Protein AF-A0A7R6SWX3-F1 (afdb_monomer_lite)

pLDDT: mean 88.14, std 13.97, range [23.89, 98.81]

Radius of gyration: 43.22 Å; chains: 1; bounding box: 115×62×126 Å

Sequence (912 aa):
MMSDQKYKDLSFISDELGRRMYYKFSPADNPADSPLLVILHGHTFSAKPSRYRNSDWNVLVPIDNYGVEQAGSWWLGEGGDFFVKSLLERLVQKTQEKIGSNRGLYFWGSSMGGYGALLHGILLGADAVYANIPQIKLLDTSYSASGMGKFFGPIFDKDLEFNDLTNLIDGNKKLPLFYIAQARFDHKNYLEEHALYFLDKCRHHDVNVHFEIAPIKGHKIIHSIDDCVQLMEAYTPKTAPKSISADLKTNISSATFDVYSKDLRSFFNENSIFIGKNIIENGLWSVASFPEFQLLDKINWKDNPFNNRTWIWYFQQLHFLPSLIAYDLHFTSCNGVNKAISIVKSWVDADDSGHQSDDAWHDHGTALRAKNILLLIEYLEKTNILSEDLIFLKTIITIHANKLLDESFYSKGTNHGLDQSLVLFQISSYLGDHPLCDKWRNESLERLRYELNNSFSSDGGHVENSPGYLVYGIKQYINVISTINDVDSKLANSFVEGNVIDKSCLALAFFVKPDGTLPLFGDTAKFTVTDFFGTFKPAAYDYFLYSIRKGSVGAIPECNDLILKDSGWAVFRSSWNRHDFNKHLHFVFKCGFLSTYHRHDDDTSFTLYAYGQDWFIDGGLYKHEPKDPMRVHFRSADCHNITSPNGIRAHRDRSYSNKTGIKDSGISNDISYVLGESHMFKGFTCSRKVVYNRLNETINFTDFCKPNSPLTIKAIKDKMSKEWVTYVTRFLIPLDIEVSIDGNKILLKGNDKTLLINAIDFKGKIYKSSGKKDPKIKGWTSQTANSYERATCLEFMHFEESVKFNFDISWINTAKNDHVINDFIFSASANNDFINVSTSLINASSKKLKYAFYLMNGDVKLEQIWYSSDFSARFDFKDSYKTLELSVICFIRTEAGVQLRKRVKVHLLGAI

Organism: NCBI:txid1441457

Foldseek 3Di:
DVPCVLQVPFDWDADPVRDIKTKDKDAALQLQAAEEEEEEEAFALRDDFDPDDDNRYTYMTIQAQDFDNRRGLLQQHFQAHRVSVVRVLVVVVVSCVVSNYPWWYEYEYEASSLLVQLVNCLVNVGLEYEYELYAQAQPPDPVCVVPSVNRNVRSYNPDCPSRGSLNSDALVDRHHAYEYEHEPAEPPCSCVNGVVVSVVSCVVSVHHYRYHHHPDHYRDDDDDPVVVVVVCVLPRPGDDDDDDDDDDPDDPDPPVLPVADPVLCVLQDPVLLVQLCCCLPPCWHDDPPDDIDRNDLQDQQQDDPPVDPVVNLCVLLVVSLSSLLNNCVVVVDCSSLVSSLSVVVSLVVCVVVVRHDPCNLPLQSLLSSLVSLVSSLRSCVVVVHDDVSNVVSLVVNVVSLVQLLDPVSQPALDPSNLSSLLSLCVNLLVPVVDPCSVVSNVSSLVRNLRNLVSQFDLQQHGQLWFLQSLLVSLLSLLVSLVSVCVRPVVSSVVSPPRCNSVSSLQVNLLQQALVQWGAQFFADATDRDDDPNPPPAHPCNLSSVCSSVLNPGGDPDPAQWDDDFAAFKIWHWLDSDSVPSLAIKIKMFGKDHNDDDRGAQAHRFMWIHHHNGTFFGFAHNAEDDCPDQSNNCSRFPQRTQFKFFPPFGFADDCVQFVVMTWDDWDDDNFKTKTKTWTRRGPQKIKIKIWMAGSVQRKIKIWIKMAGRDPVLLVVLVVCLVVLHFGMKGKTWGAPQWDWDDDPQWIWTDHDFWIKIKGWPPQPFDKDKDKQDPPPHGHAWHHNDYNDIHIIIMIMTTDSDNMDTTMIMIGIDGDDDDLFDQPDKDKDWEDEPWKIKIAIDTDDHDLPDKFKKKFKDQVPDTPDIDGTDSHRMDMDTDDPVCPPTFIKMKMWIAGPVGDIDIDIDTYDYPPDD

Secondary structure (DSSP, 8-state):
--GGGTTTTSEEEE-TT--EEEEEEE--SSTTTS-EEEEE--S-TT-------BTTBEEEEE----SGGGS--TTT-BTTB-HHHHHHHHHHHHHHHHHT--S-EEEEEETHHHHHHHHHHHHTT-SEEEEES--SB-SSSHHIIIIIHHHHGGG-SS--GGGBGGGG--TTS-PPEEEEEEEEESSTTHIIIIIIHHHHHHHHTT--EEEEEEEEESS---S-HHHHHHHHHHHS--PPP--------S---GGGSTTS-HHHHHT-SHHHHHHHHHHHHH-EE--TTS--EE--SS--TT--TT--HHHHHHHHTTTTHHHHHHHHHHHT-SHHHHHHHHHHHHHHHHHHTT-S-TTTT-HHHHHHHHHHHHHHHHHHHHHT--HHHHHHHHHHHHHHHHHHH-TTT--TTSHHHHHHHHHHHHHHHHTTTSTTHHHHHHHHHHHHHHHHHHHB-TTS-BTT--HHHHHHHHHHHHHHHHHHHTT-HHHHHHHHTTSHHHHHHHHHHHHS-TTS-----SS----------TT---TTHHHHHHHHTTTSSS---S-S-EEETTTTEEEEES---STTGGGS-EEEEE---S-SSS--S-TT-EEEEETTEEEE-------S-TT-HHHHHHTSGGGSS-EEETTPPP---TTT-TT-EEEEEEE-SSEEEEEEEE--STTEEEEEEEEEETTTTEEEEEEEEEE-SHHHHHHHHHHHTTT---EEEEEEE-TTSEEEEETTEEEEE-SSEEEEEEEET--SEEEEEESB-SSS-BSEE-SSTT--EE-EEEEEEE-SSSEEEEEEEEEEE----TT----EEEEEEE-SSEEEEEEEESS---SS-EEEEEEEETTEEEEEEEEESSSEEEEE--GGGTTS-EEEEEEEE-TT--EEEEEEE--BTT--

Structure (mmCIF, N/CA/C/O backbone):
data_AF-A0A7R6SWX3-F1
#
_entry.id   AF-A0A7R6SWX3-F1
#
loop_
_atom_site.group_PDB
_atom_site.id
_atom_site.type_symbol
_atom_site.label_atom_id
_atom_site.label_alt_id
_atom_site.label_comp_id
_atom_site.label_asym_id
_atom_site.label_entity_id
_atom_site.label_seq_id
_atom_site.pdbx_PDB_ins_code
_atom_site.Cartn_x
_atom_site.Cartn_y
_atom_site.Cartn_z
_atom_site.occupancy
_atom_site.B_iso_or_equiv
_atom_site.auth_seq_id
_atom_site.auth_comp_id
_atom_site.auth_asym_id
_atom_site.auth_atom_id
_atom_site.pdbx_PDB_model_num
ATOM 1 N N . MET A 1 1 ? 42.420 6.603 -74.013 1.00 40.94 1 MET A N 1
ATOM 2 C CA . MET A 1 1 ? 42.124 5.316 -74.691 1.00 40.94 1 MET A CA 1
ATOM 3 C C . MET A 1 1 ? 42.762 4.074 -74.040 1.00 40.94 1 MET A C 1
ATOM 5 O O . MET A 1 1 ? 42.343 2.983 -74.391 1.00 40.94 1 MET A O 1
ATOM 9 N N . MET A 1 2 ? 43.675 4.182 -73.055 1.00 38.94 2 MET A N 1
ATOM 10 C CA . MET A 1 2 ? 44.136 3.022 -72.251 1.00 38.94 2 MET A CA 1
ATOM 11 C C . MET A 1 2 ? 43.260 2.696 -71.015 1.00 38.94 2 MET A C 1
ATOM 13 O O . MET A 1 2 ? 43.409 1.624 -70.438 1.00 38.94 2 MET A O 1
ATOM 17 N N . SER A 1 3 ? 42.327 3.570 -70.611 1.00 48.22 3 SER A N 1
ATOM 18 C CA . SER A 1 3 ? 41.476 3.384 -69.415 1.00 48.22 3 SER A CA 1
ATOM 19 C C . SER A 1 3 ? 40.357 2.348 -69.595 1.00 48.22 3 SER A C 1
ATOM 21 O O . SER A 1 3 ? 40.014 1.644 -68.648 1.00 48.22 3 SER A O 1
ATOM 23 N N . ASP A 1 4 ? 39.818 2.200 -70.809 1.00 53.09 4 ASP A N 1
ATOM 24 C CA . ASP A 1 4 ? 38.632 1.365 -71.059 1.00 53.09 4 ASP A CA 1
ATOM 25 C C . ASP A 1 4 ? 38.920 -0.143 -71.014 1.00 53.09 4 ASP A C 1
ATOM 27 O O . ASP A 1 4 ? 37.990 -0.938 -70.937 1.00 53.09 4 ASP A O 1
ATOM 31 N N . GLN A 1 5 ? 40.188 -0.576 -71.012 1.00 59.53 5 GLN A N 1
ATOM 32 C CA . GLN A 1 5 ? 40.530 -2.001 -70.901 1.00 59.53 5 GLN A CA 1
ATOM 33 C C . GLN A 1 5 ? 40.310 -2.572 -69.493 1.00 59.53 5 GLN A C 1
ATOM 35 O O . GLN A 1 5 ? 40.062 -3.768 -69.362 1.00 59.53 5 GLN A O 1
ATOM 40 N N . LYS A 1 6 ? 40.369 -1.726 -68.456 1.00 69.44 6 LYS A N 1
ATOM 41 C CA . LYS A 1 6 ? 40.301 -2.129 -67.040 1.00 69.44 6 LYS A CA 1
ATOM 42 C C . LYS A 1 6 ? 38.876 -2.442 -66.561 1.00 69.44 6 LYS A C 1
ATOM 44 O O . LYS A 1 6 ? 38.720 -3.187 -65.598 1.00 69.44 6 LYS A O 1
ATOM 49 N N . TYR A 1 7 ? 37.855 -1.911 -67.239 1.00 79.31 7 TYR A N 1
ATOM 50 C CA . TYR A 1 7 ? 36.443 -2.004 -66.834 1.00 79.31 7 TYR A CA 1
ATOM 51 C C . TYR A 1 7 ? 35.526 -2.572 -67.930 1.00 79.31 7 TYR A C 1
ATOM 53 O O . TYR A 1 7 ? 34.319 -2.358 -67.880 1.00 79.31 7 TYR A O 1
ATOM 61 N N . LYS A 1 8 ? 36.079 -3.304 -68.911 1.00 73.50 8 LYS A N 1
ATOM 62 C CA . LYS A 1 8 ? 35.333 -3.824 -70.078 1.00 73.50 8 LYS A CA 1
ATOM 63 C C . LYS A 1 8 ? 34.089 -4.643 -69.729 1.00 73.50 8 LYS A C 1
ATOM 65 O O . LYS A 1 8 ? 33.131 -4.620 -70.491 1.00 73.50 8 LYS A O 1
ATOM 70 N N . ASP A 1 9 ? 34.106 -5.320 -68.584 1.00 80.94 9 ASP A N 1
ATOM 71 C CA . ASP A 1 9 ? 33.021 -6.201 -68.140 1.00 80.94 9 ASP A CA 1
ATOM 72 C C . ASP A 1 9 ? 32.029 -5.507 -67.185 1.00 80.94 9 ASP A C 1
ATOM 74 O O . ASP A 1 9 ? 31.184 -6.164 -66.575 1.00 80.94 9 ASP A O 1
ATOM 78 N N . LEU A 1 10 ? 32.137 -4.183 -67.009 1.00 88.81 10 LEU A N 1
ATOM 79 C CA . LEU A 1 10 ? 31.260 -3.397 -66.143 1.00 88.81 10 LEU A CA 1
ATOM 80 C C . LEU A 1 10 ? 30.259 -2.577 -66.950 1.00 88.81 10 LEU A C 1
ATOM 82 O O . LEU A 1 10 ? 30.554 -2.060 -68.027 1.00 88.81 10 LEU A O 1
ATOM 86 N N . SER A 1 11 ? 29.063 -2.424 -66.384 1.00 94.12 11 SER A N 1
ATOM 87 C CA . SER A 1 11 ? 28.074 -1.489 -66.917 1.00 94.12 11 SER A CA 1
ATOM 88 C C . SER A 1 11 ? 28.532 -0.058 -66.655 1.00 94.12 11 SER A C 1
ATOM 90 O O . SER A 1 11 ? 29.276 0.192 -65.708 1.00 94.12 11 SER A O 1
ATOM 92 N N . PHE A 1 12 ? 28.081 0.893 -67.468 1.00 95.00 12 PHE A N 1
ATOM 93 C CA . PHE A 1 12 ? 28.333 2.306 -67.213 1.00 95.00 12 PHE A CA 1
ATOM 94 C C . PHE A 1 12 ? 27.111 3.162 -67.519 1.00 95.00 12 PHE A C 1
ATOM 96 O O . PHE A 1 12 ? 26.240 2.786 -68.304 1.00 95.00 12 PHE A O 1
ATOM 103 N N . ILE A 1 13 ? 27.068 4.332 -66.895 1.00 95.06 13 ILE A N 1
ATOM 104 C CA . ILE A 1 13 ? 26.238 5.455 -67.333 1.00 95.06 13 ILE A CA 1
ATOM 105 C C . ILE A 1 13 ? 27.152 6.585 -67.795 1.00 95.06 13 ILE A C 1
ATOM 107 O O . ILE A 1 13 ? 28.299 6.659 -67.354 1.00 95.06 13 ILE A O 1
ATOM 111 N N . SER A 1 14 ? 26.658 7.456 -68.671 1.00 93.62 14 SER A N 1
ATOM 112 C CA . SER A 1 14 ? 27.401 8.635 -69.106 1.00 93.62 14 SER A CA 1
ATOM 113 C C . SER A 1 14 ? 26.587 9.911 -69.007 1.00 93.62 14 SER A C 1
ATOM 115 O O . SER A 1 14 ? 25.356 9.884 -69.128 1.00 93.62 14 SER A O 1
ATOM 117 N N . ASP A 1 15 ? 27.278 11.024 -68.808 1.00 91.94 15 ASP A N 1
ATOM 118 C CA . ASP A 1 15 ? 26.701 12.356 -68.934 1.00 91.94 15 ASP A CA 1
ATOM 119 C C . ASP A 1 15 ? 26.723 12.835 -70.396 1.00 91.94 15 ASP A C 1
ATOM 121 O O . ASP A 1 15 ? 27.082 12.089 -71.312 1.00 91.94 15 ASP A O 1
ATOM 125 N N . GLU A 1 16 ? 26.298 14.078 -70.613 1.00 87.62 16 GLU A N 1
ATOM 126 C CA . GLU A 1 16 ? 26.204 14.700 -71.939 1.00 87.62 16 GLU A CA 1
ATOM 127 C C . GLU A 1 16 ? 27.576 14.960 -72.581 1.00 87.62 16 GLU A C 1
ATOM 129 O O . GLU A 1 16 ? 27.680 15.023 -73.804 1.00 87.62 16 GLU A O 1
ATOM 134 N N . LEU A 1 17 ? 28.641 15.037 -71.773 1.00 90.06 17 LEU A N 1
ATOM 135 C CA . LEU A 1 17 ? 30.026 15.202 -72.226 1.00 90.06 17 LEU A CA 1
ATOM 136 C C . LEU A 1 17 ? 30.737 13.857 -72.455 1.00 90.06 17 LEU A C 1
ATOM 138 O O . LEU A 1 17 ? 31.922 13.820 -72.787 1.00 90.06 17 LEU A O 1
ATOM 142 N N . GLY A 1 18 ? 30.025 12.738 -72.291 1.00 89.56 18 GLY A N 1
ATOM 143 C CA . GLY A 1 18 ? 30.550 11.392 -72.504 1.00 89.56 18 GLY A CA 1
ATOM 144 C C . GLY A 1 18 ? 31.434 10.871 -71.369 1.00 89.56 18 GLY A C 1
ATOM 145 O O . GLY A 1 18 ? 32.057 9.817 -71.530 1.00 89.56 18 GLY A O 1
ATOM 146 N N . ARG A 1 19 ? 31.482 11.555 -70.218 1.00 94.31 19 ARG A N 1
ATOM 147 C CA . ARG A 1 19 ? 32.155 11.067 -69.005 1.00 94.31 19 ARG A CA 1
ATOM 148 C C . ARG A 1 19 ? 31.357 9.897 -68.447 1.00 94.31 19 ARG A C 1
ATOM 150 O O . ARG A 1 19 ? 30.130 9.936 -68.451 1.00 94.31 19 ARG A O 1
ATOM 157 N N . ARG A 1 20 ? 32.037 8.831 -68.018 1.00 94.19 20 ARG A N 1
ATOM 158 C CA . ARG A 1 20 ? 31.420 7.543 -67.678 1.00 94.19 20 ARG A CA 1
ATOM 159 C C . ARG A 1 20 ? 31.641 7.184 -66.217 1.00 94.19 20 ARG A C 1
ATOM 161 O O . ARG A 1 20 ? 32.776 7.159 -65.761 1.00 94.19 20 ARG A O 1
ATOM 168 N N . MET A 1 21 ? 30.573 6.777 -65.537 1.00 95.31 21 MET A N 1
ATOM 169 C CA . MET A 1 21 ? 30.660 6.089 -64.251 1.00 95.31 21 MET A CA 1
ATOM 170 C C . MET A 1 21 ? 30.414 4.599 -64.462 1.00 95.31 21 MET A C 1
ATOM 172 O O . MET A 1 21 ? 29.310 4.194 -64.839 1.00 95.31 21 MET A O 1
ATOM 176 N N . TYR A 1 22 ? 31.447 3.794 -64.224 1.00 95.81 22 TYR A N 1
ATOM 177 C CA . TYR A 1 22 ? 31.368 2.337 -64.274 1.00 95.81 22 TYR A CA 1
ATOM 178 C C . TYR A 1 22 ? 30.768 1.793 -62.976 1.00 95.81 22 TYR A C 1
ATOM 180 O O . TYR A 1 22 ? 31.015 2.332 -61.901 1.00 95.81 22 TYR A O 1
ATOM 188 N N . TYR A 1 23 ? 29.991 0.717 -63.054 1.00 96.19 23 TYR A N 1
ATOM 189 C CA . TYR A 1 23 ? 29.380 0.097 -61.884 1.00 96.19 23 TYR A CA 1
ATOM 190 C C . TYR A 1 23 ? 29.132 -1.397 -62.075 1.00 96.19 23 TYR A C 1
ATOM 192 O O . TYR A 1 23 ? 29.014 -1.918 -63.189 1.00 96.19 23 TYR A O 1
ATOM 200 N N . LYS A 1 24 ? 29.006 -2.087 -60.943 1.00 95.75 24 LYS A N 1
ATOM 201 C CA . LYS A 1 24 ? 28.489 -3.449 -60.862 1.00 95.75 24 LYS A CA 1
ATOM 202 C C . LYS A 1 24 ? 27.188 -3.436 -60.073 1.00 95.75 24 LYS A C 1
ATOM 204 O O . LYS A 1 24 ? 27.149 -2.906 -58.969 1.00 95.75 24 LYS A O 1
ATOM 209 N N . PHE A 1 25 ? 26.150 -4.057 -60.618 1.00 95.94 25 PHE A N 1
ATOM 210 C CA . PHE A 1 25 ? 24.892 -4.280 -59.915 1.00 95.94 25 PHE A CA 1
ATOM 211 C C . PHE A 1 25 ? 24.686 -5.780 -59.694 1.00 95.94 25 PHE A C 1
ATOM 213 O O . PHE A 1 25 ? 24.845 -6.572 -60.624 1.00 95.94 25 PHE A O 1
ATOM 220 N N . SER A 1 26 ? 24.373 -6.166 -58.461 1.00 95.75 26 SER A N 1
ATOM 221 C CA . SER A 1 26 ? 24.049 -7.539 -58.075 1.00 95.75 26 SER A CA 1
ATOM 222 C C . SER A 1 26 ? 22.649 -7.534 -57.454 1.00 95.75 26 SER A C 1
ATOM 224 O O . SER A 1 26 ? 22.513 -7.012 -56.350 1.00 95.75 26 SER A O 1
ATOM 226 N N . PRO A 1 27 ? 21.617 -8.037 -58.154 1.00 94.88 27 PRO A N 1
ATOM 227 C CA . PRO A 1 27 ? 20.265 -8.093 -57.605 1.00 94.88 27 PRO A CA 1
ATOM 228 C C . PRO A 1 27 ? 20.179 -9.070 -56.425 1.00 94.88 27 PRO A C 1
ATOM 230 O O . PRO A 1 27 ? 20.942 -10.040 -56.388 1.00 94.88 27 PRO A O 1
ATOM 233 N N . ALA A 1 28 ? 19.234 -8.811 -55.520 1.00 95.00 28 ALA A N 1
ATOM 234 C CA . ALA A 1 28 ? 18.775 -9.779 -54.523 1.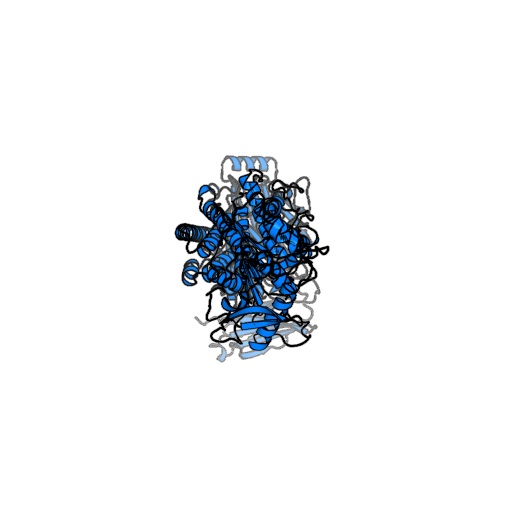00 95.00 28 ALA A CA 1
ATOM 235 C C . ALA A 1 28 ? 18.060 -10.969 -55.191 1.00 95.00 28 ALA A C 1
ATOM 237 O O . ALA A 1 28 ? 17.730 -10.914 -56.380 1.00 95.00 28 ALA A O 1
ATOM 238 N N . ASP A 1 29 ? 17.740 -12.003 -54.414 1.00 92.50 29 ASP A N 1
ATOM 239 C CA . ASP A 1 29 ? 16.900 -13.118 -54.865 1.00 92.50 29 ASP A CA 1
ATOM 240 C C . ASP A 1 29 ? 15.473 -12.639 -55.198 1.00 92.50 29 ASP A C 1
ATOM 242 O O . ASP A 1 29 ? 14.872 -13.115 -56.164 1.00 92.50 29 ASP A O 1
ATOM 246 N N . ASN A 1 30 ? 14.960 -11.635 -54.469 1.00 89.31 30 ASN A N 1
ATOM 247 C CA . ASN A 1 30 ? 13.719 -10.923 -54.795 1.00 89.31 30 ASN A CA 1
ATOM 248 C C . ASN A 1 30 ? 13.935 -9.394 -54.893 1.00 89.31 30 ASN A C 1
ATOM 250 O O . ASN A 1 30 ? 13.680 -8.658 -53.939 1.00 89.31 30 ASN A O 1
ATOM 254 N N . PRO A 1 31 ? 14.371 -8.878 -56.059 1.00 88.50 31 PRO A N 1
ATOM 255 C CA . PRO A 1 31 ? 14.797 -7.484 -56.203 1.00 88.50 31 PRO A CA 1
ATOM 256 C C . PRO A 1 31 ? 13.753 -6.423 -55.844 1.00 88.50 31 PRO A C 1
ATOM 258 O O . PRO A 1 31 ? 14.134 -5.364 -55.349 1.00 88.50 31 PRO A O 1
ATOM 261 N N . ALA A 1 32 ? 12.464 -6.677 -56.080 1.00 87.12 32 ALA A N 1
ATOM 262 C CA . ALA A 1 32 ? 11.401 -5.703 -55.819 1.00 87.12 32 ALA A CA 1
ATOM 263 C C . ALA A 1 32 ? 11.044 -5.593 -54.325 1.00 87.12 32 ALA A C 1
ATOM 265 O O . ALA A 1 32 ? 10.594 -4.542 -53.872 1.00 87.12 32 ALA A O 1
ATOM 266 N N . ASP A 1 33 ? 11.282 -6.650 -53.545 1.00 84.31 33 ASP A N 1
ATOM 267 C CA . ASP A 1 33 ? 10.994 -6.692 -52.105 1.00 84.31 33 ASP A CA 1
ATOM 268 C C . ASP A 1 33 ? 12.238 -6.514 -51.226 1.00 84.31 33 ASP A C 1
ATOM 270 O O . ASP A 1 33 ? 12.148 -6.605 -49.999 1.00 84.31 33 ASP A O 1
ATOM 274 N N . SER A 1 34 ? 13.379 -6.203 -51.837 1.00 89.94 34 SER A N 1
ATOM 275 C CA . SER A 1 34 ? 14.664 -6.046 -51.158 1.00 89.94 34 SER A CA 1
ATOM 276 C C . SER A 1 34 ? 15.149 -4.593 -51.174 1.00 89.94 34 SER A C 1
ATOM 278 O O . SER A 1 34 ? 15.013 -3.914 -52.199 1.00 89.94 34 SER A O 1
ATOM 280 N N . PRO A 1 35 ? 15.744 -4.083 -50.082 1.00 94.12 35 PRO A N 1
ATOM 281 C CA . PRO A 1 35 ? 16.358 -2.754 -50.056 1.00 94.12 35 PRO A CA 1
ATOM 282 C C . PRO A 1 35 ? 17.550 -2.642 -51.024 1.00 94.12 35 PRO A C 1
ATOM 284 O O . PRO A 1 35 ? 18.071 -3.643 -51.529 1.00 94.12 35 PRO A O 1
ATOM 287 N N . LEU A 1 36 ? 17.973 -1.406 -51.305 1.00 96.56 36 LEU A N 1
ATOM 288 C CA . LEU A 1 36 ? 19.150 -1.106 -52.127 1.00 96.56 36 LEU A CA 1
ATOM 289 C C . LEU A 1 36 ? 20.313 -0.628 -51.252 1.00 96.56 36 LEU A C 1
ATOM 291 O O . LEU A 1 36 ? 20.224 0.432 -50.637 1.00 96.56 36 LEU A O 1
ATOM 295 N N . LEU A 1 37 ? 21.422 -1.369 -51.266 1.00 97.62 37 LEU A N 1
ATOM 296 C CA . LEU A 1 37 ? 22.700 -0.978 -50.676 1.00 97.62 37 LEU A CA 1
ATOM 297 C C . LEU A 1 37 ? 23.657 -0.464 -51.751 1.00 97.62 37 LEU A C 1
ATOM 299 O O . LEU A 1 37 ? 24.001 -1.182 -52.695 1.00 97.62 37 LEU A O 1
ATOM 303 N N . VAL A 1 38 ? 24.147 0.758 -51.568 1.00 98.25 38 VAL A N 1
ATOM 304 C CA . VAL A 1 38 ? 25.181 1.369 -52.404 1.00 98.25 38 VAL A CA 1
ATOM 305 C C . VAL A 1 38 ? 26.524 1.317 -51.675 1.00 98.25 38 VAL A C 1
ATOM 307 O O . VAL A 1 38 ? 26.686 1.908 -50.610 1.00 98.25 38 VAL A O 1
ATOM 310 N N . ILE A 1 39 ? 27.501 0.610 -52.248 1.00 98.00 39 ILE A N 1
ATOM 311 C CA . ILE A 1 39 ? 28.834 0.414 -51.657 1.00 98.00 39 ILE A CA 1
ATOM 312 C C . ILE A 1 39 ? 29.850 1.291 -52.384 1.00 98.00 39 ILE A C 1
ATOM 314 O O . ILE A 1 39 ? 30.171 1.048 -53.549 1.00 98.00 39 ILE A O 1
ATOM 318 N N . LEU A 1 40 ? 30.404 2.268 -51.671 1.00 97.62 40 LEU A N 1
ATOM 319 C CA . LEU A 1 40 ? 31.373 3.224 -52.193 1.00 97.62 40 LEU A CA 1
ATOM 320 C C . LEU A 1 40 ? 32.796 2.848 -51.765 1.00 97.62 40 LEU A C 1
ATOM 322 O O . LEU A 1 40 ? 33.100 2.686 -50.580 1.00 97.62 40 LEU A O 1
ATOM 326 N N . HIS A 1 41 ? 33.691 2.692 -52.741 1.00 94.81 41 HIS A N 1
ATOM 327 C CA . HIS A 1 41 ? 35.088 2.352 -52.476 1.00 94.81 41 HIS A CA 1
ATOM 328 C C . HIS A 1 41 ? 35.895 3.528 -51.900 1.00 94.81 41 HIS A C 1
ATOM 330 O O . HIS A 1 41 ? 35.579 4.698 -52.109 1.00 94.81 41 HIS A O 1
ATOM 336 N N . GLY A 1 42 ? 36.972 3.191 -51.184 1.00 92.88 42 GLY A N 1
ATOM 337 C CA . GLY A 1 42 ? 37.964 4.146 -50.688 1.00 92.88 42 GLY A CA 1
ATOM 338 C C . GLY A 1 42 ? 38.951 4.612 -51.768 1.00 92.88 42 GLY A C 1
ATOM 339 O O . GLY A 1 42 ? 38.915 4.134 -52.902 1.00 92.88 42 GLY A O 1
ATOM 340 N N . HIS A 1 43 ? 39.861 5.513 -51.402 1.00 91.56 43 HIS A N 1
ATOM 341 C CA . HIS A 1 43 ? 40.902 6.041 -52.288 1.00 91.56 43 HIS A CA 1
ATOM 342 C C . HIS A 1 43 ? 41.868 4.933 -52.743 1.00 91.56 43 HIS A C 1
ATOM 344 O O . HIS A 1 43 ? 42.429 4.212 -51.914 1.00 91.56 43 HIS A O 1
ATOM 350 N N . THR A 1 44 ? 42.050 4.764 -54.058 1.00 86.56 44 THR A N 1
ATOM 351 C CA . THR A 1 44 ? 42.949 3.742 -54.624 1.00 86.56 44 THR A CA 1
ATOM 352 C C . THR A 1 44 ? 43.242 3.972 -56.105 1.00 86.56 44 THR A C 1
ATOM 354 O O . THR A 1 44 ? 42.339 4.181 -56.906 1.00 86.56 44 THR A O 1
ATOM 357 N N . PHE A 1 45 ? 44.496 3.778 -56.518 1.00 83.94 45 PHE A N 1
ATOM 358 C CA . PHE A 1 45 ? 44.921 3.808 -57.929 1.00 83.94 45 PHE A CA 1
ATOM 359 C C . PHE A 1 45 ? 44.394 2.612 -58.752 1.00 83.94 45 PHE A C 1
ATOM 361 O O . PHE A 1 45 ? 44.527 2.537 -59.978 1.00 83.94 45 PHE A O 1
ATOM 368 N N . SER A 1 46 ? 43.798 1.616 -58.086 1.00 80.12 46 SER A N 1
ATOM 369 C CA . SER A 1 46 ? 43.343 0.370 -58.705 1.00 80.12 46 SER A CA 1
ATOM 370 C C . SER A 1 46 ? 41.931 -0.037 -58.282 1.00 80.12 46 SER A C 1
ATOM 372 O O . SER A 1 46 ? 41.691 -1.204 -57.979 1.00 80.12 46 SER A O 1
ATOM 374 N N . ALA A 1 47 ? 40.989 0.914 -58.301 1.00 80.38 47 ALA A N 1
ATOM 375 C CA . ALA A 1 47 ? 39.596 0.662 -57.931 1.00 80.38 47 ALA A CA 1
ATOM 376 C C . ALA A 1 47 ? 39.025 -0.577 -58.643 1.00 80.38 47 ALA A C 1
ATOM 378 O O . ALA A 1 47 ? 39.127 -0.732 -59.863 1.00 80.38 47 ALA A O 1
ATOM 379 N N . LYS A 1 48 ? 38.461 -1.489 -57.850 1.00 83.00 48 LYS A N 1
ATOM 380 C CA . LYS A 1 48 ? 37.752 -2.690 -58.297 1.00 83.00 48 LYS A CA 1
ATOM 381 C C . LYS A 1 48 ? 36.413 -2.725 -57.566 1.00 83.00 48 LYS A C 1
ATOM 383 O O . LYS A 1 48 ? 36.405 -2.442 -56.366 1.00 83.00 48 LYS A O 1
ATOM 388 N N . PRO A 1 49 ? 35.307 -3.109 -58.227 1.00 84.06 49 PRO A N 1
ATOM 389 C CA . PRO A 1 49 ? 34.046 -3.288 -57.528 1.00 84.06 49 PRO A CA 1
ATOM 390 C C . PRO A 1 49 ? 34.201 -4.312 -56.407 1.00 84.06 49 PRO A C 1
ATOM 392 O O . PRO A 1 49 ? 34.791 -5.381 -56.607 1.00 84.06 49 PRO A O 1
ATOM 395 N N . SER A 1 50 ? 33.617 -4.004 -55.252 1.00 86.44 50 SER A N 1
ATOM 396 C CA . SER A 1 50 ? 33.367 -4.982 -54.201 1.00 86.44 50 SER A CA 1
ATOM 397 C C . SER A 1 50 ? 32.742 -6.258 -54.777 1.00 86.44 50 SER A C 1
ATOM 399 O O . SER A 1 50 ? 31.902 -6.240 -55.687 1.00 86.44 50 SER A O 1
ATOM 401 N N . ARG A 1 51 ? 33.185 -7.400 -54.249 1.00 88.88 51 ARG A N 1
ATOM 402 C CA . ARG A 1 51 ? 32.608 -8.711 -54.568 1.00 88.88 51 ARG A CA 1
ATOM 403 C C . ARG A 1 51 ? 31.425 -9.063 -53.669 1.00 88.88 51 ARG A C 1
ATOM 405 O O . ARG A 1 51 ? 30.843 -10.118 -53.896 1.00 88.88 51 ARG A O 1
ATOM 412 N N . TYR A 1 52 ? 31.095 -8.200 -52.706 1.00 93.56 52 TYR A N 1
ATOM 413 C CA . TYR A 1 52 ? 29.990 -8.404 -51.780 1.00 93.56 52 TYR A CA 1
ATOM 414 C C . TYR A 1 52 ? 28.678 -8.644 -52.532 1.00 93.56 52 TYR A C 1
ATOM 416 O O . TYR A 1 52 ? 28.390 -8.001 -53.547 1.00 93.56 52 TYR A O 1
ATOM 424 N N . ARG A 1 53 ? 27.928 -9.622 -52.039 1.00 92.88 53 ARG A N 1
ATOM 425 C CA . ARG A 1 53 ? 26.595 -10.012 -52.484 1.00 92.88 53 ARG A CA 1
ATOM 426 C C . ARG A 1 53 ? 25.841 -10.463 -51.244 1.00 92.88 53 ARG A C 1
ATOM 428 O O . ARG A 1 53 ? 26.455 -11.038 -50.351 1.00 92.88 53 ARG A O 1
ATOM 435 N N . ASN A 1 54 ? 24.541 -10.245 -51.244 1.00 91.62 54 ASN A N 1
ATOM 436 C CA . ASN A 1 54 ? 23.647 -10.677 -50.189 1.00 91.62 54 ASN A CA 1
ATOM 437 C C . ASN A 1 54 ? 22.322 -11.071 -50.863 1.00 91.62 54 ASN A C 1
ATOM 439 O O . ASN A 1 54 ? 21.899 -10.397 -51.803 1.00 91.62 54 ASN A O 1
ATOM 443 N N . SER A 1 55 ? 21.742 -12.204 -50.463 1.00 91.81 55 SER A N 1
ATOM 444 C CA . SER A 1 55 ? 20.511 -12.753 -51.057 1.00 91.81 55 SER A CA 1
ATOM 445 C C . SER A 1 55 ? 19.302 -11.848 -50.840 1.00 91.81 55 SER A C 1
ATOM 447 O O . SER A 1 55 ? 18.400 -11.827 -51.671 1.00 91.81 55 SER A O 1
ATOM 449 N N . ASP A 1 56 ? 19.313 -11.054 -49.773 1.00 91.88 56 ASP A N 1
ATOM 450 C CA . ASP A 1 56 ? 18.188 -10.234 -49.334 1.00 91.88 56 ASP A CA 1
ATOM 451 C C . ASP A 1 56 ? 18.339 -8.757 -49.725 1.00 91.88 56 ASP A C 1
ATOM 453 O O . ASP A 1 56 ? 17.421 -7.966 -49.507 1.00 91.88 56 ASP A O 1
ATOM 457 N N . TRP A 1 57 ? 19.459 -8.375 -50.354 1.00 94.44 57 TRP A N 1
ATOM 458 C CA . TRP A 1 57 ? 19.791 -6.987 -50.685 1.00 94.44 57 TRP A CA 1
ATOM 459 C C . TRP A 1 57 ? 20.192 -6.797 -52.141 1.00 94.44 57 TRP A C 1
ATOM 461 O O . TRP A 1 57 ? 21.063 -7.483 -52.677 1.00 94.44 57 TRP A O 1
ATOM 471 N N . ASN A 1 58 ? 19.624 -5.771 -52.772 1.00 97.00 58 ASN A N 1
ATOM 472 C CA . ASN A 1 58 ? 20.148 -5.287 -54.039 1.00 97.00 58 ASN A CA 1
ATOM 473 C C . ASN A 1 58 ? 21.451 -4.535 -53.761 1.00 97.00 58 ASN A C 1
ATOM 475 O O . ASN A 1 58 ? 21.461 -3.591 -52.978 1.00 97.00 58 ASN A O 1
ATOM 479 N N . VAL A 1 59 ? 22.548 -4.920 -54.412 1.00 97.44 59 VAL A N 1
ATOM 480 C CA . VAL A 1 59 ? 23.869 -4.323 -54.171 1.00 97.44 59 VAL A CA 1
ATOM 481 C C . VAL A 1 59 ? 24.356 -3.585 -55.414 1.00 97.44 59 VAL A C 1
ATOM 483 O O . VAL A 1 59 ? 24.645 -4.195 -56.449 1.00 97.44 59 VAL A O 1
ATOM 486 N N . LEU A 1 60 ? 24.492 -2.264 -55.299 1.00 97.81 60 LEU A N 1
ATOM 487 C CA . LEU A 1 60 ? 25.055 -1.383 -56.318 1.00 97.81 60 LEU A CA 1
ATOM 488 C C . LEU A 1 60 ? 26.462 -0.934 -55.910 1.00 97.81 60 LEU A C 1
ATOM 490 O O . LEU A 1 60 ? 26.672 -0.385 -54.833 1.00 97.81 60 LEU A O 1
ATOM 494 N N . VAL A 1 61 ? 27.435 -1.145 -56.793 1.00 97.50 61 VAL A N 1
ATOM 495 C CA . VAL A 1 61 ? 28.846 -0.837 -56.538 1.00 97.50 61 VAL A CA 1
ATOM 496 C C . VAL A 1 61 ? 29.400 0.035 -57.668 1.00 97.50 61 VAL A C 1
ATOM 498 O O . VAL A 1 61 ? 29.909 -0.504 -58.661 1.00 97.50 61 VAL A O 1
ATOM 501 N N . PRO A 1 62 ? 29.256 1.368 -57.575 1.00 96.94 62 PRO A N 1
ATOM 502 C CA . PRO A 1 62 ? 29.824 2.307 -58.537 1.00 96.94 62 PRO A CA 1
ATOM 503 C C . PRO A 1 62 ? 31.342 2.456 -58.361 1.00 96.94 62 PRO A C 1
ATOM 505 O O . PRO A 1 62 ? 31.916 2.053 -57.347 1.00 96.94 62 PRO A O 1
ATOM 508 N N . ILE A 1 63 ? 31.997 3.033 -59.367 1.00 95.12 63 ILE A N 1
ATOM 509 C CA . ILE A 1 63 ? 33.427 3.342 -59.364 1.00 95.12 63 ILE A CA 1
ATOM 510 C C . ILE A 1 63 ? 33.628 4.829 -59.639 1.00 95.12 63 ILE A C 1
ATOM 512 O O . ILE A 1 63 ? 33.208 5.337 -60.678 1.00 95.12 63 ILE A O 1
ATOM 516 N N . ASP A 1 64 ? 34.353 5.477 -58.736 1.00 95.69 64 ASP A N 1
ATOM 517 C CA . ASP A 1 64 ? 34.951 6.789 -58.928 1.00 95.69 64 ASP A CA 1
ATOM 518 C C . ASP A 1 64 ? 36.420 6.611 -59.343 1.00 95.69 64 ASP A C 1
ATOM 520 O O . ASP A 1 64 ? 37.304 6.354 -58.525 1.00 95.69 64 ASP A O 1
ATOM 524 N N . ASN A 1 65 ? 36.670 6.689 -60.650 1.00 92.00 65 ASN A N 1
ATOM 525 C CA . ASN A 1 65 ? 38.000 6.584 -61.256 1.00 92.00 65 ASN A CA 1
ATOM 526 C C . ASN A 1 65 ? 38.517 7.938 -61.770 1.00 92.00 65 ASN A C 1
ATOM 528 O O . ASN A 1 65 ? 39.273 7.973 -62.744 1.00 92.00 65 ASN A O 1
ATOM 532 N N . TYR A 1 66 ? 38.075 9.029 -61.147 1.00 93.94 66 TYR A N 1
ATOM 533 C CA . TYR A 1 66 ? 38.469 10.399 -61.471 1.00 93.94 66 TYR A CA 1
ATOM 534 C C . TYR A 1 66 ? 39.444 10.953 -60.426 1.00 93.94 66 TYR A C 1
ATOM 536 O O . TYR A 1 66 ? 39.914 10.213 -59.557 1.00 93.94 66 TYR A O 1
ATOM 544 N N . GLY A 1 67 ? 39.801 12.234 -60.532 1.00 92.25 67 GLY A N 1
ATOM 545 C CA . GLY A 1 67 ? 40.757 12.871 -59.636 1.00 92.25 67 GLY A CA 1
ATOM 546 C C . GLY A 1 67 ? 42.209 12.516 -59.960 1.00 92.25 67 GLY A C 1
ATOM 547 O O . GLY A 1 67 ? 42.526 11.843 -60.948 1.00 92.25 67 GLY A O 1
ATOM 548 N N . VAL A 1 68 ? 43.122 12.990 -59.112 1.00 93.00 68 VAL A N 1
ATOM 549 C CA . VAL A 1 68 ? 44.570 12.863 -59.334 1.00 93.00 68 VAL A CA 1
ATOM 550 C C . VAL A 1 68 ? 44.958 11.393 -59.496 1.00 93.00 68 VAL A C 1
ATOM 552 O O . VAL A 1 68 ? 44.652 10.555 -58.649 1.00 93.00 68 VAL A O 1
ATOM 555 N N . GLU A 1 69 ? 45.622 11.086 -60.613 1.00 89.69 69 GLU A N 1
ATOM 556 C CA . GLU A 1 69 ? 46.049 9.729 -60.987 1.00 89.69 69 GLU A CA 1
ATOM 557 C C . GLU A 1 69 ? 44.905 8.691 -61.055 1.00 89.69 69 GLU A C 1
ATOM 559 O O . GLU A 1 69 ? 45.152 7.489 -60.950 1.00 89.69 69 GLU A O 1
ATOM 564 N N . GLN A 1 70 ? 43.656 9.133 -61.271 1.00 90.06 70 GLN A N 1
ATOM 565 C CA . GLN A 1 70 ? 42.455 8.277 -61.300 1.00 90.06 70 GLN A CA 1
ATOM 566 C C . GLN A 1 70 ? 42.233 7.505 -59.990 1.00 90.06 70 GLN A C 1
ATOM 568 O O . GLN A 1 70 ? 41.702 6.389 -59.994 1.00 90.06 70 GLN A O 1
ATOM 573 N N . ALA A 1 71 ? 42.679 8.077 -58.870 1.00 90.06 71 ALA A N 1
ATOM 574 C CA . ALA A 1 71 ? 42.634 7.438 -57.562 1.00 90.06 71 ALA A CA 1
ATOM 575 C C . ALA A 1 71 ? 41.328 7.691 -56.779 1.00 90.06 71 ALA A C 1
ATOM 577 O O . ALA A 1 71 ? 41.189 7.224 -55.643 1.00 90.06 71 ALA A O 1
ATOM 578 N N . GLY A 1 72 ? 40.385 8.413 -57.387 1.00 93.94 72 GLY A N 1
ATOM 579 C CA . GLY A 1 72 ? 39.112 8.830 -56.816 1.00 93.94 72 GLY A CA 1
ATOM 580 C C . GLY A 1 72 ? 39.058 10.337 -56.561 1.00 93.94 72 GLY A C 1
ATOM 581 O O . GLY A 1 72 ? 40.064 10.976 -56.246 1.00 93.94 72 GLY A O 1
ATOM 582 N N . SER A 1 73 ? 37.857 10.890 -56.689 1.00 96.19 73 SER A N 1
ATOM 583 C CA . SER A 1 73 ? 37.529 12.314 -56.603 1.00 96.19 73 SER A CA 1
ATOM 584 C C . SER A 1 73 ? 36.560 12.615 -55.450 1.00 96.19 73 SER A C 1
ATOM 586 O O . SER A 1 73 ? 35.754 13.541 -55.520 1.00 96.19 73 SER A O 1
ATOM 588 N N . TRP A 1 74 ? 36.611 11.796 -54.389 1.00 96.88 74 TRP A N 1
ATOM 589 C CA . TRP A 1 74 ? 35.708 11.859 -53.230 1.00 96.88 74 TRP A CA 1
ATOM 590 C C . TRP A 1 74 ? 34.222 11.870 -53.603 1.00 96.88 74 TRP A C 1
ATOM 592 O O . TRP A 1 74 ? 33.395 12.407 -52.874 1.00 96.88 74 TRP A O 1
ATOM 602 N N . TRP A 1 75 ? 33.862 11.211 -54.709 1.00 97.62 75 TRP A N 1
ATOM 603 C CA . TRP A 1 75 ? 32.484 11.131 -55.199 1.00 97.62 75 TRP A CA 1
ATOM 604 C C . TRP A 1 75 ? 31.878 12.491 -55.575 1.00 97.62 75 TRP A C 1
ATOM 606 O O . TRP A 1 75 ? 30.652 12.637 -55.580 1.00 97.62 75 TRP A O 1
ATOM 616 N N . LEU A 1 76 ? 32.732 13.467 -55.901 1.00 97.06 76 LEU A N 1
ATOM 617 C CA . LEU A 1 76 ? 32.357 14.826 -56.285 1.00 97.06 76 LEU A CA 1
ATOM 618 C C . LEU A 1 76 ? 32.618 15.078 -57.769 1.00 97.06 76 LEU A C 1
ATOM 620 O O . LEU A 1 76 ? 31.670 15.271 -58.529 1.00 97.06 76 LEU A O 1
ATOM 624 N N . GLY A 1 77 ? 33.878 15.013 -58.190 1.00 95.56 77 GLY A N 1
ATOM 625 C CA . GLY A 1 77 ? 34.349 15.417 -59.514 1.00 95.56 77 GLY A CA 1
ATOM 626 C C . GLY A 1 77 ? 35.670 16.180 -59.405 1.00 95.56 77 GLY A C 1
ATOM 627 O O . GLY A 1 77 ? 36.374 16.051 -58.407 1.00 95.56 77 GLY A O 1
ATOM 628 N N . GLU A 1 78 ? 36.046 16.953 -60.418 1.00 94.38 78 GLU A N 1
ATOM 629 C CA . GLU A 1 78 ? 37.340 17.650 -60.433 1.00 94.38 78 GLU A CA 1
ATOM 630 C C . GLU A 1 78 ? 37.226 19.067 -60.997 1.00 94.38 78 GLU A C 1
ATOM 632 O O . GLU A 1 78 ? 36.352 19.352 -61.815 1.00 94.38 78 GLU A O 1
ATOM 637 N N . GLY A 1 79 ? 38.101 19.968 -60.543 1.00 91.44 79 GLY A N 1
ATOM 638 C CA . GLY A 1 79 ? 38.149 21.355 -61.008 1.00 91.44 79 GLY A CA 1
ATOM 639 C C . GLY A 1 79 ? 36.892 22.174 -60.700 1.00 91.44 79 GLY A C 1
ATOM 640 O O . GLY A 1 79 ? 36.536 23.044 -61.489 1.00 91.44 79 GLY A O 1
ATOM 641 N N . GLY A 1 80 ? 36.195 21.877 -59.597 1.00 89.25 80 GLY A N 1
ATOM 642 C CA . GLY A 1 80 ? 34.935 22.530 -59.224 1.00 89.25 80 GLY A CA 1
ATOM 643 C C . GLY A 1 80 ? 33.705 22.056 -60.009 1.00 89.25 80 GLY A C 1
ATOM 644 O O . GLY A 1 80 ? 32.606 22.534 -59.745 1.00 89.25 80 GLY A O 1
ATOM 645 N N . ASP A 1 81 ? 33.852 21.113 -60.947 1.00 92.69 81 ASP A N 1
ATOM 646 C CA . ASP A 1 81 ? 32.721 20.464 -61.615 1.00 92.69 81 ASP A CA 1
ATOM 647 C C . ASP A 1 81 ? 32.344 19.169 -60.881 1.00 92.69 81 ASP A C 1
ATOM 649 O O . ASP A 1 81 ? 33.058 18.164 -60.944 1.00 92.69 81 ASP A O 1
ATOM 653 N N . PHE A 1 82 ? 31.188 19.172 -60.210 1.00 95.31 82 PHE A N 1
ATOM 654 C CA . PHE A 1 82 ? 30.678 18.039 -59.432 1.00 95.31 82 PHE A CA 1
ATOM 655 C C . PHE A 1 82 ? 29.932 16.988 -60.287 1.00 95.31 82 PHE A C 1
ATOM 657 O O . PHE A 1 82 ? 28.838 16.508 -59.952 1.00 95.31 82 PHE A O 1
ATOM 664 N N . PHE A 1 83 ? 30.503 16.620 -61.435 1.00 95.44 83 PHE A N 1
ATOM 665 C CA . PHE A 1 83 ? 29.878 15.678 -62.369 1.00 95.44 83 PHE A CA 1
ATOM 666 C C . PHE A 1 83 ? 29.845 14.231 -61.855 1.00 95.44 83 PHE A C 1
ATOM 668 O O . PHE A 1 83 ? 28.919 13.495 -62.198 1.00 95.44 83 PHE A O 1
ATOM 675 N N . VAL A 1 84 ? 30.805 13.801 -61.022 1.00 97.19 84 VAL A N 1
ATOM 676 C CA . VAL A 1 84 ? 30.791 12.451 -60.420 1.00 97.19 84 VAL A CA 1
ATOM 677 C C . VAL A 1 84 ? 29.642 12.341 -59.424 1.00 97.19 84 VAL A C 1
ATOM 679 O O . VAL A 1 84 ? 28.931 11.335 -59.440 1.00 97.19 84 VAL A O 1
ATOM 682 N N . LYS A 1 85 ? 29.383 13.398 -58.644 1.00 97.19 85 LYS A N 1
ATOM 683 C CA . LYS A 1 85 ? 28.197 13.490 -57.785 1.00 97.19 85 LYS A CA 1
ATOM 684 C C . LYS A 1 85 ? 26.919 13.314 -58.610 1.00 97.19 85 LYS A C 1
ATOM 686 O O . LYS A 1 85 ? 26.117 12.429 -58.328 1.00 97.19 85 LYS A O 1
ATOM 691 N N . SER A 1 86 ? 26.777 14.102 -59.676 1.00 95.94 86 SER A N 1
ATOM 692 C CA . SER A 1 86 ? 25.592 14.086 -60.550 1.00 95.94 86 SER A CA 1
ATOM 693 C C . SER A 1 86 ? 25.385 12.736 -61.255 1.00 95.94 86 SER A C 1
ATOM 695 O O . SER A 1 86 ? 24.259 12.254 -61.398 1.00 95.94 86 SER A O 1
ATOM 697 N N . LEU A 1 87 ? 26.473 12.088 -61.690 1.00 96.88 87 LEU A N 1
ATOM 698 C CA . LEU A 1 87 ? 26.427 10.743 -62.259 1.00 96.88 87 LEU A CA 1
ATOM 699 C C . LEU A 1 87 ? 25.950 9.720 -61.221 1.00 96.88 87 LEU A C 1
ATOM 701 O O . LEU A 1 87 ? 25.065 8.925 -61.534 1.00 96.88 87 LEU A O 1
ATOM 705 N N . LEU A 1 88 ? 26.477 9.747 -59.994 1.00 97.75 88 LEU A N 1
ATOM 706 C CA . LEU A 1 88 ? 26.090 8.792 -58.956 1.00 97.75 88 LEU A CA 1
ATOM 707 C C . LEU A 1 88 ? 24.606 8.922 -58.591 1.00 97.75 88 LEU A C 1
ATOM 709 O O . LEU A 1 88 ? 23.901 7.914 -58.565 1.00 97.75 88 LEU A O 1
ATOM 713 N N . GLU A 1 89 ? 24.110 10.145 -58.401 1.00 95.62 89 GLU A N 1
ATOM 714 C CA . GLU A 1 89 ? 22.691 10.409 -58.125 1.00 95.62 89 GLU A CA 1
ATOM 715 C C . GLU A 1 89 ? 21.791 9.818 -59.220 1.00 95.62 89 GLU A C 1
ATOM 717 O O . GLU A 1 89 ? 20.854 9.064 -58.939 1.00 95.62 89 GLU A O 1
ATOM 722 N N . ARG A 1 90 ? 22.137 10.064 -60.489 1.00 94.88 90 ARG A N 1
ATOM 723 C CA . ARG A 1 90 ? 21.410 9.515 -61.640 1.00 94.88 90 ARG A CA 1
ATOM 724 C C . ARG A 1 90 ? 21.497 7.991 -61.719 1.00 94.88 90 ARG A C 1
ATOM 726 O O . ARG A 1 90 ? 20.539 7.346 -62.147 1.00 94.88 90 ARG A O 1
ATOM 733 N N . LEU A 1 91 ? 22.634 7.399 -61.354 1.00 97.06 91 LEU A N 1
ATOM 734 C CA . LEU A 1 91 ? 22.806 5.948 -61.337 1.00 97.06 91 LEU A CA 1
ATOM 735 C C . LEU A 1 91 ? 21.917 5.293 -60.277 1.00 97.06 91 LEU A C 1
ATOM 737 O O . LEU A 1 91 ? 21.265 4.290 -60.576 1.00 97.06 91 LEU A O 1
ATOM 741 N N . VAL A 1 92 ? 21.882 5.849 -59.064 1.00 96.19 92 VAL A N 1
ATOM 742 C CA . VAL A 1 92 ? 21.054 5.337 -57.963 1.00 96.19 92 VAL A CA 1
ATOM 743 C C . VAL A 1 92 ? 19.577 5.423 -58.336 1.00 96.19 92 VAL A C 1
ATOM 745 O O . VAL A 1 92 ? 18.892 4.404 -58.270 1.00 96.19 92 VAL A O 1
ATOM 748 N N . GLN A 1 93 ? 19.118 6.569 -58.849 1.00 91.94 93 GLN A N 1
ATOM 749 C CA . GLN A 1 93 ? 17.733 6.751 -59.306 1.00 91.94 93 GLN A CA 1
ATOM 750 C C . GLN A 1 93 ? 17.343 5.735 -60.387 1.00 91.94 93 GLN A C 1
ATOM 752 O O . GLN A 1 93 ? 16.376 4.995 -60.220 1.00 91.94 93 GLN A O 1
ATOM 757 N N . LYS A 1 94 ? 18.151 5.601 -61.451 1.00 91.69 94 LYS A N 1
ATOM 758 C CA . LYS A 1 94 ? 17.910 4.600 -62.507 1.00 91.69 94 LYS A CA 1
ATOM 759 C C . LYS A 1 94 ? 17.902 3.169 -61.979 1.00 91.69 94 LYS A C 1
ATOM 761 O O . LYS A 1 94 ? 17.201 2.312 -62.514 1.00 91.69 94 LYS A O 1
ATOM 766 N N . THR A 1 95 ? 18.715 2.886 -60.965 1.00 94.19 95 THR A N 1
ATOM 767 C CA . THR A 1 95 ? 18.758 1.562 -60.343 1.00 94.19 95 THR A CA 1
ATOM 768 C C . THR A 1 95 ? 17.485 1.309 -59.543 1.00 94.19 95 THR A C 1
ATOM 770 O O . THR A 1 95 ? 16.890 0.253 -59.727 1.00 94.19 95 THR A O 1
ATOM 773 N N . GLN A 1 96 ? 17.023 2.275 -58.740 1.00 91.44 96 GLN A N 1
ATOM 774 C CA . GLN A 1 96 ? 15.763 2.197 -57.990 1.00 91.44 96 GLN A CA 1
ATOM 775 C C . GLN A 1 96 ? 14.545 2.026 -58.914 1.00 91.44 96 GLN A C 1
ATOM 777 O O . GLN A 1 96 ? 13.713 1.153 -58.672 1.00 91.44 96 GLN A O 1
ATOM 782 N N . GLU A 1 97 ? 14.485 2.774 -60.019 1.00 89.12 97 GLU A N 1
ATOM 783 C CA . GLU A 1 97 ? 13.450 2.620 -61.053 1.00 89.12 97 GLU A CA 1
ATOM 784 C C . GLU A 1 97 ? 13.465 1.221 -61.679 1.00 89.12 97 GLU A C 1
ATOM 786 O O . GLU A 1 97 ? 12.416 0.621 -61.903 1.00 89.12 97 GLU A O 1
ATOM 791 N N . LYS A 1 98 ? 14.660 0.677 -61.943 1.00 89.88 98 LYS A N 1
ATOM 792 C CA . LYS A 1 98 ? 14.824 -0.648 -62.550 1.00 89.88 98 LYS A CA 1
ATOM 793 C C . LYS A 1 98 ? 14.428 -1.789 -61.608 1.00 89.88 98 LYS A C 1
ATOM 795 O O . LYS A 1 98 ? 13.905 -2.791 -62.089 1.00 89.88 98 LYS A O 1
ATOM 800 N N . ILE A 1 99 ? 14.721 -1.681 -60.310 1.00 91.19 99 ILE A N 1
ATOM 801 C CA . ILE A 1 99 ? 14.386 -2.723 -59.321 1.00 91.19 99 ILE A CA 1
ATOM 802 C C . ILE A 1 99 ? 12.926 -2.649 -58.859 1.00 91.19 99 ILE A C 1
ATOM 804 O O . ILE A 1 99 ? 12.375 -3.673 -58.472 1.00 91.19 99 ILE A O 1
ATOM 808 N N . GLY A 1 100 ? 12.302 -1.464 -58.893 1.00 78.81 100 GLY A N 1
ATOM 809 C CA . GLY A 1 100 ? 10.918 -1.263 -58.449 1.00 78.81 100 GLY A CA 1
ATOM 810 C C . GLY A 1 100 ? 10.700 -1.435 -56.938 1.00 78.81 100 GLY A C 1
ATOM 811 O O . GLY A 1 100 ? 9.576 -1.682 -56.512 1.00 78.81 100 GLY A O 1
ATOM 812 N N . SER A 1 101 ? 11.764 -1.336 -56.136 1.00 71.94 101 SER A N 1
ATOM 813 C CA . SER A 1 101 ? 11.733 -1.577 -54.689 1.00 71.94 101 SER A CA 1
ATOM 814 C C . SER A 1 101 ? 11.344 -0.339 -53.887 1.00 71.94 101 SER A C 1
ATOM 816 O O . SER A 1 101 ? 11.874 0.750 -54.105 1.00 71.94 101 SER A O 1
ATOM 818 N N . ASN A 1 102 ? 10.472 -0.544 -52.894 1.00 66.81 102 ASN A N 1
ATOM 819 C CA . ASN A 1 102 ? 10.030 0.469 -51.927 1.00 66.81 102 ASN A CA 1
ATOM 820 C C . ASN A 1 102 ? 10.601 0.240 -50.512 1.00 66.81 102 ASN A C 1
ATOM 822 O O . ASN A 1 102 ? 10.085 0.802 -49.550 1.00 66.81 102 ASN A O 1
ATOM 826 N N . ARG A 1 103 ? 11.610 -0.631 -50.365 1.00 71.69 103 ARG A N 1
ATOM 827 C CA . ARG A 1 103 ? 12.050 -1.181 -49.064 1.00 71.69 103 ARG A CA 1
ATOM 828 C C . ARG A 1 103 ? 13.210 -0.440 -48.398 1.00 71.69 103 ARG A C 1
ATOM 830 O O . ARG A 1 103 ? 13.594 -0.809 -47.294 1.00 71.69 103 ARG A O 1
ATOM 837 N N . GLY A 1 104 ? 13.729 0.598 -49.049 1.00 87.81 104 GLY A N 1
ATOM 838 C CA . GLY A 1 104 ? 14.690 1.540 -48.476 1.00 87.81 104 GLY A CA 1
ATOM 839 C C . GLY A 1 104 ? 16.006 1.655 -49.247 1.00 87.81 104 GLY A C 1
ATOM 840 O O . GLY A 1 104 ? 16.347 0.799 -50.071 1.00 87.81 104 GLY A O 1
ATOM 841 N N . LEU A 1 105 ? 16.727 2.747 -48.994 1.00 94.44 105 LEU A N 1
ATOM 842 C CA . LEU A 1 105 ? 18.002 3.105 -49.623 1.00 94.44 105 LEU A CA 1
ATOM 843 C C . LEU A 1 105 ? 19.093 3.261 -48.562 1.00 94.44 105 LEU A C 1
ATOM 845 O O . LEU A 1 105 ? 18.934 4.022 -47.613 1.00 94.44 105 LEU A O 1
ATOM 849 N N . TYR A 1 106 ? 20.219 2.582 -48.762 1.00 97.19 106 TYR A N 1
ATOM 850 C CA . TYR A 1 106 ? 21.302 2.507 -47.790 1.00 97.19 106 TYR A CA 1
ATOM 851 C C . TYR A 1 106 ? 22.650 2.751 -48.455 1.00 97.19 106 TYR A C 1
ATOM 853 O O . TYR A 1 106 ? 22.880 2.323 -49.589 1.00 97.19 106 TYR A O 1
ATOM 861 N N . PHE A 1 107 ? 23.565 3.393 -47.734 1.00 98.19 107 PHE A N 1
ATOM 862 C CA . PHE A 1 107 ? 24.935 3.614 -48.198 1.00 98.19 107 PHE A CA 1
ATOM 863 C C . PHE A 1 107 ? 25.950 3.009 -47.241 1.00 98.19 107 PHE A C 1
ATOM 865 O O . PHE A 1 107 ? 25.806 3.094 -46.026 1.00 98.19 107 PHE A O 1
ATOM 872 N N . TRP A 1 108 ? 27.019 2.456 -47.804 1.00 98.31 108 TRP A N 1
ATOM 873 C CA . TRP A 1 108 ? 28.185 2.011 -47.056 1.00 98.31 108 TRP A CA 1
ATOM 874 C C . TRP A 1 108 ? 29.463 2.519 -47.716 1.00 98.31 108 TRP A C 1
ATOM 876 O O . TRP A 1 108 ? 29.607 2.460 -48.940 1.00 98.31 108 TRP A O 1
ATOM 886 N N . GLY A 1 109 ? 30.433 2.955 -46.916 1.00 97.19 109 GLY A N 1
ATOM 887 C CA . GLY A 1 109 ? 31.759 3.271 -47.428 1.00 97.19 109 GLY A CA 1
ATOM 888 C C . GLY A 1 109 ? 32.822 3.438 -46.350 1.00 97.19 109 GLY A C 1
ATOM 889 O O . GLY A 1 109 ? 32.522 3.644 -45.177 1.00 97.19 109 GLY A O 1
ATOM 890 N N . SER A 1 110 ? 34.090 3.366 -46.765 1.00 94.94 110 SER A N 1
ATOM 891 C CA . SER A 1 110 ? 35.246 3.581 -45.886 1.00 94.94 110 SER A CA 1
ATOM 892 C C . SER A 1 110 ? 36.175 4.665 -46.424 1.00 94.94 110 SER A C 1
ATOM 894 O O . SER A 1 110 ? 36.454 4.684 -47.625 1.00 94.94 110 SER A O 1
ATOM 896 N N . SER A 1 111 ? 36.728 5.510 -45.548 1.00 95.06 111 SER A N 1
ATOM 897 C CA . SER A 1 111 ? 37.657 6.589 -45.924 1.00 95.06 111 SER A CA 1
ATOM 898 C C . SER A 1 111 ? 37.001 7.518 -46.963 1.00 95.06 111 SER A C 1
ATOM 900 O O . SER A 1 111 ? 35.929 8.057 -46.686 1.00 95.06 111 SER A O 1
ATOM 902 N N . MET A 1 112 ? 37.544 7.621 -48.183 1.00 96.94 112 MET A N 1
ATOM 903 C CA . MET A 1 112 ? 36.903 8.323 -49.311 1.00 96.94 112 MET A CA 1
ATOM 904 C C . MET A 1 112 ? 35.469 7.844 -49.583 1.00 96.94 112 MET A C 1
ATOM 906 O O . MET A 1 112 ? 34.580 8.643 -49.863 1.00 96.94 112 MET A O 1
ATOM 910 N N . GLY A 1 113 ? 35.223 6.538 -49.474 1.00 97.00 113 GLY A N 1
ATOM 911 C CA . GLY A 1 113 ? 33.884 5.974 -49.605 1.00 97.00 113 GLY A CA 1
ATOM 912 C C . GLY A 1 113 ? 32.975 6.370 -48.446 1.00 97.00 113 GLY A C 1
ATOM 913 O O . GLY A 1 113 ? 31.784 6.542 -48.654 1.00 97.00 113 GLY A O 1
ATOM 914 N N . GLY A 1 114 ? 33.528 6.549 -47.243 1.00 97.38 114 GLY A N 1
ATOM 915 C CA . GLY A 1 114 ? 32.783 7.005 -46.069 1.00 97.38 114 GLY A CA 1
ATOM 916 C C . GLY A 1 114 ? 32.323 8.454 -46.224 1.00 97.38 114 GLY A C 1
ATOM 917 O O . GLY A 1 114 ? 31.164 8.748 -45.955 1.00 97.38 114 GLY A O 1
ATOM 918 N N . TYR A 1 115 ? 33.188 9.329 -46.754 1.00 98.25 115 TYR A N 1
ATOM 919 C CA . TYR A 1 115 ? 32.801 10.685 -47.169 1.00 98.25 115 TYR A CA 1
ATOM 920 C C . TYR A 1 115 ? 31.651 10.638 -48.187 1.00 98.25 115 TYR A C 1
ATOM 922 O O . TYR A 1 115 ? 30.610 11.263 -47.992 1.00 98.25 115 TYR A O 1
ATOM 930 N N . GLY A 1 116 ? 31.804 9.831 -49.245 1.00 97.88 116 GLY A N 1
ATOM 931 C CA . GLY A 1 116 ? 30.777 9.693 -50.276 1.00 97.88 116 GLY A CA 1
ATOM 932 C C . GLY A 1 116 ? 29.457 9.146 -49.732 1.00 97.88 116 GLY A C 1
ATOM 933 O O . GLY A 1 116 ? 28.394 9.605 -50.137 1.00 97.88 116 GLY A O 1
ATOM 934 N N . ALA A 1 117 ? 29.514 8.195 -48.796 1.00 98.25 117 ALA A N 1
ATOM 935 C CA . ALA A 1 117 ? 28.334 7.563 -48.222 1.00 98.25 117 ALA A CA 1
ATOM 936 C C . ALA A 1 117 ? 27.512 8.579 -47.421 1.00 98.25 117 ALA A C 1
ATOM 938 O O . ALA A 1 117 ? 26.290 8.605 -47.543 1.00 98.25 117 ALA A O 1
ATOM 939 N N . LEU A 1 118 ? 28.182 9.457 -46.667 1.00 97.69 118 LEU A N 1
ATOM 940 C CA . LEU A 1 118 ? 27.537 10.547 -45.934 1.00 97.69 118 LEU A CA 1
ATOM 941 C C . LEU A 1 118 ? 26.945 11.592 -46.876 1.00 97.69 118 LEU A C 1
ATOM 943 O O . LEU A 1 118 ? 25.764 11.906 -46.759 1.00 97.69 118 LEU A O 1
ATOM 947 N N . LEU A 1 119 ? 27.732 12.081 -47.838 1.00 97.44 119 LEU A N 1
ATOM 948 C CA . LEU A 1 119 ? 27.283 13.083 -48.805 1.00 97.44 119 LEU A CA 1
ATOM 949 C C . LEU A 1 119 ? 26.043 12.606 -49.572 1.00 97.44 119 LEU A C 1
ATOM 951 O O . LEU A 1 119 ? 24.995 13.249 -49.550 1.00 97.44 119 LEU A O 1
ATOM 955 N N . HIS A 1 120 ? 26.155 11.459 -50.238 1.00 97.38 120 HIS A N 1
ATOM 956 C CA . HIS A 1 120 ? 25.106 10.953 -51.121 1.00 97.38 120 HIS A CA 1
ATOM 957 C C . HIS A 1 120 ? 23.925 10.374 -50.353 1.00 97.38 120 HIS A C 1
ATOM 959 O O . HIS A 1 120 ? 22.790 10.513 -50.801 1.00 97.38 120 HIS A O 1
ATOM 965 N N . GLY A 1 121 ? 24.160 9.802 -49.171 1.00 95.69 121 GLY A N 1
ATOM 966 C CA . GLY A 1 121 ? 23.087 9.362 -48.287 1.00 95.69 121 GLY A CA 1
ATOM 967 C C . GLY A 1 121 ? 22.207 10.518 -47.811 1.00 95.69 121 GLY A C 1
ATOM 968 O O . GLY A 1 121 ? 20.986 10.384 -47.803 1.00 95.69 121 GLY A O 1
ATOM 969 N N . ILE A 1 122 ? 22.800 11.676 -47.493 1.00 94.19 122 ILE A N 1
ATOM 970 C CA . ILE A 1 122 ? 22.043 12.891 -47.155 1.00 94.19 122 ILE A CA 1
ATOM 971 C C . ILE A 1 122 ? 21.282 13.411 -48.378 1.00 94.19 122 ILE A C 1
ATOM 973 O O . ILE A 1 122 ? 20.076 13.637 -48.303 1.00 94.19 122 ILE A O 1
ATOM 977 N N . LEU A 1 123 ? 21.968 13.589 -49.512 1.00 93.50 123 LEU A N 1
ATOM 978 C CA . LEU A 1 123 ? 21.381 14.209 -50.706 1.00 93.50 123 LEU A CA 1
ATOM 979 C C . LEU A 1 123 ? 20.241 13.388 -51.320 1.00 93.50 123 LEU A C 1
ATOM 981 O O . LEU A 1 123 ? 19.282 13.960 -51.836 1.00 93.50 123 LEU A O 1
ATOM 985 N N . LEU A 1 124 ? 20.330 12.060 -51.250 1.00 92.75 124 LEU A N 1
ATOM 986 C CA . LEU A 1 124 ? 19.337 11.149 -51.821 1.00 92.75 124 LEU A CA 1
ATOM 987 C C . LEU A 1 124 ? 18.287 10.683 -50.805 1.00 92.75 124 LEU A C 1
ATOM 989 O O . LEU A 1 124 ? 17.412 9.896 -51.163 1.00 92.75 124 LEU A O 1
ATOM 993 N N . GLY A 1 125 ? 18.345 11.170 -49.560 1.00 90.19 125 GLY A N 1
ATOM 994 C CA . GLY A 1 125 ? 17.378 10.828 -48.518 1.00 90.19 125 GLY A CA 1
ATOM 995 C C . GLY A 1 125 ? 17.390 9.343 -48.162 1.00 90.19 125 GLY A C 1
ATOM 996 O O . GLY A 1 125 ? 16.327 8.725 -48.089 1.00 90.19 125 GLY A O 1
ATOM 997 N N . ALA A 1 126 ? 18.584 8.775 -47.984 1.00 93.19 126 ALA A N 1
ATOM 998 C CA . ALA A 1 126 ? 18.762 7.399 -47.539 1.00 93.19 126 ALA A CA 1
ATOM 999 C C . ALA A 1 126 ? 18.079 7.153 -46.182 1.00 93.19 126 ALA A C 1
ATOM 1001 O O . ALA A 1 126 ? 17.880 8.069 -45.383 1.00 93.19 126 ALA A O 1
ATOM 1002 N N . ASP A 1 127 ? 17.740 5.898 -45.910 1.00 92.00 127 ASP A N 1
ATOM 1003 C CA . ASP A 1 127 ? 17.207 5.482 -44.617 1.00 92.00 127 ASP A CA 1
ATOM 1004 C C . ASP A 1 127 ? 18.343 5.326 -43.593 1.00 92.00 127 ASP A C 1
ATOM 1006 O O . ASP A 1 127 ? 18.205 5.753 -42.445 1.00 92.00 127 ASP A O 1
ATOM 1010 N N . ALA A 1 128 ? 19.499 4.806 -44.025 1.00 94.88 128 ALA A N 1
ATOM 1011 C CA . ALA A 1 128 ? 20.710 4.767 -43.211 1.00 94.88 128 ALA A CA 1
ATOM 1012 C C . ALA A 1 128 ? 22.011 4.841 -44.018 1.00 94.88 128 ALA A C 1
ATOM 1014 O O . ALA A 1 128 ? 22.084 4.488 -45.200 1.00 94.88 128 ALA A O 1
ATOM 1015 N N . VAL A 1 129 ? 23.062 5.298 -43.338 1.00 97.19 129 VAL A N 1
ATOM 1016 C CA . VAL A 1 129 ? 24.417 5.419 -43.872 1.00 97.19 129 VAL A CA 1
ATOM 1017 C C . VAL A 1 129 ? 25.408 4.816 -42.893 1.00 97.19 129 VAL A C 1
ATOM 1019 O O . VAL A 1 129 ? 25.477 5.247 -41.748 1.00 97.19 129 VAL A O 1
ATOM 1022 N N . TYR A 1 130 ? 26.244 3.900 -43.368 1.00 98.06 130 TYR A N 1
ATOM 1023 C CA . TYR A 1 130 ? 27.397 3.404 -42.632 1.00 98.06 130 TYR A CA 1
ATOM 1024 C C . TYR A 1 130 ? 28.699 3.977 -43.200 1.00 98.06 130 TYR A C 1
ATOM 1026 O O . TYR A 1 130 ? 29.086 3.690 -44.336 1.00 98.06 130 TYR A O 1
ATOM 1034 N N . ALA A 1 131 ? 29.411 4.761 -42.395 1.00 97.81 131 ALA A N 1
ATOM 1035 C CA . ALA A 1 131 ? 30.667 5.392 -42.764 1.00 97.81 131 ALA A CA 1
ATOM 1036 C C . ALA A 1 131 ? 31.803 4.946 -41.830 1.00 97.81 131 ALA A C 1
ATOM 1038 O O . ALA A 1 131 ? 31.882 5.324 -40.661 1.00 97.81 131 ALA A O 1
ATOM 1039 N N . ASN A 1 132 ? 32.725 4.151 -42.373 1.00 97.25 132 ASN A N 1
ATOM 1040 C CA . ASN A 1 132 ? 33.936 3.718 -41.684 1.00 97.25 132 ASN A CA 1
ATOM 1041 C C . ASN A 1 132 ? 35.069 4.731 -41.911 1.00 97.25 132 ASN A C 1
ATOM 1043 O O . ASN A 1 132 ? 35.386 5.071 -43.052 1.00 97.25 132 ASN A O 1
ATOM 1047 N N . ILE A 1 133 ? 35.704 5.188 -40.834 1.00 95.69 133 ILE A N 1
ATOM 1048 C CA . ILE A 1 133 ? 36.808 6.161 -40.797 1.00 95.69 133 ILE A CA 1
ATOM 1049 C C . ILE A 1 133 ? 36.646 7.335 -41.791 1.00 95.69 133 ILE A C 1
ATOM 1051 O O . ILE A 1 133 ? 37.587 7.646 -42.529 1.00 95.69 133 ILE A O 1
ATOM 1055 N N . PRO A 1 134 ? 35.461 7.967 -41.903 1.00 96.88 134 PRO A N 1
ATOM 1056 C CA . PRO A 1 134 ? 35.200 8.928 -42.969 1.00 96.88 134 PRO A CA 1
ATOM 1057 C C . PRO A 1 134 ? 36.084 10.169 -42.838 1.00 96.88 134 PRO A C 1
ATOM 1059 O O . PRO A 1 134 ? 36.368 10.627 -41.733 1.00 96.88 134 PRO A O 1
ATOM 1062 N N . GLN A 1 135 ? 36.480 10.752 -43.970 1.00 95.75 135 GLN A N 1
ATOM 1063 C CA . GLN A 1 135 ? 36.830 12.170 -43.971 1.00 95.75 135 GLN A CA 1
ATOM 1064 C C . GLN A 1 135 ? 35.521 12.955 -43.951 1.00 95.75 135 GLN A C 1
ATOM 1066 O O . GLN A 1 135 ? 34.663 12.714 -44.787 1.00 95.75 135 GLN A O 1
ATOM 1071 N N . ILE A 1 136 ? 35.349 13.861 -42.996 1.00 95.88 136 ILE A N 1
ATOM 1072 C CA . ILE A 1 136 ? 34.161 14.735 -42.927 1.00 95.88 136 ILE A CA 1
ATOM 1073 C C . ILE A 1 136 ? 34.451 16.094 -43.559 1.00 95.88 136 ILE A C 1
ATOM 1075 O O . ILE A 1 136 ? 33.590 16.688 -44.205 1.00 95.88 136 ILE A O 1
ATOM 1079 N N . LYS A 1 137 ? 35.695 16.545 -43.392 1.00 95.75 137 LYS A N 1
ATOM 1080 C CA . LYS A 1 137 ? 36.218 17.798 -43.910 1.00 95.75 137 LYS A CA 1
ATOM 1081 C C . LYS A 1 137 ? 37.473 17.511 -44.726 1.00 95.75 137 LYS A C 1
ATOM 1083 O O . LYS A 1 137 ? 38.392 16.881 -44.206 1.00 95.75 137 LYS A O 1
ATOM 1088 N N . LEU A 1 138 ? 37.514 17.900 -45.997 1.00 96.44 138 LEU A N 1
ATOM 1089 C CA . LEU A 1 138 ? 38.616 17.514 -46.886 1.00 96.44 138 LEU A CA 1
ATOM 1090 C C . LEU A 1 138 ? 39.836 18.424 -46.704 1.00 96.44 138 LEU A C 1
ATOM 1092 O O . LEU A 1 138 ? 40.916 17.939 -46.381 1.00 96.44 138 LEU A O 1
ATOM 1096 N N . LEU A 1 139 ? 39.676 19.736 -46.854 1.00 95.50 139 LEU A N 1
ATOM 1097 C CA . LEU A 1 139 ? 40.724 20.745 -46.666 1.00 95.50 139 LEU A CA 1
ATOM 1098 C C . LEU A 1 139 ? 40.716 21.321 -45.241 1.00 95.50 139 LEU A C 1
ATOM 1100 O O . LEU A 1 139 ? 39.758 21.155 -44.491 1.00 95.50 139 LEU A O 1
ATOM 1104 N N . ASP A 1 140 ? 41.788 22.023 -44.868 1.00 93.69 140 ASP A N 1
ATOM 1105 C CA . ASP A 1 140 ? 41.972 22.646 -43.544 1.00 93.69 140 ASP A CA 1
ATOM 1106 C C . ASP A 1 140 ? 41.942 21.656 -42.369 1.00 93.69 140 ASP A C 1
ATOM 1108 O O . ASP A 1 140 ? 41.443 21.957 -41.284 1.00 93.69 140 ASP A O 1
ATOM 1112 N N . THR A 1 141 ? 42.491 20.464 -42.594 1.00 96.19 141 THR A N 1
ATOM 1113 C CA . THR A 1 141 ? 42.668 19.420 -41.575 1.00 96.19 141 THR A CA 1
ATOM 1114 C C . THR A 1 141 ? 44.129 19.004 -41.462 1.00 96.19 141 THR A C 1
ATOM 1116 O O . THR A 1 141 ? 44.894 19.073 -42.432 1.00 96.19 141 THR A O 1
ATOM 1119 N N . SER A 1 142 ? 44.524 18.503 -40.296 1.00 95.38 142 SER A N 1
ATOM 1120 C CA . SER A 1 142 ? 45.831 17.888 -40.059 1.00 95.38 142 SER A CA 1
ATOM 1121 C C . SER A 1 142 ? 46.099 16.757 -41.057 1.00 95.38 142 SER A C 1
ATOM 1123 O O . SER A 1 142 ? 47.223 16.610 -41.543 1.00 95.38 142 SER A O 1
ATOM 1125 N N . TYR A 1 143 ? 45.061 15.998 -41.429 1.00 94.50 143 TYR A N 1
ATOM 1126 C CA . TYR A 1 143 ? 45.160 14.937 -42.430 1.00 94.50 143 TYR A CA 1
ATOM 1127 C C . TYR A 1 143 ? 45.493 15.486 -43.824 1.00 94.50 143 TYR A C 1
ATOM 1129 O O . TYR A 1 143 ? 46.427 15.003 -44.473 1.00 94.50 143 TYR A O 1
ATOM 1137 N N . SER A 1 144 ? 44.823 16.561 -44.252 1.00 94.88 144 SER A N 1
ATOM 1138 C CA . SER A 1 144 ? 45.137 17.249 -45.511 1.00 94.88 144 SER A CA 1
ATOM 1139 C C . SER A 1 144 ? 46.567 17.807 -45.530 1.00 94.88 144 SER A C 1
ATOM 1141 O O . SER A 1 144 ? 47.315 17.555 -46.479 1.00 94.88 144 SER A O 1
ATOM 1143 N N . ALA A 1 145 ? 46.998 18.459 -44.444 1.00 94.25 145 ALA A N 1
ATOM 1144 C CA . ALA A 1 145 ? 48.340 19.020 -44.303 1.00 94.25 145 ALA A CA 1
ATOM 1145 C C . ALA A 1 145 ? 49.435 17.939 -44.282 1.00 94.25 145 ALA A C 1
ATOM 1147 O O . ALA A 1 145 ? 50.564 18.188 -44.702 1.00 94.25 145 ALA A O 1
ATOM 1148 N N . SER A 1 146 ? 49.098 16.715 -43.860 1.00 90.00 146 SER A N 1
ATOM 1149 C CA . SER A 1 146 ? 50.010 15.562 -43.840 1.00 90.00 146 SER A CA 1
ATOM 1150 C C . SER A 1 146 ? 50.221 14.882 -45.203 1.00 90.00 146 SER A C 1
ATOM 1152 O O . SER A 1 146 ? 50.797 13.798 -45.275 1.00 90.00 146 SER A O 1
ATOM 1154 N N . GLY A 1 147 ? 49.793 15.525 -46.295 1.00 89.69 147 GLY A N 1
ATOM 1155 C CA . GLY A 1 147 ? 50.078 15.105 -47.670 1.00 89.69 147 GLY A CA 1
ATOM 1156 C C . GLY A 1 147 ? 48.853 14.709 -48.493 1.00 89.69 147 GLY A C 1
ATOM 1157 O O . GLY A 1 147 ? 48.995 14.519 -49.701 1.00 89.69 147 GLY A O 1
ATOM 1158 N N . MET A 1 148 ? 47.660 14.633 -47.890 1.00 94.50 148 MET A N 1
ATOM 1159 C CA . MET A 1 148 ? 46.413 14.346 -48.616 1.00 94.50 148 MET A CA 1
ATOM 1160 C C . MET A 1 148 ? 45.832 15.563 -49.345 1.00 94.50 148 MET A C 1
ATOM 1162 O O . MET A 1 148 ? 45.076 15.401 -50.300 1.00 94.50 148 MET A O 1
ATOM 1166 N N . GLY A 1 149 ? 46.254 16.781 -48.988 1.00 93.00 149 GLY A N 1
ATOM 1167 C CA . GLY A 1 149 ? 45.805 18.022 -49.628 1.00 93.00 149 GLY A CA 1
ATOM 1168 C C . GLY A 1 149 ? 46.054 18.068 -51.139 1.00 93.00 149 GLY A C 1
ATOM 1169 O O . GLY A 1 149 ? 45.284 18.692 -51.861 1.00 93.00 149 GLY A O 1
ATOM 1170 N N . LYS A 1 150 ? 47.055 17.335 -51.649 1.00 94.56 150 LYS A N 1
ATOM 1171 C CA . LYS A 1 150 ? 47.305 17.210 -53.097 1.00 94.56 150 LYS A CA 1
ATOM 1172 C C . LYS A 1 150 ? 46.210 16.446 -53.854 1.00 94.56 150 LYS A C 1
ATOM 1174 O O . LYS A 1 150 ? 46.109 16.611 -55.062 1.00 94.56 150 LYS A O 1
ATOM 1179 N N . PHE A 1 151 ? 45.431 15.607 -53.167 1.00 95.19 151 PHE A N 1
ATOM 1180 C CA . PHE A 1 151 ? 44.296 14.878 -53.741 1.00 95.19 151 PHE A CA 1
ATOM 1181 C C . PHE A 1 151 ? 42.983 15.641 -53.554 1.00 95.19 151 PHE A C 1
ATOM 1183 O O . PHE A 1 151 ? 42.146 15.623 -54.448 1.00 95.19 151 PHE A O 1
ATOM 1190 N N . PHE A 1 152 ? 42.822 16.335 -52.423 1.00 95.75 152 PHE A N 1
ATOM 1191 C CA . PHE A 1 152 ? 41.619 17.116 -52.123 1.00 95.75 152 PHE A CA 1
ATOM 1192 C C . PHE A 1 152 ? 41.555 18.433 -52.892 1.00 95.75 152 PHE A C 1
ATOM 1194 O O . PHE A 1 152 ? 40.511 18.775 -53.428 1.00 95.75 152 PHE A O 1
ATOM 1201 N N . GLY A 1 153 ? 42.669 19.167 -52.960 1.00 92.88 153 GLY A N 1
ATOM 1202 C CA . GLY A 1 153 ? 42.725 20.492 -53.579 1.00 92.88 153 GLY A CA 1
ATOM 1203 C C . GLY A 1 153 ? 42.181 20.506 -55.009 1.00 92.88 153 GLY A C 1
ATOM 1204 O O . GLY A 1 153 ? 41.284 21.291 -55.270 1.00 92.88 153 GLY A O 1
ATOM 1205 N N . PRO A 1 154 ? 42.627 19.607 -55.909 1.00 94.62 154 PRO A N 1
ATOM 1206 C CA . PRO A 1 154 ? 42.161 19.575 -57.300 1.00 94.62 154 PRO A CA 1
ATOM 1207 C C . PRO A 1 154 ? 40.678 19.234 -57.510 1.00 94.62 154 PRO A C 1
ATOM 1209 O O . PRO A 1 154 ? 40.185 19.374 -58.628 1.00 94.62 154 PRO A O 1
ATOM 1212 N N . ILE A 1 155 ? 39.964 18.767 -56.479 1.00 95.88 155 ILE A N 1
ATOM 1213 C CA . ILE A 1 155 ? 38.507 18.563 -56.543 1.00 95.88 155 ILE A CA 1
ATOM 1214 C C . ILE A 1 155 ? 37.804 19.916 -56.634 1.00 95.88 155 ILE A C 1
ATOM 1216 O O . ILE A 1 155 ? 36.836 20.075 -57.378 1.00 95.88 155 ILE A O 1
ATOM 1220 N N . PHE A 1 156 ? 38.327 20.894 -55.901 1.00 93.06 156 PHE A N 1
ATOM 1221 C CA . PHE A 1 156 ? 37.752 22.217 -55.754 1.00 93.06 156 PHE A CA 1
ATOM 1222 C C . PHE A 1 156 ? 38.484 23.224 -56.651 1.00 93.06 156 PHE A C 1
ATOM 1224 O O . PHE A 1 156 ? 39.703 23.174 -56.802 1.00 93.06 156 PHE A O 1
ATOM 1231 N N . ASP A 1 157 ? 37.735 24.145 -57.257 1.00 82.94 157 ASP A N 1
ATOM 1232 C CA . ASP A 1 157 ? 38.305 25.364 -57.846 1.00 82.94 157 ASP A CA 1
ATOM 1233 C C . ASP A 1 157 ? 38.102 26.523 -56.858 1.00 82.94 157 ASP A C 1
ATOM 1235 O O . ASP A 1 157 ? 38.796 26.605 -55.845 1.00 82.94 157 ASP A O 1
ATOM 1239 N N . LYS A 1 158 ? 37.099 27.382 -57.082 1.00 77.56 158 LYS A N 1
ATOM 1240 C CA . LYS A 1 158 ? 36.679 28.412 -56.110 1.00 77.56 158 LYS A CA 1
ATOM 1241 C C . LYS A 1 158 ? 35.547 27.964 -55.189 1.00 77.56 158 LYS A C 1
ATOM 1243 O O . LYS A 1 158 ? 35.349 28.576 -54.142 1.00 77.56 158 LYS A O 1
ATOM 1248 N N . ASP A 1 159 ? 34.792 26.951 -55.600 1.00 80.44 159 ASP A N 1
ATOM 1249 C CA . ASP A 1 159 ? 33.656 26.430 -54.848 1.00 80.44 159 ASP A CA 1
ATOM 1250 C C . ASP A 1 159 ? 34.124 25.403 -53.810 1.00 80.44 159 ASP A C 1
ATOM 1252 O O . ASP A 1 159 ? 34.805 24.437 -54.149 1.00 80.44 159 ASP A O 1
ATOM 1256 N N . LEU A 1 160 ? 33.761 25.635 -52.549 1.00 87.12 160 LEU A N 1
ATOM 1257 C CA . LEU A 1 160 ? 34.093 24.798 -51.396 1.00 87.12 160 LEU A CA 1
ATOM 1258 C C . LEU A 1 160 ? 32.837 24.247 -50.705 1.00 87.12 160 LEU A C 1
ATOM 1260 O O . LEU A 1 160 ? 32.937 23.787 -49.568 1.00 87.12 160 LEU A O 1
ATOM 1264 N N . GLU A 1 161 ? 31.667 24.285 -51.358 1.00 85.25 161 GLU A N 1
ATOM 1265 C CA . GLU A 1 161 ? 30.376 23.872 -50.783 1.00 85.25 161 GLU A CA 1
ATOM 1266 C C . GLU A 1 161 ? 30.458 22.504 -50.089 1.00 85.25 161 GLU A C 1
ATOM 1268 O O . GLU A 1 161 ? 30.050 22.354 -48.937 1.00 85.25 161 GLU A O 1
ATOM 1273 N N . PHE A 1 162 ? 31.071 21.523 -50.755 1.00 93.94 162 PHE A N 1
ATOM 1274 C CA . PHE A 1 162 ? 31.196 20.156 -50.244 1.00 93.94 162 PHE A CA 1
ATOM 1275 C C . PHE A 1 162 ? 32.509 19.889 -49.500 1.00 93.94 162 PHE A C 1
ATOM 1277 O O . PHE A 1 162 ? 32.805 18.746 -49.158 1.00 93.94 162 PHE A O 1
ATOM 1284 N N . ASN A 1 163 ? 33.312 20.911 -49.205 1.00 96.12 163 ASN A N 1
ATOM 1285 C CA . ASN A 1 163 ? 34.536 20.710 -48.432 1.00 96.12 163 ASN A CA 1
ATOM 1286 C C . ASN A 1 163 ? 34.250 20.162 -47.024 1.00 96.12 163 ASN A C 1
ATOM 1288 O O . ASN A 1 163 ? 35.058 19.400 -46.499 1.00 96.12 163 ASN A O 1
ATOM 1292 N N . ASP A 1 164 ? 33.115 20.541 -46.432 1.00 96.81 164 ASP A N 1
ATOM 1293 C CA . ASP A 1 164 ? 32.718 20.178 -45.073 1.00 96.81 164 ASP A CA 1
ATOM 1294 C C . ASP A 1 164 ? 31.273 19.665 -45.040 1.00 96.81 164 ASP A C 1
ATOM 1296 O O . ASP A 1 164 ? 30.318 20.423 -45.227 1.00 96.81 164 ASP A O 1
ATOM 1300 N N . LEU A 1 165 ? 31.107 18.363 -44.790 1.00 95.81 165 LEU A N 1
ATOM 1301 C CA . LEU A 1 165 ? 29.789 17.723 -44.800 1.00 95.81 165 LEU A CA 1
ATOM 1302 C C . LEU A 1 165 ? 28.902 18.138 -43.622 1.00 95.81 165 LEU A C 1
ATOM 1304 O O . LEU A 1 165 ? 27.689 17.933 -43.677 1.00 95.81 165 LEU A O 1
ATOM 1308 N N . THR A 1 166 ? 29.459 18.757 -42.577 1.00 94.12 166 THR A N 1
ATOM 1309 C CA . THR A 1 166 ? 28.654 19.261 -41.455 1.00 94.12 166 THR A CA 1
ATOM 1310 C C . THR A 1 166 ? 27.710 20.390 -41.871 1.00 94.12 166 THR A C 1
ATOM 1312 O O . THR A 1 166 ? 26.680 20.596 -41.228 1.00 94.12 166 THR A O 1
ATOM 1315 N N . ASN A 1 167 ? 27.996 21.068 -42.988 1.00 92.06 167 ASN A N 1
ATOM 1316 C CA . ASN A 1 167 ? 27.127 22.092 -43.571 1.00 92.06 167 ASN A CA 1
ATOM 1317 C C . ASN A 1 167 ? 25.810 21.523 -44.120 1.00 92.06 167 ASN A C 1
ATOM 1319 O O . ASN A 1 167 ? 24.855 22.271 -44.318 1.00 92.06 167 ASN A O 1
ATOM 1323 N N . LEU A 1 168 ? 25.747 20.210 -44.360 1.00 88.88 168 LEU A N 1
ATOM 1324 C CA . LEU A 1 168 ? 24.550 19.531 -44.854 1.00 88.88 168 LEU A CA 1
ATOM 1325 C C . LEU A 1 168 ? 23.630 19.043 -43.723 1.00 88.88 168 LEU A C 1
ATOM 1327 O O . LEU A 1 168 ? 22.521 18.583 -43.999 1.00 88.88 168 LEU A O 1
ATOM 1331 N N . ILE A 1 169 ? 24.068 19.154 -42.464 1.00 89.62 169 ILE A N 1
ATOM 1332 C CA . ILE A 1 169 ? 23.273 18.802 -41.286 1.00 89.62 169 ILE A CA 1
ATOM 1333 C C . ILE A 1 169 ? 22.363 19.986 -40.935 1.00 89.62 169 ILE A C 1
ATOM 1335 O O . ILE A 1 169 ? 22.811 20.990 -40.383 1.00 89.62 169 ILE A O 1
ATOM 1339 N N . ASP A 1 170 ? 21.075 19.841 -41.244 1.00 76.50 170 ASP A N 1
ATOM 1340 C CA . ASP A 1 170 ? 20.007 20.799 -40.944 1.00 76.50 170 ASP A CA 1
ATOM 1341 C C . ASP A 1 170 ? 18.835 20.059 -40.284 1.00 76.50 170 ASP A C 1
ATOM 1343 O O . ASP A 1 170 ? 18.269 19.140 -40.878 1.00 76.50 170 ASP A O 1
ATOM 1347 N N . GLY A 1 171 ? 18.459 20.473 -39.069 1.00 61.03 171 GLY A N 1
ATOM 1348 C CA . GLY A 1 171 ? 17.405 19.838 -38.264 1.00 61.03 171 GLY A CA 1
ATOM 1349 C C . GLY A 1 171 ? 15.999 19.907 -38.876 1.00 61.03 171 GLY A C 1
ATOM 1350 O O . GLY A 1 171 ? 15.100 19.207 -38.424 1.00 61.03 171 GLY A O 1
ATOM 1351 N N . ASN A 1 172 ? 15.793 20.710 -39.926 1.00 66.25 172 ASN A N 1
ATOM 1352 C CA . ASN A 1 172 ? 14.518 20.764 -40.650 1.00 66.25 172 ASN A CA 1
ATOM 1353 C C . ASN A 1 172 ? 14.401 19.724 -41.777 1.00 66.25 172 ASN A C 1
ATOM 1355 O O . ASN A 1 172 ? 13.330 19.582 -42.374 1.00 66.25 172 ASN A O 1
ATOM 1359 N N . LYS A 1 173 ? 15.487 19.018 -42.116 1.00 69.75 173 LYS A N 1
ATOM 1360 C CA . LYS A 1 173 ? 15.503 18.005 -43.177 1.00 69.75 173 LYS A CA 1
ATOM 1361 C C . LYS A 1 173 ? 15.450 16.606 -42.573 1.00 69.75 173 LYS A C 1
ATOM 1363 O O . LYS A 1 173 ? 16.069 16.329 -41.552 1.00 69.75 173 LYS A O 1
ATOM 1368 N N . LYS A 1 174 ? 14.738 15.690 -43.236 1.00 78.94 174 LYS A N 1
ATOM 1369 C CA . LYS A 1 174 ? 14.800 14.264 -42.893 1.00 78.94 174 LYS A CA 1
ATOM 1370 C C . LYS A 1 174 ? 16.191 13.740 -43.264 1.00 78.94 174 LYS A C 1
ATOM 1372 O O . LYS A 1 174 ? 16.506 13.658 -44.449 1.00 78.94 174 LYS A O 1
ATOM 1377 N N . LEU A 1 175 ? 16.994 13.407 -42.259 1.00 90.38 175 LEU A N 1
ATOM 1378 C CA . LEU A 1 175 ? 18.350 12.878 -42.412 1.00 90.38 175 LEU A CA 1
ATOM 1379 C C . LEU A 1 175 ? 18.370 11.350 -42.202 1.00 90.38 175 LEU A C 1
ATOM 1381 O O . LEU A 1 175 ? 17.498 10.833 -41.495 1.00 90.38 175 LEU A O 1
ATOM 1385 N N . PRO A 1 176 ? 19.322 10.622 -42.818 1.00 91.19 176 PRO A N 1
ATOM 1386 C CA . PRO A 1 176 ? 19.495 9.189 -42.582 1.00 91.19 176 PRO A CA 1
ATOM 1387 C C . PRO A 1 176 ? 19.953 8.913 -41.146 1.00 91.19 176 PRO A C 1
ATOM 1389 O O . PRO A 1 176 ? 20.573 9.764 -40.506 1.00 91.19 176 PRO A O 1
ATOM 1392 N N . LEU A 1 177 ? 19.733 7.686 -40.669 1.00 91.38 177 LEU A N 1
ATOM 1393 C CA . LEU A 1 177 ? 20.433 7.203 -39.481 1.00 91.38 177 LEU A CA 1
ATOM 1394 C C . LEU A 1 177 ? 21.912 6.976 -39.826 1.00 91.38 177 LEU A C 1
ATOM 1396 O O . LEU A 1 177 ? 22.239 6.176 -40.706 1.00 91.38 177 LEU A O 1
ATOM 1400 N N . PHE A 1 178 ? 22.809 7.687 -39.148 1.00 95.31 178 PHE A N 1
ATOM 1401 C CA . PHE A 1 178 ? 24.245 7.579 -39.396 1.00 95.31 178 PHE A CA 1
ATOM 1402 C C . PHE A 1 178 ? 24.894 6.555 -38.467 1.00 95.31 178 PHE A C 1
ATOM 1404 O O . PHE A 1 178 ? 24.716 6.618 -37.256 1.00 95.31 178 PHE A O 1
ATOM 1411 N N . TYR A 1 179 ? 25.717 5.676 -39.026 1.00 96.06 179 TYR A N 1
ATOM 1412 C CA . TYR A 1 179 ? 26.620 4.786 -38.305 1.00 96.06 179 TYR A CA 1
ATOM 1413 C C . TYR A 1 179 ? 28.046 5.191 -38.647 1.00 96.06 179 TYR A C 1
ATOM 1415 O O . TYR A 1 179 ? 28.513 4.975 -39.765 1.00 96.06 179 TYR A O 1
ATOM 1423 N N . ILE A 1 180 ? 28.730 5.819 -37.700 1.00 96.75 180 ILE A N 1
ATOM 1424 C CA . ILE A 1 180 ? 30.090 6.315 -37.871 1.00 96.75 180 ILE A CA 1
ATOM 1425 C C . ILE A 1 180 ? 31.018 5.455 -37.020 1.00 96.75 180 ILE A C 1
ATOM 1427 O O . ILE A 1 180 ? 30.911 5.449 -35.798 1.00 96.75 180 ILE A O 1
ATOM 1431 N N . ALA A 1 181 ? 31.955 4.757 -37.654 1.00 95.25 181 ALA A N 1
ATOM 1432 C CA . ALA A 1 181 ? 32.958 3.962 -36.949 1.00 95.25 181 ALA A CA 1
ATOM 1433 C C . ALA A 1 181 ? 34.342 4.577 -37.160 1.00 95.25 181 ALA A C 1
ATOM 1435 O O . ALA A 1 181 ? 34.767 4.764 -38.298 1.00 95.25 181 ALA A O 1
ATOM 1436 N N . GLN A 1 182 ? 35.060 4.891 -36.084 1.00 94.88 182 GLN A N 1
ATOM 1437 C CA . GLN A 1 182 ? 36.361 5.554 -36.140 1.00 94.88 182 GLN A CA 1
ATOM 1438 C C . GLN A 1 182 ? 37.425 4.793 -35.344 1.00 94.88 182 GLN A C 1
ATOM 1440 O O . GLN A 1 182 ? 37.212 4.393 -34.205 1.00 94.88 182 GLN A O 1
ATOM 1445 N N . ALA A 1 183 ? 38.621 4.631 -35.913 1.00 91.00 183 ALA A N 1
ATOM 1446 C CA . ALA A 1 183 ? 39.756 4.063 -35.191 1.00 91.00 183 ALA A CA 1
ATOM 1447 C C . ALA A 1 183 ? 40.318 5.080 -34.183 1.00 91.00 183 ALA A C 1
ATOM 1449 O O . ALA A 1 183 ? 40.577 6.235 -34.533 1.00 91.00 183 ALA A O 1
ATOM 1450 N N . ARG A 1 184 ? 40.553 4.645 -32.938 1.00 89.94 184 ARG A N 1
ATOM 1451 C CA . ARG A 1 184 ? 41.067 5.490 -31.848 1.00 89.94 184 ARG A CA 1
ATOM 1452 C C . ARG A 1 184 ? 42.473 6.011 -32.116 1.00 89.94 184 ARG A C 1
ATOM 1454 O O . ARG A 1 184 ? 42.778 7.145 -31.750 1.00 89.94 184 ARG A O 1
ATOM 1461 N N . PHE A 1 185 ? 43.327 5.160 -32.681 1.00 87.56 185 PHE A N 1
ATOM 1462 C CA . PHE A 1 185 ? 44.751 5.419 -32.889 1.00 87.56 185 PHE A CA 1
ATOM 1463 C C . PHE A 1 185 ? 45.067 5.535 -34.388 1.00 87.56 185 PHE A C 1
ATOM 1465 O O . PHE A 1 185 ? 45.958 4.852 -34.907 1.00 87.56 185 PHE A O 1
ATOM 1472 N N . ASP A 1 186 ? 44.277 6.348 -35.088 1.00 89.56 186 ASP A N 1
ATOM 1473 C CA . ASP A 1 186 ? 44.489 6.710 -36.491 1.00 89.56 186 ASP A CA 1
ATOM 1474 C C . ASP A 1 186 ? 45.486 7.888 -36.617 1.00 89.56 186 ASP A C 1
ATOM 1476 O O . ASP A 1 186 ? 46.237 8.191 -35.683 1.00 89.56 186 ASP A O 1
ATOM 1480 N N . HIS A 1 187 ? 45.525 8.548 -37.776 1.00 90.44 187 HIS A N 1
ATOM 1481 C CA . HIS A 1 187 ? 46.295 9.768 -38.007 1.00 90.44 187 HIS A CA 1
ATOM 1482 C C . HIS A 1 187 ? 46.038 10.836 -36.927 1.00 90.44 187 HIS A C 1
ATOM 1484 O O . HIS A 1 187 ? 44.971 10.913 -36.317 1.00 90.44 187 HIS A O 1
ATOM 1490 N N . LYS A 1 188 ? 47.043 11.688 -36.691 1.00 89.88 188 LYS A N 1
ATOM 1491 C CA . LYS A 1 188 ? 46.973 12.748 -35.678 1.00 89.88 188 LYS A CA 1
ATOM 1492 C C . LYS A 1 188 ? 45.745 13.637 -35.912 1.00 89.88 188 LYS A C 1
ATOM 1494 O O . LYS A 1 188 ? 45.571 14.138 -37.019 1.00 89.88 188 LYS A O 1
ATOM 1499 N N . ASN A 1 189 ? 44.960 13.845 -34.854 1.00 91.56 189 ASN A N 1
ATOM 1500 C CA . ASN A 1 189 ? 43.726 14.640 -34.821 1.00 91.56 189 ASN A CA 1
ATOM 1501 C C . ASN A 1 189 ? 42.591 14.137 -35.733 1.00 91.56 189 ASN A C 1
ATOM 1503 O O . ASN A 1 189 ? 41.591 14.827 -35.889 1.00 91.56 189 ASN A O 1
ATOM 1507 N N . TYR A 1 190 ? 42.719 12.960 -36.355 1.00 93.81 190 TYR A N 1
ATOM 1508 C CA . TYR A 1 190 ? 41.749 12.482 -37.344 1.00 93.81 190 TYR A CA 1
ATOM 1509 C C . TYR A 1 190 ? 40.379 12.188 -36.720 1.00 93.81 190 TYR A C 1
ATOM 1511 O O . TYR A 1 190 ? 39.345 12.524 -37.289 1.00 93.81 190 TYR A O 1
ATOM 1519 N N . LEU A 1 191 ? 40.365 11.584 -35.528 1.00 91.88 191 LEU A N 1
ATOM 1520 C CA . LEU A 1 191 ? 39.136 11.348 -34.770 1.00 91.88 191 LEU A CA 1
ATOM 1521 C C . LEU A 1 191 ? 38.448 12.678 -34.433 1.00 91.88 191 LEU A C 1
ATOM 1523 O O . LEU A 1 191 ? 37.239 12.811 -34.612 1.00 91.88 191 LEU A O 1
ATOM 1527 N N . GLU A 1 192 ? 39.227 13.649 -33.962 1.00 94.62 192 GLU A N 1
ATOM 1528 C CA . GLU A 1 192 ? 38.758 14.950 -33.501 1.00 94.62 192 GLU A CA 1
ATOM 1529 C C . GLU A 1 192 ? 38.241 15.828 -34.654 1.00 94.62 192 GLU A C 1
ATOM 1531 O O . GLU A 1 192 ? 37.146 16.372 -34.557 1.00 94.62 192 GLU A O 1
ATOM 1536 N N . GLU A 1 193 ? 38.983 15.927 -35.759 1.00 95.62 193 GLU A N 1
ATOM 1537 C CA . GLU A 1 193 ? 38.677 16.801 -36.907 1.00 95.62 193 GLU A CA 1
ATOM 1538 C C . GLU A 1 193 ? 37.641 16.210 -37.879 1.00 95.62 193 GLU A C 1
ATOM 1540 O O . GLU A 1 193 ? 37.171 16.904 -38.784 1.00 95.62 193 GLU A O 1
ATOM 1545 N N . HIS A 1 194 ? 37.281 14.933 -37.721 1.00 95.88 194 HIS A N 1
ATOM 1546 C CA . HIS A 1 194 ? 36.295 14.275 -38.574 1.00 95.88 194 HIS A CA 1
ATOM 1547 C C . HIS A 1 194 ? 35.122 13.721 -37.775 1.00 95.88 194 HIS A C 1
ATOM 1549 O O . HIS A 1 194 ? 34.067 14.342 -37.707 1.00 95.88 194 HIS A O 1
ATOM 1555 N N . ALA A 1 195 ? 35.291 12.550 -37.172 1.00 93.69 195 ALA A N 1
ATOM 1556 C CA . ALA A 1 195 ? 34.199 11.808 -36.562 1.00 93.69 195 ALA A CA 1
ATOM 1557 C C . ALA A 1 195 ? 33.556 12.533 -35.365 1.00 93.69 195 ALA A C 1
ATOM 1559 O O . ALA A 1 195 ? 32.335 12.669 -35.323 1.00 93.69 195 ALA A O 1
ATOM 1560 N N . LEU A 1 196 ? 34.359 13.046 -34.424 1.00 93.38 196 LEU A N 1
ATOM 1561 C CA . LEU A 1 196 ? 33.837 13.818 -33.289 1.00 93.38 196 LEU A CA 1
ATOM 1562 C C . LEU A 1 196 ? 33.275 15.167 -33.733 1.00 93.38 196 LEU A C 1
ATOM 1564 O O . LEU A 1 196 ? 32.246 15.585 -33.214 1.00 93.38 196 LEU A O 1
ATOM 1568 N N . TYR A 1 197 ? 33.908 15.814 -34.713 1.00 95.12 197 TYR A N 1
ATOM 1569 C CA . TYR A 1 197 ? 33.416 17.059 -35.297 1.00 95.12 197 TYR A CA 1
ATOM 1570 C C . TYR A 1 197 ? 32.024 16.895 -35.935 1.00 95.12 197 TYR A C 1
ATOM 1572 O O . TYR A 1 197 ? 31.117 17.689 -35.687 1.00 95.12 197 TYR A O 1
ATOM 1580 N N . PHE A 1 198 ? 31.813 15.816 -36.692 1.00 95.06 198 PHE A N 1
ATOM 1581 C CA . PHE A 1 198 ? 30.512 15.489 -37.275 1.00 95.06 198 PHE A CA 1
ATOM 1582 C C . PHE A 1 198 ? 29.475 15.108 -36.222 1.00 95.06 198 PHE A C 1
ATOM 1584 O O . PHE A 1 198 ? 28.332 15.560 -36.295 1.00 95.06 198 PHE A O 1
ATOM 1591 N N . LEU A 1 199 ? 29.872 14.302 -35.231 1.00 93.75 199 LEU A N 1
ATOM 1592 C CA . LEU A 1 199 ? 29.001 13.918 -34.125 1.00 93.75 199 LEU A CA 1
ATOM 1593 C C . LEU A 1 199 ? 28.536 15.145 -33.340 1.00 93.75 199 LEU A C 1
ATOM 1595 O O . LEU A 1 199 ? 27.357 15.248 -33.018 1.00 93.75 199 LEU A O 1
ATOM 1599 N N . ASP A 1 200 ? 29.440 16.081 -33.058 1.00 91.75 200 ASP A N 1
ATOM 1600 C CA . ASP A 1 200 ? 29.107 17.325 -32.374 1.00 91.75 200 ASP A CA 1
ATOM 1601 C C . ASP A 1 200 ? 28.066 18.119 -33.169 1.00 91.75 200 ASP A C 1
ATOM 1603 O O . ASP A 1 200 ? 27.038 18.511 -32.617 1.00 91.75 200 ASP A O 1
ATOM 1607 N N . LYS A 1 201 ? 28.246 18.256 -34.489 1.00 91.56 201 LYS A N 1
ATOM 1608 C CA . LYS A 1 201 ? 27.243 18.900 -35.346 1.00 91.56 201 LYS A CA 1
ATOM 1609 C C . LYS A 1 201 ? 25.898 18.167 -35.326 1.00 91.56 201 LYS A C 1
ATOM 1611 O O . LYS A 1 201 ? 24.863 18.817 -35.201 1.00 91.56 201 LYS A O 1
ATOM 1616 N N . CYS A 1 202 ? 25.894 16.838 -35.415 1.00 88.25 202 CYS A N 1
ATOM 1617 C CA . CYS A 1 202 ? 24.665 16.043 -35.353 1.00 88.25 202 CYS A CA 1
ATOM 1618 C C . CYS A 1 202 ? 23.932 16.243 -34.023 1.00 88.25 202 CYS A C 1
ATOM 1620 O O . CYS A 1 202 ? 22.730 16.489 -34.020 1.00 88.25 202 CYS A O 1
ATOM 1622 N N . ARG A 1 203 ? 24.662 16.241 -32.901 1.00 84.69 203 ARG A N 1
ATOM 1623 C CA . ARG A 1 203 ? 24.103 16.499 -31.566 1.00 84.69 203 ARG A CA 1
ATOM 1624 C C . ARG A 1 203 ? 23.486 17.890 -31.450 1.00 84.69 203 ARG A C 1
ATOM 1626 O O . ARG A 1 203 ? 22.416 18.021 -30.870 1.00 84.69 203 ARG A O 1
ATOM 1633 N N . HIS A 1 204 ? 24.122 18.913 -32.021 1.00 84.44 204 HIS A N 1
ATOM 1634 C CA . HIS A 1 204 ? 23.573 20.275 -32.034 1.00 84.44 204 HIS A CA 1
ATOM 1635 C C . HIS A 1 204 ? 22.251 20.392 -32.808 1.00 84.44 204 HIS A C 1
ATOM 1637 O O . HIS A 1 204 ? 21.472 21.302 -32.536 1.00 84.44 204 HIS A O 1
ATOM 1643 N N . HIS A 1 205 ? 22.002 19.495 -33.763 1.00 79.75 205 HIS A N 1
ATOM 1644 C CA . HIS A 1 205 ? 20.804 19.491 -34.602 1.00 79.75 205 HIS A CA 1
ATOM 1645 C C . HIS A 1 205 ? 19.841 18.334 -34.290 1.00 79.75 205 HIS A C 1
ATOM 1647 O O . HIS A 1 205 ? 18.954 18.070 -35.096 1.00 79.75 205 HIS A O 1
ATOM 1653 N N . ASP A 1 206 ? 20.004 17.672 -33.137 1.00 78.19 206 ASP A N 1
ATOM 1654 C CA . ASP A 1 206 ? 19.172 16.544 -32.686 1.00 78.19 206 ASP A CA 1
ATOM 1655 C C . ASP A 1 206 ? 19.096 15.384 -33.702 1.00 78.19 206 ASP A C 1
ATOM 1657 O O . ASP A 1 206 ? 18.068 14.746 -33.922 1.00 78.19 206 ASP A O 1
ATOM 1661 N N . VAL A 1 207 ? 20.219 15.121 -34.375 1.00 80.25 207 VAL A N 1
ATOM 1662 C CA . VAL A 1 207 ? 20.348 14.050 -35.364 1.00 80.25 207 VAL A CA 1
ATOM 1663 C C . VAL A 1 207 ? 20.945 12.821 -34.697 1.00 80.25 207 VAL A C 1
ATOM 1665 O O . VAL A 1 207 ? 22.072 12.850 -34.199 1.00 80.25 207 VAL A O 1
ATOM 1668 N N . ASN A 1 208 ? 20.196 11.721 -34.723 1.00 74.81 208 ASN A N 1
ATOM 1669 C CA . ASN A 1 208 ? 20.633 10.448 -34.163 1.00 74.81 208 ASN A CA 1
ATOM 1670 C C . ASN A 1 208 ? 21.795 9.855 -34.975 1.00 74.81 208 ASN A C 1
ATOM 1672 O O . ASN A 1 208 ? 21.686 9.634 -36.182 1.00 74.81 208 ASN A O 1
ATOM 1676 N N . VAL A 1 209 ? 22.902 9.564 -34.287 1.00 87.75 209 VAL A N 1
ATOM 1677 C CA . VAL A 1 209 ? 24.106 8.941 -34.850 1.00 87.75 209 VAL A CA 1
ATOM 1678 C C . VAL A 1 209 ? 24.535 7.801 -33.938 1.00 87.75 209 VAL A C 1
ATOM 1680 O O . VAL A 1 209 ? 24.777 8.009 -32.751 1.00 87.75 209 VAL A O 1
ATOM 1683 N N . HIS A 1 210 ? 24.680 6.604 -34.492 1.00 90.62 210 HIS A N 1
ATOM 1684 C CA . HIS A 1 210 ? 25.451 5.542 -33.868 1.00 90.62 210 HIS A CA 1
ATOM 1685 C C . HIS A 1 210 ? 26.936 5.831 -34.094 1.00 90.62 210 HIS A C 1
ATOM 1687 O O . HIS A 1 210 ? 27.387 5.916 -35.237 1.00 90.62 210 HIS A O 1
ATOM 1693 N N . PHE A 1 211 ? 27.695 6.012 -33.017 1.00 93.38 211 PHE A N 1
ATOM 1694 C CA . PHE A 1 211 ? 29.108 6.354 -33.098 1.00 93.38 211 PHE A CA 1
ATOM 1695 C C . PHE A 1 211 ? 29.968 5.362 -32.323 1.00 93.38 211 PHE A C 1
ATOM 1697 O O . PHE A 1 211 ? 29.807 5.209 -31.116 1.00 93.38 211 PHE A O 1
ATOM 1704 N N . GLU A 1 212 ? 30.920 4.740 -33.011 1.00 93.38 212 GLU A N 1
ATOM 1705 C CA . GLU A 1 212 ? 31.861 3.792 -32.429 1.00 93.38 212 GLU A CA 1
ATOM 1706 C C . GLU A 1 212 ? 33.292 4.318 -32.533 1.00 93.38 212 GLU A C 1
ATOM 1708 O O . GLU A 1 212 ? 33.757 4.712 -33.607 1.00 93.38 212 GLU A O 1
ATOM 1713 N N . ILE A 1 213 ? 34.028 4.247 -31.422 1.00 92.94 213 ILE A N 1
ATOM 1714 C CA . ILE A 1 213 ? 35.480 4.414 -31.419 1.00 92.94 213 ILE A CA 1
ATOM 1715 C C . ILE A 1 213 ? 36.136 3.055 -31.168 1.00 92.94 213 ILE A C 1
ATOM 1717 O O . ILE A 1 213 ? 36.228 2.593 -30.031 1.00 92.94 213 ILE A O 1
ATOM 1721 N N . ALA A 1 214 ? 36.663 2.439 -32.222 1.00 88.12 214 ALA A N 1
ATOM 1722 C CA . ALA A 1 214 ? 37.348 1.159 -32.124 1.00 88.12 214 ALA A CA 1
ATOM 1723 C C . ALA A 1 214 ? 38.791 1.353 -31.612 1.00 88.12 214 ALA A C 1
ATOM 1725 O O . ALA A 1 214 ? 39.539 2.154 -32.185 1.00 88.12 214 ALA A O 1
ATOM 1726 N N . PRO A 1 215 ? 39.256 0.611 -30.588 1.00 89.38 215 PRO A N 1
ATOM 1727 C CA . PRO A 1 215 ? 40.594 0.757 -30.002 1.00 89.38 215 PRO A CA 1
ATOM 1728 C C . PRO A 1 215 ? 41.705 0.126 -30.868 1.00 89.38 215 PRO A C 1
ATOM 1730 O O . PRO A 1 215 ? 42.593 -0.567 -30.373 1.00 89.38 215 PRO A O 1
ATOM 1733 N N . ILE A 1 216 ? 41.674 0.367 -32.179 1.00 86.50 216 ILE A N 1
ATOM 1734 C CA . ILE A 1 216 ? 42.602 -0.190 -33.165 1.00 86.50 216 ILE A CA 1
ATOM 1735 C C . ILE A 1 216 ? 43.564 0.876 -33.706 1.00 86.50 216 ILE A C 1
ATOM 1737 O O . ILE A 1 216 ? 43.275 2.075 -33.688 1.00 86.50 216 ILE A O 1
ATOM 1741 N N . LYS A 1 217 ? 44.734 0.426 -34.179 1.00 85.69 217 LYS A N 1
ATOM 1742 C CA . LYS A 1 217 ? 45.755 1.278 -34.805 1.00 85.69 217 LYS A CA 1
ATOM 1743 C C . LYS A 1 217 ? 45.616 1.309 -36.324 1.00 85.69 217 LYS A C 1
ATOM 1745 O O . LYS A 1 217 ? 45.579 0.258 -36.969 1.00 85.69 217 LYS A O 1
ATOM 1750 N N . GLY A 1 218 ? 45.704 2.518 -36.872 1.00 82.00 218 GLY A N 1
ATOM 1751 C CA . GLY A 1 218 ? 45.793 2.782 -38.304 1.00 82.00 218 GLY A CA 1
ATOM 1752 C C . GLY A 1 218 ? 44.455 2.876 -39.037 1.00 82.00 218 GLY A C 1
ATOM 1753 O O . GLY A 1 218 ? 43.397 2.537 -38.513 1.00 82.00 218 GLY A O 1
ATOM 1754 N N . HIS A 1 219 ? 44.553 3.315 -40.289 1.00 86.62 219 HIS A N 1
ATOM 1755 C CA . HIS A 1 219 ? 43.434 3.654 -41.162 1.00 86.62 219 HIS A CA 1
ATOM 1756 C C . HIS A 1 219 ? 42.855 2.406 -41.861 1.00 86.62 219 HIS A C 1
ATOM 1758 O O . HIS A 1 219 ? 43.224 2.087 -42.995 1.00 86.62 219 HIS A O 1
ATOM 1764 N N . LYS A 1 220 ? 42.019 1.627 -41.157 1.00 87.75 220 LYS A N 1
ATOM 1765 C CA . LYS A 1 220 ? 41.511 0.316 -41.618 1.00 87.75 220 LYS A CA 1
ATOM 1766 C C . LYS A 1 220 ? 40.003 0.141 -41.413 1.00 87.75 220 LYS A C 1
ATOM 1768 O O . LYS A 1 220 ? 39.388 0.813 -40.593 1.00 87.75 220 LYS A O 1
ATOM 1773 N N . ILE A 1 221 ? 39.424 -0.796 -42.163 1.00 90.06 221 ILE A N 1
ATOM 1774 C CA . ILE A 1 221 ? 38.031 -1.234 -41.997 1.00 90.06 221 ILE A CA 1
ATOM 1775 C C . ILE A 1 221 ? 37.867 -1.886 -40.620 1.00 90.06 221 ILE A C 1
ATOM 1777 O O . ILE A 1 221 ? 38.646 -2.778 -40.284 1.00 90.06 221 ILE A O 1
ATOM 1781 N N . ILE A 1 222 ? 36.889 -1.410 -39.844 1.00 91.75 222 ILE A N 1
ATOM 1782 C CA . ILE A 1 222 ? 36.616 -1.875 -38.476 1.00 91.75 222 ILE A CA 1
ATOM 1783 C C . ILE A 1 222 ? 35.713 -3.113 -38.501 1.00 91.75 222 ILE A C 1
ATOM 1785 O O . ILE A 1 222 ? 36.059 -4.124 -37.898 1.00 91.75 222 ILE A O 1
ATOM 1789 N N . HIS A 1 223 ? 34.618 -3.054 -39.264 1.00 92.38 223 HIS A N 1
ATOM 1790 C CA . HIS A 1 223 ? 33.612 -4.117 -39.372 1.00 92.38 223 HIS A CA 1
ATOM 1791 C C . HIS A 1 223 ? 33.466 -4.609 -40.807 1.00 92.38 223 HIS A C 1
ATOM 1793 O O . HIS A 1 223 ? 33.703 -3.856 -41.759 1.00 92.38 223 HIS A O 1
ATOM 1799 N N . SER A 1 224 ? 33.089 -5.877 -40.986 1.00 92.75 224 SER A N 1
ATOM 1800 C CA . SER A 1 224 ? 32.808 -6.387 -42.326 1.00 92.75 224 SER A CA 1
ATOM 1801 C C . SER A 1 224 ? 31.532 -5.747 -42.887 1.00 92.75 224 SER A C 1
ATOM 1803 O O . SER A 1 224 ? 30.676 -5.282 -42.140 1.00 92.75 224 SER A O 1
ATOM 1805 N N . ILE A 1 225 ? 31.382 -5.725 -44.216 1.00 92.56 225 ILE A N 1
ATOM 1806 C CA . ILE A 1 225 ? 30.172 -5.170 -44.852 1.00 92.56 225 ILE A CA 1
ATOM 1807 C C . ILE A 1 225 ? 28.918 -5.918 -44.377 1.00 92.56 225 ILE A C 1
ATOM 1809 O O . ILE A 1 225 ? 27.875 -5.294 -44.227 1.00 92.56 225 ILE A O 1
ATOM 1813 N N . ASP A 1 226 ? 29.027 -7.221 -44.107 1.00 90.25 226 ASP A N 1
ATOM 1814 C CA . ASP A 1 226 ? 27.900 -8.027 -43.638 1.00 90.25 226 ASP A CA 1
ATOM 1815 C C . ASP A 1 226 ? 27.461 -7.627 -42.226 1.00 90.25 226 ASP A C 1
ATOM 1817 O O . ASP A 1 226 ? 26.280 -7.376 -42.007 1.00 90.25 226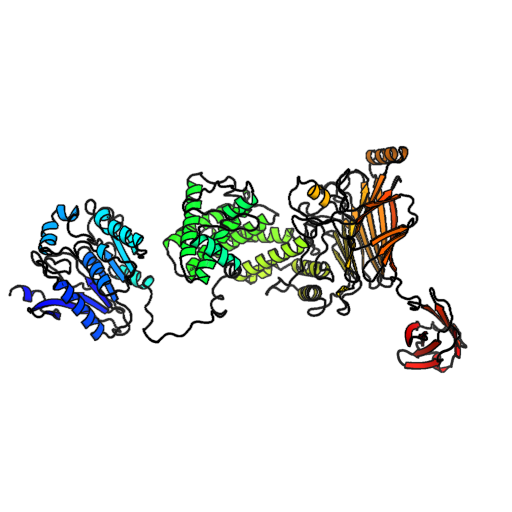 ASP A O 1
ATOM 1821 N N . ASP A 1 227 ? 28.420 -7.441 -41.312 1.00 90.19 227 ASP A N 1
ATOM 1822 C CA . ASP A 1 227 ? 28.142 -6.948 -39.957 1.00 90.19 227 ASP A CA 1
ATOM 1823 C C . ASP A 1 227 ? 27.472 -5.568 -40.013 1.00 90.19 227 ASP A C 1
ATOM 1825 O O . ASP A 1 227 ? 26.503 -5.302 -39.304 1.00 90.19 227 ASP A O 1
ATOM 1829 N N . CYS A 1 228 ? 27.946 -4.690 -40.906 1.00 94.06 228 CYS A N 1
ATOM 1830 C CA . CYS A 1 228 ? 27.351 -3.372 -41.104 1.00 94.06 228 CYS A CA 1
ATOM 1831 C C . CYS A 1 228 ? 25.921 -3.448 -41.662 1.00 94.06 228 CYS A C 1
ATOM 1833 O O . CYS A 1 228 ? 25.079 -2.645 -41.267 1.00 94.06 228 CYS A O 1
ATOM 1835 N N . VAL A 1 229 ? 25.638 -4.376 -42.584 1.00 90.19 229 VAL A N 1
ATOM 1836 C CA . VAL A 1 229 ? 24.286 -4.590 -43.126 1.00 90.19 229 VAL A CA 1
ATOM 1837 C C . VAL A 1 229 ? 23.350 -5.079 -42.032 1.00 90.19 229 VAL A C 1
ATOM 1839 O O . VAL A 1 229 ? 22.299 -4.475 -41.843 1.00 90.19 229 VAL A O 1
ATOM 1842 N N . GLN A 1 230 ? 23.759 -6.082 -41.254 1.00 86.31 230 GLN A N 1
ATOM 1843 C CA . GLN A 1 230 ? 22.975 -6.580 -40.121 1.00 86.31 230 GLN A CA 1
ATOM 1844 C C . GLN A 1 230 ? 22.709 -5.469 -39.092 1.00 86.31 230 GLN A C 1
ATOM 1846 O O . GLN A 1 230 ? 21.595 -5.336 -38.584 1.00 86.31 230 GLN A O 1
ATOM 1851 N N . LEU A 1 231 ? 23.704 -4.614 -38.830 1.00 85.19 231 LEU A N 1
ATOM 1852 C CA . LEU A 1 231 ? 23.557 -3.463 -37.941 1.00 85.19 231 LEU A CA 1
ATOM 1853 C C . LEU A 1 231 ? 22.557 -2.430 -38.489 1.00 85.19 231 LEU A C 1
ATOM 1855 O O . LEU A 1 231 ? 21.704 -1.936 -37.751 1.00 85.19 231 LEU A O 1
ATOM 1859 N N . MET A 1 232 ? 22.625 -2.109 -39.782 1.00 88.56 232 MET A N 1
ATOM 1860 C CA . MET A 1 232 ? 21.662 -1.204 -40.413 1.00 88.56 232 MET A CA 1
ATOM 1861 C C . MET A 1 232 ? 20.250 -1.807 -40.431 1.00 88.56 232 MET A C 1
ATOM 1863 O O . MET A 1 232 ? 19.292 -1.095 -40.142 1.00 88.56 232 MET A O 1
ATOM 1867 N N . GLU A 1 233 ? 20.090 -3.105 -40.691 1.00 81.62 233 GLU A N 1
ATOM 1868 C CA . GLU A 1 233 ? 18.790 -3.795 -40.646 1.00 81.62 233 GLU A CA 1
ATOM 1869 C C . GLU A 1 233 ? 18.146 -3.787 -39.266 1.00 81.62 233 GLU A C 1
ATOM 1871 O O . GLU A 1 233 ? 16.928 -3.625 -39.152 1.00 81.62 233 GLU A O 1
ATOM 1876 N N . ALA A 1 234 ? 18.955 -3.986 -38.227 1.00 75.44 234 ALA A N 1
ATOM 1877 C CA . ALA A 1 234 ? 18.470 -4.095 -36.862 1.00 75.44 234 ALA A CA 1
ATOM 1878 C C . ALA A 1 234 ? 17.906 -2.768 -36.332 1.00 75.44 234 ALA A C 1
ATOM 1880 O O . ALA A 1 234 ? 16.943 -2.786 -35.566 1.00 75.44 234 ALA A O 1
ATOM 1881 N N . TYR A 1 235 ? 18.479 -1.629 -36.742 1.00 72.81 235 TYR A N 1
ATOM 1882 C CA . TYR A 1 235 ? 18.186 -0.334 -36.113 1.00 72.81 235 TYR A CA 1
ATOM 1883 C C . TYR A 1 235 ? 17.669 0.755 -37.068 1.00 72.81 235 TYR A C 1
ATOM 1885 O O . TYR A 1 235 ? 17.228 1.802 -36.594 1.00 72.81 235 TYR A O 1
ATOM 1893 N N . THR A 1 236 ? 17.649 0.533 -38.388 1.00 66.75 236 THR A N 1
ATOM 1894 C CA . THR A 1 236 ? 17.008 1.477 -39.319 1.00 66.75 236 THR A CA 1
ATOM 1895 C C . THR A 1 236 ? 15.492 1.255 -39.318 1.00 66.75 236 THR A C 1
ATOM 1897 O O . THR A 1 236 ? 15.045 0.140 -39.606 1.00 66.75 236 THR A O 1
ATOM 1900 N N . PRO A 1 237 ? 14.665 2.279 -39.031 1.00 54.72 237 PRO A N 1
ATOM 1901 C CA . PRO A 1 237 ? 13.212 2.135 -39.020 1.00 54.72 237 PRO A CA 1
ATOM 1902 C C . PRO A 1 237 ? 12.705 1.619 -40.371 1.00 54.72 237 PRO A C 1
ATOM 1904 O O . PRO A 1 237 ? 12.898 2.268 -41.399 1.00 54.72 237 PRO A O 1
ATOM 1907 N N . LYS A 1 238 ? 12.044 0.454 -40.387 1.00 52.81 238 LYS A N 1
ATOM 1908 C CA . LYS A 1 238 ? 11.485 -0.115 -41.622 1.00 52.81 238 LYS A CA 1
ATOM 1909 C C . LYS A 1 238 ? 10.430 0.843 -42.173 1.00 52.81 238 LYS A C 1
ATOM 1911 O O . LYS A 1 238 ? 9.395 1.062 -41.542 1.00 52.81 238 LYS A O 1
ATOM 1916 N N . THR A 1 239 ? 10.684 1.418 -43.344 1.00 42.47 239 THR A N 1
ATOM 1917 C CA . THR A 1 239 ? 9.715 2.272 -44.028 1.00 42.47 239 THR A CA 1
ATOM 1918 C C . THR A 1 239 ? 8.473 1.449 -44.374 1.00 42.47 239 THR A C 1
ATOM 1920 O O . THR A 1 239 ? 8.535 0.439 -45.075 1.00 42.47 239 THR A O 1
ATOM 1923 N N . ALA A 1 240 ? 7.319 1.858 -43.842 1.00 34.88 240 ALA A N 1
ATOM 1924 C CA . ALA A 1 240 ? 6.038 1.316 -44.274 1.00 34.88 240 ALA A CA 1
ATOM 1925 C C . ALA A 1 240 ? 5.811 1.662 -45.763 1.00 34.88 240 ALA A C 1
ATOM 1927 O O . ALA A 1 240 ? 6.227 2.742 -46.203 1.00 34.88 240 ALA A O 1
ATOM 1928 N N . PRO A 1 241 ? 5.137 0.798 -46.546 1.00 28.94 241 PRO A N 1
ATOM 1929 C CA . PRO A 1 241 ? 4.799 1.121 -47.925 1.00 28.94 241 PRO A CA 1
ATOM 1930 C C . PRO A 1 241 ? 3.983 2.419 -47.972 1.00 28.94 241 PRO A C 1
ATOM 1932 O O . PRO A 1 241 ? 2.983 2.567 -47.268 1.00 28.94 241 PRO A O 1
ATOM 1935 N N . LYS A 1 242 ? 4.401 3.374 -48.810 1.00 32.00 242 LYS A N 1
ATOM 1936 C CA . LYS A 1 242 ? 3.633 4.598 -49.063 1.00 32.00 242 LYS A CA 1
ATOM 1937 C C . LYS A 1 242 ? 2.297 4.235 -49.711 1.00 32.00 242 LYS A C 1
ATOM 1939 O O . LYS A 1 242 ? 2.303 3.872 -50.881 1.00 32.00 242 LYS A O 1
ATOM 1944 N N . SER A 1 243 ? 1.184 4.445 -49.002 1.00 26.52 243 SER A N 1
ATOM 1945 C CA . SER A 1 243 ? 0.042 5.224 -49.513 1.00 26.52 243 SER A CA 1
ATOM 1946 C C . SER A 1 243 ? -1.139 5.298 -48.527 1.00 26.52 243 SER A C 1
ATOM 1948 O O . SER A 1 243 ? -1.647 4.271 -48.090 1.00 26.52 243 SER A O 1
ATOM 1950 N N . ILE A 1 244 ? -1.633 6.524 -48.332 1.00 23.89 244 ILE A N 1
ATOM 1951 C CA . ILE A 1 244 ? -3.023 7.021 -48.457 1.00 23.89 244 ILE A CA 1
ATOM 1952 C C . ILE A 1 244 ? -3.337 8.021 -47.332 1.00 23.89 244 ILE A C 1
ATOM 1954 O O . ILE A 1 244 ? -3.012 7.838 -46.166 1.00 23.89 244 ILE A O 1
ATOM 1958 N N . SER A 1 245 ? -3.898 9.133 -47.792 1.00 25.92 245 SER A N 1
ATOM 1959 C CA . SER A 1 245 ? -4.228 10.405 -47.163 1.00 25.92 245 SER A CA 1
ATOM 1960 C C . SER A 1 245 ? -4.803 10.390 -45.748 1.00 25.92 245 SER A C 1
ATOM 1962 O O . SER A 1 245 ? -5.617 9.545 -45.393 1.00 25.92 245 SER A O 1
ATOM 1964 N N . ALA A 1 246 ? -4.434 11.462 -45.038 1.00 31.16 246 ALA A N 1
ATOM 1965 C CA . ALA A 1 246 ? -5.206 12.220 -44.058 1.00 31.16 246 ALA A CA 1
ATOM 1966 C C . ALA A 1 246 ? -6.646 11.742 -43.831 1.00 31.16 246 ALA A C 1
ATOM 1968 O O . ALA A 1 246 ? -7.536 12.086 -44.596 1.00 31.16 246 ALA A O 1
ATOM 1969 N N . ASP A 1 247 ? -6.838 10.981 -42.761 1.00 30.12 247 ASP A N 1
ATOM 1970 C CA . ASP A 1 247 ? -7.937 11.127 -41.808 1.00 30.12 247 ASP A CA 1
ATOM 1971 C C . ASP A 1 247 ? -7.772 10.029 -40.763 1.00 30.12 247 ASP A C 1
ATOM 1973 O O . ASP A 1 247 ? -7.961 8.863 -41.073 1.00 30.12 247 ASP A O 1
ATOM 1977 N N . LEU A 1 248 ? -7.357 10.402 -39.549 1.00 25.84 248 LEU A N 1
ATOM 1978 C CA . LEU A 1 248 ? -7.588 9.667 -38.294 1.00 25.84 248 LEU A CA 1
ATOM 1979 C C . LEU A 1 248 ? -7.073 10.518 -37.119 1.00 25.84 248 LEU A C 1
ATOM 1981 O O . LEU A 1 248 ? -6.222 10.128 -36.325 1.00 25.84 248 LEU A O 1
ATOM 1985 N N . LYS A 1 249 ? -7.628 11.728 -36.986 1.00 31.45 249 LYS A N 1
ATOM 1986 C CA . LYS A 1 249 ? -7.834 12.302 -35.653 1.00 31.45 249 LYS A CA 1
ATOM 1987 C C . LYS A 1 249 ? -9.058 11.602 -35.079 1.00 31.45 249 LYS A C 1
ATOM 1989 O O . LYS A 1 249 ? -10.164 11.956 -35.467 1.00 31.45 249 LYS A O 1
ATOM 1994 N N . THR A 1 250 ? -8.852 10.608 -34.216 1.00 29.45 250 THR A N 1
ATOM 1995 C CA . THR A 1 250 ? -9.632 10.286 -32.999 1.00 29.45 250 THR A CA 1
ATOM 1996 C C . THR A 1 250 ? -9.475 8.814 -32.605 1.00 29.45 250 THR A C 1
ATOM 1998 O O . THR A 1 250 ? -9.482 7.922 -33.445 1.00 29.45 250 THR A O 1
ATOM 2001 N N . ASN A 1 251 ? -9.419 8.606 -31.285 1.00 25.80 251 ASN A N 1
ATOM 2002 C CA . ASN A 1 251 ? -9.611 7.355 -30.545 1.00 25.80 251 ASN A CA 1
ATOM 2003 C C . ASN A 1 251 ? -8.417 6.393 -30.462 1.00 25.80 251 ASN A C 1
ATOM 2005 O O . ASN A 1 251 ? -8.394 5.329 -31.077 1.00 25.80 251 ASN A O 1
ATOM 2009 N N . ILE A 1 252 ? -7.492 6.710 -29.548 1.00 28.09 252 ILE A N 1
ATOM 2010 C CA . ILE A 1 252 ? -6.698 5.685 -28.858 1.00 28.09 252 ILE A CA 1
ATOM 2011 C C . ILE A 1 252 ? -7.688 4.840 -28.043 1.00 28.09 252 ILE A C 1
ATOM 2013 O O . ILE A 1 252 ? -8.143 5.244 -26.974 1.00 28.09 252 ILE A O 1
ATOM 2017 N N . SER A 1 253 ? -8.092 3.700 -28.600 1.00 30.36 253 SER A N 1
ATOM 2018 C CA . SER A 1 253 ? -8.838 2.674 -27.871 1.00 30.36 253 SER A CA 1
ATOM 2019 C C . SER A 1 253 ? -7.887 1.815 -27.031 1.00 30.36 253 SER A C 1
ATOM 2021 O O . SER A 1 253 ? -6.699 1.699 -27.328 1.00 30.36 253 SER A O 1
ATOM 2023 N N . SER A 1 254 ? -8.440 1.197 -25.991 1.00 35.66 254 SER A N 1
ATOM 2024 C CA . SER A 1 254 ? -7.818 0.387 -24.935 1.00 35.66 254 SER A CA 1
ATOM 2025 C C . SER A 1 254 ? -6.963 -0.819 -25.371 1.00 35.66 254 SER A C 1
ATOM 2027 O O . SER A 1 254 ? -6.488 -1.547 -24.508 1.00 35.66 254 SER A O 1
ATOM 2029 N N . ALA A 1 255 ? -6.756 -1.055 -26.668 1.00 31.34 255 ALA A N 1
ATOM 2030 C CA . ALA A 1 255 ? -6.119 -2.267 -27.192 1.00 31.34 255 ALA A CA 1
ATOM 2031 C C . ALA A 1 255 ? -4.571 -2.246 -27.197 1.00 31.34 255 ALA A C 1
ATOM 2033 O O . ALA A 1 255 ? -3.957 -3.294 -27.368 1.00 31.34 255 ALA A O 1
ATOM 2034 N N . THR A 1 256 ? -3.912 -1.098 -26.987 1.00 37.62 256 THR A N 1
ATOM 2035 C CA . THR A 1 256 ? -2.432 -0.991 -26.948 1.00 37.62 256 THR A CA 1
ATOM 2036 C C . THR A 1 256 ? -1.821 -1.127 -25.547 1.00 37.62 256 THR A C 1
ATOM 2038 O O . THR A 1 256 ? -0.604 -1.250 -25.423 1.00 37.62 256 THR A O 1
ATOM 2041 N N . PHE A 1 257 ? -2.632 -1.151 -24.482 1.00 39.47 257 PHE A N 1
ATOM 2042 C CA . PHE A 1 257 ? -2.135 -1.247 -23.100 1.00 39.47 257 PHE A CA 1
ATOM 2043 C C . PHE A 1 257 ? -1.843 -2.682 -22.633 1.00 39.47 257 PHE A C 1
ATOM 2045 O O . PHE A 1 257 ? -1.122 -2.860 -21.650 1.00 39.47 257 PHE A O 1
ATOM 2052 N N . ASP A 1 258 ? -2.359 -3.708 -23.315 1.00 42.34 258 ASP A N 1
ATOM 2053 C CA . ASP A 1 258 ? -2.264 -5.104 -22.855 1.00 42.34 258 ASP A CA 1
ATOM 2054 C C . ASP A 1 258 ? -0.860 -5.716 -22.944 1.00 42.34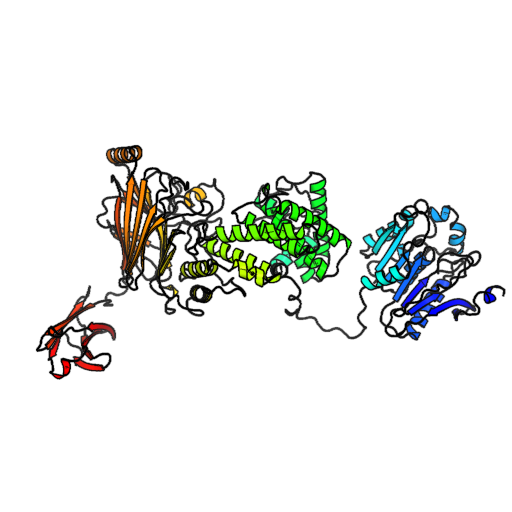 258 ASP A C 1
ATOM 2056 O O . ASP A 1 258 ? -0.600 -6.742 -22.318 1.00 42.34 258 ASP A O 1
ATOM 2060 N N . VAL A 1 259 ? 0.070 -5.061 -23.646 1.00 42.47 259 VAL A N 1
ATOM 2061 C CA . VAL A 1 259 ? 1.463 -5.516 -23.785 1.00 42.47 259 VAL A CA 1
ATOM 2062 C C . VAL A 1 259 ? 2.320 -5.138 -22.566 1.00 42.47 259 VAL A C 1
ATOM 2064 O O . VAL A 1 259 ? 3.380 -5.721 -22.367 1.00 42.47 259 VAL A O 1
ATOM 2067 N N . TYR A 1 260 ? 1.887 -4.208 -21.706 1.00 54.34 260 TYR A N 1
ATOM 2068 C CA . TYR A 1 260 ? 2.656 -3.720 -20.548 1.00 54.34 260 TYR A CA 1
ATOM 2069 C C . TYR A 1 260 ? 2.331 -4.473 -19.244 1.00 54.34 260 TYR A C 1
ATOM 2071 O O . TYR A 1 260 ? 1.198 -4.935 -19.053 1.00 54.34 260 TYR A O 1
ATOM 2079 N N . SER A 1 261 ? 3.300 -4.608 -18.321 1.00 65.94 261 SER A N 1
ATOM 2080 C CA . SER A 1 261 ? 3.032 -5.222 -17.013 1.00 65.94 261 SER A CA 1
ATOM 2081 C C . SER A 1 261 ? 1.940 -4.456 -16.274 1.00 65.94 261 SER A C 1
ATOM 2083 O O . SER A 1 261 ? 1.661 -3.280 -16.535 1.00 65.94 261 SER A O 1
ATOM 2085 N N . LYS A 1 262 ? 1.278 -5.145 -15.345 1.00 69.31 262 LYS A N 1
ATOM 2086 C CA . LYS A 1 262 ? 0.256 -4.541 -14.489 1.00 69.31 262 LYS A CA 1
ATOM 2087 C C . LYS A 1 262 ? 0.816 -3.355 -13.698 1.00 69.31 262 LYS A C 1
ATOM 2089 O O . LYS A 1 262 ? 0.132 -2.340 -13.572 1.00 69.31 262 LYS A O 1
ATOM 2094 N N . ASP A 1 263 ? 2.052 -3.478 -13.210 1.00 68.44 263 ASP A N 1
ATOM 2095 C CA . ASP A 1 263 ? 2.744 -2.399 -12.508 1.00 68.44 263 ASP A CA 1
ATOM 2096 C C . ASP A 1 263 ? 2.925 -1.191 -13.436 1.00 68.44 263 ASP A C 1
ATOM 2098 O O . ASP A 1 263 ? 2.470 -0.104 -13.086 1.00 68.44 263 ASP A O 1
ATOM 2102 N N . LEU A 1 264 ? 3.477 -1.373 -14.644 1.00 70.81 264 LEU A N 1
ATOM 2103 C CA . LEU A 1 264 ? 3.677 -0.280 -15.601 1.00 70.81 264 LEU A CA 1
ATOM 2104 C C . LEU A 1 264 ? 2.345 0.408 -15.951 1.00 70.81 264 LEU A C 1
ATOM 2106 O O . LEU A 1 264 ? 2.229 1.628 -15.861 1.00 70.81 264 LEU A O 1
ATOM 2110 N N . ARG A 1 265 ? 1.297 -0.384 -16.229 1.00 72.56 265 ARG A N 1
ATOM 2111 C CA . ARG A 1 265 ? -0.064 0.113 -16.498 1.00 72.56 265 ARG A CA 1
ATOM 2112 C C . ARG A 1 265 ? -0.640 0.964 -15.372 1.00 72.56 265 ARG A C 1
ATOM 2114 O O . ARG A 1 265 ? -1.371 1.907 -15.653 1.00 72.56 265 ARG A O 1
ATOM 2121 N N . SER A 1 266 ? -0.341 0.650 -14.113 1.00 72.88 266 SER A N 1
ATOM 2122 C CA . SER A 1 266 ? -0.895 1.380 -12.965 1.00 72.88 266 SER A CA 1
ATOM 2123 C C . SER A 1 266 ? -0.394 2.830 -12.858 1.00 72.88 266 SER A C 1
ATOM 2125 O O . SER A 1 266 ? -1.106 3.693 -12.341 1.00 72.88 266 SER A O 1
ATOM 2127 N N . PHE A 1 267 ? 0.783 3.128 -13.419 1.00 71.25 267 PHE A N 1
ATOM 2128 C CA . PHE A 1 267 ? 1.332 4.488 -13.516 1.00 71.25 267 PHE A CA 1
ATOM 2129 C C . PHE A 1 267 ? 0.770 5.280 -14.724 1.00 71.25 267 PHE A C 1
ATOM 2131 O O . PHE A 1 267 ? 0.954 6.489 -14.829 1.00 71.25 267 PHE A O 1
ATOM 2138 N N . PHE A 1 268 ? -0.018 4.590 -15.554 1.00 76.69 268 PHE A N 1
ATOM 2139 C CA . PHE A 1 268 ? -1.015 4.985 -16.565 1.00 76.69 268 PHE A CA 1
ATOM 2140 C C . PHE A 1 268 ? -2.080 6.023 -16.210 1.00 76.69 268 PHE A C 1
ATOM 2142 O O . PHE A 1 268 ? -3.242 5.741 -16.489 1.00 76.69 268 PHE A O 1
ATOM 2149 N N . ASN A 1 269 ? -1.783 7.174 -15.599 1.00 84.38 269 ASN A N 1
ATOM 2150 C CA . ASN A 1 269 ? -2.841 8.120 -15.199 1.00 84.38 269 ASN A CA 1
ATOM 2151 C C . ASN A 1 269 ? -2.534 9.598 -15.505 1.00 84.38 269 ASN A C 1
ATOM 2153 O O . ASN A 1 269 ? -1.379 9.991 -15.659 1.00 84.38 269 ASN A O 1
ATOM 2157 N N . GLU A 1 270 ? -3.588 10.422 -15.562 1.00 85.69 270 GLU A N 1
ATOM 2158 C CA . GLU A 1 270 ? -3.509 11.857 -15.892 1.00 85.69 270 GLU A CA 1
ATOM 2159 C C . GLU A 1 270 ? -2.527 12.625 -14.999 1.00 85.69 270 GLU A C 1
ATOM 2161 O O . GLU A 1 270 ? -1.798 13.488 -15.482 1.00 85.69 270 GLU A O 1
ATOM 2166 N N . ASN A 1 271 ? -2.462 12.286 -13.708 1.00 88.50 271 ASN A N 1
ATOM 2167 C CA . ASN A 1 271 ? -1.559 12.943 -12.770 1.00 88.50 271 ASN A CA 1
ATOM 2168 C C . ASN A 1 271 ? -0.088 12.601 -13.064 1.00 88.50 271 ASN A C 1
ATOM 2170 O O . ASN A 1 271 ? 0.756 13.492 -13.090 1.00 88.50 271 ASN A O 1
ATOM 2174 N N . SER A 1 272 ? 0.230 11.334 -13.341 1.00 91.44 272 SER A N 1
ATOM 2175 C CA . SER A 1 272 ? 1.578 10.916 -13.750 1.00 91.44 272 SER A CA 1
ATOM 2176 C C . SER A 1 272 ? 1.997 11.546 -15.082 1.00 91.44 272 SER A C 1
ATOM 2178 O O . SER A 1 272 ? 3.129 12.011 -15.198 1.00 91.44 272 SER A O 1
ATOM 2180 N N . ILE A 1 273 ? 1.079 11.643 -16.051 1.00 92.25 273 ILE A N 1
ATOM 2181 C CA . ILE A 1 273 ? 1.318 12.329 -17.332 1.00 92.25 273 ILE A CA 1
ATOM 2182 C C . ILE A 1 273 ? 1.602 13.818 -17.100 1.00 92.25 273 ILE A C 1
ATOM 2184 O O . ILE A 1 273 ? 2.561 14.352 -17.655 1.00 92.25 273 ILE A O 1
ATOM 2188 N N . PHE A 1 274 ? 0.811 14.484 -16.253 1.00 93.38 274 PHE A N 1
ATOM 2189 C CA . PHE A 1 274 ? 1.013 15.890 -15.897 1.00 93.38 274 PHE A CA 1
ATOM 2190 C C . PHE A 1 274 ? 2.376 16.123 -15.236 1.00 93.38 274 PHE A C 1
ATOM 2192 O O . PHE A 1 274 ? 3.106 17.020 -15.651 1.00 93.38 274 PHE A O 1
ATOM 2199 N N . ILE A 1 275 ? 2.748 15.295 -14.254 1.00 94.38 275 ILE A N 1
ATOM 2200 C CA . ILE A 1 275 ? 4.049 15.398 -13.578 1.00 94.38 275 ILE A CA 1
ATOM 2201 C C . ILE A 1 275 ? 5.188 15.190 -14.582 1.00 94.38 275 ILE A C 1
ATOM 2203 O O . ILE A 1 275 ? 6.130 15.976 -14.599 1.00 94.38 275 ILE A O 1
ATOM 2207 N N . GLY A 1 276 ? 5.100 14.167 -15.438 1.00 94.94 276 GLY A N 1
ATOM 2208 C CA . GLY A 1 276 ? 6.108 13.906 -16.466 1.00 94.94 276 GLY A CA 1
ATOM 2209 C C . GLY A 1 276 ? 6.257 15.073 -17.440 1.00 94.94 276 GLY A C 1
ATOM 2210 O O . GLY A 1 276 ? 7.371 15.522 -17.698 1.00 94.94 276 GLY A O 1
ATOM 2211 N N . LYS A 1 277 ? 5.132 15.632 -17.899 1.00 94.50 277 LYS A N 1
ATOM 2212 C CA . LYS A 1 277 ? 5.100 16.827 -18.748 1.00 94.50 277 LYS A CA 1
ATOM 2213 C C . LYS A 1 277 ? 5.757 18.026 -18.071 1.00 94.50 277 LYS A C 1
ATOM 2215 O O . LYS A 1 277 ? 6.577 18.689 -18.693 1.00 94.50 277 LYS A O 1
ATOM 2220 N N . ASN A 1 278 ? 5.443 18.284 -16.802 1.00 94.69 278 ASN A N 1
ATOM 2221 C CA . ASN A 1 278 ? 6.007 19.410 -16.058 1.00 94.69 278 ASN A CA 1
ATOM 2222 C C . ASN A 1 278 ? 7.530 19.278 -15.875 1.00 94.69 278 ASN A C 1
ATOM 2224 O O . ASN A 1 278 ? 8.260 20.263 -15.994 1.00 94.69 278 ASN A O 1
ATOM 2228 N N . ILE A 1 279 ? 8.027 18.054 -15.663 1.00 95.38 279 ILE A N 1
ATOM 2229 C CA . ILE A 1 279 ? 9.469 17.792 -15.592 1.00 95.38 279 ILE A CA 1
ATOM 2230 C C . ILE A 1 279 ? 10.131 18.046 -16.950 1.00 95.38 279 ILE A C 1
ATOM 2232 O O . ILE A 1 279 ? 11.178 18.683 -16.994 1.00 95.38 279 ILE A O 1
ATOM 2236 N N . ILE A 1 280 ? 9.543 17.564 -18.048 1.00 94.38 280 ILE A N 1
ATOM 2237 C CA . ILE A 1 280 ? 10.142 17.693 -19.384 1.00 94.38 280 ILE A CA 1
ATOM 2238 C C . ILE A 1 280 ? 10.085 19.127 -19.916 1.00 94.38 280 ILE A C 1
ATOM 2240 O O . ILE A 1 280 ? 11.075 19.608 -20.458 1.00 94.38 280 ILE A O 1
ATOM 2244 N N . GLU A 1 281 ? 8.960 19.821 -19.757 1.00 92.88 281 GLU A N 1
ATOM 2245 C CA . GLU A 1 281 ? 8.763 21.155 -20.338 1.00 92.88 281 GLU A CA 1
ATOM 2246 C C . GLU A 1 281 ? 9.308 22.280 -19.451 1.00 92.88 281 GLU A C 1
ATOM 2248 O O . GLU A 1 281 ? 9.822 23.269 -19.970 1.00 92.88 281 GLU A O 1
ATOM 2253 N N . ASN A 1 282 ? 9.226 22.133 -18.123 1.00 92.31 282 ASN A N 1
ATOM 2254 C CA . ASN A 1 282 ? 9.563 23.202 -17.175 1.00 92.31 282 ASN A CA 1
ATOM 2255 C C . ASN A 1 282 ? 10.725 22.843 -16.232 1.00 92.31 282 ASN A C 1
ATOM 2257 O O . ASN A 1 282 ? 11.195 23.694 -15.473 1.00 92.31 282 ASN A O 1
ATOM 2261 N N . GLY A 1 283 ? 11.193 21.590 -16.231 1.00 92.88 283 GLY A N 1
ATOM 2262 C CA . GLY A 1 283 ? 12.182 21.117 -15.259 1.00 92.88 283 GLY A CA 1
ATOM 2263 C C . GLY A 1 283 ? 11.643 21.070 -13.827 1.00 92.88 283 GLY A C 1
ATOM 2264 O O . GLY A 1 283 ? 12.431 21.112 -12.885 1.00 92.88 283 GLY A O 1
ATOM 2265 N N . LEU A 1 284 ? 10.319 21.023 -13.641 1.00 94.12 284 LEU A N 1
ATOM 2266 C CA . LEU A 1 284 ? 9.670 21.086 -12.331 1.00 94.12 284 LEU A CA 1
ATOM 2267 C C . LEU A 1 284 ? 9.094 19.726 -11.941 1.00 94.12 284 LEU A C 1
ATOM 2269 O O . LEU A 1 284 ? 8.241 19.167 -12.628 1.00 94.12 284 LEU A O 1
ATOM 2273 N N . TRP A 1 285 ? 9.544 19.201 -10.804 1.00 94.62 285 TRP A N 1
ATOM 2274 C CA . TRP A 1 285 ? 9.000 17.990 -10.208 1.00 94.62 285 TRP A CA 1
ATOM 2275 C C . TRP A 1 285 ? 7.975 18.331 -9.126 1.00 94.62 285 TRP A C 1
ATOM 2277 O O . TRP A 1 285 ? 8.288 18.981 -8.126 1.00 94.62 285 TRP A O 1
ATOM 2287 N N . SER A 1 286 ? 6.753 17.837 -9.316 1.00 91.25 286 SER A N 1
ATOM 2288 C CA . SER A 1 286 ? 5.656 17.960 -8.357 1.00 91.25 286 SER A CA 1
ATOM 2289 C C . SER A 1 286 ? 5.461 16.628 -7.619 1.00 91.25 286 SER A C 1
ATOM 2291 O O . SER A 1 286 ? 5.319 15.571 -8.237 1.00 91.25 286 SER A O 1
ATOM 2293 N N . VAL A 1 287 ? 5.430 16.672 -6.285 1.00 88.44 287 VAL A N 1
ATOM 2294 C CA . VAL A 1 287 ? 5.160 15.513 -5.420 1.00 88.44 287 VAL A CA 1
ATOM 2295 C C . VAL A 1 287 ? 4.198 15.912 -4.306 1.00 88.44 287 VAL A C 1
ATOM 2297 O O . VAL A 1 287 ? 4.255 17.023 -3.780 1.00 88.44 287 VAL A O 1
ATOM 2300 N N . ALA A 1 288 ? 3.266 15.017 -3.973 1.00 77.69 288 ALA A N 1
ATOM 2301 C CA . ALA A 1 288 ? 2.157 15.327 -3.079 1.00 77.69 288 ALA A CA 1
ATOM 2302 C C . ALA A 1 288 ? 2.634 15.887 -1.728 1.00 77.69 288 ALA A C 1
ATOM 2304 O O . ALA A 1 288 ? 3.531 15.335 -1.094 1.00 77.69 288 ALA A O 1
ATOM 2305 N N . SER A 1 289 ? 1.948 16.927 -1.248 1.00 79.56 289 SER A N 1
ATOM 2306 C CA . SER A 1 289 ? 2.231 17.628 0.017 1.00 79.56 289 SER A CA 1
ATOM 2307 C C . SER A 1 289 ? 3.494 18.502 0.034 1.00 79.56 289 SER A C 1
ATOM 2309 O O . SER A 1 289 ? 3.850 18.996 1.104 1.00 79.56 289 SER A O 1
ATOM 2311 N N . PHE A 1 290 ? 4.136 18.742 -1.116 1.00 86.75 290 PHE A N 1
ATOM 2312 C CA . PHE A 1 290 ? 5.302 19.624 -1.228 1.00 86.75 290 PHE A CA 1
ATOM 2313 C C . PHE A 1 290 ? 5.155 20.636 -2.376 1.00 86.75 290 PHE A C 1
ATOM 2315 O O . PHE A 1 290 ? 4.483 20.340 -3.366 1.00 86.75 290 PHE A O 1
ATOM 2322 N N . PRO A 1 291 ? 5.773 21.829 -2.261 1.00 90.31 291 PRO A N 1
ATOM 2323 C CA . PRO A 1 291 ? 5.945 22.735 -3.393 1.00 90.31 291 PRO A CA 1
ATOM 2324 C C . PRO A 1 291 ? 6.744 22.082 -4.526 1.00 90.31 291 PRO A C 1
ATOM 2326 O O . PRO A 1 291 ? 7.516 21.149 -4.295 1.00 90.31 291 PRO A O 1
ATOM 2329 N N . GLU A 1 292 ? 6.578 22.599 -5.741 1.00 92.50 292 GLU A N 1
ATOM 2330 C CA . GLU A 1 292 ? 7.346 22.144 -6.900 1.00 92.50 292 GLU A CA 1
ATOM 2331 C C . GLU A 1 292 ? 8.847 22.356 -6.685 1.00 92.50 292 GLU A C 1
ATOM 2333 O O . GLU A 1 292 ? 9.281 23.356 -6.106 1.00 92.50 292 GLU A O 1
ATOM 2338 N N . PHE A 1 293 ? 9.638 21.392 -7.148 1.00 92.75 293 PHE A N 1
ATOM 2339 C CA . PHE A 1 293 ? 11.088 21.399 -7.028 1.00 92.75 293 PHE A CA 1
ATOM 2340 C C . PHE A 1 293 ? 11.745 21.495 -8.404 1.00 92.75 293 PHE A C 1
ATOM 2342 O O . PHE A 1 293 ? 11.387 20.751 -9.316 1.00 92.75 293 PHE A O 1
ATOM 2349 N N . GLN A 1 294 ? 12.737 22.378 -8.544 1.00 91.81 294 GLN A N 1
ATOM 2350 C CA . GLN A 1 294 ? 13.496 22.527 -9.783 1.00 91.81 294 GLN A CA 1
ATOM 2351 C C . GLN A 1 294 ? 14.486 21.367 -9.948 1.00 91.81 294 GLN A C 1
ATOM 2353 O O . GLN A 1 294 ? 15.547 21.336 -9.326 1.00 91.81 294 GLN A O 1
ATOM 2358 N N . LEU A 1 295 ? 14.157 20.431 -10.832 1.00 87.38 295 LEU A N 1
ATOM 2359 C CA . LEU A 1 295 ? 14.999 19.300 -11.194 1.00 87.38 295 LEU A CA 1
ATOM 2360 C C . LEU A 1 295 ? 15.998 19.718 -12.285 1.00 87.38 295 LEU A C 1
ATOM 2362 O O . LEU A 1 295 ? 15.780 19.507 -13.479 1.00 87.38 295 LEU A O 1
ATOM 2366 N N . LEU A 1 296 ? 17.085 20.364 -11.858 1.00 79.19 296 LEU A N 1
ATOM 2367 C CA . LEU A 1 296 ? 18.168 20.829 -12.732 1.00 79.19 296 LEU A CA 1
ATOM 2368 C C . LEU A 1 296 ? 18.853 19.669 -13.475 1.00 79.19 296 LEU A C 1
ATOM 2370 O O . LEU A 1 296 ? 18.839 18.528 -13.018 1.00 79.19 296 LEU A O 1
ATOM 2374 N N . ASP A 1 297 ? 19.529 19.965 -14.588 1.00 72.62 297 ASP A N 1
ATOM 2375 C CA . ASP A 1 297 ? 20.329 18.963 -15.314 1.00 72.62 297 ASP A CA 1
ATOM 2376 C C . ASP A 1 297 ? 21.503 18.427 -14.486 1.00 72.62 297 ASP A C 1
ATOM 2378 O O . ASP A 1 297 ? 21.876 17.264 -14.615 1.00 72.62 297 ASP A O 1
ATOM 2382 N N . LYS A 1 298 ? 22.046 19.253 -13.583 1.00 82.31 298 LYS A N 1
ATOM 2383 C CA . LYS A 1 298 ? 22.979 18.814 -12.544 1.00 82.31 298 LYS A CA 1
ATOM 2384 C C . LYS A 1 298 ? 22.244 18.715 -11.212 1.00 82.31 298 LYS A C 1
ATOM 2386 O O . LYS A 1 298 ? 22.038 19.723 -10.539 1.00 82.31 298 LYS A O 1
ATOM 2391 N N . ILE A 1 299 ? 21.877 17.496 -10.835 1.00 89.25 299 ILE A N 1
ATOM 2392 C CA . ILE A 1 299 ? 21.140 17.226 -9.601 1.00 89.25 299 ILE A CA 1
ATOM 2393 C C . ILE A 1 299 ? 22.103 17.203 -8.410 1.00 89.25 299 ILE A C 1
ATOM 2395 O O . ILE A 1 299 ? 23.108 16.491 -8.423 1.00 89.25 299 ILE A O 1
ATOM 2399 N N . ASN A 1 300 ? 21.791 17.965 -7.359 1.00 90.56 300 ASN A N 1
ATOM 2400 C CA . ASN A 1 300 ? 22.458 17.829 -6.069 1.00 90.56 300 ASN A CA 1
ATOM 2401 C C . ASN A 1 300 ? 21.695 16.823 -5.199 1.00 90.56 300 ASN A C 1
ATOM 2403 O O . ASN A 1 300 ? 20.675 17.135 -4.589 1.00 90.56 300 ASN A O 1
ATOM 2407 N N . TRP A 1 301 ? 22.218 15.604 -5.094 1.00 92.88 301 TRP A N 1
ATOM 2408 C CA . TRP A 1 301 ? 21.558 14.522 -4.357 1.00 92.88 301 TRP A CA 1
ATOM 2409 C C . TRP A 1 301 ? 21.529 14.703 -2.829 1.00 92.88 301 TRP A C 1
ATOM 2411 O O . TRP A 1 301 ? 20.900 13.911 -2.126 1.00 92.88 301 TRP A O 1
ATOM 2421 N N . LYS A 1 302 ? 22.149 15.769 -2.305 1.00 91.25 302 LYS A N 1
ATOM 2422 C CA . LYS A 1 302 ? 22.054 16.194 -0.897 1.00 91.25 302 LYS A CA 1
ATOM 2423 C C . LYS A 1 302 ? 20.966 17.236 -0.641 1.00 91.25 302 LYS A C 1
ATOM 2425 O O . LYS A 1 302 ? 20.845 17.708 0.490 1.00 91.25 302 LYS A O 1
ATOM 2430 N N . ASP A 1 303 ? 20.212 17.631 -1.664 1.00 89.81 303 ASP A N 1
ATOM 2431 C CA . ASP A 1 303 ? 19.165 18.630 -1.501 1.00 89.81 303 ASP A CA 1
ATOM 2432 C C . ASP A 1 303 ? 18.129 18.189 -0.456 1.00 89.81 303 ASP A C 1
ATOM 2434 O O . ASP A 1 303 ? 17.750 17.025 -0.347 1.00 89.81 303 ASP A O 1
ATOM 2438 N N . ASN A 1 304 ? 17.696 19.156 0.351 1.00 90.81 304 ASN A N 1
ATOM 2439 C CA . ASN A 1 304 ? 16.615 19.020 1.323 1.00 90.81 304 ASN A CA 1
ATOM 2440 C C . ASN A 1 304 ? 15.929 20.389 1.499 1.00 90.81 304 ASN A C 1
ATOM 2442 O O . ASN A 1 304 ? 15.962 20.980 2.584 1.00 90.81 304 ASN A O 1
ATOM 2446 N N . PRO A 1 305 ? 15.341 20.942 0.422 1.00 91.81 305 PRO A N 1
ATOM 2447 C CA . PRO A 1 305 ? 14.854 22.323 0.388 1.00 91.81 305 PRO A CA 1
ATOM 2448 C C . PRO A 1 305 ? 13.714 22.576 1.381 1.00 91.81 305 PRO A C 1
ATOM 2450 O O . PRO A 1 305 ? 13.481 23.711 1.787 1.00 91.81 305 PRO A O 1
ATOM 2453 N N . PHE A 1 306 ? 13.018 21.517 1.801 1.00 89.50 306 PHE A N 1
ATOM 2454 C CA . PHE A 1 306 ? 11.865 21.593 2.698 1.00 89.50 306 PHE A CA 1
ATOM 2455 C C . PHE A 1 306 ? 12.162 21.107 4.120 1.00 89.50 306 PHE A C 1
ATOM 2457 O O . PHE A 1 306 ? 11.239 20.996 4.926 1.00 89.50 306 PHE A O 1
ATOM 2464 N N . ASN A 1 307 ? 13.427 20.797 4.429 1.00 86.00 307 ASN A N 1
ATOM 2465 C CA . ASN A 1 307 ? 13.852 20.216 5.702 1.00 86.00 307 ASN A CA 1
ATOM 2466 C C . ASN A 1 307 ? 12.959 19.035 6.149 1.00 86.00 307 ASN A C 1
ATOM 2468 O O . ASN A 1 307 ? 12.493 18.977 7.289 1.00 86.00 307 ASN A O 1
ATOM 2472 N N . ASN A 1 308 ? 12.653 18.123 5.220 1.00 83.94 308 ASN A N 1
ATOM 2473 C CA . ASN A 1 308 ? 11.651 17.080 5.412 1.00 83.94 308 ASN A CA 1
ATOM 2474 C C . ASN A 1 308 ? 12.135 15.719 4.896 1.00 83.94 308 ASN A C 1
ATOM 2476 O O . ASN A 1 308 ? 12.335 15.521 3.700 1.00 83.94 308 ASN A O 1
ATOM 2480 N N . ARG A 1 309 ? 12.230 14.742 5.805 1.00 84.69 309 ARG A N 1
ATOM 2481 C CA . ARG A 1 309 ? 12.685 13.377 5.495 1.00 84.69 309 ARG A CA 1
ATOM 2482 C C . ARG A 1 309 ? 11.807 12.652 4.471 1.00 84.69 309 ARG A C 1
ATOM 2484 O O . ARG A 1 309 ? 12.325 11.880 3.679 1.00 84.69 309 ARG A O 1
ATOM 2491 N N . THR A 1 310 ? 10.495 12.898 4.460 1.00 84.31 310 THR A N 1
ATOM 2492 C CA . THR A 1 310 ? 9.587 12.275 3.478 1.00 84.31 310 THR A CA 1
ATOM 2493 C C . THR A 1 310 ? 9.888 12.773 2.067 1.00 84.31 310 THR A C 1
ATOM 2495 O O . THR A 1 310 ? 9.855 11.992 1.122 1.00 84.31 310 THR A O 1
ATOM 2498 N N . TRP A 1 311 ? 10.243 14.053 1.922 1.00 90.56 311 TRP A N 1
ATOM 2499 C CA . TRP A 1 311 ? 10.671 14.589 0.634 1.00 90.56 311 TRP A CA 1
ATOM 2500 C C . TRP A 1 311 ? 11.993 13.964 0.172 1.00 90.56 311 TRP A C 1
ATOM 2502 O O . TRP A 1 311 ? 12.061 13.483 -0.957 1.00 90.56 311 TRP A O 1
ATOM 2512 N N . ILE A 1 312 ? 13.004 13.890 1.055 1.00 90.88 312 ILE A N 1
ATOM 2513 C CA . ILE A 1 312 ? 14.289 13.228 0.747 1.00 90.88 312 ILE A CA 1
ATOM 2514 C C . ILE A 1 312 ? 14.045 11.784 0.312 1.00 90.88 312 ILE A C 1
ATOM 2516 O O . ILE A 1 312 ? 14.618 11.326 -0.669 1.00 90.88 312 ILE A O 1
ATOM 2520 N N . TRP A 1 313 ? 13.164 11.075 1.016 1.00 89.38 313 TRP A N 1
ATOM 2521 C CA . TRP A 1 313 ? 12.814 9.698 0.700 1.00 89.38 313 TRP A CA 1
ATOM 2522 C C . TRP A 1 313 ? 12.191 9.559 -0.699 1.00 89.38 313 TRP A C 1
ATOM 2524 O O . TRP A 1 313 ? 12.662 8.739 -1.487 1.00 89.38 313 TRP A O 1
ATOM 2534 N N . TYR A 1 314 ? 11.219 10.410 -1.065 1.00 91.75 314 TYR A N 1
ATOM 2535 C CA . TYR A 1 314 ? 10.668 10.441 -2.430 1.00 91.75 314 TYR A CA 1
ATOM 2536 C C . TYR A 1 314 ? 11.730 10.753 -3.491 1.00 91.75 314 TYR A C 1
ATOM 2538 O O . TYR A 1 314 ? 11.707 10.193 -4.589 1.00 91.75 314 TYR A O 1
ATOM 2546 N N . PHE A 1 315 ? 12.659 11.646 -3.169 1.00 94.00 315 PHE A N 1
ATOM 2547 C CA . PHE A 1 315 ? 13.719 12.053 -4.076 1.00 94.00 315 PHE A CA 1
ATOM 2548 C C . PHE A 1 315 ? 14.732 10.920 -4.306 1.00 94.00 315 PHE A C 1
ATOM 2550 O O . PHE A 1 315 ? 15.016 10.561 -5.448 1.00 94.00 315 PHE A O 1
ATOM 2557 N N . GLN A 1 316 ? 15.192 10.281 -3.228 1.00 94.06 316 GLN A N 1
ATOM 2558 C CA . GLN A 1 316 ? 16.192 9.209 -3.250 1.00 94.06 316 GLN A CA 1
ATOM 2559 C C . GLN A 1 316 ? 15.667 7.880 -3.810 1.00 94.06 316 GLN A C 1
ATOM 2561 O O . GLN A 1 316 ? 16.454 7.064 -4.289 1.00 94.06 316 GLN A O 1
ATOM 2566 N N . GLN A 1 317 ? 14.349 7.653 -3.818 1.00 94.50 317 GLN A N 1
ATOM 2567 C CA . GLN A 1 317 ? 13.755 6.497 -4.504 1.00 94.50 317 GLN A CA 1
ATOM 2568 C C . GLN A 1 317 ? 13.516 6.717 -6.010 1.00 94.50 317 GLN A C 1
ATOM 2570 O O . GLN A 1 317 ? 12.942 5.851 -6.672 1.00 94.50 317 GLN A O 1
ATOM 2575 N N . LEU A 1 318 ? 13.898 7.880 -6.553 1.00 95.38 318 LEU A N 1
ATOM 2576 C CA . LEU A 1 318 ? 13.636 8.282 -7.939 1.00 95.38 318 LEU A CA 1
ATOM 2577 C C . LEU A 1 318 ? 12.136 8.218 -8.293 1.00 95.38 318 LEU A C 1
ATOM 2579 O O . LEU A 1 318 ? 11.735 7.689 -9.329 1.00 95.38 318 LEU A O 1
ATOM 2583 N N . HIS A 1 319 ? 11.282 8.744 -7.407 1.00 93.12 319 HIS A N 1
ATOM 2584 C CA . HIS A 1 319 ? 9.820 8.610 -7.503 1.00 93.12 319 HIS A CA 1
ATOM 2585 C C . HIS A 1 319 ? 9.206 9.186 -8.793 1.00 93.12 319 HIS A C 1
ATOM 2587 O O . HIS A 1 319 ? 8.081 8.850 -9.150 1.00 93.12 319 HIS A O 1
ATOM 2593 N N . PHE A 1 320 ? 9.931 10.051 -9.498 1.00 93.06 320 PHE A N 1
ATOM 2594 C CA . PHE A 1 320 ? 9.500 10.674 -10.747 1.00 93.06 320 PHE A CA 1
ATOM 2595 C C . PHE A 1 320 ? 9.736 9.814 -12.004 1.00 93.06 320 PHE A C 1
ATOM 2597 O O . PHE A 1 320 ? 9.168 10.150 -13.042 1.00 93.06 320 PHE A O 1
ATOM 2604 N N . LEU A 1 321 ? 10.515 8.716 -11.955 1.00 95.06 321 LEU A N 1
ATOM 2605 C CA . LEU A 1 321 ? 10.777 7.896 -13.157 1.00 95.06 321 LEU A CA 1
ATOM 2606 C C . LEU A 1 321 ? 9.490 7.356 -13.809 1.00 95.06 321 LEU A C 1
ATOM 2608 O O . LEU A 1 321 ? 9.359 7.502 -15.024 1.00 95.06 321 LEU A O 1
ATOM 2612 N N . PRO A 1 322 ? 8.500 6.814 -13.067 1.00 93.62 322 PRO A N 1
ATOM 2613 C CA . PRO A 1 322 ? 7.260 6.346 -13.686 1.00 93.62 322 PRO A CA 1
ATOM 2614 C C . PRO A 1 322 ? 6.478 7.455 -14.404 1.00 93.62 322 PRO A C 1
ATOM 2616 O O . PRO A 1 322 ? 5.868 7.205 -15.439 1.00 93.62 322 PRO A O 1
ATOM 2619 N N . SER A 1 323 ? 6.525 8.694 -13.902 1.00 94.75 323 SER A N 1
ATOM 2620 C CA . SER A 1 323 ? 5.886 9.846 -14.553 1.00 94.75 323 SER A CA 1
ATOM 2621 C C . SER A 1 323 ? 6.573 10.225 -15.868 1.00 94.75 323 SER A C 1
ATOM 2623 O O . SER A 1 323 ? 5.902 10.609 -16.821 1.00 94.75 323 SER A O 1
ATOM 2625 N N . LEU A 1 324 ? 7.897 10.071 -15.955 1.00 94.88 324 LEU A N 1
ATOM 2626 C CA . LEU A 1 324 ? 8.644 10.260 -17.203 1.00 94.88 324 LEU A CA 1
ATOM 2627 C C . LEU A 1 324 ? 8.298 9.184 -18.246 1.00 94.88 324 LEU A C 1
ATOM 2629 O O . LEU A 1 324 ? 8.126 9.505 -19.418 1.00 94.88 324 LEU A O 1
ATOM 2633 N N . ILE A 1 325 ? 8.105 7.933 -17.819 1.00 92.44 325 ILE A N 1
ATOM 2634 C CA . ILE A 1 325 ? 7.608 6.856 -18.694 1.00 92.44 325 ILE A CA 1
ATOM 2635 C C . ILE A 1 325 ? 6.175 7.166 -19.165 1.00 92.44 325 ILE A C 1
ATOM 2637 O O . ILE A 1 325 ? 5.847 7.002 -20.339 1.00 92.44 325 ILE A O 1
ATOM 2641 N N . ALA A 1 326 ? 5.316 7.659 -18.264 1.00 90.69 326 ALA A N 1
ATOM 2642 C CA . ALA A 1 326 ? 3.942 8.035 -18.593 1.00 90.69 326 ALA A CA 1
ATOM 2643 C C . ALA A 1 326 ? 3.859 9.177 -19.615 1.00 90.69 326 ALA A C 1
ATOM 2645 O O . ALA A 1 326 ? 2.987 9.154 -20.484 1.00 90.69 326 ALA A O 1
ATOM 2646 N N . TYR A 1 327 ? 4.770 10.151 -19.530 1.00 92.38 327 TYR A N 1
ATOM 2647 C CA . TYR A 1 327 ? 4.906 11.210 -20.527 1.00 92.38 327 TYR A CA 1
ATOM 2648 C C . TYR A 1 327 ? 5.168 10.629 -21.919 1.00 92.38 327 TYR A C 1
ATOM 2650 O O . TYR A 1 327 ? 4.410 10.906 -22.848 1.00 92.38 327 TYR A O 1
ATOM 2658 N N . ASP A 1 328 ? 6.181 9.772 -22.049 1.00 88.88 328 ASP A N 1
ATOM 2659 C CA . ASP A 1 328 ? 6.552 9.207 -23.345 1.00 88.88 328 ASP A CA 1
ATOM 2660 C C . ASP A 1 328 ? 5.438 8.363 -23.963 1.00 88.88 328 ASP A C 1
ATOM 2662 O O . ASP A 1 328 ? 5.187 8.460 -25.163 1.00 88.88 328 ASP A O 1
ATOM 2666 N N . LEU A 1 329 ? 4.707 7.598 -23.152 1.00 83.56 329 LEU A N 1
ATOM 2667 C CA . LEU A 1 329 ? 3.570 6.818 -23.637 1.00 83.56 329 LEU A CA 1
ATOM 2668 C C . LEU A 1 329 ? 2.389 7.674 -24.082 1.00 83.56 329 LEU A C 1
ATOM 2670 O O . LEU A 1 329 ? 1.697 7.309 -25.030 1.00 83.56 329 LEU A O 1
ATOM 2674 N N . HIS A 1 330 ? 2.144 8.800 -23.413 1.00 85.12 330 HIS A N 1
ATOM 2675 C CA . HIS A 1 330 ? 1.052 9.692 -23.783 1.00 85.12 330 HIS A CA 1
ATOM 2676 C C . HIS A 1 330 ? 1.375 10.516 -25.035 1.00 85.12 330 HIS A C 1
ATOM 2678 O O . HIS A 1 330 ? 0.525 10.660 -25.913 1.00 85.12 330 HIS A O 1
ATOM 2684 N N . PHE A 1 331 ? 2.597 11.045 -25.130 1.00 82.19 331 PHE A N 1
ATOM 2685 C CA . PHE A 1 331 ? 3.018 11.926 -26.223 1.00 82.19 331 PHE A CA 1
ATOM 2686 C C . PHE A 1 331 ? 3.725 11.197 -27.371 1.00 82.19 331 PHE A C 1
ATOM 2688 O O . PHE A 1 331 ? 4.020 11.822 -28.385 1.00 82.19 331 PHE A O 1
ATOM 2695 N N . THR A 1 332 ? 3.943 9.883 -27.251 1.00 77.25 332 THR A N 1
ATOM 2696 C CA . THR A 1 332 ? 4.704 9.070 -28.215 1.00 77.25 332 THR A CA 1
ATOM 2697 C C . THR A 1 332 ? 6.102 9.661 -28.456 1.00 77.25 332 THR A C 1
ATOM 2699 O O . THR A 1 332 ? 6.472 9.987 -29.583 1.00 77.25 332 THR A O 1
ATOM 2702 N N . SER A 1 333 ? 6.870 9.842 -27.376 1.00 80.88 333 SER A N 1
ATOM 2703 C CA . SER A 1 333 ? 8.220 10.434 -27.383 1.00 80.88 333 SER A CA 1
ATOM 2704 C C . SER A 1 333 ? 9.264 9.539 -26.705 1.00 80.88 333 SER A C 1
ATOM 2706 O O . SER A 1 333 ? 8.930 8.487 -26.170 1.00 80.88 333 SER A O 1
ATOM 2708 N N . CYS A 1 334 ? 10.533 9.963 -26.719 1.00 84.75 334 CYS A N 1
ATOM 2709 C CA . CYS A 1 334 ? 11.620 9.371 -25.924 1.00 84.75 334 CYS A CA 1
ATOM 2710 C C . CYS A 1 334 ? 12.289 10.379 -24.964 1.00 84.75 334 CYS A C 1
ATOM 2712 O O . CYS A 1 334 ? 13.343 10.107 -24.388 1.00 84.75 334 CYS A O 1
ATOM 2714 N N . ASN A 1 335 ? 11.714 11.573 -24.795 1.00 87.25 335 ASN A N 1
ATOM 2715 C CA . ASN A 1 335 ? 12.291 12.623 -23.948 1.00 87.25 335 ASN A CA 1
ATOM 2716 C C . ASN A 1 335 ? 12.217 12.244 -22.464 1.00 87.25 335 ASN A C 1
ATOM 2718 O O . ASN A 1 335 ? 13.164 12.483 -21.713 1.00 87.25 335 ASN A O 1
ATOM 2722 N N . GLY A 1 336 ? 11.110 11.619 -22.057 1.00 89.75 336 GLY A N 1
ATOM 2723 C CA . GLY A 1 336 ? 10.899 11.100 -20.712 1.00 89.75 336 GLY A CA 1
ATOM 2724 C C . GLY A 1 336 ? 11.964 10.082 -20.326 1.00 89.75 336 GLY A C 1
ATOM 2725 O O . GLY A 1 336 ? 12.655 10.246 -19.321 1.00 89.75 336 GLY A O 1
ATOM 2726 N N . VAL A 1 337 ? 12.138 9.055 -21.151 1.00 90.50 337 VAL A N 1
ATOM 2727 C CA . VAL A 1 337 ? 13.054 7.942 -20.918 1.00 90.50 337 VAL A CA 1
ATOM 2728 C C . VAL A 1 337 ? 14.516 8.383 -20.980 1.00 90.50 337 VAL A C 1
ATOM 2730 O O . VAL A 1 337 ? 15.298 8.003 -20.111 1.00 90.50 337 VAL A O 1
ATOM 2733 N N . ASN A 1 338 ? 14.877 9.278 -21.906 1.00 89.94 338 ASN A N 1
ATOM 2734 C CA . ASN A 1 338 ? 16.221 9.859 -21.966 1.00 89.94 338 ASN A CA 1
ATOM 2735 C C . ASN A 1 338 ? 16.540 10.661 -20.696 1.00 89.94 338 ASN A C 1
ATOM 2737 O O . ASN A 1 338 ? 17.617 10.509 -20.109 1.00 89.94 338 ASN A O 1
ATOM 2741 N N . LYS A 1 339 ? 15.586 11.472 -20.215 1.00 92.31 339 LYS A N 1
ATOM 2742 C CA . LYS A 1 339 ? 15.730 12.194 -18.945 1.00 92.31 339 LYS A CA 1
ATOM 2743 C C . LYS A 1 339 ? 15.817 11.222 -17.767 1.00 92.31 339 LYS A C 1
ATOM 2745 O O . LYS A 1 339 ? 16.670 11.401 -16.904 1.00 92.31 339 LYS A O 1
ATOM 2750 N N . ALA A 1 340 ? 15.005 10.166 -17.749 1.00 93.81 340 ALA A N 1
ATOM 2751 C CA . ALA A 1 340 ? 15.028 9.127 -16.721 1.00 93.81 340 ALA A CA 1
ATOM 2752 C C . ALA A 1 340 ? 16.402 8.438 -16.631 1.00 93.81 340 ALA A C 1
ATOM 2754 O O . ALA A 1 340 ? 16.973 8.359 -15.544 1.00 93.81 340 ALA A O 1
ATOM 2755 N N . ILE A 1 341 ? 16.970 8.011 -17.764 1.00 92.56 341 ILE A N 1
ATOM 2756 C CA . ILE A 1 341 ? 18.304 7.392 -17.840 1.00 92.56 341 ILE A CA 1
ATOM 2757 C C . ILE A 1 341 ? 19.385 8.369 -17.365 1.00 92.56 341 ILE A C 1
ATOM 2759 O O . ILE A 1 341 ? 20.233 7.997 -16.553 1.00 92.56 341 ILE A O 1
ATOM 2763 N N . SER A 1 342 ? 19.344 9.624 -17.826 1.00 92.06 342 SER A N 1
ATOM 2764 C CA . SER A 1 342 ? 20.269 10.675 -17.382 1.00 92.06 342 SER A CA 1
ATOM 2765 C C . SER A 1 342 ? 20.227 10.870 -15.864 1.00 92.06 342 SER A C 1
ATOM 2767 O O . SER A 1 342 ? 21.277 10.990 -15.231 1.00 92.06 342 SER A O 1
ATOM 2769 N N . ILE A 1 343 ? 19.035 10.835 -15.264 1.00 94.31 343 ILE A N 1
ATOM 2770 C CA . ILE A 1 343 ? 18.875 10.963 -13.816 1.00 94.31 343 ILE A CA 1
ATOM 2771 C C . ILE A 1 343 ? 19.452 9.747 -13.080 1.00 94.31 343 ILE A C 1
ATOM 2773 O O . ILE A 1 343 ? 20.155 9.928 -12.087 1.00 94.31 343 ILE A O 1
ATOM 2777 N N . VAL A 1 344 ? 19.215 8.523 -13.565 1.00 95.19 344 VAL A N 1
ATOM 2778 C CA . VAL A 1 344 ? 19.804 7.314 -12.959 1.00 95.19 344 VAL A CA 1
ATOM 2779 C C . VAL A 1 344 ? 21.333 7.362 -13.032 1.00 95.19 344 VAL A C 1
ATOM 2781 O O . VAL A 1 344 ? 21.985 7.111 -12.022 1.00 95.19 344 VAL A O 1
ATOM 2784 N N . LYS A 1 345 ? 21.915 7.748 -14.178 1.00 93.12 345 LYS A N 1
ATOM 2785 C CA . LYS A 1 345 ? 23.371 7.942 -14.324 1.00 93.12 345 LYS A CA 1
ATOM 2786 C C . LYS A 1 345 ? 23.901 8.981 -13.336 1.00 93.12 345 LYS A C 1
ATOM 2788 O O . LYS A 1 345 ? 24.828 8.691 -12.593 1.00 93.12 345 LYS A O 1
ATOM 2793 N N . SER A 1 346 ? 23.242 10.137 -13.237 1.00 93.81 346 SER A N 1
ATOM 2794 C CA . SER A 1 346 ? 23.617 11.181 -12.276 1.00 93.81 346 SER A CA 1
ATOM 2795 C C . SER A 1 346 ? 23.557 10.705 -10.820 1.00 93.81 346 SER A C 1
ATOM 2797 O O . SER A 1 346 ? 24.382 11.127 -10.009 1.00 93.81 346 SER A O 1
ATOM 2799 N N . TRP A 1 347 ? 22.587 9.856 -10.470 1.00 94.62 347 TRP A N 1
ATOM 2800 C CA . TRP A 1 347 ? 22.491 9.273 -9.132 1.00 94.62 347 TRP A CA 1
ATOM 2801 C C . TRP A 1 347 ? 23.667 8.328 -8.848 1.00 94.62 347 TRP A C 1
ATOM 2803 O O . TRP A 1 347 ? 24.282 8.424 -7.787 1.00 94.62 347 TRP A O 1
ATOM 2813 N N . VAL A 1 348 ? 24.019 7.468 -9.807 1.00 93.25 348 VAL A N 1
ATOM 2814 C CA . VAL A 1 348 ? 25.160 6.542 -9.694 1.00 93.25 348 VAL A CA 1
ATOM 2815 C C . VAL A 1 348 ? 26.480 7.305 -9.582 1.00 93.25 348 VAL A C 1
ATOM 2817 O O . VAL A 1 348 ? 27.240 7.054 -8.654 1.00 93.25 348 VAL A O 1
ATOM 2820 N N . ASP A 1 349 ? 26.705 8.313 -10.430 1.00 91.19 349 ASP A N 1
ATOM 2821 C CA . ASP A 1 349 ? 27.917 9.142 -10.385 1.00 91.19 349 ASP A CA 1
ATOM 2822 C C . ASP A 1 349 ? 28.108 9.805 -9.012 1.00 91.19 349 ASP A C 1
ATOM 2824 O O . ASP A 1 349 ? 29.225 9.923 -8.499 1.00 91.19 349 ASP A O 1
ATOM 2828 N N . ALA A 1 350 ? 27.011 10.252 -8.394 1.00 89.44 350 ALA A N 1
ATOM 2829 C CA . ALA A 1 350 ? 27.051 10.845 -7.066 1.00 89.44 350 ALA A CA 1
ATOM 2830 C C . ALA A 1 350 ? 27.318 9.815 -5.960 1.00 89.44 350 ALA A C 1
ATOM 2832 O O . ALA A 1 350 ? 27.958 10.175 -4.970 1.00 89.44 350 ALA A O 1
ATOM 2833 N N . ASP A 1 351 ? 26.858 8.570 -6.111 1.00 88.12 351 ASP A N 1
ATOM 2834 C CA . ASP A 1 351 ? 27.150 7.470 -5.179 1.00 88.12 351 ASP A CA 1
ATOM 2835 C C . ASP A 1 351 ? 28.634 7.091 -5.243 1.00 88.12 351 ASP A C 1
ATOM 2837 O O . ASP A 1 351 ? 29.330 7.168 -4.228 1.00 88.12 351 ASP A O 1
ATOM 2841 N N . ASP A 1 352 ? 29.155 6.858 -6.451 1.00 84.81 352 ASP A N 1
ATOM 2842 C CA . ASP A 1 352 ? 30.568 6.538 -6.699 1.00 84.81 352 ASP A CA 1
ATOM 2843 C C . ASP A 1 352 ? 31.512 7.646 -6.208 1.00 84.81 352 ASP A C 1
ATOM 2845 O O . ASP A 1 352 ? 32.612 7.389 -5.713 1.00 84.81 352 ASP A O 1
ATOM 2849 N N . SER A 1 353 ? 31.070 8.902 -6.300 1.00 85.06 353 SER A N 1
ATOM 2850 C CA . SER A 1 353 ? 31.842 10.064 -5.857 1.00 85.06 353 SER A CA 1
ATOM 2851 C C . SER A 1 353 ? 31.692 10.374 -4.359 1.00 85.06 353 SER A C 1
ATOM 2853 O O . SER A 1 353 ? 32.277 11.355 -3.898 1.00 85.06 353 SER A O 1
ATOM 2855 N N . GLY A 1 354 ? 30.877 9.634 -3.595 1.00 81.12 354 GLY A N 1
ATOM 2856 C CA . GLY A 1 354 ? 30.601 9.916 -2.176 1.00 81.12 354 GLY A CA 1
ATOM 2857 C C . GLY A 1 354 ? 29.819 11.218 -1.921 1.00 81.12 354 GLY A C 1
ATOM 2858 O O . GLY A 1 354 ? 29.873 11.800 -0.834 1.00 81.12 354 GLY A O 1
ATOM 2859 N N . HIS A 1 355 ? 29.099 11.711 -2.930 1.00 81.31 355 HIS A N 1
ATOM 2860 C CA . HIS A 1 355 ? 28.310 12.946 -2.892 1.00 81.31 355 HIS A CA 1
ATOM 2861 C C . HIS A 1 355 ? 26.810 12.697 -2.658 1.00 81.31 355 HIS A C 1
ATOM 2863 O O . HIS A 1 355 ? 25.998 13.595 -2.874 1.00 81.31 355 HIS A O 1
ATOM 2869 N N . GLN A 1 356 ? 26.442 11.519 -2.158 1.00 82.19 356 GLN A N 1
ATOM 2870 C CA . GLN A 1 356 ? 25.065 11.161 -1.820 1.00 82.19 356 GLN A CA 1
ATOM 2871 C C . GLN A 1 356 ? 24.604 11.679 -0.451 1.00 82.19 356 GLN A C 1
ATOM 2873 O O . GLN A 1 356 ? 25.409 12.048 0.407 1.00 82.19 356 GLN A O 1
ATOM 2878 N N . SER A 1 357 ? 23.282 11.714 -0.266 1.00 82.50 357 SER A N 1
ATOM 2879 C CA . SER A 1 357 ? 22.646 11.867 1.048 1.00 82.50 357 SER A CA 1
ATOM 2880 C C . SER A 1 357 ? 22.863 10.614 1.906 1.00 82.50 357 SER A C 1
ATOM 2882 O O . SER A 1 357 ? 22.906 9.505 1.374 1.00 82.50 357 SER A O 1
ATOM 2884 N N . ASP A 1 358 ? 22.891 10.768 3.232 1.00 82.75 358 ASP A N 1
ATOM 2885 C CA . ASP A 1 358 ? 22.907 9.641 4.180 1.00 82.75 358 ASP A CA 1
ATOM 2886 C C . ASP A 1 358 ? 21.681 8.714 4.003 1.00 82.75 358 ASP A C 1
ATOM 2888 O O . ASP A 1 358 ? 21.737 7.526 4.317 1.00 82.75 358 ASP A O 1
ATOM 2892 N N . ASP A 1 359 ? 20.578 9.236 3.450 1.00 84.00 359 ASP A N 1
ATOM 2893 C CA . ASP A 1 359 ? 19.352 8.484 3.154 1.00 84.00 359 ASP A CA 1
ATOM 2894 C C . ASP A 1 359 ? 19.371 7.772 1.778 1.00 84.00 359 ASP A C 1
ATOM 2896 O O . ASP A 1 359 ? 18.399 7.100 1.425 1.00 84.00 359 ASP A O 1
ATOM 2900 N N . ALA A 1 360 ? 20.440 7.886 0.975 1.00 88.56 360 ALA A N 1
ATOM 2901 C CA . ALA A 1 360 ? 20.483 7.320 -0.384 1.00 88.56 360 ALA A CA 1
ATOM 2902 C C . ALA A 1 360 ? 20.310 5.791 -0.409 1.00 88.56 360 ALA A C 1
ATOM 2904 O O . ALA A 1 360 ? 19.619 5.243 -1.272 1.00 88.56 360 ALA A O 1
ATOM 2905 N N . TRP A 1 361 ? 20.862 5.101 0.589 1.00 93.31 361 TRP A N 1
ATOM 2906 C CA . TRP A 1 361 ? 20.720 3.656 0.784 1.00 93.31 361 TRP A CA 1
ATOM 2907 C C . TRP A 1 361 ? 19.771 3.311 1.937 1.00 93.31 361 TRP A C 1
ATOM 2909 O O . TRP A 1 361 ? 19.964 2.321 2.633 1.00 93.31 361 TRP A O 1
ATOM 2919 N N . HIS A 1 362 ? 18.724 4.110 2.153 1.00 93.06 362 HIS A N 1
ATOM 2920 C CA . HIS A 1 362 ? 17.654 3.765 3.091 1.00 93.06 362 HIS A CA 1
ATOM 2921 C C . HIS A 1 362 ? 16.986 2.429 2.705 1.00 93.06 362 HIS A C 1
ATOM 2923 O O . HIS A 1 362 ? 16.780 2.162 1.517 1.00 93.06 362 HIS A O 1
ATOM 2929 N N . ASP A 1 363 ? 16.609 1.611 3.695 1.00 90.00 363 ASP A N 1
ATOM 2930 C CA . ASP A 1 363 ? 16.096 0.236 3.528 1.00 90.00 363 ASP A CA 1
ATOM 2931 C C . ASP A 1 363 ? 14.964 0.133 2.484 1.00 90.00 363 ASP A C 1
ATOM 2933 O O . ASP A 1 363 ? 15.089 -0.567 1.476 1.00 90.00 363 ASP A O 1
ATOM 2937 N N . HIS A 1 364 ? 13.896 0.906 2.674 1.00 91.81 364 HIS A N 1
ATOM 2938 C CA . HIS A 1 364 ? 12.722 0.951 1.805 1.00 91.81 364 HIS A CA 1
ATOM 2939 C C . HIS A 1 364 ? 12.962 1.723 0.508 1.00 91.81 364 HIS A C 1
ATOM 2941 O O . HIS A 1 364 ? 12.568 1.267 -0.563 1.00 91.81 364 HIS A O 1
ATOM 2947 N N . GLY A 1 365 ? 13.652 2.868 0.590 1.00 94.06 365 GLY A N 1
ATOM 2948 C CA . GLY A 1 365 ? 13.956 3.704 -0.575 1.00 94.06 365 GLY A CA 1
ATOM 2949 C C . GLY A 1 365 ? 14.792 2.962 -1.620 1.00 94.06 365 GLY A C 1
ATOM 2950 O O . GLY A 1 365 ? 14.546 3.101 -2.813 1.00 94.06 365 GLY A O 1
ATOM 2951 N N . THR A 1 366 ? 15.708 2.096 -1.177 1.00 96.50 366 THR A N 1
ATOM 2952 C CA . THR A 1 366 ? 16.516 1.230 -2.050 1.00 96.50 366 THR A CA 1
ATOM 2953 C C . THR A 1 366 ? 15.652 0.236 -2.827 1.00 96.50 366 THR A C 1
ATOM 2955 O O . THR A 1 366 ? 15.836 0.081 -4.034 1.00 96.50 366 THR A O 1
ATOM 2958 N N . ALA A 1 367 ? 14.680 -0.407 -2.169 1.00 96.50 367 ALA A N 1
ATOM 2959 C CA . ALA A 1 367 ? 13.751 -1.320 -2.834 1.00 96.50 367 ALA A CA 1
ATOM 2960 C C . ALA A 1 367 ? 12.876 -0.583 -3.857 1.00 96.50 367 ALA A C 1
ATOM 2962 O O . ALA A 1 367 ? 12.770 -1.003 -5.007 1.00 96.50 367 ALA A O 1
ATOM 2963 N N . LEU A 1 368 ? 12.297 0.557 -3.475 1.00 95.62 368 LEU A N 1
ATOM 2964 C CA . LEU A 1 368 ? 11.423 1.325 -4.363 1.00 95.62 368 LEU A CA 1
ATOM 2965 C C . LEU A 1 368 ? 12.183 1.954 -5.538 1.00 95.62 368 LEU A C 1
ATOM 2967 O O . LEU A 1 368 ? 11.662 1.968 -6.653 1.00 95.62 368 LEU A O 1
ATOM 2971 N N . ARG A 1 369 ? 13.435 2.385 -5.340 1.00 97.44 369 ARG A N 1
ATOM 2972 C CA . ARG A 1 369 ? 14.320 2.804 -6.436 1.00 97.44 369 ARG A CA 1
ATOM 2973 C C . ARG A 1 369 ? 14.564 1.667 -7.416 1.00 97.44 369 ARG A C 1
ATOM 2975 O O . ARG A 1 369 ? 14.408 1.862 -8.618 1.00 97.44 369 ARG A O 1
ATOM 2982 N N . ALA A 1 370 ? 14.900 0.480 -6.912 1.00 97.56 370 ALA A N 1
ATOM 2983 C CA . ALA A 1 370 ? 15.123 -0.689 -7.754 1.00 97.56 370 ALA A CA 1
ATOM 2984 C C . ALA A 1 370 ? 13.856 -1.078 -8.535 1.00 97.56 370 ALA A C 1
ATOM 2986 O O . ALA A 1 370 ? 13.951 -1.369 -9.724 1.00 97.56 370 ALA A O 1
ATOM 2987 N N . LYS A 1 371 ? 12.667 -0.976 -7.918 1.00 95.56 371 LYS A N 1
ATOM 2988 C CA . LYS A 1 371 ? 11.379 -1.137 -8.613 1.00 95.56 371 LYS A CA 1
ATOM 2989 C C . LYS A 1 371 ? 11.198 -0.108 -9.734 1.00 95.56 371 LYS A C 1
ATOM 2991 O O . LYS A 1 371 ? 10.857 -0.482 -10.850 1.00 95.56 371 LYS A O 1
ATOM 2996 N N . ASN A 1 372 ? 11.448 1.175 -9.467 1.00 96.31 372 ASN A N 1
ATOM 2997 C CA . ASN A 1 372 ? 11.305 2.235 -10.471 1.00 96.31 372 ASN A CA 1
ATOM 2998 C C . ASN A 1 372 ? 12.285 2.061 -11.645 1.00 96.31 372 ASN A C 1
ATOM 3000 O O . ASN A 1 372 ? 11.911 2.292 -12.793 1.00 96.31 372 ASN A O 1
ATOM 3004 N N . ILE A 1 373 ? 13.514 1.607 -11.379 1.00 97.00 373 ILE A N 1
ATOM 3005 C CA . ILE A 1 373 ? 14.492 1.271 -12.424 1.00 97.00 373 ILE A CA 1
ATOM 3006 C C . ILE A 1 373 ? 14.050 0.027 -13.208 1.00 97.00 373 ILE A C 1
ATOM 3008 O O . ILE A 1 373 ? 14.177 0.005 -14.428 1.00 97.00 373 ILE A O 1
ATOM 3012 N N . LEU A 1 374 ? 13.483 -0.988 -12.549 1.00 94.06 374 LEU A N 1
ATOM 3013 C CA . LEU A 1 374 ? 12.948 -2.171 -13.226 1.00 94.06 374 LEU A CA 1
ATOM 3014 C C . LEU A 1 374 ? 11.797 -1.815 -14.186 1.00 94.06 374 LEU A C 1
ATOM 3016 O O . LEU A 1 374 ? 11.742 -2.346 -15.290 1.00 94.06 374 LEU A O 1
ATOM 3020 N N . LEU A 1 375 ? 10.931 -0.864 -13.816 1.00 92.19 375 LEU A N 1
ATOM 3021 C CA . LEU A 1 375 ? 9.887 -0.339 -14.709 1.00 92.19 375 LEU A CA 1
ATOM 3022 C C . LEU A 1 375 ? 10.469 0.392 -15.925 1.00 92.19 375 LEU A C 1
ATOM 3024 O O . LEU A 1 375 ? 9.973 0.228 -17.038 1.00 92.19 375 LEU A O 1
ATOM 3028 N N . LEU A 1 376 ? 11.531 1.176 -15.724 1.00 93.19 376 LEU A N 1
ATOM 3029 C CA . LEU A 1 376 ? 12.257 1.838 -16.810 1.00 93.19 376 LEU A CA 1
ATOM 3030 C C . LEU A 1 376 ? 12.855 0.817 -17.788 1.00 93.19 376 LEU A C 1
ATOM 3032 O O . LEU A 1 376 ? 12.723 0.973 -18.999 1.00 93.19 376 LEU A O 1
ATOM 3036 N N . ILE A 1 377 ? 13.462 -0.244 -17.259 1.00 91.88 377 ILE A N 1
ATOM 3037 C CA . ILE A 1 377 ? 14.007 -1.356 -18.039 1.00 91.88 377 ILE A CA 1
ATOM 3038 C C . ILE A 1 377 ? 12.910 -2.048 -18.863 1.00 91.88 377 ILE A C 1
ATOM 3040 O O . ILE A 1 377 ? 13.071 -2.221 -20.070 1.00 91.88 377 ILE A O 1
ATOM 3044 N N . GLU A 1 378 ? 11.781 -2.397 -18.238 1.00 87.88 378 GLU A N 1
ATOM 3045 C CA . GLU A 1 378 ? 10.659 -3.050 -18.924 1.00 87.88 378 GLU A CA 1
ATOM 3046 C C . GLU A 1 378 ? 10.107 -2.180 -20.067 1.00 87.88 378 GLU A C 1
ATOM 3048 O O . GLU A 1 378 ? 9.769 -2.682 -21.142 1.00 87.88 378 GLU A O 1
ATOM 3053 N N . TYR A 1 379 ? 10.026 -0.866 -19.845 1.00 86.56 379 TYR A N 1
ATOM 3054 C CA . TYR A 1 379 ? 9.598 0.085 -20.865 1.00 86.56 379 TYR A CA 1
ATOM 3055 C C . TYR A 1 379 ? 10.567 0.140 -22.056 1.00 86.56 379 TYR A C 1
ATOM 3057 O O . TYR A 1 379 ? 10.128 0.089 -23.208 1.00 86.56 379 TYR A O 1
ATOM 3065 N N . LEU A 1 380 ? 11.876 0.200 -21.794 1.00 86.38 380 LEU A N 1
ATOM 3066 C CA . LEU A 1 380 ? 12.916 0.228 -22.828 1.00 86.38 380 LEU A CA 1
ATOM 3067 C C . LEU A 1 380 ? 12.905 -1.031 -23.701 1.00 86.38 380 LEU A C 1
ATOM 3069 O O . LEU A 1 380 ? 12.942 -0.933 -24.928 1.00 86.38 380 LEU A O 1
ATOM 3073 N N . GLU A 1 381 ? 12.775 -2.211 -23.089 1.00 81.69 381 GLU A N 1
ATOM 3074 C CA . GLU A 1 381 ? 12.710 -3.478 -23.826 1.00 81.69 381 GLU A CA 1
ATOM 3075 C C . GLU A 1 381 ? 11.471 -3.564 -24.727 1.00 81.69 381 GLU A C 1
ATOM 3077 O O . GLU A 1 381 ? 11.550 -4.081 -25.838 1.00 81.69 381 GLU A O 1
ATOM 3082 N N . LYS A 1 382 ? 10.331 -3.010 -24.298 1.00 75.94 382 LYS A N 1
ATOM 3083 C CA . LYS A 1 382 ? 9.091 -3.009 -25.097 1.00 75.94 382 LYS A CA 1
ATOM 3084 C C . LYS A 1 382 ? 9.076 -1.975 -26.214 1.00 75.94 382 LYS A C 1
ATOM 3086 O O . LYS A 1 382 ? 8.327 -2.134 -27.175 1.00 75.94 382 LYS A O 1
ATOM 3091 N N . THR A 1 383 ? 9.886 -0.930 -26.096 1.00 68.94 383 THR A N 1
ATOM 3092 C CA . THR A 1 383 ? 9.996 0.139 -27.097 1.00 68.94 383 THR A CA 1
ATOM 3093 C C . THR A 1 383 ? 11.182 -0.048 -28.047 1.00 68.94 383 THR A C 1
ATOM 3095 O O . THR A 1 383 ? 11.341 0.748 -28.968 1.00 68.94 383 THR A O 1
ATOM 3098 N N . ASN A 1 384 ? 11.963 -1.129 -27.890 1.00 61.06 384 ASN A N 1
ATOM 3099 C CA . ASN A 1 384 ? 13.165 -1.439 -28.680 1.00 61.06 384 ASN A CA 1
ATOM 3100 C C . ASN A 1 384 ? 14.201 -0.294 -28.696 1.00 61.06 384 ASN A C 1
ATOM 3102 O O . ASN A 1 384 ? 14.892 -0.077 -29.693 1.00 61.06 384 ASN A O 1
ATOM 3106 N N . ILE A 1 385 ? 14.322 0.442 -27.587 1.00 51.78 385 ILE A N 1
ATOM 3107 C CA . ILE A 1 385 ? 15.254 1.566 -27.429 1.00 51.78 385 ILE A CA 1
ATOM 3108 C C . ILE A 1 385 ? 16.549 1.072 -26.745 1.00 51.78 385 ILE A C 1
ATOM 3110 O O . ILE A 1 385 ? 16.499 0.613 -25.610 1.00 51.78 385 ILE A O 1
ATOM 3114 N N . LEU A 1 386 ? 17.691 1.227 -27.439 1.00 54.66 386 LEU A N 1
ATOM 3115 C CA . LEU A 1 386 ? 19.102 1.221 -26.974 1.00 54.66 386 LEU A CA 1
ATOM 3116 C C . LEU A 1 386 ? 19.643 -0.025 -26.222 1.00 54.66 386 LEU A C 1
ATOM 3118 O O . LEU A 1 386 ? 19.173 -0.411 -25.157 1.00 54.66 386 LEU A O 1
ATOM 3122 N N . SER A 1 387 ? 20.748 -0.602 -26.716 1.00 59.44 387 SER A N 1
ATOM 3123 C CA . SER A 1 387 ? 21.409 -1.775 -26.109 1.00 59.44 387 SER A CA 1
ATOM 3124 C C . SER A 1 387 ? 22.332 -1.450 -24.920 1.00 59.44 387 SER A C 1
ATOM 3126 O O . SER A 1 387 ? 22.364 -2.216 -23.958 1.00 59.44 387 SER A O 1
ATOM 3128 N N . GLU A 1 388 ? 23.065 -0.331 -24.936 1.00 73.62 388 GLU A N 1
ATOM 3129 C CA . GLU A 1 388 ? 24.048 0.000 -23.883 1.00 73.62 388 GLU A CA 1
ATOM 3130 C C . GLU A 1 388 ? 23.406 0.489 -22.578 1.00 73.62 388 GLU A C 1
ATOM 3132 O O . GLU A 1 388 ? 23.794 0.051 -21.493 1.00 73.62 388 GLU A O 1
ATOM 3137 N N . ASP A 1 389 ? 22.389 1.351 -22.661 1.00 81.12 389 ASP A N 1
ATOM 3138 C CA . ASP A 1 389 ? 21.675 1.841 -21.477 1.00 81.12 389 ASP A CA 1
ATOM 3139 C C . ASP A 1 389 ? 20.953 0.706 -20.748 1.00 81.12 389 ASP A C 1
ATOM 3141 O O . ASP A 1 389 ? 20.940 0.664 -19.519 1.00 81.12 389 ASP A O 1
ATOM 3145 N N . LEU A 1 390 ? 20.430 -0.272 -21.488 1.00 83.81 390 LEU A N 1
ATOM 3146 C CA . LEU A 1 390 ? 19.834 -1.467 -20.906 1.00 83.81 390 LEU A CA 1
ATOM 3147 C C . LEU A 1 390 ? 20.866 -2.297 -20.121 1.00 83.81 390 LEU A C 1
ATOM 3149 O O . LEU A 1 390 ? 20.566 -2.762 -19.021 1.00 83.81 390 LEU A O 1
ATOM 3153 N N . ILE A 1 391 ? 22.091 -2.451 -20.641 1.00 85.19 391 ILE A N 1
ATOM 3154 C CA . ILE A 1 391 ? 23.198 -3.125 -19.935 1.00 85.19 391 ILE A CA 1
ATOM 3155 C C . ILE A 1 391 ? 23.579 -2.350 -18.665 1.00 85.19 391 ILE A C 1
ATOM 3157 O O . ILE A 1 391 ? 23.752 -2.950 -17.597 1.00 85.19 391 ILE A O 1
ATOM 3161 N N . PHE A 1 392 ? 23.668 -1.021 -18.752 1.00 91.44 392 PHE A N 1
ATOM 3162 C CA . PHE A 1 392 ? 23.918 -0.161 -17.597 1.00 91.44 392 PHE A CA 1
ATOM 3163 C C . PHE A 1 392 ? 22.840 -0.349 -16.522 1.00 91.44 392 PHE A C 1
ATOM 3165 O O . PHE A 1 392 ? 23.158 -0.691 -15.384 1.00 91.44 392 PHE A O 1
ATOM 3172 N N . LEU A 1 393 ? 21.558 -0.223 -16.875 1.00 94.00 393 LEU A N 1
ATOM 3173 C CA . LEU A 1 393 ? 20.458 -0.364 -15.920 1.00 94.00 393 LEU A CA 1
ATOM 3174 C C . LEU A 1 393 ? 20.402 -1.776 -15.309 1.00 94.00 393 LEU A C 1
ATOM 3176 O O . LEU A 1 393 ? 20.210 -1.891 -14.098 1.00 94.00 393 LEU A O 1
ATOM 3180 N N . LYS A 1 394 ? 20.660 -2.835 -16.098 1.00 91.81 394 LYS A N 1
ATOM 3181 C CA . LYS A 1 394 ? 20.821 -4.226 -15.616 1.00 91.81 394 LYS A CA 1
ATOM 3182 C C . LYS A 1 394 ? 21.934 -4.351 -14.570 1.00 91.81 394 LYS A C 1
ATOM 3184 O O . LYS A 1 394 ? 21.768 -5.042 -13.560 1.00 91.81 394 LYS A O 1
ATOM 3189 N N . THR A 1 395 ? 23.044 -3.642 -14.766 1.00 93.31 395 THR A N 1
ATOM 3190 C CA . THR A 1 395 ? 24.143 -3.580 -13.791 1.00 93.31 395 THR A CA 1
ATOM 3191 C C . THR A 1 395 ? 23.683 -2.911 -12.495 1.00 93.31 395 THR A C 1
ATOM 3193 O O . THR A 1 395 ? 23.908 -3.443 -11.407 1.00 93.31 395 THR A O 1
ATOM 3196 N N . ILE A 1 396 ? 22.949 -1.798 -12.590 1.00 96.12 396 ILE A N 1
ATOM 3197 C CA . ILE A 1 396 ? 22.450 -1.074 -11.414 1.00 96.12 396 ILE A CA 1
ATOM 3198 C C . ILE A 1 396 ? 21.442 -1.903 -10.611 1.00 96.12 396 ILE A C 1
ATOM 3200 O O . ILE A 1 396 ? 21.574 -1.992 -9.388 1.00 96.12 396 ILE A O 1
ATOM 3204 N N . ILE A 1 397 ? 20.469 -2.565 -11.248 1.00 97.12 397 ILE A N 1
ATOM 3205 C CA . ILE A 1 397 ? 19.524 -3.425 -10.510 1.00 97.12 397 ILE A CA 1
ATOM 3206 C C . ILE A 1 397 ? 20.210 -4.653 -9.897 1.00 97.12 397 ILE A C 1
ATOM 3208 O O . ILE A 1 397 ? 19.768 -5.121 -8.852 1.00 97.12 397 ILE A O 1
ATOM 3212 N N . THR A 1 398 ? 21.323 -5.129 -10.467 1.00 96.81 398 THR A N 1
ATOM 3213 C CA . THR A 1 398 ? 22.137 -6.205 -9.875 1.00 96.81 398 THR A CA 1
ATOM 3214 C C . THR A 1 398 ? 22.799 -5.753 -8.570 1.00 96.81 398 THR A C 1
ATOM 3216 O O . THR A 1 398 ? 22.777 -6.484 -7.577 1.00 96.81 398 THR A O 1
ATOM 3219 N N . ILE A 1 399 ? 23.335 -4.526 -8.526 1.00 96.56 399 ILE A N 1
ATOM 3220 C CA . ILE A 1 399 ? 23.871 -3.922 -7.292 1.00 96.56 399 ILE A CA 1
ATOM 3221 C C . ILE A 1 399 ? 22.766 -3.827 -6.231 1.00 96.56 399 ILE A C 1
ATOM 3223 O O . ILE A 1 399 ? 22.963 -4.237 -5.085 1.00 96.56 399 ILE A O 1
ATOM 3227 N N . HIS A 1 400 ? 21.578 -3.359 -6.625 1.00 97.75 400 HIS A N 1
ATOM 3228 C CA . HIS A 1 400 ? 20.433 -3.264 -5.720 1.00 97.75 400 HIS A CA 1
ATOM 3229 C C . HIS A 1 400 ? 19.974 -4.639 -5.226 1.00 97.75 400 HIS A C 1
ATOM 3231 O O . HIS A 1 400 ? 19.745 -4.795 -4.031 1.00 97.75 400 HIS A O 1
ATOM 3237 N N . ALA A 1 401 ? 19.900 -5.654 -6.091 1.00 97.69 401 ALA A N 1
ATOM 3238 C CA . ALA A 1 401 ? 19.538 -7.015 -5.699 1.00 97.69 401 ALA A CA 1
ATOM 3239 C C . ALA A 1 401 ? 20.506 -7.586 -4.655 1.00 97.69 401 ALA A C 1
ATOM 3241 O O . ALA A 1 401 ? 20.073 -8.158 -3.658 1.00 97.69 401 ALA A O 1
ATOM 3242 N N . ASN A 1 402 ? 21.813 -7.369 -4.827 1.00 97.31 402 ASN A N 1
ATOM 3243 C CA . ASN A 1 402 ? 22.812 -7.786 -3.843 1.00 97.31 402 ASN A CA 1
ATOM 3244 C C . ASN A 1 402 ? 22.679 -7.035 -2.514 1.00 97.31 402 ASN A C 1
ATOM 3246 O O . ASN A 1 402 ? 22.840 -7.644 -1.457 1.00 97.31 402 ASN A O 1
ATOM 3250 N N . LYS A 1 403 ? 22.336 -5.742 -2.549 1.00 97.50 403 LYS A N 1
ATOM 3251 C CA . LYS A 1 403 ? 22.068 -4.975 -1.329 1.00 97.50 403 LYS A CA 1
ATOM 3252 C C . LYS A 1 403 ? 20.796 -5.442 -0.618 1.00 97.50 403 LYS A C 1
ATOM 3254 O O . LYS A 1 403 ? 20.791 -5.537 0.601 1.00 97.50 403 LYS A O 1
ATOM 3259 N N . LEU A 1 404 ? 19.740 -5.763 -1.364 1.00 98.00 404 LEU A N 1
ATOM 3260 C CA . LEU A 1 404 ? 18.481 -6.292 -0.825 1.00 98.00 404 LEU A CA 1
ATOM 3261 C C . LEU A 1 404 ? 18.625 -7.725 -0.291 1.00 98.00 404 LEU A C 1
ATOM 3263 O O . LEU A 1 404 ? 17.906 -8.119 0.624 1.00 98.00 404 LEU A O 1
ATOM 3267 N N . LEU A 1 405 ? 19.557 -8.506 -0.839 1.00 97.69 405 LEU A N 1
ATOM 3268 C CA . LEU A 1 405 ? 19.877 -9.848 -0.357 1.00 97.69 405 LEU A CA 1
ATOM 3269 C C . LEU A 1 405 ? 20.559 -9.828 1.026 1.00 97.69 405 LEU A C 1
ATOM 3271 O O . LEU A 1 405 ? 20.389 -10.772 1.793 1.00 97.69 405 LEU A O 1
ATOM 3275 N N . ASP A 1 406 ? 21.309 -8.774 1.356 1.00 96.94 406 ASP A N 1
ATOM 3276 C CA . ASP A 1 406 ? 22.023 -8.625 2.632 1.00 96.94 406 ASP A CA 1
ATOM 3277 C C . ASP A 1 406 ? 21.063 -8.689 3.835 1.00 96.94 406 ASP A C 1
ATOM 3279 O O . ASP A 1 406 ? 20.198 -7.833 4.014 1.00 96.94 406 ASP A O 1
ATOM 3283 N N . GLU A 1 407 ? 21.234 -9.703 4.688 1.00 95.50 407 GLU A N 1
ATOM 3284 C CA . GLU A 1 407 ? 20.397 -9.921 5.876 1.00 95.50 407 GLU A CA 1
ATOM 3285 C C . GLU A 1 407 ? 20.473 -8.751 6.866 1.00 95.50 407 GLU A C 1
ATOM 3287 O O . GLU A 1 407 ? 19.494 -8.449 7.540 1.00 95.50 407 GLU A O 1
ATOM 3292 N N . SER A 1 408 ? 21.605 -8.043 6.933 1.00 95.56 408 SER A N 1
ATOM 3293 C CA . SER A 1 408 ? 21.736 -6.866 7.801 1.00 95.56 408 SER A CA 1
ATOM 3294 C C . SER A 1 408 ? 20.950 -5.653 7.293 1.00 95.56 408 SER A C 1
ATOM 3296 O O . SER A 1 408 ? 20.692 -4.720 8.053 1.00 95.56 408 SER A O 1
ATOM 3298 N N . PHE A 1 409 ? 20.561 -5.669 6.015 1.00 96.00 409 PHE A N 1
ATOM 3299 C CA . PHE A 1 409 ? 19.776 -4.627 5.360 1.00 96.00 409 PHE A CA 1
ATOM 3300 C C . PHE A 1 409 ? 18.274 -4.938 5.312 1.00 96.00 409 PHE A C 1
ATOM 3302 O O . PHE A 1 409 ? 17.454 -4.048 5.065 1.00 96.00 409 PHE A O 1
ATOM 3309 N N . TYR A 1 410 ? 17.911 -6.200 5.538 1.00 96.75 410 TYR A N 1
ATOM 3310 C CA . TYR A 1 410 ? 16.534 -6.661 5.538 1.00 96.75 410 TYR A CA 1
ATOM 3311 C C . TYR A 1 410 ? 15.773 -6.133 6.762 1.00 96.75 410 TYR A C 1
ATOM 3313 O O . TYR A 1 410 ? 16.077 -6.444 7.915 1.00 96.75 410 TYR A O 1
ATOM 3321 N N . SER A 1 411 ? 14.733 -5.344 6.500 1.00 93.31 411 SER A N 1
ATOM 3322 C CA . SER A 1 411 ? 13.877 -4.727 7.513 1.00 93.31 411 SER A CA 1
ATOM 3323 C C . SER A 1 411 ? 12.798 -5.707 7.989 1.00 93.31 411 SER A C 1
ATOM 3325 O O . SER A 1 411 ? 11.602 -5.537 7.746 1.00 93.31 411 SER A O 1
ATOM 3327 N N . LYS A 1 412 ? 13.245 -6.791 8.626 1.00 93.00 412 LYS A N 1
ATOM 3328 C CA . LYS A 1 412 ? 12.429 -7.957 8.982 1.00 93.00 412 LYS A CA 1
ATOM 3329 C C . LYS A 1 412 ? 11.197 -7.622 9.826 1.00 93.00 412 LYS A C 1
ATOM 3331 O O . LYS A 1 412 ? 11.309 -6.985 10.873 1.00 93.00 412 LYS A O 1
ATOM 3336 N N . GLY A 1 413 ? 10.041 -8.154 9.429 1.00 85.88 413 GLY A N 1
ATOM 3337 C CA . GLY A 1 413 ? 8.780 -8.012 10.162 1.00 85.88 413 GLY A CA 1
ATOM 3338 C C . GLY A 1 413 ? 8.146 -6.631 10.000 1.00 85.88 413 GLY A C 1
ATOM 3339 O O . GLY A 1 413 ? 7.446 -6.166 10.902 1.00 85.88 413 GLY A O 1
ATOM 3340 N N . THR A 1 414 ? 8.438 -5.950 8.892 1.00 84.56 414 THR A N 1
ATOM 3341 C CA . THR A 1 414 ? 7.919 -4.617 8.575 1.00 84.56 414 THR A CA 1
ATOM 3342 C C . THR A 1 414 ? 7.386 -4.578 7.145 1.00 84.56 414 THR A C 1
ATOM 3344 O O . THR A 1 414 ? 7.736 -5.402 6.298 1.00 84.56 414 THR A O 1
ATOM 3347 N N . ASN A 1 415 ? 6.578 -3.565 6.832 1.00 83.56 415 ASN A N 1
ATOM 3348 C CA . ASN A 1 415 ? 6.164 -3.295 5.455 1.00 83.56 415 ASN A CA 1
ATOM 3349 C C . ASN A 1 415 ? 7.362 -3.039 4.518 1.00 83.56 415 ASN A C 1
ATOM 3351 O O . ASN A 1 415 ? 7.294 -3.409 3.349 1.00 83.56 415 ASN A O 1
ATOM 3355 N N . HIS A 1 416 ? 8.459 -2.463 5.023 1.00 89.81 416 HIS A N 1
ATOM 3356 C CA . HIS A 1 416 ? 9.685 -2.281 4.247 1.00 89.81 416 HIS A CA 1
ATOM 3357 C C . HIS A 1 416 ? 10.294 -3.637 3.876 1.00 89.81 416 HIS A C 1
ATOM 3359 O O . HIS A 1 416 ? 10.653 -3.840 2.722 1.00 89.81 416 HIS A O 1
ATOM 3365 N N . GLY A 1 417 ? 10.366 -4.576 4.826 1.00 93.50 417 GLY A N 1
ATOM 3366 C CA . GLY A 1 417 ? 10.879 -5.930 4.600 1.00 93.50 417 GLY A CA 1
ATOM 3367 C C . GLY A 1 417 ? 10.075 -6.707 3.557 1.00 93.50 417 GLY A C 1
ATOM 3368 O O . GLY A 1 417 ? 10.653 -7.395 2.709 1.00 93.50 417 GLY A O 1
ATOM 3369 N N . LEU A 1 418 ? 8.748 -6.541 3.563 1.00 93.19 418 LEU A N 1
ATOM 3370 C CA . LEU A 1 418 ? 7.868 -7.107 2.542 1.00 93.19 418 LEU A CA 1
ATOM 3371 C C . LEU A 1 418 ? 8.170 -6.534 1.150 1.00 93.19 418 LEU A C 1
ATOM 3373 O O . LEU A 1 418 ? 8.374 -7.303 0.212 1.00 93.19 418 LEU A O 1
ATOM 3377 N N . ASP A 1 419 ? 8.246 -5.206 1.019 1.00 93.69 419 ASP A N 1
ATOM 3378 C CA . ASP A 1 419 ? 8.528 -4.551 -0.264 1.00 93.69 419 ASP A CA 1
ATOM 3379 C C . ASP A 1 419 ? 9.951 -4.865 -0.764 1.00 93.69 419 ASP A C 1
ATOM 3381 O O . ASP A 1 419 ? 10.138 -5.141 -1.948 1.00 93.69 419 ASP A O 1
ATOM 3385 N N . GLN A 1 420 ? 10.951 -4.906 0.127 1.00 97.19 420 GLN A N 1
ATOM 3386 C CA . GLN A 1 420 ? 12.318 -5.345 -0.189 1.00 97.19 420 GLN A CA 1
ATOM 3387 C C . GLN A 1 420 ? 12.328 -6.752 -0.793 1.00 97.19 420 GLN A C 1
ATOM 3389 O O . GLN A 1 420 ? 12.966 -6.988 -1.821 1.00 97.19 420 GLN A O 1
ATOM 3394 N N . SER A 1 421 ? 11.597 -7.677 -0.171 1.00 97.56 421 SER A N 1
ATOM 3395 C CA . SER A 1 421 ? 11.530 -9.073 -0.606 1.00 97.56 421 SER A CA 1
ATOM 3396 C C . SER A 1 421 ? 10.763 -9.215 -1.920 1.00 97.56 421 SER A C 1
ATOM 3398 O O . SER A 1 421 ? 11.202 -9.940 -2.809 1.00 97.56 421 SER A O 1
ATOM 3400 N N . LEU A 1 422 ? 9.662 -8.477 -2.091 1.00 95.62 422 LEU A N 1
ATOM 3401 C CA . LEU A 1 422 ? 8.883 -8.488 -3.329 1.00 95.62 422 LEU A CA 1
ATOM 3402 C C . LEU A 1 422 ? 9.697 -7.963 -4.516 1.00 95.62 422 LEU A C 1
ATOM 3404 O O . LEU A 1 422 ? 9.713 -8.591 -5.572 1.00 95.62 422 LEU A O 1
ATOM 3408 N N . VAL A 1 423 ? 10.418 -6.854 -4.339 1.00 96.56 423 VAL A N 1
ATOM 3409 C CA . VAL A 1 423 ? 11.267 -6.292 -5.398 1.00 96.56 423 VAL A CA 1
ATOM 3410 C C . VAL A 1 423 ? 12.446 -7.214 -5.711 1.00 96.56 423 VAL A C 1
ATOM 3412 O O . VAL A 1 423 ? 12.763 -7.414 -6.882 1.00 96.56 423 VAL A O 1
ATOM 3415 N N . LEU A 1 424 ? 13.066 -7.839 -4.704 1.00 97.81 424 LEU A N 1
ATOM 3416 C CA . LEU A 1 424 ? 14.119 -8.832 -4.935 1.00 97.81 424 LEU A CA 1
ATOM 3417 C C . LEU A 1 424 ? 13.600 -10.031 -5.750 1.00 97.81 424 LEU A C 1
ATOM 3419 O O . LEU A 1 424 ? 14.282 -10.488 -6.668 1.00 97.81 424 LEU A O 1
ATOM 3423 N N . PHE A 1 425 ? 12.376 -10.493 -5.476 1.00 96.44 425 PHE A N 1
ATOM 3424 C CA . PHE A 1 425 ? 11.719 -11.531 -6.272 1.00 96.44 425 PHE A CA 1
ATOM 3425 C C . PHE A 1 425 ? 11.493 -11.083 -7.726 1.00 96.44 425 PHE A C 1
ATOM 3427 O O . PHE A 1 425 ? 11.809 -11.836 -8.654 1.00 96.44 425 PHE A O 1
ATOM 3434 N N . GLN A 1 426 ? 11.007 -9.855 -7.939 1.00 94.38 426 GLN A N 1
ATOM 3435 C CA . GLN A 1 426 ? 10.814 -9.282 -9.278 1.00 94.38 426 GLN A CA 1
ATOM 3436 C C . GLN A 1 426 ? 12.137 -9.205 -10.055 1.00 94.38 426 GLN A C 1
ATOM 3438 O O . GLN A 1 426 ? 12.200 -9.666 -11.194 1.00 94.38 426 GLN A O 1
ATOM 3443 N N . ILE A 1 427 ? 13.214 -8.718 -9.426 1.00 95.19 427 ILE A N 1
ATOM 3444 C CA . ILE A 1 427 ? 14.545 -8.663 -10.051 1.00 95.19 427 ILE A CA 1
ATOM 3445 C C . ILE A 1 427 ? 15.060 -10.070 -10.365 1.00 95.19 427 ILE A C 1
ATOM 3447 O O . ILE A 1 427 ? 15.587 -10.283 -11.452 1.00 95.19 427 ILE A O 1
ATOM 3451 N N . SER A 1 428 ? 14.886 -11.041 -9.459 1.00 94.75 428 SER A N 1
ATOM 3452 C CA . SER A 1 428 ? 15.314 -12.426 -9.708 1.00 94.75 428 SER A CA 1
ATOM 3453 C C . SER A 1 428 ? 14.600 -13.043 -10.912 1.00 94.75 428 SER A C 1
ATOM 3455 O O . SER A 1 428 ? 15.232 -13.697 -11.733 1.00 94.75 428 SER A O 1
ATOM 3457 N N . SER A 1 429 ? 13.300 -12.774 -11.055 1.00 90.75 429 SER A N 1
ATOM 3458 C CA . SER A 1 429 ? 12.497 -13.277 -12.171 1.00 90.75 429 SER A CA 1
ATOM 3459 C C . SER A 1 429 ? 12.888 -12.610 -13.490 1.00 90.75 429 SER A C 1
ATOM 3461 O O . SER A 1 429 ? 12.861 -13.253 -14.533 1.00 90.75 429 SER A O 1
ATOM 3463 N N . TYR A 1 430 ? 13.283 -11.336 -13.436 1.00 90.56 430 TYR A N 1
ATOM 3464 C CA . TYR A 1 430 ? 13.764 -10.590 -14.591 1.00 90.56 430 TYR A CA 1
ATOM 3465 C C . TYR A 1 430 ? 15.180 -11.014 -15.031 1.00 90.56 430 TYR A C 1
ATOM 3467 O O . TYR A 1 430 ? 15.427 -11.239 -16.212 1.00 90.56 430 TYR A O 1
ATOM 3475 N N . LEU A 1 431 ? 16.113 -11.173 -14.088 1.00 89.75 431 LEU A N 1
ATOM 3476 C CA . LEU A 1 431 ? 17.499 -11.593 -14.332 1.00 89.75 431 LEU A CA 1
ATOM 3477 C C . LEU A 1 431 ? 17.662 -13.119 -14.218 1.00 89.75 431 LEU A C 1
ATOM 3479 O O . LEU A 1 431 ? 18.559 -13.596 -13.521 1.00 89.75 431 LEU A O 1
ATOM 3483 N N . GLY A 1 432 ? 16.795 -13.878 -14.896 1.00 85.75 432 GLY A N 1
ATOM 3484 C CA . GLY A 1 432 ? 16.731 -15.344 -14.804 1.00 85.75 432 GLY A CA 1
ATOM 3485 C C . GLY A 1 432 ? 18.050 -16.068 -15.105 1.00 85.75 432 GLY A C 1
ATOM 3486 O O . GLY A 1 432 ? 18.362 -17.068 -14.467 1.00 85.75 432 GLY A O 1
ATOM 3487 N N . ASP A 1 433 ? 18.862 -15.522 -16.013 1.00 83.00 433 ASP A N 1
ATOM 3488 C CA . ASP A 1 433 ? 20.137 -16.123 -16.435 1.00 83.00 433 ASP A CA 1
ATOM 3489 C C . ASP A 1 433 ? 21.339 -15.708 -15.562 1.00 83.00 433 ASP A C 1
ATOM 3491 O O . ASP A 1 433 ? 22.473 -16.133 -15.799 1.00 83.00 433 ASP A O 1
ATOM 3495 N N . HIS A 1 434 ? 21.140 -14.846 -14.558 1.00 90.06 434 HIS A N 1
ATOM 3496 C CA . HIS A 1 434 ? 22.237 -14.377 -13.714 1.00 90.06 434 HIS A CA 1
ATOM 3497 C C . HIS A 1 434 ? 22.699 -15.476 -12.731 1.00 90.06 434 HIS A C 1
ATOM 3499 O O . HIS A 1 434 ? 21.855 -16.103 -12.090 1.00 90.06 434 HIS A O 1
ATOM 3505 N N . PRO A 1 435 ? 24.015 -15.664 -12.477 1.00 91.12 435 PRO A N 1
ATOM 3506 C CA . PRO A 1 435 ? 24.516 -16.728 -11.591 1.00 91.12 435 PRO A CA 1
ATOM 3507 C C . PRO A 1 435 ? 23.995 -16.698 -10.143 1.00 91.12 435 PRO A C 1
ATOM 3509 O O . PRO A 1 435 ? 24.064 -17.701 -9.439 1.00 91.12 435 PRO A O 1
ATOM 3512 N N . LEU A 1 436 ? 23.509 -15.542 -9.674 1.00 91.38 436 LEU A N 1
ATOM 3513 C CA . LEU A 1 436 ? 22.910 -15.369 -8.340 1.00 91.38 436 LEU A CA 1
ATOM 3514 C C . LEU A 1 436 ? 21.372 -15.427 -8.332 1.00 91.38 436 LEU A C 1
ATOM 3516 O O . LEU A 1 436 ? 20.788 -15.273 -7.259 1.00 91.38 436 LEU A O 1
ATOM 3520 N N . CYS A 1 437 ? 20.722 -15.643 -9.483 1.00 90.50 437 CYS A N 1
ATOM 3521 C CA . CYS A 1 437 ? 19.263 -15.619 -9.619 1.00 90.50 437 CYS A CA 1
ATOM 3522 C C . CYS A 1 437 ? 18.574 -16.527 -8.591 1.00 90.50 437 CYS A C 1
ATOM 3524 O O . CYS A 1 437 ? 17.748 -16.048 -7.812 1.00 90.50 437 CYS A O 1
ATOM 3526 N N . ASP A 1 438 ? 18.988 -17.794 -8.502 1.00 92.94 438 ASP A N 1
ATOM 3527 C CA . ASP A 1 438 ? 18.407 -18.761 -7.564 1.00 92.94 438 ASP A CA 1
ATOM 3528 C C . ASP A 1 438 ? 18.533 -18.311 -6.106 1.00 92.94 438 ASP A C 1
ATOM 3530 O O . ASP A 1 438 ? 17.620 -18.507 -5.305 1.00 92.94 438 ASP A O 1
ATOM 3534 N N . LYS A 1 439 ? 19.647 -17.660 -5.747 1.00 96.31 439 LYS A N 1
ATOM 3535 C CA . LYS A 1 439 ? 19.855 -17.148 -4.390 1.00 96.31 439 LYS A CA 1
ATOM 3536 C C . LYS A 1 439 ? 18.898 -15.996 -4.084 1.00 96.31 439 LYS A C 1
ATOM 3538 O O . LYS A 1 439 ? 18.275 -16.000 -3.026 1.00 96.31 439 LYS A O 1
ATOM 3543 N N . TRP A 1 440 ? 18.753 -15.038 -5.002 1.00 97.12 440 TRP A N 1
ATOM 3544 C CA . TRP A 1 440 ? 17.792 -13.939 -4.860 1.00 97.12 440 TRP A CA 1
ATOM 3545 C C . TRP A 1 440 ? 16.353 -14.454 -4.797 1.00 97.12 440 TRP A C 1
ATOM 3547 O O . TRP A 1 440 ? 15.578 -14.025 -3.942 1.00 97.12 440 TRP A O 1
ATOM 3557 N N . ARG A 1 441 ? 16.001 -15.404 -5.669 1.00 95.00 441 ARG A N 1
ATOM 3558 C CA . ARG A 1 441 ? 14.665 -15.997 -5.739 1.00 95.00 441 ARG A CA 1
ATOM 3559 C C . ARG A 1 441 ? 14.318 -16.765 -4.465 1.00 95.00 441 ARG A C 1
ATOM 3561 O O . ARG A 1 441 ? 13.264 -16.527 -3.889 1.00 95.00 441 ARG A O 1
ATOM 3568 N N . ASN A 1 442 ? 15.194 -17.650 -3.996 1.00 95.50 442 ASN A N 1
ATOM 3569 C CA . ASN A 1 442 ? 14.921 -18.458 -2.806 1.00 95.50 442 ASN A CA 1
ATOM 3570 C C . ASN A 1 442 ? 14.805 -17.590 -1.547 1.00 95.50 442 ASN A C 1
ATOM 3572 O O . ASN A 1 442 ? 13.839 -17.732 -0.800 1.00 95.50 442 ASN A O 1
ATOM 3576 N N . GLU A 1 443 ? 15.733 -16.649 -1.352 1.00 98.00 443 GLU A N 1
ATOM 3577 C CA . GLU A 1 443 ? 15.713 -15.758 -0.188 1.00 98.00 443 GLU A CA 1
ATOM 3578 C C . GLU A 1 443 ? 14.478 -14.845 -0.195 1.00 98.00 443 GLU A C 1
ATOM 3580 O O . GLU A 1 443 ? 13.793 -14.702 0.817 1.00 98.00 443 GLU A O 1
ATOM 3585 N N . SER A 1 444 ? 14.143 -14.255 -1.348 1.00 96.75 444 SER A N 1
ATOM 3586 C CA . SER A 1 444 ? 12.944 -13.419 -1.463 1.00 96.75 444 SER A CA 1
ATOM 3587 C C . SER A 1 444 ? 11.661 -14.197 -1.174 1.00 96.75 444 SER A C 1
ATOM 3589 O O . SER A 1 444 ? 10.799 -13.683 -0.466 1.00 96.75 444 SER A O 1
ATOM 3591 N N . LEU A 1 445 ? 11.528 -15.439 -1.649 1.00 95.06 445 LEU A N 1
ATOM 3592 C CA . LEU A 1 445 ? 10.354 -16.273 -1.379 1.00 95.06 445 LEU A CA 1
ATOM 3593 C C . LEU A 1 445 ? 10.242 -16.674 0.097 1.00 95.06 445 LEU A C 1
ATOM 3595 O O . LEU A 1 445 ? 9.147 -16.595 0.654 1.00 95.06 445 LEU A O 1
ATOM 3599 N N . GLU A 1 446 ? 11.346 -17.062 0.741 1.00 95.44 446 GLU A N 1
ATOM 3600 C CA . GLU A 1 446 ? 11.397 -17.345 2.185 1.00 95.44 446 GLU A CA 1
ATOM 3601 C C . GLU A 1 446 ? 10.943 -16.125 3.002 1.00 95.44 446 GLU A C 1
ATOM 3603 O O . GLU A 1 446 ? 10.051 -16.226 3.853 1.00 95.44 446 GLU A O 1
ATOM 3608 N N . ARG A 1 447 ? 11.486 -14.941 2.690 1.00 96.69 447 ARG A N 1
ATOM 3609 C CA . ARG A 1 447 ? 11.120 -13.691 3.367 1.00 96.69 447 ARG A CA 1
ATOM 3610 C C . ARG A 1 447 ? 9.678 -13.282 3.087 1.00 96.69 447 ARG A C 1
ATOM 3612 O O . ARG A 1 447 ? 8.967 -12.936 4.022 1.00 96.69 447 ARG A O 1
ATOM 3619 N N . LEU A 1 448 ? 9.192 -13.391 1.849 1.00 94.75 448 LEU A N 1
ATOM 3620 C CA . LEU A 1 448 ? 7.785 -13.128 1.523 1.00 94.75 448 LEU A CA 1
ATOM 3621 C C . LEU A 1 448 ? 6.846 -14.039 2.324 1.00 94.75 448 LEU A C 1
ATOM 3623 O O . LEU A 1 448 ? 5.859 -13.557 2.877 1.00 94.75 448 LEU A O 1
ATOM 3627 N N . ARG A 1 449 ? 7.160 -15.337 2.454 1.00 91.69 449 ARG A N 1
ATOM 3628 C CA . ARG A 1 449 ? 6.376 -16.251 3.305 1.00 91.69 449 ARG A CA 1
ATOM 3629 C C . ARG A 1 449 ? 6.397 -15.796 4.757 1.00 91.69 449 ARG A C 1
ATOM 3631 O O . ARG A 1 449 ? 5.345 -15.755 5.390 1.00 91.69 449 ARG A O 1
ATOM 3638 N N . TYR A 1 450 ? 7.568 -15.437 5.277 1.00 92.56 450 TYR A N 1
ATOM 3639 C CA . TYR A 1 450 ? 7.704 -14.920 6.635 1.00 92.56 450 TYR A CA 1
ATOM 3640 C C . TYR A 1 450 ? 6.860 -13.654 6.850 1.00 92.56 450 TYR A C 1
ATOM 3642 O O . TYR A 1 450 ? 6.079 -13.601 7.797 1.00 92.56 450 TYR A O 1
ATOM 3650 N N . GLU A 1 451 ? 6.970 -12.653 5.979 1.00 92.00 451 GLU A N 1
ATOM 3651 C CA . GLU A 1 451 ? 6.265 -11.376 6.133 1.00 92.00 451 GLU A CA 1
ATOM 3652 C C . GLU A 1 451 ? 4.743 -11.547 6.042 1.00 92.00 451 GLU A C 1
ATOM 3654 O O . GLU A 1 451 ? 4.007 -11.023 6.882 1.00 92.00 451 GLU A O 1
ATOM 3659 N N . LEU A 1 452 ? 4.247 -12.343 5.087 1.00 89.00 452 LEU A N 1
ATOM 3660 C CA . LEU A 1 452 ? 2.812 -12.619 4.977 1.00 89.00 452 LEU A CA 1
ATOM 3661 C C . LEU A 1 452 ? 2.286 -13.396 6.193 1.00 89.00 452 LEU A C 1
ATOM 3663 O O . LEU A 1 452 ? 1.249 -13.028 6.746 1.00 89.00 452 LEU A O 1
ATOM 3667 N N . ASN A 1 453 ? 3.019 -14.414 6.656 1.00 86.00 453 ASN A N 1
ATOM 3668 C CA . ASN A 1 453 ? 2.630 -15.213 7.823 1.00 86.00 453 ASN A CA 1
ATOM 3669 C C . ASN A 1 453 ? 2.659 -14.418 9.136 1.00 86.00 453 ASN A C 1
ATOM 3671 O O . ASN A 1 453 ? 1.956 -14.780 10.075 1.00 86.00 453 ASN A O 1
ATOM 3675 N N . ASN A 1 454 ? 3.449 -13.344 9.215 1.00 88.25 454 ASN A N 1
ATOM 3676 C CA . ASN A 1 454 ? 3.522 -12.490 10.402 1.00 88.25 454 ASN A CA 1
ATOM 3677 C C . ASN A 1 454 ? 2.620 -11.250 10.333 1.00 88.25 454 ASN A C 1
ATOM 3679 O O . ASN A 1 454 ? 2.445 -10.585 11.351 1.00 88.25 454 ASN A O 1
ATOM 3683 N N . SER A 1 455 ? 2.025 -10.939 9.177 1.00 89.38 455 SER A N 1
ATOM 3684 C CA . SER A 1 455 ? 1.111 -9.794 9.018 1.00 89.38 455 SER A CA 1
ATOM 3685 C C . SER A 1 455 ? -0.285 -10.067 9.592 1.00 89.38 455 SER A C 1
ATOM 3687 O O . SER A 1 455 ? -0.991 -9.153 10.034 1.00 89.38 455 SER A O 1
ATOM 3689 N N . PHE A 1 456 ? -0.685 -11.338 9.636 1.00 92.50 456 PHE A N 1
ATOM 3690 C CA . PHE A 1 456 ? -2.007 -11.760 10.084 1.00 92.50 456 PHE A CA 1
ATOM 3691 C C . PHE A 1 456 ? -1.921 -12.779 11.212 1.00 92.50 456 PHE A C 1
ATOM 3693 O O . PHE A 1 456 ? -1.071 -13.661 11.245 1.00 92.50 456 PHE A O 1
ATOM 3700 N N . SER A 1 457 ? -2.857 -12.660 12.140 1.00 93.50 457 SER A N 1
ATOM 3701 C CA . SER A 1 457 ? -3.131 -13.664 13.152 1.00 93.50 457 SER A CA 1
ATOM 3702 C C . SER A 1 457 ? -3.837 -14.875 12.536 1.00 93.50 457 SER A C 1
ATOM 3704 O O . SER A 1 457 ? -4.495 -14.776 11.498 1.00 93.50 457 SER A O 1
ATOM 3706 N N . SER A 1 458 ? -3.764 -16.020 13.217 1.00 92.94 458 SER A N 1
ATOM 3707 C CA . SER A 1 458 ? -4.366 -17.284 12.769 1.00 92.94 458 SER A CA 1
ATOM 3708 C C . SER A 1 458 ? -5.896 -17.221 12.608 1.00 92.94 458 SER A C 1
ATOM 3710 O O . SER A 1 458 ? -6.489 -18.012 11.866 1.00 92.94 458 SER A O 1
ATOM 3712 N N . ASP A 1 459 ? -6.535 -16.262 13.284 1.00 94.81 459 ASP A N 1
ATOM 3713 C CA . ASP A 1 459 ? -7.967 -15.966 13.223 1.00 94.81 459 ASP A CA 1
ATOM 3714 C C . ASP A 1 459 ? -8.351 -14.982 12.100 1.00 94.81 459 ASP A C 1
ATOM 3716 O O . ASP A 1 459 ? -9.534 -14.765 11.867 1.00 94.81 459 ASP A O 1
ATOM 3720 N N . GLY A 1 460 ? -7.379 -14.432 11.364 1.00 94.56 460 GLY A N 1
ATOM 3721 C CA . GLY A 1 460 ? -7.589 -13.515 10.239 1.00 94.56 460 GLY A CA 1
ATOM 3722 C C . GLY A 1 460 ? -7.474 -12.029 10.587 1.00 94.56 460 GLY A C 1
ATOM 3723 O O . GLY A 1 460 ? -7.456 -11.195 9.681 1.00 94.56 460 GLY A O 1
ATOM 3724 N N . GLY A 1 461 ? -7.360 -11.656 11.865 1.00 95.69 461 GLY A N 1
ATOM 3725 C CA . GLY A 1 461 ? -7.116 -10.259 12.230 1.00 95.69 461 GLY A CA 1
ATOM 3726 C C . GLY A 1 461 ? -5.687 -9.816 11.901 1.00 95.69 461 GLY A C 1
ATOM 3727 O O . GLY A 1 461 ? -4.742 -10.588 12.031 1.00 95.69 461 GLY A O 1
ATOM 3728 N N . HIS A 1 462 ? -5.503 -8.556 11.507 1.00 95.31 462 HIS A N 1
ATOM 3729 C CA . HIS A 1 462 ? -4.166 -8.003 11.261 1.00 95.31 462 HIS A CA 1
ATOM 3730 C C . HIS A 1 462 ? -3.422 -7.763 12.585 1.00 95.31 462 HIS A C 1
ATOM 3732 O O . HIS A 1 462 ? -4.001 -7.210 13.529 1.00 95.31 462 HIS A O 1
ATOM 3738 N N . VAL A 1 463 ? -2.136 -8.129 12.660 1.00 93.06 463 VAL A N 1
ATOM 3739 C CA . VAL A 1 463 ? -1.353 -8.100 13.920 1.00 93.06 463 VAL A CA 1
ATOM 3740 C C . VAL A 1 463 ? -1.161 -6.696 14.498 1.00 93.06 463 VAL A C 1
ATOM 3742 O O . VAL A 1 463 ? -0.889 -6.534 15.688 1.00 93.06 463 VAL A O 1
ATOM 3745 N N . GLU A 1 464 ? -1.316 -5.677 13.656 1.00 92.50 464 GLU A N 1
ATOM 3746 C CA . GLU A 1 464 ? -1.140 -4.265 14.006 1.00 92.50 464 GLU A CA 1
ATOM 3747 C C . GLU A 1 464 ? -2.355 -3.605 14.664 1.00 92.50 464 GLU A C 1
ATOM 3749 O O . GLU A 1 464 ? -2.306 -2.430 15.027 1.00 92.50 464 GLU A O 1
ATOM 3754 N N . ASN A 1 465 ? -3.441 -4.359 14.842 1.00 93.62 465 ASN A N 1
ATOM 3755 C CA . ASN A 1 465 ? -4.659 -3.909 15.508 1.00 93.62 465 ASN A CA 1
ATOM 3756 C C . ASN A 1 465 ? -5.227 -2.577 14.974 1.00 93.62 465 ASN A C 1
ATOM 3758 O O . ASN A 1 465 ? -5.698 -1.743 15.750 1.00 93.62 465 ASN A O 1
ATOM 3762 N N . SER A 1 466 ? -5.230 -2.413 13.652 1.00 96.44 466 SER A N 1
ATOM 3763 C CA . SER A 1 466 ? -5.882 -1.307 12.950 1.00 96.44 466 SER A CA 1
ATOM 3764 C C . SER A 1 466 ? -6.700 -1.862 11.772 1.00 96.44 466 SER A C 1
ATOM 3766 O O . SER A 1 466 ? -6.133 -2.555 10.922 1.00 96.44 466 SER A O 1
ATOM 3768 N N . PRO A 1 467 ? -8.016 -1.583 11.686 1.00 97.88 467 PRO A N 1
ATOM 3769 C CA . PRO A 1 467 ? -8.835 -1.937 10.524 1.00 97.88 467 PRO A CA 1
ATOM 3770 C C . PRO A 1 467 ? -8.319 -1.345 9.205 1.00 97.88 467 PRO A C 1
ATOM 3772 O O . PRO A 1 467 ? -8.388 -2.002 8.167 1.00 97.88 467 PRO A O 1
ATOM 3775 N N . GLY A 1 468 ? -7.749 -0.135 9.231 1.00 96.75 468 GLY A N 1
ATOM 3776 C CA . GLY A 1 468 ? -7.076 0.445 8.067 1.00 96.75 468 GLY A CA 1
ATOM 3777 C C . GLY A 1 468 ? -5.886 -0.403 7.609 1.00 96.75 468 GLY A C 1
ATOM 3778 O O . GLY A 1 468 ? -5.727 -0.654 6.414 1.00 96.75 468 GLY A O 1
ATOM 3779 N N . TYR A 1 469 ? -5.107 -0.927 8.560 1.00 94.81 469 TYR A N 1
ATOM 3780 C CA . TYR A 1 469 ? -3.995 -1.832 8.262 1.00 94.81 469 TYR A CA 1
ATOM 3781 C C . TYR A 1 469 ? -4.439 -3.244 7.880 1.00 94.81 469 TYR A C 1
ATOM 3783 O O . TYR A 1 469 ? -3.736 -3.892 7.119 1.00 94.81 469 TYR A O 1
ATOM 3791 N N . LEU A 1 470 ? -5.623 -3.706 8.295 1.00 96.94 470 LEU A N 1
ATOM 3792 C CA . LEU A 1 470 ? -6.215 -4.924 7.732 1.00 96.94 470 LEU A CA 1
ATOM 3793 C C . LEU A 1 470 ? -6.447 -4.769 6.222 1.00 96.94 470 LEU A C 1
ATOM 3795 O O . LEU A 1 470 ? -6.048 -5.636 5.451 1.00 96.94 470 LEU A O 1
ATOM 3799 N N . VAL A 1 471 ? -7.027 -3.645 5.785 1.00 97.56 471 VAL A N 1
ATOM 3800 C CA . VAL A 1 471 ? -7.182 -3.346 4.350 1.00 97.56 471 VAL A CA 1
ATOM 3801 C C . VAL A 1 471 ? -5.824 -3.269 3.653 1.00 97.56 471 VAL A C 1
ATOM 3803 O O . VAL A 1 471 ? -5.650 -3.867 2.592 1.00 97.56 471 VAL A O 1
ATOM 3806 N N . TYR A 1 472 ? -4.866 -2.545 4.237 1.00 93.88 472 TYR A N 1
ATOM 3807 C CA . TYR A 1 472 ? -3.520 -2.412 3.676 1.00 93.88 472 TYR A CA 1
ATOM 3808 C C . TYR A 1 472 ? -2.812 -3.768 3.543 1.00 93.88 472 TYR A C 1
ATOM 3810 O O . TYR A 1 472 ? -2.348 -4.109 2.459 1.00 93.88 472 TYR A O 1
ATOM 3818 N N . GLY A 1 473 ? -2.796 -4.575 4.604 1.00 93.06 473 GLY A N 1
ATOM 3819 C CA . GLY A 1 473 ? -2.170 -5.893 4.618 1.00 93.06 473 GLY A CA 1
ATOM 3820 C C . GLY A 1 473 ? -2.786 -6.838 3.590 1.00 93.06 473 GLY A C 1
ATOM 3821 O O . GLY A 1 473 ? -2.055 -7.528 2.886 1.00 93.06 473 GLY A O 1
ATOM 3822 N N . ILE A 1 474 ? -4.118 -6.847 3.431 1.00 95.00 474 ILE A N 1
ATOM 3823 C CA . ILE A 1 474 ? -4.778 -7.684 2.411 1.00 95.00 474 ILE A CA 1
ATOM 3824 C C . ILE A 1 474 ? -4.370 -7.222 1.005 1.00 95.00 474 ILE A C 1
ATOM 3826 O O . ILE A 1 474 ? -4.076 -8.059 0.154 1.00 95.00 474 ILE A O 1
ATOM 3830 N N . LYS A 1 475 ? -4.297 -5.907 0.748 1.00 94.25 475 LYS A N 1
ATOM 3831 C CA . LYS A 1 475 ? -3.800 -5.379 -0.536 1.00 94.25 475 LYS A CA 1
ATOM 3832 C C . LYS A 1 475 ? -2.367 -5.821 -0.815 1.00 94.25 475 LYS A C 1
ATOM 3834 O O . LYS A 1 475 ? -2.086 -6.252 -1.929 1.00 94.25 475 LYS A O 1
ATOM 3839 N N . GLN A 1 476 ? -1.495 -5.758 0.188 1.00 91.00 476 GLN A N 1
ATOM 3840 C CA . GLN A 1 476 ? -0.113 -6.214 0.061 1.00 91.00 476 GLN A CA 1
ATOM 3841 C C . GLN A 1 476 ? -0.038 -7.720 -0.203 1.00 91.00 476 GLN A C 1
ATOM 3843 O O . GLN A 1 476 ? 0.684 -8.144 -1.100 1.00 91.00 476 GLN A O 1
ATOM 3848 N N . TYR A 1 477 ? -0.845 -8.522 0.493 1.00 92.12 477 TYR A N 1
ATOM 3849 C CA . TYR A 1 477 ? -0.955 -9.957 0.243 1.00 92.12 477 TYR A CA 1
ATOM 3850 C C . TYR A 1 477 ? -1.370 -10.238 -1.210 1.00 92.12 477 TYR A C 1
ATOM 3852 O O . TYR A 1 477 ? -0.683 -10.968 -1.918 1.00 92.12 477 TYR A O 1
ATOM 3860 N N . ILE A 1 478 ? -2.444 -9.602 -1.697 1.00 91.75 478 ILE A N 1
ATOM 3861 C CA . ILE A 1 478 ? -2.899 -9.735 -3.093 1.00 91.75 478 ILE A CA 1
ATOM 3862 C C . ILE A 1 478 ? -1.803 -9.302 -4.069 1.00 91.75 478 ILE A C 1
ATOM 3864 O O . ILE A 1 478 ? -1.628 -9.938 -5.106 1.00 91.75 478 ILE A O 1
ATOM 3868 N N . ASN A 1 479 ? -1.066 -8.234 -3.756 1.00 90.50 479 ASN A N 1
ATOM 3869 C CA . ASN A 1 479 ? 0.025 -7.755 -4.595 1.00 90.50 479 ASN A CA 1
ATOM 3870 C C . ASN A 1 479 ? 1.141 -8.802 -4.722 1.00 90.50 479 ASN A C 1
ATOM 3872 O O . ASN A 1 479 ? 1.577 -9.095 -5.835 1.00 90.50 479 ASN A O 1
ATOM 3876 N N . VAL A 1 480 ? 1.540 -9.427 -3.610 1.00 91.56 480 VAL A N 1
ATOM 3877 C CA . VAL A 1 480 ? 2.523 -10.520 -3.612 1.00 91.56 480 VAL A CA 1
ATOM 3878 C C . VAL A 1 480 ? 2.021 -11.702 -4.437 1.00 91.56 480 VAL A C 1
ATOM 3880 O O . VAL A 1 480 ? 2.717 -12.137 -5.351 1.00 91.56 480 VAL A O 1
ATOM 3883 N N . ILE A 1 481 ? 0.800 -12.184 -4.180 1.00 90.44 481 ILE A N 1
ATOM 3884 C CA . ILE A 1 481 ? 0.229 -13.319 -4.921 1.00 90.44 481 ILE A CA 1
ATOM 3885 C C . ILE A 1 481 ? 0.131 -13.011 -6.415 1.00 90.44 481 ILE A C 1
ATOM 3887 O O . ILE A 1 481 ? 0.535 -13.835 -7.228 1.00 90.44 481 ILE A O 1
ATOM 3891 N N . SER A 1 482 ? -0.360 -11.825 -6.786 1.00 88.50 482 SER A N 1
ATOM 3892 C CA . SER A 1 482 ? -0.453 -11.391 -8.184 1.00 88.50 482 SER A CA 1
ATOM 3893 C C . SER A 1 482 ? 0.924 -11.369 -8.845 1.00 88.50 482 SER A C 1
ATOM 3895 O O . SER A 1 482 ? 1.066 -11.891 -9.941 1.00 88.50 482 SER A O 1
ATOM 3897 N N . THR A 1 483 ? 1.932 -10.816 -8.166 1.00 88.38 483 THR A N 1
ATOM 3898 C CA . THR A 1 483 ? 3.298 -10.708 -8.701 1.00 88.38 483 THR A CA 1
ATOM 3899 C C . THR A 1 483 ? 3.935 -12.081 -8.898 1.00 88.38 483 THR A C 1
ATOM 3901 O O . THR A 1 483 ? 4.570 -12.329 -9.918 1.00 88.38 483 THR A O 1
ATOM 3904 N N . ILE A 1 484 ? 3.756 -13.001 -7.945 1.00 89.62 484 ILE A N 1
ATOM 3905 C CA . ILE A 1 484 ? 4.253 -14.375 -8.078 1.00 89.62 484 ILE A CA 1
ATOM 3906 C C . ILE A 1 484 ? 3.497 -15.105 -9.190 1.00 89.62 484 ILE A C 1
ATOM 3908 O O . ILE A 1 484 ? 4.120 -15.807 -9.980 1.00 89.62 484 ILE A O 1
ATOM 3912 N N . ASN A 1 485 ? 2.179 -14.919 -9.284 1.00 88.69 485 ASN A N 1
ATOM 3913 C CA . ASN A 1 485 ? 1.338 -15.581 -10.278 1.00 88.69 485 ASN A CA 1
ATOM 3914 C C . ASN A 1 485 ? 1.679 -15.173 -11.717 1.00 88.69 485 ASN A C 1
ATOM 3916 O O . ASN A 1 485 ? 1.568 -16.007 -12.613 1.00 88.69 485 ASN A O 1
ATOM 3920 N N . ASP A 1 486 ? 2.118 -13.930 -11.929 1.00 84.81 486 ASP A N 1
ATOM 3921 C CA . ASP A 1 486 ? 2.584 -13.446 -13.235 1.00 84.81 486 ASP A CA 1
ATOM 3922 C C . ASP A 1 486 ? 3.842 -14.197 -13.724 1.00 84.81 486 ASP A C 1
ATOM 3924 O O . ASP A 1 486 ? 4.116 -14.224 -14.922 1.00 84.81 486 ASP A O 1
ATOM 3928 N N . VAL A 1 487 ? 4.583 -14.844 -12.814 1.00 83.88 487 VAL A N 1
ATOM 3929 C CA . VAL A 1 487 ? 5.787 -15.637 -13.113 1.00 83.88 487 VAL A CA 1
ATOM 3930 C C . VAL A 1 487 ? 5.505 -17.142 -13.062 1.00 83.88 487 VAL A C 1
ATOM 3932 O O . VAL A 1 487 ? 5.888 -17.882 -13.964 1.00 83.88 487 VAL A O 1
ATOM 3935 N N . ASP A 1 488 ? 4.859 -17.613 -11.994 1.00 84.25 488 ASP A N 1
ATOM 3936 C CA . ASP A 1 488 ? 4.549 -19.022 -11.750 1.00 84.25 488 ASP A CA 1
ATOM 3937 C C . ASP A 1 488 ? 3.265 -19.163 -10.913 1.00 84.25 488 ASP A C 1
ATOM 3939 O O . ASP A 1 488 ? 3.243 -18.985 -9.691 1.00 84.25 488 ASP A O 1
ATOM 3943 N N . SER A 1 489 ? 2.178 -19.542 -11.587 1.00 85.81 489 SER A N 1
ATOM 3944 C CA . SER A 1 489 ? 0.869 -19.761 -10.960 1.00 85.81 489 SER A CA 1
ATOM 3945 C C . SER A 1 489 ? 0.850 -20.897 -9.928 1.00 85.81 489 SER A C 1
ATOM 3947 O O . SER A 1 489 ? 0.116 -20.816 -8.941 1.00 85.81 489 SER A O 1
ATOM 3949 N N . LYS A 1 490 ? 1.663 -21.951 -10.095 1.00 87.81 490 LYS A N 1
ATOM 3950 C CA . LYS A 1 490 ? 1.735 -23.049 -9.115 1.00 87.81 490 LYS A CA 1
ATOM 3951 C C . LYS A 1 490 ? 2.428 -22.580 -7.844 1.00 87.81 490 LYS A C 1
ATOM 3953 O O . LYS A 1 490 ? 1.960 -22.886 -6.748 1.00 87.81 490 LYS A O 1
ATOM 3958 N N . LEU A 1 491 ? 3.502 -21.804 -7.988 1.00 87.25 491 LEU A N 1
ATOM 3959 C CA . LEU A 1 491 ? 4.182 -21.192 -6.852 1.00 87.25 491 LEU A CA 1
ATOM 3960 C C . LEU A 1 491 ? 3.250 -20.232 -6.108 1.00 87.25 491 LEU A C 1
ATOM 3962 O O . LEU A 1 491 ? 3.185 -20.302 -4.884 1.00 87.25 491 LEU A O 1
ATOM 3966 N N . ALA A 1 492 ? 2.485 -19.399 -6.817 1.00 86.81 492 ALA A N 1
ATOM 3967 C CA . ALA A 1 492 ? 1.524 -18.488 -6.195 1.00 86.81 492 ALA A CA 1
ATOM 3968 C C . ALA A 1 492 ? 0.489 -19.231 -5.335 1.00 86.81 492 ALA A C 1
ATOM 3970 O O . ALA A 1 492 ? 0.245 -18.841 -4.194 1.00 86.81 492 ALA A O 1
ATOM 3971 N N . ASN A 1 493 ? -0.053 -20.350 -5.829 1.00 84.62 493 ASN A N 1
ATOM 3972 C CA . ASN A 1 493 ? -1.005 -21.168 -5.070 1.00 84.62 493 ASN A CA 1
ATOM 3973 C C . ASN A 1 493 ? -0.422 -21.671 -3.740 1.00 84.62 493 ASN A C 1
ATOM 3975 O O . ASN A 1 493 ? -1.124 -21.666 -2.733 1.00 84.62 493 ASN A O 1
ATOM 3979 N N . SER A 1 494 ? 0.875 -21.996 -3.695 1.00 86.19 494 SER A N 1
ATOM 3980 C CA . SER A 1 494 ? 1.542 -22.450 -2.463 1.00 86.19 494 SER A CA 1
ATOM 3981 C C . SER A 1 494 ? 1.676 -21.377 -1.370 1.00 86.19 494 SER A C 1
ATOM 3983 O O . SER A 1 494 ? 2.066 -21.688 -0.248 1.00 86.19 494 SER A O 1
ATOM 3985 N N . PHE A 1 495 ? 1.415 -20.099 -1.672 1.00 83.31 495 PHE A N 1
ATOM 3986 C CA . PHE A 1 495 ? 1.355 -19.027 -0.666 1.00 83.31 495 PHE A CA 1
ATOM 3987 C C . PHE A 1 495 ? -0.047 -18.857 -0.073 1.00 83.31 495 PHE A C 1
ATOM 3989 O O . PHE A 1 495 ? -0.182 -18.305 1.018 1.00 83.31 495 PHE A O 1
ATOM 3996 N N . VAL A 1 496 ? -1.075 -19.329 -0.784 1.00 79.00 496 VAL A N 1
ATOM 3997 C CA . VAL A 1 496 ? -2.492 -19.238 -0.395 1.00 79.00 496 VAL A CA 1
ATOM 3998 C C . VAL A 1 496 ? -2.906 -20.413 0.507 1.00 79.00 496 VAL A C 1
ATOM 4000 O O . VAL A 1 496 ? -3.947 -20.373 1.163 1.00 79.00 496 VAL A O 1
ATOM 4003 N N . GLU A 1 497 ? -2.061 -21.440 0.604 1.00 64.00 497 GLU A N 1
ATOM 4004 C CA . GLU A 1 497 ? -2.222 -22.577 1.510 1.00 64.00 497 GLU A CA 1
ATOM 4005 C C . GLU A 1 497 ? -2.213 -22.109 2.980 1.00 64.00 497 GLU A C 1
ATOM 4007 O O . GLU A 1 497 ? -1.171 -21.770 3.536 1.00 64.00 497 GLU A O 1
ATOM 4012 N N . GLY A 1 498 ? -3.385 -22.061 3.630 1.00 65.62 498 GLY A N 1
ATOM 4013 C CA . GLY A 1 498 ? -3.487 -21.709 5.057 1.00 65.62 498 GLY A CA 1
ATOM 4014 C C . GLY A 1 498 ? -4.753 -20.971 5.504 1.00 65.62 498 GLY A C 1
ATOM 4015 O O . GLY A 1 498 ? -4.881 -20.664 6.690 1.00 65.62 498 GLY A O 1
ATOM 4016 N N . ASN A 1 499 ? -5.696 -20.676 4.601 1.00 80.38 499 ASN A N 1
ATOM 4017 C CA . ASN A 1 499 ? -6.978 -19.992 4.864 1.00 80.38 499 ASN A CA 1
ATOM 4018 C C . ASN A 1 499 ? -6.858 -18.609 5.542 1.00 80.38 499 ASN A C 1
ATOM 4020 O O . ASN A 1 499 ? -7.876 -18.018 5.906 1.00 80.38 499 ASN A O 1
ATOM 4024 N N . VAL A 1 500 ? -5.650 -18.072 5.758 1.00 89.06 500 VAL A N 1
ATOM 4025 C CA . VAL A 1 500 ? -5.468 -16.815 6.500 1.00 89.06 500 VAL A CA 1
ATOM 4026 C C . VAL A 1 500 ? -6.063 -15.646 5.728 1.00 89.06 500 VAL A C 1
ATOM 4028 O O . VAL A 1 500 ? -6.804 -14.859 6.302 1.00 89.06 500 VAL A O 1
ATOM 4031 N N . ILE A 1 501 ? -5.846 -15.600 4.412 1.00 91.38 501 ILE A N 1
ATOM 4032 C CA . ILE A 1 501 ? -6.413 -14.564 3.551 1.00 91.38 501 ILE A CA 1
ATOM 4033 C C . ILE A 1 501 ? -7.941 -14.655 3.473 1.00 91.38 501 ILE A C 1
ATOM 4035 O O . ILE A 1 501 ? -8.609 -13.622 3.464 1.00 91.38 501 ILE A O 1
ATOM 4039 N N . ASP A 1 502 ? -8.509 -15.865 3.507 1.00 93.00 502 ASP A N 1
ATOM 4040 C CA . ASP A 1 502 ? -9.959 -16.069 3.566 1.00 93.00 502 ASP A CA 1
ATOM 4041 C C . ASP A 1 502 ? -10.528 -15.542 4.884 1.00 93.00 502 ASP A C 1
ATOM 4043 O O . ASP A 1 502 ? -11.496 -14.781 4.889 1.00 93.00 502 ASP A O 1
ATOM 4047 N N . LYS A 1 503 ? -9.887 -15.879 6.009 1.00 95.69 503 LYS A N 1
ATOM 4048 C CA . LYS A 1 503 ? -10.265 -15.380 7.337 1.00 95.69 503 LYS A CA 1
ATOM 4049 C C . LYS A 1 503 ? -10.096 -13.866 7.448 1.00 95.69 503 LYS A C 1
ATOM 4051 O O . LYS A 1 503 ? -10.943 -13.207 8.041 1.00 95.69 503 LYS A O 1
ATOM 4056 N N . SER A 1 504 ? -9.050 -13.290 6.860 1.00 96.75 504 SER A N 1
ATOM 4057 C CA . SER A 1 504 ? -8.832 -11.840 6.825 1.00 96.75 504 SER A CA 1
ATOM 4058 C C . SER A 1 504 ? -9.840 -11.120 5.938 1.00 96.75 504 SER A C 1
ATOM 4060 O O . SER A 1 504 ? -10.318 -10.046 6.301 1.00 96.75 504 SER A O 1
ATOM 4062 N N . CYS A 1 505 ? -10.223 -11.717 4.808 1.00 97.38 505 CYS A N 1
ATOM 4063 C CA . CYS A 1 505 ? -11.304 -11.217 3.965 1.00 97.38 505 CYS A CA 1
ATOM 4064 C C . CYS A 1 505 ? -12.648 -11.255 4.711 1.00 97.38 505 CYS A C 1
ATOM 4066 O O . CYS A 1 505 ? -13.374 -10.258 4.712 1.00 97.38 505 CYS A O 1
ATOM 4068 N N . LEU A 1 506 ? -12.934 -12.345 5.434 1.00 97.75 506 LEU A N 1
ATOM 4069 C CA . LEU A 1 506 ? -14.097 -12.443 6.316 1.00 97.75 506 LEU A CA 1
ATOM 4070 C C . LEU A 1 506 ? -14.052 -11.370 7.411 1.00 97.75 506 LEU A C 1
ATOM 4072 O O . LEU A 1 506 ? -15.019 -10.637 7.591 1.00 97.75 506 LEU A O 1
ATOM 4076 N N . ALA A 1 507 ? -12.919 -11.211 8.098 1.00 98.31 507 ALA A N 1
ATOM 4077 C CA . ALA A 1 507 ? -12.737 -10.166 9.099 1.00 98.31 507 ALA A CA 1
ATOM 4078 C C . ALA A 1 507 ? -13.037 -8.778 8.521 1.00 98.31 507 ALA A C 1
ATOM 4080 O O . ALA A 1 507 ? -13.805 -8.018 9.112 1.00 98.31 507 ALA A O 1
ATOM 4081 N N . LEU A 1 508 ? -12.506 -8.464 7.336 1.00 98.62 508 LEU A N 1
ATOM 4082 C CA . LEU A 1 508 ? -12.771 -7.198 6.660 1.00 98.62 508 LEU A CA 1
ATOM 4083 C C . LEU A 1 508 ? -14.262 -7.017 6.341 1.00 98.62 508 LEU A C 1
ATOM 4085 O O . LEU A 1 508 ? -14.794 -5.936 6.589 1.00 98.62 508 LEU A O 1
ATOM 4089 N N . ALA A 1 509 ? -14.949 -8.058 5.859 1.00 98.44 509 ALA A N 1
ATOM 4090 C CA . ALA A 1 509 ? -16.390 -8.014 5.609 1.00 98.44 509 ALA A CA 1
ATOM 4091 C C . ALA A 1 509 ? -17.169 -7.562 6.855 1.00 98.44 509 ALA A C 1
ATOM 4093 O O . ALA A 1 509 ? -18.069 -6.725 6.755 1.00 98.44 509 ALA A O 1
ATOM 4094 N N . PHE A 1 510 ? -16.779 -8.065 8.031 1.00 98.69 510 PHE A N 1
ATOM 4095 C CA . PHE A 1 510 ? -17.377 -7.701 9.313 1.00 98.69 510 PHE A CA 1
ATOM 4096 C C . PHE A 1 510 ? -16.952 -6.316 9.809 1.00 98.69 510 PHE A C 1
ATOM 4098 O O . PHE A 1 510 ? -17.786 -5.625 10.387 1.00 98.69 510 PHE A O 1
ATOM 4105 N N . PHE A 1 511 ? -15.710 -5.875 9.588 1.00 98.69 511 PHE A N 1
ATOM 4106 C CA . PHE A 1 511 ? -15.259 -4.536 9.996 1.00 98.69 511 PHE A CA 1
ATOM 4107 C C . PHE A 1 511 ? -15.910 -3.400 9.203 1.00 98.69 511 PHE A C 1
ATOM 4109 O O . PHE A 1 511 ? -16.031 -2.298 9.739 1.00 98.69 511 PHE A O 1
ATOM 4116 N N . VAL A 1 512 ? -16.332 -3.646 7.960 1.00 98.56 512 VAL A N 1
ATOM 4117 C CA . VAL A 1 512 ? -17.064 -2.654 7.164 1.00 98.56 512 VAL A CA 1
ATOM 4118 C C . VAL A 1 512 ? -18.386 -2.309 7.864 1.00 98.56 512 VAL A C 1
ATOM 4120 O O . VAL A 1 512 ? -19.299 -3.133 8.016 1.00 98.56 512 VAL A O 1
ATOM 4123 N N . LYS A 1 513 ? -18.474 -1.054 8.314 1.00 98.12 513 LYS A N 1
ATOM 4124 C CA . LYS A 1 513 ? -19.678 -0.470 8.901 1.00 98.12 513 LYS A CA 1
ATOM 4125 C C . LYS A 1 513 ? -20.787 -0.395 7.842 1.00 98.12 513 LYS A C 1
ATOM 4127 O O . LYS A 1 513 ? -20.496 -0.346 6.646 1.00 98.12 513 LYS A O 1
ATOM 4132 N N . PRO A 1 514 ? -22.065 -0.314 8.243 1.00 97.81 514 PRO A N 1
ATOM 4133 C CA . PRO A 1 514 ? -23.178 -0.190 7.301 1.00 97.81 514 PRO A CA 1
ATOM 4134 C C . PRO A 1 514 ? -23.104 1.008 6.339 1.00 97.81 514 PRO A C 1
ATOM 4136 O O . PRO A 1 514 ? -23.624 0.940 5.221 1.00 97.81 514 PRO A O 1
ATOM 4139 N N . ASP A 1 515 ? -22.423 2.086 6.739 1.00 96.62 515 ASP A N 1
ATOM 4140 C CA . ASP A 1 515 ? -22.190 3.254 5.885 1.00 96.62 515 ASP A CA 1
ATOM 4141 C C . ASP A 1 515 ? -21.143 3.014 4.779 1.00 96.62 515 ASP A C 1
ATOM 4143 O O . ASP A 1 515 ? -21.115 3.767 3.800 1.00 96.62 515 ASP A O 1
ATOM 4147 N N . GLY A 1 516 ? -20.375 1.921 4.866 1.00 97.44 516 GLY A N 1
ATOM 4148 C CA . GLY A 1 516 ? -19.303 1.526 3.949 1.00 97.44 516 GLY A CA 1
ATOM 4149 C C . GLY A 1 516 ? -17.894 1.900 4.425 1.00 97.44 516 GLY A C 1
ATOM 4150 O O . GLY A 1 516 ? -16.922 1.631 3.717 1.00 97.44 516 GLY A O 1
ATOM 4151 N N . THR A 1 517 ? -17.760 2.526 5.596 1.00 98.19 517 THR A N 1
ATOM 4152 C CA . THR A 1 517 ? -16.470 2.924 6.180 1.00 98.19 517 THR A CA 1
ATOM 4153 C C . THR A 1 517 ? -15.999 1.943 7.261 1.00 98.19 517 THR A C 1
ATOM 4155 O O . THR A 1 517 ? -16.625 0.910 7.490 1.00 98.19 517 THR A O 1
ATOM 4158 N N . LEU A 1 518 ? -14.872 2.229 7.917 1.00 98.56 518 LEU A N 1
ATOM 4159 C CA . LEU A 1 518 ? -14.291 1.396 8.977 1.00 98.56 518 LEU A CA 1
ATOM 4160 C C . LEU A 1 518 ? -14.380 2.087 10.348 1.00 98.56 518 LEU A C 1
ATOM 4162 O O . LEU A 1 518 ? -14.368 3.321 10.409 1.00 98.56 518 LEU A O 1
ATOM 4166 N N . PRO A 1 519 ? -14.421 1.329 11.459 1.00 98.00 519 PRO A N 1
ATOM 4167 C CA . PRO A 1 519 ? -14.222 1.894 12.789 1.00 98.00 519 PRO A CA 1
ATOM 4168 C C . PRO A 1 519 ? -12.777 2.393 12.938 1.00 98.00 519 PRO A C 1
ATOM 4170 O O . PRO A 1 519 ? -11.826 1.719 12.540 1.00 98.00 519 PRO A O 1
ATOM 4173 N N . LEU A 1 520 ? -12.604 3.577 13.528 1.00 97.38 520 LEU A N 1
ATOM 4174 C CA . LEU A 1 520 ? -11.333 4.315 13.532 1.00 97.38 520 LEU A CA 1
ATOM 4175 C C . LEU A 1 520 ? -10.352 3.870 14.633 1.00 97.38 520 LEU A C 1
ATOM 4177 O O . LEU A 1 520 ? -9.699 4.700 15.256 1.00 97.38 520 LEU A O 1
ATOM 4181 N N . PHE A 1 521 ? -10.253 2.564 14.885 1.00 98.12 521 PHE A N 1
ATOM 4182 C CA . PHE A 1 521 ? -9.292 2.026 15.850 1.00 98.12 521 PHE A CA 1
ATOM 4183 C C . PHE A 1 521 ? -7.857 2.100 15.336 1.00 98.12 521 PHE A C 1
ATOM 4185 O O . PHE A 1 521 ? -7.586 1.829 14.160 1.00 98.12 521 PHE A O 1
ATOM 4192 N N . GLY A 1 522 ? -6.927 2.371 16.252 1.00 95.94 522 GLY A N 1
ATOM 4193 C CA . GLY A 1 522 ? -5.509 2.467 15.934 1.00 95.94 522 GLY A CA 1
ATOM 4194 C C . GLY A 1 522 ? -5.244 3.520 14.860 1.00 95.94 522 GLY A C 1
ATOM 4195 O O . GLY A 1 522 ? -5.950 4.521 14.732 1.00 95.94 522 GLY A O 1
ATOM 4196 N N . ASP A 1 523 ? -4.221 3.289 14.047 1.00 95.69 523 ASP A N 1
ATOM 4197 C CA . ASP A 1 523 ? -3.936 4.143 12.896 1.00 95.69 523 ASP A CA 1
ATOM 4198 C C . ASP A 1 523 ? -4.893 3.822 11.733 1.00 95.69 523 ASP A C 1
ATOM 4200 O O . ASP A 1 523 ? -4.494 3.270 10.711 1.00 95.69 523 ASP A O 1
ATOM 4204 N N . THR A 1 524 ? -6.176 4.151 11.904 1.00 97.12 524 THR A N 1
ATOM 4205 C CA . THR A 1 524 ? -7.207 4.098 10.858 1.00 97.12 524 THR A CA 1
ATOM 4206 C C . THR A 1 524 ? -7.746 5.503 10.599 1.00 97.12 524 THR A C 1
ATOM 4208 O O . THR A 1 524 ? -8.186 6.187 11.522 1.00 97.12 524 THR A O 1
ATOM 4211 N N . ALA A 1 525 ? -7.722 5.933 9.337 1.00 95.50 525 ALA A N 1
ATOM 4212 C CA . ALA A 1 525 ? -8.434 7.119 8.862 1.00 95.50 525 ALA A CA 1
ATOM 4213 C C . ALA A 1 525 ? -9.763 6.711 8.208 1.00 95.50 525 ALA A C 1
ATOM 4215 O O . ALA A 1 525 ? -9.945 5.563 7.801 1.00 95.50 525 ALA A O 1
ATOM 4216 N N . LYS A 1 526 ? -10.694 7.654 8.081 1.00 96.19 526 LYS A N 1
ATOM 4217 C CA . LYS A 1 526 ? -11.985 7.434 7.435 1.00 96.19 526 LYS A CA 1
ATOM 4218 C C . LYS A 1 526 ? -11.824 7.391 5.921 1.00 96.19 526 LYS A C 1
ATOM 4220 O O . LYS A 1 526 ? -11.389 8.353 5.296 1.00 96.19 526 LYS A O 1
ATOM 4225 N N . PHE A 1 527 ? -12.257 6.287 5.333 1.00 96.81 527 PHE A N 1
ATOM 4226 C CA . PHE A 1 527 ? -12.449 6.130 3.897 1.00 96.81 527 PHE A CA 1
ATOM 4227 C C . PHE A 1 527 ? -13.575 5.125 3.649 1.00 96.81 527 PHE A C 1
ATOM 4229 O O . PHE A 1 527 ? -13.919 4.337 4.532 1.00 96.81 527 PHE A O 1
ATOM 4236 N N . THR A 1 528 ? -14.161 5.164 2.452 1.00 97.62 528 THR A N 1
ATOM 4237 C CA . THR A 1 528 ? -15.116 4.135 2.018 1.00 97.62 528 THR A CA 1
ATOM 4238 C C . THR A 1 528 ? -14.340 2.961 1.446 1.00 97.62 528 THR A C 1
ATOM 4240 O O . THR A 1 528 ? -13.496 3.151 0.568 1.00 97.62 528 THR A O 1
ATOM 4243 N N . VAL A 1 529 ? -14.608 1.754 1.938 1.00 97.88 529 VAL A N 1
ATOM 4244 C CA . VAL A 1 529 ? -13.948 0.545 1.444 1.00 97.88 529 VAL A CA 1
ATOM 4245 C C . VAL A 1 529 ? -14.507 0.196 0.067 1.00 97.88 529 VAL A C 1
ATOM 4247 O O . VAL A 1 529 ? -15.716 0.070 -0.118 1.00 97.88 529 VAL A O 1
ATOM 4250 N N . THR A 1 530 ? -13.618 0.048 -0.910 1.00 97.00 530 THR A N 1
ATOM 4251 C CA . THR A 1 530 ? -13.945 -0.356 -2.281 1.00 97.00 530 THR A CA 1
ATOM 4252 C C . THR A 1 530 ? -13.436 -1.766 -2.557 1.00 97.00 530 THR A C 1
ATOM 4254 O O . THR A 1 530 ? -12.624 -2.297 -1.801 1.00 97.00 530 THR A O 1
ATOM 4257 N N . ASP A 1 531 ? -13.911 -2.390 -3.635 1.00 96.19 531 ASP A N 1
ATOM 4258 C CA . ASP A 1 531 ? -13.365 -3.676 -4.063 1.00 96.19 531 ASP A CA 1
ATOM 4259 C C . ASP A 1 531 ? -11.964 -3.493 -4.662 1.00 96.19 531 ASP A C 1
ATOM 4261 O O . ASP A 1 531 ? -11.792 -2.777 -5.647 1.00 96.19 531 ASP A O 1
ATOM 4265 N N . PHE A 1 532 ? -10.976 -4.156 -4.062 1.00 94.44 532 PHE A N 1
ATOM 4266 C CA . PHE A 1 532 ? -9.580 -4.167 -4.501 1.00 94.44 532 PHE A CA 1
ATOM 4267 C C . PHE A 1 532 ? -9.039 -5.586 -4.746 1.00 94.44 532 PHE A C 1
ATOM 4269 O O . PHE A 1 532 ? -7.843 -5.750 -4.971 1.00 94.44 532 PHE A O 1
ATOM 4276 N N . PHE A 1 533 ? -9.894 -6.616 -4.721 1.00 91.38 533 PHE A N 1
ATOM 4277 C CA . PHE A 1 533 ? -9.473 -8.013 -4.890 1.00 91.38 533 PHE A CA 1
ATOM 4278 C C . PHE A 1 533 ? -9.103 -8.370 -6.341 1.00 91.38 533 PHE A C 1
ATOM 4280 O O . PHE A 1 533 ? -8.412 -9.354 -6.587 1.00 91.38 533 PHE A O 1
ATOM 4287 N N . GLY A 1 534 ? -9.513 -7.559 -7.324 1.00 87.25 534 GLY A N 1
ATOM 4288 C CA . GLY A 1 534 ? -9.158 -7.785 -8.729 1.00 87.25 534 GLY A CA 1
ATOM 4289 C C . GLY A 1 534 ? -9.645 -9.151 -9.219 1.00 87.25 534 GLY A C 1
ATOM 4290 O O . GLY A 1 534 ? -10.820 -9.469 -9.052 1.00 87.25 534 GLY A O 1
ATOM 4291 N N . THR A 1 535 ? -8.762 -9.957 -9.807 1.00 84.50 535 THR A N 1
ATOM 4292 C CA . THR A 1 535 ? -9.054 -11.336 -10.245 1.00 84.50 535 THR A CA 1
ATOM 4293 C C . THR A 1 535 ? -8.907 -12.375 -9.132 1.00 84.50 535 THR A C 1
ATOM 4295 O O . THR A 1 535 ? -9.487 -13.452 -9.229 1.00 84.50 535 THR A O 1
ATOM 4298 N N . PHE A 1 536 ? -8.169 -12.064 -8.065 1.00 88.62 536 PHE A N 1
ATOM 4299 C CA . PHE A 1 536 ? -7.956 -12.972 -6.944 1.00 88.62 536 PHE A CA 1
ATOM 4300 C C . PHE A 1 536 ? -9.139 -12.897 -5.975 1.00 88.62 536 PHE A C 1
ATOM 4302 O O . PHE A 1 536 ? -9.300 -11.908 -5.261 1.00 88.62 536 PHE A O 1
ATOM 4309 N N . LYS A 1 537 ? -9.986 -13.930 -5.949 1.00 91.50 537 LYS A N 1
ATOM 4310 C CA . LYS A 1 537 ? -11.186 -13.974 -5.103 1.00 91.50 537 LYS A CA 1
ATOM 4311 C C . LYS A 1 537 ? -11.027 -15.037 -4.005 1.00 91.50 537 LYS A C 1
ATOM 4313 O O . LYS A 1 537 ? -11.174 -16.217 -4.315 1.00 91.50 537 LYS A O 1
ATOM 4318 N N . PRO A 1 538 ? -10.717 -14.656 -2.748 1.00 91.94 538 PRO A N 1
ATOM 4319 C CA . PRO A 1 538 ? -10.722 -15.602 -1.629 1.00 91.94 538 PRO A CA 1
ATOM 4320 C C . PRO A 1 538 ? -12.130 -16.162 -1.384 1.00 91.94 538 PRO A C 1
ATOM 4322 O O . PRO A 1 538 ? -13.124 -15.570 -1.806 1.00 91.94 538 PRO A O 1
ATOM 4325 N N . ALA A 1 539 ? -12.242 -17.261 -0.642 1.00 92.12 539 ALA A N 1
ATOM 4326 C CA . ALA A 1 539 ? -13.513 -17.935 -0.371 1.00 92.12 539 ALA A CA 1
ATOM 4327 C C . ALA A 1 539 ? -14.550 -17.016 0.304 1.00 92.12 539 ALA A C 1
ATOM 4329 O O . ALA A 1 539 ? -15.744 -17.111 0.033 1.00 92.12 539 ALA A O 1
ATOM 4330 N N . ALA A 1 540 ? -14.100 -16.083 1.150 1.00 95.00 540 ALA A N 1
ATOM 4331 C CA . ALA A 1 540 ? -14.963 -15.110 1.822 1.00 95.00 540 ALA A CA 1
ATOM 4332 C C . ALA A 1 540 ? -15.263 -13.844 0.986 1.00 95.00 540 ALA A C 1
ATOM 4334 O O . ALA A 1 540 ? -15.873 -12.901 1.498 1.00 95.00 540 ALA A O 1
ATOM 4335 N N . TYR A 1 541 ? -14.847 -13.792 -0.285 1.00 97.06 541 TYR A N 1
ATOM 4336 C CA . TYR A 1 541 ? -14.988 -12.603 -1.129 1.00 97.06 541 TYR A CA 1
ATOM 4337 C C . TYR A 1 541 ? -16.444 -12.152 -1.292 1.00 97.06 541 TYR A C 1
ATOM 4339 O O . TYR A 1 541 ? -16.718 -10.956 -1.195 1.00 97.06 541 TYR A O 1
ATOM 4347 N N . ASP A 1 542 ? -17.388 -13.078 -1.471 1.00 97.94 542 ASP A N 1
ATOM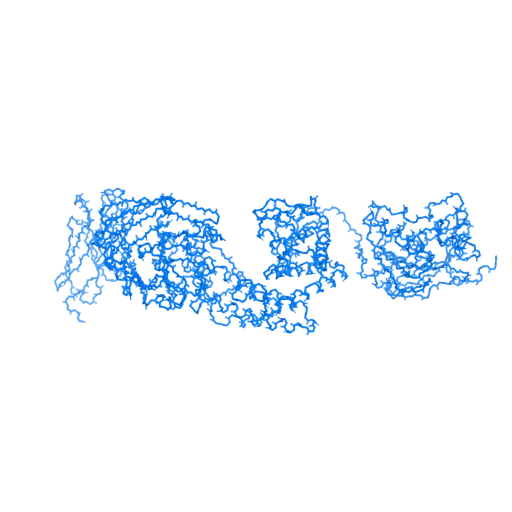 4348 C CA . ASP A 1 542 ? -18.800 -12.722 -1.652 1.00 97.94 542 ASP A CA 1
ATOM 4349 C C . ASP A 1 542 ? -19.414 -12.081 -0.399 1.00 97.94 542 ASP A C 1
ATOM 4351 O O . ASP A 1 542 ? -20.274 -11.205 -0.520 1.00 97.94 542 ASP A O 1
ATOM 4355 N N . TYR A 1 543 ? -18.938 -12.444 0.797 1.00 98.12 543 TYR A N 1
ATOM 4356 C CA . TYR A 1 543 ? -19.323 -11.804 2.059 1.00 98.12 543 TYR A CA 1
ATOM 4357 C C . TYR A 1 543 ? -18.797 -10.370 2.147 1.00 98.12 543 TYR A C 1
ATOM 4359 O O . TYR A 1 543 ? -19.522 -9.442 2.519 1.00 98.12 543 TYR A O 1
ATOM 4367 N N . PHE A 1 544 ? -17.533 -10.172 1.768 1.00 98.25 544 PHE A N 1
ATOM 4368 C CA . PHE A 1 544 ? -16.930 -8.847 1.673 1.00 98.25 544 PHE A CA 1
ATOM 4369 C C . PHE A 1 544 ? -17.674 -7.968 0.663 1.00 98.25 544 PHE A C 1
ATOM 4371 O O . PHE A 1 544 ? -18.041 -6.834 0.990 1.00 98.25 544 PHE A O 1
ATOM 4378 N N . LEU A 1 545 ? -17.957 -8.507 -0.527 1.00 98.12 545 LEU A N 1
ATOM 4379 C CA . LEU A 1 545 ? -18.671 -7.808 -1.588 1.00 98.12 545 LEU A CA 1
ATOM 4380 C C . LEU A 1 545 ? -20.075 -7.392 -1.130 1.00 98.12 545 LEU A C 1
ATOM 4382 O O . LEU A 1 545 ? -20.450 -6.235 -1.320 1.00 98.12 545 LEU A O 1
ATOM 4386 N N . TYR A 1 546 ? -20.800 -8.279 -0.440 1.00 98.19 546 TYR A N 1
ATOM 4387 C CA . TYR A 1 546 ? -22.105 -7.975 0.156 1.00 98.19 546 TYR A CA 1
ATOM 4388 C C . TYR A 1 546 ? -22.046 -6.812 1.140 1.00 98.19 546 TYR A C 1
ATOM 4390 O O . TYR A 1 546 ? -22.887 -5.909 1.079 1.00 98.19 546 TYR A O 1
ATOM 4398 N N . SER A 1 547 ? -21.025 -6.785 1.998 1.00 97.56 547 SER A N 1
ATOM 4399 C CA . SER A 1 547 ? -20.835 -5.719 2.980 1.00 97.56 547 SER A CA 1
ATOM 4400 C C . SER A 1 547 ? -20.606 -4.353 2.316 1.00 97.56 547 SER A C 1
ATOM 4402 O O . SER A 1 547 ? -21.362 -3.409 2.558 1.00 97.56 547 SER A O 1
ATOM 4404 N N . ILE A 1 548 ? -19.643 -4.247 1.389 1.00 97.50 548 ILE A N 1
ATOM 4405 C CA . ILE A 1 548 ? -19.325 -2.968 0.718 1.00 97.50 548 ILE A CA 1
ATOM 4406 C C . ILE A 1 548 ? -20.413 -2.521 -0.273 1.00 97.50 548 ILE A C 1
ATOM 4408 O O . ILE A 1 548 ? -20.547 -1.330 -0.562 1.00 97.50 548 ILE A O 1
ATOM 4412 N N . ARG A 1 549 ? -21.215 -3.459 -0.799 1.00 97.19 549 ARG A N 1
ATOM 4413 C CA . ARG A 1 549 ? -22.347 -3.189 -1.703 1.00 97.19 549 ARG A CA 1
ATOM 4414 C C . ARG A 1 549 ? -23.679 -3.057 -0.972 1.00 97.19 549 ARG A C 1
ATOM 4416 O O . ARG A 1 549 ? -24.722 -3.018 -1.630 1.00 97.19 549 ARG A O 1
ATOM 4423 N N . LYS A 1 550 ? -23.665 -2.961 0.361 1.00 95.62 550 LYS A N 1
ATOM 4424 C CA . LYS A 1 550 ? -24.855 -2.718 1.194 1.00 95.62 550 LYS A CA 1
ATOM 4425 C C . LYS A 1 550 ? -25.981 -3.724 0.919 1.00 95.62 550 LYS A C 1
ATOM 4427 O O . LYS A 1 550 ? -27.154 -3.369 0.835 1.00 95.62 550 LYS A O 1
ATOM 4432 N N . GLY A 1 551 ? -25.592 -4.978 0.704 1.00 95.12 551 GLY A N 1
ATOM 4433 C CA . GLY A 1 551 ? -26.474 -6.108 0.438 1.00 95.12 551 GLY A CA 1
ATOM 4434 C C . GLY A 1 551 ? -27.062 -6.218 -0.971 1.00 95.12 551 GLY A C 1
ATOM 4435 O O . GLY A 1 551 ? -27.959 -7.031 -1.192 1.00 95.12 551 GLY A O 1
ATOM 4436 N N . SER A 1 552 ? -26.592 -5.412 -1.931 1.00 95.69 552 SER A N 1
ATOM 4437 C CA . SER A 1 552 ? -27.084 -5.469 -3.319 1.00 95.69 552 SER A CA 1
ATOM 4438 C C . SER A 1 552 ? -26.442 -6.566 -4.179 1.00 95.69 552 SER A C 1
ATOM 4440 O O . SER A 1 552 ? -27.088 -7.042 -5.110 1.00 95.69 552 SER A O 1
ATOM 4442 N N . VAL A 1 553 ? -25.205 -6.982 -3.882 1.00 96.44 553 VAL A N 1
ATOM 4443 C CA . VAL A 1 553 ? -24.431 -7.988 -4.638 1.00 96.44 553 VAL A CA 1
ATOM 4444 C C . VAL A 1 553 ? -23.561 -8.787 -3.670 1.00 96.44 553 VAL A C 1
ATOM 4446 O O . VAL A 1 553 ? -23.016 -8.183 -2.758 1.00 96.44 553 VAL A O 1
ATOM 4449 N N . GLY A 1 554 ? -23.381 -10.092 -3.883 1.00 96.44 554 GLY A N 1
ATOM 4450 C CA . GLY A 1 554 ? -22.587 -10.979 -3.019 1.00 96.44 554 GLY A CA 1
ATOM 4451 C C . GLY A 1 554 ? -23.464 -11.905 -2.172 1.00 96.44 554 GLY A C 1
ATOM 4452 O O . GLY A 1 554 ? -24.645 -12.089 -2.474 1.00 96.44 554 GLY A O 1
ATOM 4453 N N . ALA A 1 555 ? -22.900 -12.465 -1.102 1.00 96.75 555 ALA A N 1
ATOM 4454 C CA . ALA A 1 555 ? -23.567 -13.411 -0.208 1.00 96.75 555 ALA A CA 1
ATOM 4455 C C . ALA A 1 555 ? -23.676 -12.870 1.227 1.00 96.75 555 ALA A C 1
ATOM 4457 O O . ALA A 1 555 ? -22.817 -12.131 1.699 1.00 96.75 555 ALA A O 1
ATOM 4458 N N . ILE A 1 556 ? -24.733 -13.262 1.939 1.00 95.81 556 ILE A N 1
ATOM 4459 C CA . ILE A 1 556 ? -24.911 -12.934 3.360 1.00 95.81 556 ILE A CA 1
ATOM 4460 C C . ILE A 1 556 ? -24.015 -13.862 4.196 1.00 95.81 556 ILE A C 1
ATOM 4462 O O . ILE A 1 556 ? -24.098 -15.074 3.996 1.00 95.81 556 ILE A O 1
ATOM 4466 N N . PRO A 1 557 ? -23.203 -13.344 5.139 1.00 93.69 557 PRO A N 1
ATOM 4467 C CA . PRO A 1 557 ? -22.468 -14.184 6.083 1.00 93.69 557 PRO A CA 1
ATOM 4468 C C . PRO A 1 557 ? -23.391 -15.094 6.898 1.00 93.69 557 PRO A C 1
ATOM 4470 O O . PRO A 1 557 ? -24.478 -14.682 7.298 1.00 93.69 557 PRO A O 1
ATOM 4473 N N . GLU A 1 558 ? -22.933 -16.307 7.207 1.00 89.81 558 GLU A N 1
ATOM 4474 C CA . GLU A 1 558 ? -23.720 -17.307 7.950 1.00 89.81 558 GLU A CA 1
ATOM 4475 C C . GLU A 1 558 ? -24.146 -16.835 9.352 1.00 89.81 558 GLU A C 1
ATOM 4477 O O . GLU A 1 558 ? -25.161 -17.280 9.887 1.00 89.81 558 GLU A O 1
ATOM 4482 N N . CYS A 1 559 ? -23.387 -15.914 9.946 1.00 91.50 559 CYS A N 1
ATOM 4483 C CA . CYS A 1 559 ? -23.634 -15.359 11.268 1.00 91.50 559 CYS A CA 1
ATOM 4484 C C . CYS A 1 559 ? -23.630 -13.823 11.259 1.00 91.50 559 CYS A C 1
ATOM 4486 O O . CYS A 1 559 ? -22.973 -13.164 10.452 1.00 91.50 559 CYS A O 1
ATOM 4488 N N . ASN A 1 560 ? -24.354 -13.228 12.210 1.00 96.00 560 ASN A N 1
ATOM 4489 C CA . ASN A 1 560 ? -24.365 -11.772 12.393 1.00 96.00 560 ASN A CA 1
ATOM 4490 C C . ASN A 1 560 ? -23.091 -11.243 13.066 1.00 96.00 560 ASN A C 1
ATOM 4492 O O . ASN A 1 560 ? -22.801 -10.052 12.978 1.00 96.00 560 ASN A O 1
ATOM 4496 N N . ASP A 1 561 ? -22.324 -12.117 13.715 1.00 97.62 561 ASP A N 1
ATOM 4497 C CA . ASP A 1 561 ? -21.249 -11.738 14.626 1.00 97.62 561 ASP A CA 1
ATOM 4498 C C . ASP A 1 561 ? -19.937 -12.453 14.295 1.00 97.62 561 ASP A C 1
ATOM 4500 O O . ASP A 1 561 ? -19.950 -13.551 13.744 1.00 97.62 561 ASP A O 1
ATOM 4504 N N . LEU A 1 562 ? -18.809 -11.856 14.677 1.00 98.06 562 LEU A N 1
ATOM 4505 C CA . LEU A 1 562 ? -17.474 -12.425 14.494 1.00 98.06 562 LEU A CA 1
ATOM 4506 C C . LEU A 1 562 ? -16.613 -12.175 15.736 1.00 98.06 562 LEU A C 1
ATOM 4508 O O . LEU A 1 562 ? -16.508 -11.040 16.198 1.00 98.06 562 LEU A O 1
ATOM 4512 N N . ILE A 1 563 ? -15.962 -13.220 16.253 1.00 98.25 563 ILE A N 1
ATOM 4513 C CA . ILE A 1 563 ? -14.946 -13.113 17.311 1.00 98.25 563 ILE A CA 1
ATOM 4514 C C . ILE A 1 563 ? -13.591 -13.520 16.739 1.00 98.25 563 ILE A C 1
ATOM 4516 O O . ILE A 1 563 ? -13.434 -14.633 16.246 1.00 98.25 563 ILE A O 1
ATOM 4520 N N . LEU A 1 564 ? -12.606 -12.638 16.878 1.00 97.88 564 LEU A N 1
ATOM 4521 C CA . LEU A 1 564 ? -11.206 -12.883 16.553 1.00 97.88 564 LEU A CA 1
ATOM 4522 C C . LEU A 1 564 ? -10.412 -12.873 17.865 1.00 97.88 564 LEU A C 1
ATOM 4524 O O . LEU A 1 564 ? -9.959 -11.828 18.338 1.00 97.88 564 LEU A O 1
ATOM 4528 N N . LYS A 1 565 ? -10.346 -14.031 18.529 1.00 96.88 565 LYS A N 1
ATOM 4529 C CA . LYS A 1 565 ? -9.828 -14.141 19.901 1.00 96.88 565 LYS A CA 1
ATOM 4530 C C . LYS A 1 565 ? -8.329 -13.841 20.004 1.00 96.88 565 LYS A C 1
ATOM 4532 O O . LYS A 1 565 ? -7.918 -13.217 20.982 1.00 96.88 565 LYS A O 1
ATOM 4537 N N . ASP A 1 566 ? -7.545 -14.270 19.020 1.00 95.31 566 ASP A N 1
ATOM 4538 C CA . ASP A 1 566 ? -6.082 -14.178 19.029 1.00 95.31 566 ASP A CA 1
ATOM 4539 C C . ASP A 1 566 ? -5.624 -12.753 18.707 1.00 95.31 566 ASP A C 1
ATOM 4541 O O . ASP A 1 566 ? -4.722 -12.214 19.350 1.00 95.31 566 ASP A O 1
ATOM 4545 N N . SER A 1 567 ? -6.284 -12.114 17.739 1.00 95.88 567 SER A N 1
ATOM 4546 C CA . SER A 1 567 ? -6.020 -10.722 17.367 1.00 95.88 567 SER A CA 1
ATOM 4547 C C . SER A 1 567 ? -6.755 -9.707 18.249 1.00 95.88 567 SER A C 1
ATOM 4549 O O . SER A 1 567 ? -6.372 -8.538 18.268 1.00 95.88 567 SER A O 1
ATOM 4551 N N . GLY A 1 568 ? -7.749 -10.138 19.031 1.00 97.25 568 GLY A N 1
ATOM 4552 C CA . GLY A 1 568 ? -8.374 -9.340 20.086 1.00 97.25 568 GLY A CA 1
ATOM 4553 C C . GLY A 1 568 ? -9.571 -8.498 19.641 1.00 97.25 568 GLY A C 1
ATOM 4554 O O . GLY A 1 568 ? -9.714 -7.364 20.102 1.00 97.25 568 GLY A O 1
ATOM 4555 N N . TRP A 1 569 ? -10.431 -9.032 18.770 1.00 98.50 569 TRP A N 1
ATOM 4556 C CA . TRP A 1 569 ? -11.606 -8.329 18.244 1.00 98.50 569 TRP A CA 1
ATOM 4557 C C . TRP A 1 569 ? -12.916 -9.080 18.463 1.00 98.50 569 TRP A C 1
ATOM 4559 O O . TRP A 1 569 ? -12.972 -10.307 18.420 1.00 98.50 569 TRP A O 1
ATOM 4569 N N . ALA A 1 570 ? -13.995 -8.322 18.632 1.00 98.69 570 ALA A N 1
ATOM 4570 C CA . ALA A 1 570 ? -15.359 -8.823 18.542 1.00 98.69 570 ALA A CA 1
ATOM 4571 C C . ALA A 1 570 ? -16.213 -7.834 17.749 1.00 98.69 570 ALA A C 1
ATOM 4573 O O . ALA A 1 570 ? -16.194 -6.637 18.034 1.00 98.69 570 ALA A O 1
ATOM 4574 N N . VAL A 1 571 ? -16.956 -8.329 16.764 1.00 98.75 571 VAL A N 1
ATOM 4575 C CA . VAL A 1 571 ? -17.887 -7.551 15.947 1.00 98.75 571 VAL A CA 1
ATOM 4576 C C . VAL A 1 571 ? -19.280 -8.132 16.126 1.00 98.75 571 VAL A C 1
ATOM 4578 O O . VAL A 1 571 ? -19.480 -9.314 15.853 1.00 98.75 571 VAL A O 1
ATOM 4581 N N . PHE A 1 572 ? -20.235 -7.309 16.554 1.00 98.50 572 PHE A N 1
ATOM 4582 C CA . PHE A 1 572 ? -21.638 -7.693 16.685 1.00 98.50 572 PHE A CA 1
ATOM 4583 C C . PHE A 1 572 ? -22.529 -6.889 15.752 1.00 98.50 572 PHE A C 1
ATOM 4585 O O . PHE A 1 572 ? -22.356 -5.673 15.617 1.00 98.50 572 PHE A O 1
ATOM 4592 N N . ARG A 1 573 ? -23.509 -7.554 15.132 1.00 96.81 573 ARG A N 1
ATOM 4593 C CA . ARG A 1 573 ? -24.488 -6.898 14.254 1.00 96.81 573 ARG A CA 1
ATOM 4594 C C . ARG A 1 573 ? -25.920 -7.265 14.604 1.00 96.81 573 ARG A C 1
ATOM 4596 O O . ARG A 1 573 ? -26.200 -8.374 15.068 1.00 96.81 573 ARG A O 1
ATOM 4603 N N . SER A 1 574 ? -26.849 -6.344 14.340 1.00 95.62 574 SER A N 1
ATOM 4604 C CA . SER A 1 574 ? -28.279 -6.660 14.454 1.00 95.62 574 SER A CA 1
ATOM 4605 C C . SER A 1 574 ? -28.772 -7.520 13.292 1.00 95.62 574 SER A C 1
ATOM 4607 O O . SER A 1 574 ? -29.574 -8.425 13.502 1.00 95.62 574 SER A O 1
ATOM 4609 N N . SER A 1 575 ? -28.296 -7.266 12.070 1.00 93.75 575 SER A N 1
ATOM 4610 C CA . SER A 1 575 ? -28.649 -8.044 10.882 1.00 93.75 575 SER A CA 1
ATOM 4611 C C . SER A 1 575 ? -27.709 -7.754 9.704 1.00 93.75 575 SER A C 1
ATOM 4613 O O . SER A 1 575 ? -26.989 -6.750 9.687 1.00 93.75 575 SER A O 1
ATOM 4615 N N . TRP A 1 576 ? -27.781 -8.617 8.691 1.00 94.75 576 TRP A N 1
ATOM 4616 C CA . TRP A 1 576 ? -27.245 -8.420 7.341 1.00 94.75 576 TRP A CA 1
ATOM 4617 C C . TRP A 1 576 ? -28.343 -8.159 6.297 1.00 94.75 576 TRP A C 1
ATOM 4619 O O . TRP A 1 576 ? -28.078 -8.193 5.095 1.00 94.75 576 TRP A O 1
ATOM 4629 N N . ASN A 1 577 ? -29.591 -7.932 6.718 1.00 91.56 577 ASN A N 1
ATOM 4630 C CA . ASN A 1 577 ? -30.688 -7.677 5.790 1.00 91.56 577 ASN A CA 1
ATOM 4631 C C . ASN A 1 577 ? -30.378 -6.459 4.893 1.00 91.56 577 ASN A C 1
ATOM 4633 O O . ASN A 1 577 ? -29.884 -5.431 5.343 1.00 91.56 577 ASN A O 1
ATOM 4637 N N . ARG A 1 578 ? -30.649 -6.575 3.591 1.00 91.75 578 ARG A N 1
ATOM 4638 C CA . ARG A 1 578 ? -30.438 -5.474 2.637 1.00 91.75 578 ARG A CA 1
ATOM 4639 C C . ARG A 1 578 ? -31.412 -4.307 2.841 1.00 91.75 578 ARG A C 1
ATOM 4641 O O . ARG A 1 578 ? -31.116 -3.176 2.461 1.00 91.75 578 ARG A O 1
ATOM 4648 N N . HIS A 1 579 ? -32.595 -4.570 3.396 1.00 90.12 579 HIS A N 1
ATOM 4649 C CA . HIS A 1 579 ? -33.594 -3.545 3.675 1.00 90.12 579 HIS A CA 1
ATOM 4650 C C . HIS A 1 579 ? -33.132 -2.692 4.854 1.00 90.12 579 HIS A C 1
ATOM 4652 O O . HIS A 1 579 ? -32.843 -3.223 5.919 1.00 90.12 579 HIS A O 1
ATOM 4658 N N . ASP A 1 580 ? -33.058 -1.374 4.647 1.00 87.38 580 ASP A N 1
ATOM 4659 C CA . ASP A 1 580 ? -32.507 -0.434 5.628 1.00 87.38 580 ASP A CA 1
ATOM 4660 C C . ASP A 1 580 ? -31.082 -0.802 6.092 1.00 87.38 580 ASP A C 1
ATOM 4662 O O . ASP A 1 580 ? -30.731 -0.549 7.242 1.00 87.38 580 ASP A O 1
ATOM 4666 N N . PHE A 1 581 ? -30.234 -1.346 5.202 1.00 92.38 581 PHE A N 1
ATOM 4667 C CA . PHE A 1 581 ? -28.882 -1.820 5.549 1.00 92.38 581 PHE A CA 1
ATOM 4668 C C . PHE A 1 581 ? -28.101 -0.816 6.411 1.00 92.38 581 PHE A C 1
ATOM 4670 O O . PHE A 1 581 ? -27.537 -1.177 7.439 1.00 92.38 581 PHE A O 1
ATOM 4677 N N . ASN A 1 582 ? -28.157 0.471 6.042 1.00 94.25 582 ASN A N 1
ATOM 4678 C CA . ASN A 1 582 ? -27.479 1.572 6.732 1.00 94.25 582 ASN A CA 1
ATOM 4679 C C . ASN A 1 582 ? -27.989 1.837 8.164 1.00 94.25 582 ASN A C 1
ATOM 4681 O O . ASN A 1 582 ? -27.396 2.619 8.891 1.00 94.25 582 ASN A O 1
ATOM 4685 N N . LYS A 1 583 ? -29.106 1.244 8.589 1.00 93.94 583 LYS A N 1
ATOM 4686 C CA . LYS A 1 583 ? -29.658 1.406 9.942 1.00 93.94 583 LYS A CA 1
ATOM 4687 C C . LYS A 1 583 ? -29.272 0.270 10.882 1.00 93.94 583 LYS A C 1
ATOM 4689 O O . LYS A 1 583 ? -29.498 0.406 12.084 1.00 93.94 583 LYS A O 1
ATOM 4694 N N . HIS A 1 584 ? -28.701 -0.822 10.375 1.00 95.62 584 HIS A N 1
ATOM 4695 C CA . HIS A 1 584 ? -28.309 -1.943 11.222 1.00 95.62 584 HIS A CA 1
ATOM 4696 C C . HIS A 1 584 ? -27.244 -1.544 12.241 1.00 95.62 584 HIS A C 1
ATOM 4698 O O . HIS A 1 584 ? -26.373 -0.716 11.977 1.00 95.62 584 HIS A O 1
ATOM 4704 N N . LEU A 1 585 ? -27.338 -2.149 13.423 1.00 97.50 585 LEU A N 1
ATOM 4705 C CA . LEU A 1 585 ? -26.362 -1.969 14.481 1.00 97.50 585 LEU A CA 1
ATOM 4706 C C . LEU A 1 585 ? -25.072 -2.672 14.074 1.00 97.50 585 LEU A C 1
ATOM 4708 O O . LEU A 1 585 ? -25.103 -3.809 13.603 1.00 97.50 585 LEU A O 1
ATOM 4712 N N . HIS A 1 586 ? -23.955 -1.995 14.289 1.00 98.62 586 HIS A N 1
ATOM 4713 C CA . HIS A 1 586 ? -22.609 -2.515 14.143 1.00 98.62 586 HIS A CA 1
ATOM 4714 C C . HIS A 1 586 ? -21.790 -2.060 15.346 1.00 98.62 586 HIS A C 1
ATOM 4716 O O . HIS A 1 586 ? -21.576 -0.868 15.566 1.00 98.62 586 HIS A O 1
ATOM 4722 N N . PHE A 1 587 ? -21.399 -3.025 16.167 1.00 98.75 587 PHE A N 1
ATOM 4723 C CA . PHE A 1 587 ? -20.635 -2.816 17.385 1.00 98.75 587 PHE A CA 1
ATOM 4724 C C . PHE A 1 587 ? -19.291 -3.513 17.247 1.00 98.75 587 PHE A C 1
ATOM 4726 O O . PHE A 1 587 ? -19.246 -4.694 16.909 1.00 98.75 587 PHE A O 1
ATOM 4733 N N . VAL A 1 588 ? -18.201 -2.805 17.529 1.00 98.81 588 VAL A N 1
ATOM 4734 C CA . VAL A 1 588 ? -16.847 -3.365 17.449 1.00 98.81 588 VAL A CA 1
ATOM 4735 C C . VAL A 1 588 ? -16.137 -3.144 18.767 1.00 98.81 588 VAL A C 1
ATOM 4737 O O . VAL A 1 588 ? -16.018 -2.006 19.205 1.00 98.81 588 VAL A O 1
ATOM 4740 N N . PHE A 1 589 ? -15.647 -4.220 19.373 1.00 98.81 589 PHE A N 1
ATOM 4741 C CA . PHE A 1 589 ? -14.883 -4.234 20.616 1.00 98.81 589 PHE A CA 1
ATOM 4742 C C . PHE A 1 589 ? -13.445 -4.688 20.367 1.00 98.81 589 PHE A C 1
ATOM 4744 O O . PHE A 1 589 ? -13.207 -5.605 19.576 1.00 98.81 589 PHE A O 1
ATOM 4751 N N . LYS A 1 590 ? -12.501 -4.070 21.082 1.00 97.94 590 LYS A N 1
ATOM 4752 C CA . LYS A 1 590 ? -11.063 -4.329 20.972 1.00 97.94 590 LYS A CA 1
ATOM 4753 C C . LYS A 1 590 ? -10.461 -4.653 22.333 1.00 97.94 590 LYS A C 1
ATOM 4755 O O . LYS A 1 590 ? -10.587 -3.868 23.271 1.00 97.94 590 LYS A O 1
ATOM 4760 N N . CYS A 1 591 ? -9.728 -5.758 22.447 1.00 97.94 591 CYS A N 1
ATOM 4761 C CA . CYS A 1 591 ? -8.885 -6.048 23.609 1.00 97.94 591 CYS A CA 1
ATOM 4762 C C . CYS A 1 591 ? -7.807 -7.083 23.271 1.00 97.94 591 CYS A C 1
ATOM 4764 O O . CYS A 1 591 ? -8.140 -8.233 22.988 1.00 97.94 591 CYS A O 1
ATOM 4766 N N . GLY A 1 592 ? -6.530 -6.700 23.352 1.00 95.12 592 GLY A N 1
ATOM 4767 C CA . GLY A 1 592 ? -5.412 -7.550 22.937 1.00 95.12 592 GLY A CA 1
ATOM 4768 C C . GLY A 1 592 ? -4.543 -6.883 21.877 1.00 95.12 592 GLY A C 1
ATOM 4769 O O . GLY A 1 592 ? -4.995 -5.988 21.159 1.00 95.12 592 GLY A O 1
ATOM 4770 N N . PHE A 1 593 ? -3.283 -7.319 21.794 1.00 93.00 593 PHE A N 1
ATOM 4771 C CA . PHE A 1 593 ? -2.392 -6.914 20.714 1.00 93.00 593 PHE A CA 1
ATOM 4772 C C . PHE A 1 593 ? -1.244 -7.893 20.462 1.00 93.00 593 PHE A C 1
ATOM 4774 O O . PHE A 1 593 ? -0.729 -8.528 21.387 1.00 93.00 593 PHE A O 1
ATOM 4781 N N . LEU A 1 594 ? -0.813 -7.963 19.200 1.00 90.81 594 LEU A N 1
ATOM 4782 C CA . LEU A 1 594 ? 0.321 -8.780 18.749 1.00 90.81 594 LEU A CA 1
ATOM 4783 C C . LEU A 1 594 ? 1.522 -7.912 18.336 1.00 90.81 594 LEU A C 1
ATOM 4785 O O . LEU A 1 594 ? 2.666 -8.293 18.596 1.00 90.81 594 LEU A O 1
ATOM 4789 N N . SER A 1 595 ? 1.261 -6.711 17.806 1.00 89.75 595 SER A N 1
ATOM 4790 C CA . SER A 1 595 ? 2.246 -5.665 17.493 1.00 89.75 595 SER A CA 1
ATOM 4791 C C . SER A 1 595 ? 2.009 -4.385 18.313 1.00 89.75 595 SER A C 1
ATOM 4793 O O . SER A 1 595 ? 0.920 -4.135 18.831 1.00 89.75 595 SER A O 1
ATOM 4795 N N . THR A 1 596 ? 3.047 -3.556 18.461 1.00 89.12 596 THR A N 1
ATOM 4796 C CA . THR A 1 596 ? 3.012 -2.284 19.210 1.00 89.12 596 THR A CA 1
ATOM 4797 C C . THR A 1 596 ? 2.995 -1.042 18.316 1.00 89.12 596 THR A C 1
ATOM 4799 O O . THR A 1 596 ? 2.883 0.074 18.837 1.00 89.12 596 THR A O 1
ATOM 4802 N N . TYR A 1 597 ? 3.102 -1.217 16.996 1.00 85.88 597 TYR A N 1
ATOM 4803 C CA . TYR A 1 597 ? 3.420 -0.135 16.067 1.00 85.88 597 TYR A CA 1
ATOM 4804 C C . TYR A 1 597 ? 2.208 0.774 15.788 1.00 85.88 597 TYR A C 1
ATOM 4806 O O . TYR A 1 597 ? 2.169 1.888 16.326 1.00 85.88 597 TYR A O 1
ATOM 4814 N N . HIS A 1 598 ? 1.181 0.283 15.082 1.00 91.81 598 HIS A N 1
ATOM 4815 C CA . HIS A 1 598 ? -0.025 1.058 14.727 1.00 91.81 598 HIS A CA 1
ATOM 4816 C C . HIS A 1 598 ? -1.198 0.983 15.722 1.00 91.81 598 HIS A C 1
ATOM 4818 O O . HIS A 1 598 ? -2.198 1.687 15.557 1.00 91.81 598 HIS A O 1
ATOM 4824 N N . ARG A 1 599 ? -1.070 0.212 16.811 1.00 93.19 599 ARG A N 1
ATOM 4825 C CA . ARG A 1 599 ? -2.053 0.208 17.911 1.00 93.19 599 ARG A CA 1
ATOM 4826 C C . ARG A 1 599 ? -1.974 1.461 18.798 1.00 93.19 599 ARG A C 1
ATOM 4828 O O . ARG A 1 599 ? -0.912 2.088 18.947 1.00 93.19 599 ARG A O 1
ATOM 4835 N N . HIS A 1 600 ? -3.078 1.785 19.469 1.00 96.19 600 HIS A N 1
ATOM 4836 C CA . HIS A 1 600 ? -3.184 2.832 20.509 1.00 96.19 600 HIS A CA 1
ATOM 4837 C C . HIS A 1 600 ? -3.417 2.215 21.884 1.00 96.19 600 HIS A C 1
ATOM 4839 O O . HIS A 1 600 ? -3.553 1.012 21.937 1.00 96.19 600 HIS A O 1
ATOM 4845 N N . ASP A 1 601 ? -3.449 2.970 22.984 1.00 97.19 601 ASP A N 1
ATOM 4846 C CA . ASP A 1 601 ? -3.674 2.483 24.362 1.00 97.19 601 ASP A CA 1
ATOM 4847 C C . ASP A 1 601 ? -5.174 2.282 24.673 1.00 97.19 601 ASP A C 1
ATOM 4849 O O . ASP A 1 601 ? -5.739 2.886 25.583 1.00 97.19 601 ASP A O 1
ATOM 4853 N N . ASP A 1 602 ? -5.819 1.440 23.874 1.00 97.31 602 ASP A N 1
ATOM 4854 C CA . ASP A 1 602 ? -7.268 1.326 23.665 1.00 97.31 602 ASP A CA 1
ATOM 4855 C C . ASP A 1 602 ? -7.843 -0.053 24.047 1.00 97.31 602 ASP A C 1
ATOM 4857 O O . ASP A 1 602 ? -8.942 -0.415 23.623 1.00 97.31 602 ASP A O 1
ATOM 4861 N N . ASP A 1 603 ? -7.126 -0.862 24.833 1.00 98.00 603 ASP A N 1
ATOM 4862 C CA . ASP A 1 603 ? -7.651 -2.166 25.247 1.00 98.00 603 ASP A CA 1
ATOM 4863 C C . ASP A 1 603 ? -8.938 -1.988 26.067 1.00 98.00 603 ASP A C 1
ATOM 4865 O O . ASP A 1 603 ? -8.978 -1.185 26.999 1.00 98.00 603 ASP A O 1
ATOM 4869 N N . THR A 1 604 ? -9.964 -2.784 25.751 1.00 98.06 604 THR A N 1
ATOM 4870 C CA . THR A 1 604 ? -11.367 -2.699 26.215 1.00 98.06 604 THR A CA 1
ATOM 4871 C C . THR A 1 604 ? -12.220 -1.594 25.577 1.00 98.06 604 THR A C 1
ATOM 4873 O O . THR A 1 604 ? -13.386 -1.432 25.957 1.00 98.06 604 THR A O 1
ATOM 4876 N N . SER A 1 605 ? -11.686 -0.859 24.596 1.00 98.50 605 SER A N 1
ATOM 4877 C CA . SER A 1 605 ? -12.445 0.142 23.837 1.00 98.50 605 SER A CA 1
ATOM 4878 C C . SER A 1 605 ? -13.485 -0.512 22.920 1.00 98.50 605 SER A C 1
ATOM 4880 O O . SER A 1 605 ? -13.423 -1.706 22.606 1.00 98.50 605 SER A O 1
ATOM 4882 N N . PHE A 1 606 ? -14.467 0.282 22.502 1.00 98.81 606 PHE A N 1
ATOM 4883 C CA . PHE A 1 606 ? -15.489 -0.115 21.541 1.00 98.81 606 PHE A CA 1
ATOM 4884 C C . PHE A 1 606 ? -15.886 1.050 20.627 1.00 98.81 606 PHE A C 1
ATOM 4886 O O . PHE A 1 606 ? -15.613 2.203 20.939 1.00 98.81 606 PHE A O 1
ATOM 4893 N N . THR A 1 607 ? -16.565 0.749 19.525 1.00 98.81 607 THR A N 1
ATOM 4894 C CA . THR A 1 607 ? -17.314 1.713 18.702 1.00 98.81 607 THR A CA 1
ATOM 4895 C C . THR A 1 607 ? -18.723 1.179 18.471 1.00 98.81 607 THR A C 1
ATOM 4897 O O . THR A 1 607 ? -18.949 -0.032 18.552 1.00 98.81 607 THR A O 1
ATOM 4900 N N . LEU A 1 608 ? -19.678 2.075 18.221 1.00 98.69 608 LEU A N 1
ATOM 4901 C CA . LEU A 1 608 ? -21.071 1.716 17.970 1.00 98.69 608 LEU A CA 1
ATOM 4902 C C . LEU A 1 608 ? -21.651 2.601 16.874 1.00 98.69 608 LEU A C 1
ATOM 4904 O O . LEU A 1 608 ? -21.775 3.815 17.045 1.00 98.69 608 LEU A O 1
ATOM 4908 N N . TYR A 1 609 ? -22.084 1.953 15.804 1.00 98.56 609 TYR A N 1
ATOM 4909 C CA . TYR A 1 609 ? -22.869 2.526 14.727 1.00 98.56 609 TYR A CA 1
ATOM 4910 C C . TYR A 1 609 ? -24.266 1.905 14.748 1.00 98.56 609 TYR A C 1
ATOM 4912 O O . TYR A 1 609 ? -24.402 0.694 14.912 1.00 98.56 609 TYR A O 1
ATOM 4920 N N . ALA A 1 610 ? -25.310 2.710 14.585 1.00 97.06 610 ALA A N 1
ATOM 4921 C CA . ALA A 1 610 ? -26.682 2.227 14.445 1.00 97.06 610 ALA A CA 1
ATOM 4922 C C . ALA A 1 610 ? -27.570 3.340 13.891 1.00 97.06 610 ALA A C 1
ATOM 4924 O O . ALA A 1 610 ? -27.301 4.524 14.101 1.00 97.06 610 ALA A O 1
ATOM 4925 N N . TYR A 1 611 ? -28.671 2.970 13.235 1.00 95.56 611 TYR A N 1
ATOM 4926 C CA . TYR A 1 611 ? -29.670 3.932 12.766 1.00 95.56 611 TYR A CA 1
ATOM 4927 C C . TYR A 1 611 ? -29.100 5.035 11.858 1.00 95.56 611 TYR A C 1
ATOM 4929 O O . TYR A 1 611 ? -29.529 6.182 11.925 1.00 95.56 611 TYR A O 1
ATOM 4937 N N . GLY A 1 612 ? -28.139 4.696 10.993 1.00 95.50 612 GLY A N 1
ATOM 4938 C CA . GLY A 1 612 ? -27.604 5.625 9.998 1.00 95.50 612 GLY A CA 1
ATOM 4939 C C . GLY A 1 612 ? -26.444 6.502 10.472 1.00 95.50 612 GLY A C 1
ATOM 4940 O O . GLY A 1 612 ? -25.960 7.301 9.672 1.00 95.50 612 GLY A O 1
ATOM 4941 N N . GLN A 1 613 ? -25.988 6.371 11.722 1.00 97.06 613 GLN A N 1
ATOM 4942 C CA . GLN A 1 613 ? -24.984 7.264 12.311 1.00 97.06 613 GLN A CA 1
ATOM 4943 C C . GLN A 1 613 ? -24.122 6.584 13.391 1.00 97.06 613 GLN A C 1
ATOM 4945 O O . GLN A 1 613 ? -24.497 5.556 13.963 1.00 97.06 613 GLN A O 1
ATOM 4950 N N . ASP A 1 614 ? -22.963 7.179 13.681 1.00 98.06 614 ASP A N 1
ATOM 4951 C CA . ASP A 1 614 ? -22.096 6.777 14.791 1.00 98.06 614 ASP A CA 1
ATOM 4952 C C . ASP A 1 614 ? -22.630 7.332 16.126 1.00 98.06 614 ASP A C 1
ATOM 4954 O O . ASP A 1 614 ? -23.081 8.471 16.213 1.00 98.06 614 ASP A O 1
ATOM 4958 N N . TRP A 1 615 ? -22.555 6.527 17.185 1.00 98.38 615 TRP A N 1
ATOM 4959 C CA . TRP A 1 615 ? -22.986 6.887 18.545 1.00 98.38 615 TRP A CA 1
ATOM 4960 C C . TRP A 1 615 ? -21.828 6.915 19.533 1.00 98.38 615 TRP A C 1
ATOM 4962 O O . TRP A 1 615 ? -21.782 7.765 20.420 1.00 98.38 615 TRP A O 1
ATOM 4972 N N . PHE A 1 616 ? -20.875 6.004 19.341 1.00 98.69 616 PHE A N 1
ATOM 4973 C CA . PHE A 1 616 ? -19.597 5.983 20.038 1.00 98.69 616 PHE A CA 1
ATOM 4974 C C . PHE A 1 616 ? -18.489 5.774 19.012 1.00 98.69 616 PHE A C 1
ATOM 4976 O O . PHE A 1 616 ? -18.524 4.813 18.239 1.00 98.69 616 PHE A O 1
ATOM 4983 N N . ILE A 1 617 ? -17.518 6.680 19.016 1.00 98.44 617 ILE A N 1
ATOM 4984 C CA . ILE A 1 617 ? -16.405 6.732 18.061 1.00 98.44 617 ILE A CA 1
ATOM 4985 C C . ILE A 1 617 ? -15.077 6.490 18.774 1.00 98.44 617 ILE A C 1
ATOM 4987 O O . ILE A 1 617 ? -15.016 6.517 20.000 1.00 98.44 617 ILE A O 1
ATOM 4991 N N . ASP A 1 618 ? -14.011 6.286 18.006 1.00 97.81 618 ASP A N 1
ATOM 4992 C CA . ASP A 1 618 ? -12.642 6.223 18.522 1.00 97.81 618 ASP A CA 1
ATOM 4993 C C . ASP A 1 618 ? -11.845 7.488 18.127 1.00 97.81 618 ASP A C 1
ATOM 4995 O O . ASP A 1 618 ? -12.350 8.369 17.417 1.00 97.81 618 ASP A O 1
ATOM 4999 N N . GLY A 1 619 ? -10.618 7.616 18.633 1.00 95.38 619 GLY A N 1
ATOM 5000 C CA . GLY A 1 619 ? -9.772 8.792 18.445 1.00 95.38 619 GLY A CA 1
ATOM 5001 C C . GLY A 1 619 ? -9.240 8.933 17.019 1.00 95.38 619 GLY A C 1
ATOM 5002 O O . GLY A 1 619 ? -9.125 10.054 16.525 1.00 95.38 619 GLY A O 1
ATOM 5003 N N . GLY A 1 620 ? -8.966 7.818 16.337 1.00 95.94 620 GLY A N 1
ATOM 5004 C CA . GLY A 1 620 ? -8.394 7.816 14.991 1.00 95.94 620 GLY A CA 1
ATOM 5005 C C . GLY A 1 620 ? -6.912 8.211 14.934 1.00 95.94 620 GLY A C 1
ATOM 5006 O O . GLY A 1 620 ? -6.245 8.458 15.939 1.00 95.94 620 GLY A O 1
ATOM 5007 N N . LEU A 1 621 ? -6.368 8.247 13.717 1.00 93.19 621 LEU A N 1
ATOM 5008 C CA . LEU A 1 621 ? -4.924 8.311 13.452 1.00 93.19 621 LEU A CA 1
ATOM 5009 C C . LEU A 1 621 ? -4.278 9.680 13.751 1.00 93.19 621 LEU A C 1
ATOM 5011 O O . LEU A 1 621 ? -3.205 9.743 14.364 1.00 93.19 621 LEU A O 1
ATOM 5015 N N . TYR A 1 622 ? -4.897 10.774 13.294 1.00 93.56 622 TYR A N 1
ATOM 5016 C CA . TYR A 1 622 ? -4.296 12.110 13.179 1.00 93.56 622 TYR A CA 1
ATOM 5017 C C . TYR A 1 622 ? -3.035 12.159 12.310 1.00 93.56 622 TYR A C 1
ATOM 5019 O O . TYR A 1 622 ? -3.161 12.334 11.104 1.00 93.56 622 TYR A O 1
ATOM 5027 N N . LYS A 1 623 ? -1.823 12.025 12.858 1.00 87.69 623 LYS A N 1
ATOM 5028 C CA . LYS A 1 623 ? -0.576 12.021 12.066 1.00 87.69 623 LYS A CA 1
ATOM 5029 C C . LYS A 1 623 ? 0.521 11.186 12.717 1.00 87.69 623 LYS A C 1
ATOM 5031 O O . LYS A 1 623 ? 0.506 10.973 13.926 1.00 87.69 623 LYS A O 1
ATOM 5036 N N . HIS A 1 624 ? 1.529 10.780 11.952 1.00 83.88 624 HIS A N 1
ATOM 5037 C CA . HIS A 1 624 ? 2.629 9.933 12.431 1.00 83.88 624 HIS A CA 1
ATOM 5038 C C . HIS A 1 624 ? 3.817 10.727 13.010 1.00 83.88 624 HIS A C 1
ATOM 5040 O O . HIS A 1 624 ? 4.961 10.465 12.666 1.00 83.88 624 HIS A O 1
ATOM 5046 N N . GLU A 1 625 ? 3.560 11.681 13.913 1.00 85.50 625 GLU A N 1
ATOM 5047 C CA . GLU A 1 625 ? 4.611 12.447 14.612 1.00 85.50 625 GLU A CA 1
ATOM 5048 C C . GLU A 1 625 ? 4.626 12.093 16.113 1.00 85.50 625 GLU A C 1
ATOM 5050 O O . GLU A 1 625 ? 3.788 12.600 16.864 1.00 85.50 625 GLU A O 1
ATOM 5055 N N . PRO A 1 626 ? 5.528 11.208 16.583 1.00 85.81 626 PRO A N 1
ATOM 5056 C CA . PRO A 1 626 ? 5.483 10.665 17.943 1.00 85.81 626 PRO A CA 1
ATOM 5057 C C . PRO A 1 626 ? 5.621 11.700 19.065 1.00 85.81 626 PRO A C 1
ATOM 5059 O O . PRO A 1 626 ? 5.186 11.421 20.184 1.00 85.81 626 PRO A O 1
ATOM 5062 N N . LYS A 1 627 ? 6.242 12.859 18.797 1.00 91.00 627 LYS A N 1
ATOM 5063 C CA . LYS A 1 627 ? 6.453 13.919 19.798 1.00 91.00 627 LYS A CA 1
ATOM 5064 C C . LYS A 1 627 ? 5.332 14.958 19.837 1.00 91.00 627 LYS A C 1
ATOM 5066 O O . LYS A 1 627 ? 5.289 15.755 20.772 1.00 91.00 627 LYS A O 1
ATOM 5071 N N . ASP A 1 628 ? 4.429 14.965 18.857 1.00 91.94 628 ASP A N 1
ATOM 5072 C CA . ASP A 1 628 ? 3.318 15.913 18.821 1.00 91.94 628 ASP A CA 1
ATOM 5073 C C . ASP A 1 628 ? 2.336 15.642 19.987 1.00 91.94 628 ASP A C 1
ATOM 5075 O O . ASP A 1 628 ? 1.865 14.509 20.137 1.00 91.94 628 ASP A O 1
ATOM 5079 N N . PRO A 1 629 ? 1.983 16.651 20.811 1.00 94.75 629 PRO A N 1
ATOM 5080 C CA . PRO A 1 629 ? 1.106 16.453 21.967 1.00 94.75 629 PRO A CA 1
ATOM 5081 C C . PRO A 1 629 ? -0.282 15.892 21.627 1.00 94.75 629 PRO A C 1
ATOM 5083 O O . PRO A 1 629 ? -0.825 15.094 22.392 1.00 94.75 629 PRO A O 1
ATOM 5086 N N . MET A 1 630 ? -0.855 16.271 20.480 1.00 95.56 630 MET A N 1
ATOM 5087 C CA . MET A 1 630 ? -2.129 15.721 20.015 1.00 95.56 630 MET A CA 1
ATOM 5088 C C . MET A 1 630 ? -1.957 14.264 19.596 1.00 95.56 630 MET A C 1
ATOM 5090 O O . MET A 1 630 ? -2.781 13.439 19.971 1.00 95.56 630 MET A O 1
ATOM 5094 N N . ARG A 1 631 ? -0.876 13.901 18.893 1.00 94.94 631 ARG A N 1
ATOM 5095 C CA . ARG A 1 631 ? -0.603 12.490 18.561 1.00 94.94 631 ARG A CA 1
ATOM 5096 C C . ARG A 1 631 ? -0.403 11.638 19.814 1.00 94.94 631 ARG A C 1
ATOM 5098 O O . ARG A 1 631 ? -0.925 10.526 19.883 1.00 94.94 631 ARG A O 1
ATOM 5105 N N . VAL A 1 632 ? 0.298 12.156 20.823 1.00 95.19 632 VAL A N 1
ATOM 5106 C CA . VAL A 1 632 ? 0.416 11.489 22.128 1.00 95.19 632 VAL A CA 1
ATOM 5107 C C . VAL A 1 632 ? -0.965 11.279 22.753 1.00 95.19 632 VAL A C 1
ATOM 5109 O O . VAL A 1 632 ? -1.229 10.187 23.252 1.00 95.19 632 VAL A O 1
ATOM 5112 N N . HIS A 1 633 ? -1.853 12.277 22.686 1.00 96.12 633 HIS A N 1
ATOM 5113 C CA . HIS A 1 633 ? -3.226 12.160 23.180 1.00 96.12 633 HIS A CA 1
ATOM 5114 C C . HIS A 1 633 ? -4.054 11.128 22.402 1.00 96.12 633 HIS A C 1
ATOM 5116 O O . HIS A 1 633 ? -4.637 10.254 23.038 1.00 96.12 633 HIS A O 1
ATOM 5122 N N . PHE A 1 634 ? -4.064 11.182 21.065 1.00 96.94 634 PHE A N 1
ATOM 5123 C CA . PHE A 1 634 ? -4.812 10.252 20.208 1.00 96.94 634 PHE A CA 1
ATOM 5124 C C . PHE A 1 634 ? -4.443 8.795 20.462 1.00 96.94 634 PHE A C 1
ATOM 5126 O O . PHE A 1 634 ? -5.315 7.943 20.489 1.00 96.94 634 PHE A O 1
ATOM 5133 N N . ARG A 1 635 ? -3.160 8.515 20.723 1.00 96.38 635 ARG A N 1
ATOM 5134 C CA . ARG A 1 635 ? -2.703 7.160 21.051 1.00 96.38 635 ARG A CA 1
ATOM 5135 C C . ARG A 1 635 ? -2.949 6.745 22.500 1.00 96.38 635 ARG A C 1
ATOM 5137 O O . ARG A 1 635 ? -2.595 5.620 22.851 1.00 96.38 635 ARG A O 1
ATOM 5144 N N . SER A 1 636 ? -3.401 7.649 23.362 1.00 96.31 636 SER A N 1
ATOM 5145 C CA . SER A 1 636 ? -3.503 7.406 24.799 1.00 96.31 636 SER A CA 1
ATOM 5146 C C . SER A 1 636 ? -4.892 6.927 25.199 1.00 96.31 636 SER A C 1
ATOM 5148 O O . SER A 1 636 ? -5.896 7.328 24.623 1.00 96.31 636 SER A O 1
ATOM 5150 N N . ALA A 1 637 ? -4.940 6.205 26.315 1.00 96.38 637 ALA A N 1
ATOM 5151 C CA . ALA A 1 637 ? -6.137 5.806 27.055 1.00 96.38 637 ALA A CA 1
ATOM 5152 C C . ALA A 1 637 ? -7.183 6.922 27.277 1.00 96.38 637 ALA A C 1
ATOM 5154 O O . ALA A 1 637 ? -8.348 6.644 27.558 1.00 96.38 637 ALA A O 1
ATOM 5155 N N . ASP A 1 638 ? -6.788 8.194 27.191 1.00 95.25 638 ASP A N 1
ATOM 5156 C CA . ASP A 1 638 ? -7.689 9.330 27.372 1.00 95.25 638 ASP A CA 1
ATOM 5157 C C . ASP A 1 638 ? -8.551 9.650 26.134 1.00 95.25 638 ASP A C 1
ATOM 5159 O O . ASP A 1 638 ? -9.487 10.438 26.260 1.00 95.25 638 ASP A O 1
ATOM 5163 N N . CYS A 1 639 ? -8.251 9.066 24.967 1.00 96.50 639 CYS A N 1
ATOM 5164 C CA . CYS A 1 639 ? -8.957 9.296 23.699 1.00 96.50 639 CYS A CA 1
ATOM 5165 C C . CYS A 1 639 ? -9.857 8.114 23.274 1.00 96.50 639 CYS A C 1
ATOM 5167 O O . CYS A 1 639 ? -10.374 8.099 22.162 1.00 96.50 639 CYS A O 1
ATOM 5169 N N . HIS A 1 640 ? -10.069 7.131 24.157 1.00 98.00 640 HIS A N 1
ATOM 5170 C CA . HIS A 1 640 ? -10.800 5.896 23.847 1.00 98.00 640 HIS A CA 1
ATOM 5171 C C . HIS A 1 640 ? -11.957 5.635 24.817 1.00 98.00 640 HIS A C 1
ATOM 5173 O O . HIS A 1 640 ? -12.018 6.189 25.920 1.00 98.00 640 HIS A O 1
ATOM 5179 N N . ASN A 1 641 ? -12.863 4.739 24.420 1.00 98.12 641 ASN A N 1
ATOM 5180 C CA . ASN A 1 641 ? -14.028 4.345 25.207 1.00 98.12 641 ASN A CA 1
ATOM 5181 C C . ASN A 1 641 ? -13.646 3.336 26.297 1.00 98.12 641 ASN A C 1
ATOM 5183 O O . ASN A 1 641 ? -13.987 2.169 26.169 1.00 98.12 641 ASN A O 1
ATOM 5187 N N . ILE A 1 642 ? -12.922 3.717 27.352 1.00 97.06 642 ILE A N 1
ATOM 5188 C CA . ILE A 1 642 ? -12.368 2.756 28.330 1.00 97.06 642 ILE A CA 1
ATOM 5189 C C . ILE A 1 642 ? -12.571 3.172 29.791 1.00 97.06 642 ILE A C 1
ATOM 5191 O O . ILE A 1 642 ? -12.753 4.349 30.100 1.00 97.06 642 ILE A O 1
ATOM 5195 N N . THR A 1 643 ? -12.455 2.205 30.704 1.00 97.44 643 THR A N 1
ATOM 5196 C CA . THR A 1 643 ? -12.265 2.456 32.142 1.00 97.44 643 THR A CA 1
ATOM 5197 C C . THR A 1 643 ? -10.788 2.306 32.502 1.00 97.44 643 THR A C 1
ATOM 5199 O O . THR A 1 643 ? -10.168 1.287 32.203 1.00 97.44 643 THR A O 1
ATOM 5202 N N . SER A 1 644 ? -10.208 3.326 33.142 1.00 97.06 644 SER A N 1
ATOM 5203 C CA . SER A 1 644 ? -8.769 3.388 33.428 1.00 97.06 644 SER A CA 1
ATOM 5204 C C . SER A 1 644 ? -8.452 3.943 34.825 1.00 97.06 644 SER A C 1
ATOM 5206 O O . SER A 1 644 ? -9.196 4.784 35.341 1.00 97.06 644 SER A O 1
ATOM 5208 N N . PRO A 1 645 ? -7.339 3.519 35.453 1.00 97.38 645 PRO A N 1
ATOM 5209 C CA . PRO A 1 645 ? -6.821 4.160 36.657 1.00 97.38 645 PRO A CA 1
ATOM 5210 C C . PRO A 1 645 ? -6.392 5.600 36.367 1.00 97.38 645 PRO A C 1
ATOM 5212 O O . PRO A 1 645 ? -5.605 5.881 35.463 1.00 97.38 645 PRO A O 1
ATOM 5215 N N . ASN A 1 646 ? -6.911 6.540 37.156 1.00 95.62 646 ASN A N 1
ATOM 5216 C CA . ASN A 1 646 ? -6.737 7.961 36.895 1.00 95.62 646 ASN A CA 1
ATOM 5217 C C . ASN A 1 646 ? -5.264 8.381 37.036 1.00 95.62 646 ASN A C 1
ATOM 5219 O O . ASN A 1 646 ? -4.634 8.136 38.067 1.00 95.62 646 ASN A O 1
ATOM 5223 N N . GLY A 1 647 ? -4.723 9.064 36.027 1.00 91.19 647 GLY A N 1
ATOM 5224 C CA . GLY A 1 647 ? -3.351 9.584 36.044 1.00 91.19 647 GLY A CA 1
ATOM 5225 C C . GLY A 1 647 ? -2.254 8.523 35.901 1.00 91.19 647 GLY A C 1
ATOM 5226 O O . GLY A 1 647 ? -1.089 8.841 36.121 1.00 91.19 647 GLY A O 1
ATOM 5227 N N . ILE A 1 648 ? -2.597 7.283 35.544 1.00 94.62 648 ILE A N 1
ATOM 5228 C CA . ILE A 1 648 ? -1.621 6.221 35.280 1.00 94.62 648 ILE A CA 1
ATOM 5229 C C . ILE A 1 648 ? -1.463 6.057 33.770 1.00 94.62 648 ILE A C 1
ATOM 5231 O O . ILE A 1 648 ? -2.440 5.903 33.041 1.00 94.62 648 ILE A O 1
ATOM 5235 N N . ARG A 1 649 ? -0.218 6.096 33.292 1.00 94.06 649 ARG A N 1
ATOM 5236 C CA . ARG A 1 649 ? 0.103 5.922 31.872 1.00 94.06 649 ARG A CA 1
ATOM 5237 C C . ARG A 1 649 ? 0.089 4.439 31.499 1.00 94.06 649 ARG A C 1
ATOM 5239 O O . ARG A 1 649 ? 0.625 3.614 32.240 1.00 94.06 649 ARG A O 1
ATOM 5246 N N . ALA A 1 650 ? -0.482 4.119 30.342 1.00 96.19 650 ALA A N 1
ATOM 5247 C CA . ALA A 1 650 ? -0.420 2.778 29.779 1.00 96.19 650 ALA A CA 1
ATOM 5248 C C . ALA A 1 650 ? 0.987 2.445 29.233 1.00 96.19 650 ALA A C 1
ATOM 5250 O O . ALA A 1 650 ? 1.787 3.332 28.925 1.00 96.19 650 ALA A O 1
ATOM 5251 N N . HIS A 1 651 ? 1.289 1.155 29.105 1.00 94.31 651 HIS A N 1
ATOM 5252 C CA . HIS A 1 651 ? 2.458 0.623 28.412 1.00 94.31 651 HIS A CA 1
ATOM 5253 C C . HIS A 1 651 ? 2.041 -0.392 27.349 1.00 94.31 651 HIS A C 1
ATOM 5255 O O . HIS A 1 651 ? 0.962 -0.972 27.402 1.00 94.31 651 HIS A O 1
ATOM 5261 N N . ARG A 1 652 ? 2.954 -0.653 26.411 1.00 92.06 652 ARG A N 1
ATOM 5262 C CA . ARG A 1 652 ? 2.780 -1.642 25.333 1.00 92.06 652 ARG A CA 1
ATOM 5263 C C . ARG A 1 652 ? 3.776 -2.800 25.425 1.00 92.06 652 ARG A C 1
ATOM 5265 O O . ARG A 1 652 ? 3.989 -3.524 24.462 1.00 92.06 652 ARG A O 1
ATOM 5272 N N . ASP A 1 653 ? 4.411 -2.954 26.585 1.00 91.06 653 ASP A N 1
ATOM 5273 C CA . ASP A 1 653 ? 5.337 -4.051 26.859 1.00 91.06 653 ASP A CA 1
ATOM 5274 C C . ASP A 1 653 ? 4.588 -5.390 26.969 1.00 91.06 653 ASP A C 1
ATOM 5276 O O . ASP A 1 653 ? 3.839 -5.623 27.923 1.00 91.06 653 ASP A O 1
ATOM 5280 N N . ARG A 1 654 ? 4.810 -6.272 25.988 1.00 86.44 654 ARG A N 1
ATOM 5281 C CA . ARG A 1 654 ? 4.165 -7.589 25.899 1.00 86.44 654 ARG A CA 1
ATOM 5282 C C . ARG A 1 654 ? 4.537 -8.520 27.052 1.00 86.44 654 ARG A C 1
ATOM 5284 O O . ARG A 1 654 ? 3.732 -9.385 27.382 1.00 86.44 654 ARG A O 1
ATOM 5291 N N . SER A 1 655 ? 5.698 -8.343 27.686 1.00 87.38 655 SER A N 1
ATOM 5292 C CA . SER A 1 655 ? 6.109 -9.189 28.815 1.00 87.38 655 SER A CA 1
ATOM 5293 C C . SER A 1 655 ? 5.199 -8.993 30.034 1.00 87.38 655 SER A C 1
ATOM 5295 O O . SER A 1 655 ? 4.813 -9.962 30.685 1.00 87.38 655 SER A O 1
ATOM 5297 N N . TYR A 1 656 ? 4.772 -7.752 30.285 1.00 84.62 656 TYR A N 1
ATOM 5298 C CA . TYR A 1 656 ? 3.831 -7.405 31.354 1.00 84.62 656 TYR A CA 1
ATOM 5299 C C . TYR A 1 656 ? 2.367 -7.577 30.940 1.00 84.62 656 TYR A C 1
ATOM 5301 O O . TYR A 1 656 ? 1.510 -7.812 31.789 1.00 84.62 656 TYR A O 1
ATOM 5309 N N . SER A 1 657 ? 2.070 -7.458 29.645 1.00 87.00 657 SER A N 1
ATOM 5310 C CA . SER A 1 657 ? 0.707 -7.527 29.112 1.00 87.00 657 SER A CA 1
ATOM 5311 C C . SER A 1 657 ? 0.352 -8.880 28.490 1.00 87.00 657 SER A C 1
ATOM 5313 O O . SER A 1 657 ? -0.656 -8.959 27.797 1.00 87.00 657 SER A O 1
ATOM 5315 N N . ASN A 1 658 ? 1.105 -9.953 28.757 1.00 87.31 658 ASN A N 1
ATOM 5316 C CA . ASN A 1 658 ? 0.872 -11.293 28.190 1.00 87.31 658 ASN A CA 1
ATOM 5317 C C . ASN A 1 658 ? -0.510 -11.893 28.522 1.00 87.31 658 ASN A C 1
ATOM 5319 O O . ASN A 1 658 ? -0.995 -12.775 27.821 1.00 87.31 658 ASN A O 1
ATOM 5323 N N . LYS A 1 659 ? -1.158 -11.402 29.583 1.00 91.56 659 LYS A N 1
ATOM 5324 C CA . LYS A 1 659 ? -2.533 -11.749 29.956 1.00 91.56 659 LYS A CA 1
ATOM 5325 C C . LYS A 1 659 ? -3.583 -10.853 29.293 1.00 91.56 659 LYS A C 1
ATOM 5327 O O . LYS A 1 659 ? -4.759 -11.064 29.550 1.00 91.56 659 LYS A O 1
ATOM 5332 N N . THR A 1 660 ? -3.217 -9.877 28.471 1.00 96.19 660 THR A N 1
ATOM 5333 C CA . THR A 1 660 ? -4.185 -8.995 27.798 1.00 96.19 660 THR A CA 1
ATOM 5334 C C . THR A 1 660 ? -4.834 -9.716 26.620 1.00 96.19 660 THR A C 1
ATOM 5336 O O . THR A 1 660 ? -4.135 -10.380 25.861 1.00 96.19 660 THR A O 1
ATOM 5339 N N . GLY A 1 661 ? -6.154 -9.618 26.473 1.00 97.44 661 GLY A N 1
ATOM 5340 C CA . GLY A 1 661 ? -6.887 -10.247 25.373 1.00 97.44 661 GLY A CA 1
ATOM 5341 C C . GLY A 1 661 ? -8.333 -10.602 25.717 1.00 97.44 661 GLY A C 1
ATOM 5342 O O . GLY A 1 661 ? -8.808 -10.351 26.829 1.00 97.44 661 GLY A O 1
ATOM 5343 N N . ILE A 1 662 ? -9.017 -11.253 24.775 1.00 98.44 662 ILE A N 1
ATOM 5344 C CA . ILE A 1 662 ? -10.360 -11.810 24.980 1.00 98.44 662 ILE A CA 1
ATOM 5345 C C . ILE A 1 662 ? -10.273 -13.081 25.839 1.00 98.44 662 ILE A C 1
ATOM 5347 O O . ILE A 1 662 ? -9.594 -14.051 25.494 1.00 98.44 662 ILE A O 1
ATOM 5351 N N . LYS A 1 663 ? -10.969 -13.080 26.979 1.00 98.06 663 LYS A N 1
ATOM 5352 C CA . LYS A 1 663 ? -10.976 -14.174 27.965 1.00 98.06 663 LYS A CA 1
ATOM 5353 C C . LYS A 1 663 ? -12.136 -15.131 27.789 1.00 98.06 663 LYS A C 1
ATOM 5355 O O . LYS A 1 663 ? -11.946 -16.336 27.922 1.00 98.06 663 LYS A O 1
ATOM 5360 N N . ASP A 1 664 ? -13.300 -14.593 27.467 1.00 98.31 664 ASP A N 1
ATOM 5361 C CA . ASP A 1 664 ? -14.537 -15.344 27.297 1.00 98.31 664 ASP A CA 1
ATOM 5362 C C . ASP A 1 664 ? -15.404 -14.641 26.247 1.00 98.31 664 ASP A C 1
ATOM 5364 O O . ASP A 1 664 ? -15.350 -13.418 26.106 1.00 98.31 664 ASP A O 1
ATOM 5368 N N . SER A 1 665 ? -16.168 -15.405 25.480 1.00 98.19 665 SER A N 1
ATOM 5369 C CA . SER A 1 665 ? -17.059 -14.888 24.443 1.00 98.19 665 SER A CA 1
ATOM 5370 C C . SER A 1 665 ? -18.057 -15.953 24.013 1.00 98.19 665 SER A C 1
ATOM 5372 O O . SER A 1 665 ? -17.742 -17.141 24.050 1.00 98.19 665 SER A O 1
ATOM 5374 N N . GLY A 1 666 ? -19.209 -15.531 23.507 1.00 96.50 666 GLY A N 1
ATOM 5375 C CA . GLY A 1 666 ? -20.215 -16.433 22.956 1.00 96.50 666 GLY A CA 1
ATOM 5376 C C . GLY A 1 666 ? -21.113 -15.724 21.953 1.00 96.50 666 GLY A C 1
ATOM 5377 O O . GLY A 1 666 ? -21.350 -14.523 22.071 1.00 96.50 666 GLY A O 1
ATOM 5378 N N . ILE A 1 667 ? -21.594 -16.477 20.966 1.00 95.56 667 ILE A N 1
ATOM 5379 C CA . ILE A 1 667 ? -22.504 -16.006 19.920 1.00 95.56 667 ILE A CA 1
ATOM 5380 C C . ILE A 1 667 ? -23.735 -16.912 19.913 1.00 95.56 667 ILE A C 1
ATOM 5382 O O . ILE A 1 667 ? -23.617 -18.136 19.951 1.00 95.56 667 ILE A O 1
ATOM 5386 N N . SER A 1 668 ? -24.913 -16.300 19.834 1.00 90.38 668 SER A N 1
ATOM 5387 C CA . SER A 1 668 ? -26.181 -16.968 19.540 1.00 90.38 668 SER A CA 1
ATOM 5388 C C . SER A 1 668 ? -27.074 -16.053 18.695 1.00 90.38 668 SER A C 1
ATOM 5390 O O . SER A 1 668 ? -26.754 -14.881 18.471 1.00 90.38 668 SER A O 1
ATOM 5392 N N . ASN A 1 669 ? -28.216 -16.570 18.239 1.00 84.19 669 ASN A N 1
ATOM 5393 C CA . ASN A 1 669 ? -29.163 -15.796 17.431 1.00 84.19 669 ASN A CA 1
ATOM 5394 C C . ASN A 1 669 ? -29.709 -14.562 18.164 1.00 84.19 669 ASN A C 1
ATOM 5396 O O . ASN A 1 669 ? -29.937 -13.533 17.527 1.00 84.19 669 ASN A O 1
ATOM 5400 N N . ASP A 1 670 ? -29.844 -14.630 19.489 1.00 89.00 670 ASP A N 1
ATOM 5401 C CA . ASP A 1 670 ? -30.478 -13.575 20.284 1.00 89.00 670 ASP A CA 1
ATOM 5402 C C . ASP A 1 670 ? -29.479 -12.793 21.137 1.00 89.00 670 ASP A C 1
ATOM 5404 O O . ASP A 1 670 ? -29.652 -11.594 21.348 1.00 89.00 670 ASP A O 1
ATOM 5408 N N . ILE A 1 671 ? -28.435 -13.459 21.639 1.00 94.50 671 ILE A N 1
ATOM 5409 C CA . ILE A 1 671 ? -27.479 -12.878 22.586 1.00 94.50 671 ILE A CA 1
ATOM 5410 C C . ILE A 1 671 ? -26.048 -13.190 22.162 1.00 94.50 671 ILE A C 1
ATOM 5412 O O . ILE A 1 671 ? -25.690 -14.355 21.977 1.00 94.50 671 ILE A O 1
ATOM 5416 N N . SER A 1 672 ? -25.214 -12.156 22.118 1.00 97.44 672 SER A N 1
ATOM 5417 C CA . SER A 1 672 ? -23.771 -12.286 21.909 1.00 97.44 672 SER A CA 1
ATOM 5418 C C . SER A 1 672 ? -23.013 -11.540 22.997 1.00 97.44 672 SER A C 1
ATOM 5420 O O . SER A 1 672 ? -23.469 -10.508 23.487 1.00 97.44 672 SER A O 1
ATOM 5422 N N . TYR A 1 673 ? -21.871 -12.068 23.430 1.00 98.44 673 TYR A N 1
ATOM 5423 C CA . TYR A 1 673 ? -21.088 -11.458 24.499 1.00 98.44 673 TYR A CA 1
ATOM 5424 C C . TYR A 1 673 ? -19.582 -11.614 24.296 1.00 98.44 673 TYR A C 1
ATOM 5426 O O . TYR A 1 673 ? -19.111 -12.548 23.649 1.00 98.44 673 TYR A O 1
ATOM 5434 N N . VAL A 1 674 ? -18.821 -10.699 24.896 1.00 98.81 674 VAL A N 1
ATOM 5435 C CA . VAL A 1 674 ? -17.353 -10.732 24.941 1.00 98.81 674 VAL A CA 1
ATOM 5436 C C . VAL A 1 674 ? -16.858 -10.188 26.280 1.00 98.81 674 VAL A C 1
ATOM 5438 O O . VAL A 1 674 ? -17.408 -9.223 26.803 1.00 98.81 674 VAL A O 1
ATOM 5441 N N . LEU A 1 675 ? -15.826 -10.805 26.848 1.00 98.75 675 LEU A N 1
ATOM 5442 C CA . LEU A 1 675 ? -15.088 -10.346 28.022 1.00 98.75 675 LEU A CA 1
ATOM 5443 C C . LEU A 1 675 ? -13.626 -10.140 27.628 1.00 98.75 675 LEU A C 1
ATOM 5445 O O . LEU A 1 675 ? -12.905 -11.107 27.380 1.00 98.75 675 LEU A O 1
ATOM 5449 N N . GLY A 1 676 ? -13.185 -8.886 27.597 1.00 98.56 676 GLY A N 1
ATOM 5450 C CA . GLY A 1 676 ? -11.774 -8.537 27.445 1.00 98.56 676 GLY A CA 1
ATOM 5451 C C . GLY A 1 676 ? -11.139 -8.189 28.785 1.00 98.56 676 GLY A C 1
ATOM 5452 O O . GLY A 1 676 ? -11.767 -7.538 29.619 1.00 98.56 676 GLY A O 1
ATOM 5453 N N . GLU A 1 677 ? -9.887 -8.590 28.977 1.00 98.38 677 GLU A N 1
ATOM 5454 C CA . GLU A 1 677 ? -9.058 -8.226 30.127 1.00 98.38 677 GLU A CA 1
ATOM 5455 C C . GLU A 1 677 ? -7.762 -7.574 29.636 1.00 98.38 677 GLU A C 1
ATOM 5457 O O . GLU A 1 677 ? -7.132 -8.070 28.706 1.00 98.38 677 GLU A O 1
ATOM 5462 N N . SER A 1 678 ? -7.350 -6.478 30.269 1.00 97.62 678 SER A N 1
ATOM 5463 C CA . SER A 1 678 ? -6.146 -5.716 29.958 1.00 97.62 678 SER A CA 1
ATOM 5464 C C . SER A 1 678 ? -5.255 -5.526 31.178 1.00 97.62 678 SER A C 1
ATOM 5466 O O . SER A 1 678 ? -5.709 -5.229 32.288 1.00 97.62 678 SER A O 1
ATOM 5468 N N . HIS A 1 679 ? -3.955 -5.643 30.922 1.00 96.38 679 HIS A N 1
ATOM 5469 C CA . HIS A 1 679 ? -2.864 -5.352 31.850 1.00 96.38 679 HIS A CA 1
ATOM 5470 C C . HIS A 1 679 ? -1.940 -4.283 31.254 1.00 96.38 679 HIS A C 1
ATOM 5472 O O . HIS A 1 679 ? -0.724 -4.360 31.401 1.00 96.38 679 HIS A O 1
ATOM 5478 N N . MET A 1 680 ? -2.494 -3.311 30.517 1.00 96.25 680 MET A N 1
ATOM 5479 C CA . MET A 1 680 ? -1.712 -2.204 29.942 1.00 96.25 680 MET A CA 1
ATOM 5480 C C . MET A 1 680 ? -1.322 -1.136 30.973 1.00 96.25 680 MET A C 1
ATOM 5482 O O . MET A 1 680 ? -0.496 -0.276 30.686 1.00 96.25 680 MET A O 1
ATOM 5486 N N . PHE A 1 681 ? -1.892 -1.167 32.180 1.00 96.44 681 PHE A N 1
ATOM 5487 C CA . PHE A 1 681 ? -1.530 -0.277 33.284 1.00 96.44 681 PHE A CA 1
ATOM 5488 C C . PHE A 1 681 ? -0.774 -1.072 34.351 1.00 96.44 681 PHE A C 1
ATOM 5490 O O . PHE A 1 681 ? -1.348 -1.954 34.993 1.00 96.44 681 PHE A O 1
ATOM 5497 N N . LYS A 1 682 ? 0.511 -0.762 34.572 1.00 94.00 682 LYS A N 1
ATOM 5498 C CA . LYS A 1 682 ? 1.350 -1.517 35.520 1.00 94.00 682 LYS A CA 1
ATOM 5499 C C . LYS A 1 682 ? 0.722 -1.543 36.913 1.00 94.00 682 LYS A C 1
ATOM 5501 O O . LYS A 1 682 ? 0.457 -0.496 37.499 1.00 94.00 682 LYS A O 1
ATOM 5506 N N . GLY A 1 683 ? 0.547 -2.744 37.458 1.00 94.81 683 GLY A N 1
ATOM 5507 C CA . GLY A 1 683 ? -0.036 -2.944 38.782 1.00 94.81 683 GLY A CA 1
ATOM 5508 C C . GLY A 1 683 ? -1.565 -2.839 38.826 1.00 94.81 683 GLY A C 1
ATOM 5509 O O . GLY A 1 683 ? -2.122 -2.764 39.916 1.00 94.81 683 GLY A O 1
ATOM 5510 N N . PHE A 1 684 ? -2.252 -2.835 37.682 1.00 96.69 684 PHE A N 1
ATOM 5511 C CA . PHE A 1 684 ? -3.711 -2.855 37.606 1.00 96.69 684 PHE A CA 1
ATOM 5512 C C . PHE A 1 684 ? -4.197 -3.970 36.682 1.00 96.69 684 PHE A C 1
ATOM 5514 O O . PHE A 1 684 ? -3.499 -4.392 35.762 1.00 96.69 684 PHE A O 1
ATOM 5521 N N . THR A 1 685 ? -5.420 -4.429 36.927 1.00 96.88 685 THR A N 1
ATOM 5522 C CA . THR A 1 685 ? -6.163 -5.290 36.004 1.00 96.88 685 THR A CA 1
ATOM 5523 C C . THR A 1 685 ? -7.471 -4.598 35.667 1.00 96.88 685 THR A C 1
ATOM 5525 O O . THR A 1 685 ? -8.258 -4.300 36.571 1.00 96.88 685 THR A O 1
ATOM 5528 N N . CYS A 1 686 ? -7.685 -4.353 34.376 1.00 97.69 686 CYS A N 1
ATOM 5529 C CA . CYS A 1 686 ? -8.915 -3.787 33.835 1.00 97.69 686 CYS A CA 1
ATOM 5530 C C . CYS A 1 686 ? -9.634 -4.853 33.011 1.00 97.69 686 CYS A C 1
ATOM 5532 O O . CYS A 1 686 ? -8.989 -5.583 32.268 1.00 97.69 686 CYS A O 1
ATOM 5534 N N . SER A 1 687 ? -10.955 -4.939 33.080 1.00 98.12 687 SER A N 1
ATOM 5535 C CA . SER A 1 687 ? -11.726 -5.808 32.195 1.00 98.12 687 SER A CA 1
ATOM 5536 C C . SER A 1 687 ? -13.083 -5.209 31.878 1.00 98.12 687 SER A C 1
ATOM 5538 O O . SER A 1 687 ? -13.650 -4.485 32.694 1.00 98.12 687 SER A O 1
ATOM 5540 N N . ARG A 1 688 ? -13.621 -5.565 30.716 1.00 98.56 688 ARG A N 1
ATOM 5541 C CA . ARG A 1 688 ? -14.967 -5.193 30.285 1.00 98.56 688 ARG A CA 1
ATOM 5542 C C . ARG A 1 688 ? -15.672 -6.415 29.734 1.00 98.56 688 ARG A C 1
ATOM 5544 O O . ARG A 1 688 ? -15.168 -7.037 28.799 1.00 98.56 688 ARG A O 1
ATOM 5551 N N . LYS A 1 689 ? -16.843 -6.725 30.290 1.00 98.62 689 LYS A N 1
ATOM 5552 C CA . LYS A 1 689 ? -17.809 -7.633 29.669 1.00 98.62 689 LYS A CA 1
ATOM 5553 C C . LYS A 1 689 ? -18.845 -6.813 28.917 1.00 98.62 689 LYS A C 1
ATOM 5555 O O . LYS A 1 689 ? -19.380 -5.864 29.477 1.00 98.62 689 LYS A O 1
ATOM 5560 N N . VAL A 1 690 ? -19.136 -7.200 27.685 1.00 98.69 690 VAL A N 1
ATOM 5561 C CA . VAL A 1 690 ? -20.221 -6.654 26.871 1.00 98.69 690 VAL A CA 1
ATOM 5562 C C . VAL A 1 690 ? -21.196 -7.779 26.574 1.00 98.69 690 VAL A C 1
ATOM 5564 O O . VAL A 1 690 ? -20.764 -8.859 26.175 1.00 98.69 690 VAL A O 1
ATOM 5567 N N . VAL A 1 691 ? -22.489 -7.534 26.761 1.00 98.44 691 VAL A N 1
ATOM 5568 C CA . VAL A 1 691 ? -23.572 -8.441 26.370 1.00 98.44 691 VAL A CA 1
ATOM 5569 C C . VAL A 1 691 ? -24.519 -7.667 25.465 1.00 98.44 691 VAL A C 1
ATOM 5571 O O . VAL A 1 691 ? -25.109 -6.679 25.888 1.00 98.44 691 VAL A O 1
ATOM 5574 N N . TYR A 1 692 ? -24.656 -8.106 24.220 1.00 98.19 692 TYR A N 1
ATOM 5575 C CA . TYR A 1 692 ? -25.610 -7.569 23.263 1.00 98.19 692 TYR A CA 1
ATOM 5576 C C . TYR A 1 692 ? -26.818 -8.497 23.174 1.00 98.19 692 TYR A C 1
ATOM 5578 O O . TYR A 1 692 ? -26.688 -9.650 22.768 1.00 98.19 692 TYR A O 1
ATOM 5586 N N . ASN A 1 693 ? -27.989 -7.984 23.546 1.00 93.38 693 ASN A N 1
ATOM 5587 C CA . ASN A 1 693 ? -29.270 -8.639 23.320 1.00 93.38 693 ASN A CA 1
ATOM 5588 C C . ASN A 1 693 ? -29.909 -8.039 22.065 1.00 93.38 693 ASN A C 1
ATOM 5590 O O . ASN A 1 693 ? -30.356 -6.890 22.059 1.00 93.38 693 ASN A O 1
ATOM 5594 N N . ARG A 1 694 ? -29.950 -8.839 21.004 1.00 90.50 694 ARG A N 1
ATOM 5595 C CA . ARG A 1 694 ? -30.440 -8.456 19.682 1.00 90.50 694 ARG A CA 1
ATOM 5596 C C . ARG A 1 694 ? -31.954 -8.284 19.640 1.00 90.50 694 ARG A C 1
ATOM 5598 O O . ARG A 1 694 ? -32.421 -7.404 18.928 1.00 90.50 694 ARG A O 1
ATOM 5605 N N . LEU A 1 695 ? -32.704 -9.067 20.420 1.00 84.31 695 LEU A N 1
ATOM 5606 C CA . LEU A 1 695 ? -34.172 -9.009 20.453 1.00 84.31 695 LEU A CA 1
ATOM 5607 C C . LEU A 1 695 ? -34.685 -7.666 20.979 1.00 84.31 695 LEU A C 1
ATOM 5609 O O . LEU A 1 695 ? -35.653 -7.127 20.453 1.00 84.31 695 LEU A O 1
ATOM 5613 N N . ASN A 1 696 ? -34.016 -7.131 22.000 1.00 83.12 696 ASN A N 1
ATOM 5614 C CA . ASN A 1 696 ? -34.402 -5.872 22.642 1.00 83.12 696 ASN A CA 1
ATOM 5615 C C . ASN A 1 696 ? -33.513 -4.692 22.219 1.00 83.12 696 ASN A C 1
ATOM 5617 O O . ASN A 1 696 ? -33.696 -3.581 22.710 1.00 83.12 696 ASN A O 1
ATOM 5621 N N . GLU A 1 697 ? -32.525 -4.941 21.355 1.00 86.88 697 GLU A N 1
ATOM 5622 C CA . GLU A 1 697 ? -31.484 -3.990 20.955 1.00 86.88 697 GLU A CA 1
ATOM 5623 C C . GLU A 1 697 ? -30.794 -3.284 22.138 1.00 86.88 697 GLU A C 1
ATOM 5625 O O . GLU A 1 697 ? -30.482 -2.092 22.085 1.00 86.88 697 GLU A O 1
ATOM 5630 N N . THR A 1 698 ? -30.543 -4.027 23.217 1.00 93.06 698 THR A N 1
ATOM 5631 C CA . THR A 1 698 ? -29.866 -3.514 24.415 1.00 93.06 698 THR A CA 1
ATOM 5632 C C . THR A 1 698 ? -28.432 -4.010 24.479 1.00 93.06 698 THR A C 1
ATOM 5634 O O . THR A 1 698 ? -28.166 -5.181 24.196 1.00 93.06 698 THR A O 1
ATOM 5637 N N . ILE A 1 699 ? -27.510 -3.152 24.912 1.00 97.69 699 ILE A N 1
ATOM 5638 C CA . ILE A 1 699 ? -26.126 -3.548 25.193 1.00 97.69 699 ILE A CA 1
ATOM 5639 C C . ILE A 1 699 ? -25.828 -3.260 26.663 1.00 97.69 699 ILE A C 1
ATOM 5641 O O . ILE A 1 699 ? -25.943 -2.123 27.117 1.00 97.69 699 ILE A O 1
ATOM 5645 N N . ASN A 1 700 ? -25.443 -4.297 27.400 1.00 97.69 700 ASN A N 1
ATOM 5646 C CA . ASN A 1 700 ? -25.040 -4.203 28.795 1.00 97.69 700 ASN A CA 1
ATOM 5647 C C . ASN A 1 700 ? -23.520 -4.274 28.881 1.00 97.69 700 ASN A C 1
ATOM 5649 O O . ASN A 1 700 ? -22.890 -5.134 28.259 1.00 97.69 700 ASN A O 1
ATOM 5653 N N . PHE A 1 701 ? -22.938 -3.405 29.693 1.00 97.31 701 PHE A N 1
ATOM 5654 C CA . PHE A 1 701 ? -21.514 -3.388 29.963 1.00 97.31 701 PHE A CA 1
ATOM 5655 C C . PHE A 1 701 ? -21.265 -3.600 31.448 1.00 97.31 701 PHE A C 1
ATOM 5657 O O . PHE A 1 701 ? -21.926 -2.992 32.287 1.00 97.31 701 PHE A O 1
ATOM 5664 N N . THR A 1 702 ? -20.266 -4.416 31.764 1.00 97.94 702 THR A N 1
ATOM 5665 C CA . THR A 1 702 ? -19.738 -4.584 33.117 1.00 97.94 702 THR A CA 1
ATOM 5666 C C . THR A 1 702 ? -18.252 -4.281 33.097 1.00 97.94 702 THR A C 1
ATOM 5668 O O . THR A 1 702 ? -17.452 -5.084 32.606 1.00 97.94 702 THR A O 1
ATOM 5671 N N . ASP A 1 703 ? -17.891 -3.136 33.661 1.00 97.19 703 ASP A N 1
ATOM 5672 C CA . ASP A 1 703 ? -16.514 -2.685 33.787 1.00 97.19 703 ASP A CA 1
ATOM 5673 C C . ASP A 1 703 ? -15.940 -3.049 35.140 1.00 97.19 703 ASP A C 1
ATOM 5675 O O . ASP A 1 703 ? -16.578 -2.899 36.185 1.00 97.19 703 ASP A O 1
ATOM 5679 N N . PHE A 1 704 ? -14.687 -3.477 35.115 1.00 97.25 704 PHE A N 1
ATOM 5680 C CA . PHE A 1 704 ? -13.915 -3.761 36.301 1.00 97.25 704 PHE A CA 1
ATOM 5681 C C . PHE A 1 704 ? -12.521 -3.160 36.185 1.00 97.25 704 PHE A C 1
ATOM 5683 O O . PHE A 1 704 ? -11.866 -3.287 35.153 1.00 97.25 704 PHE A O 1
ATOM 5690 N N . CYS A 1 705 ? -12.050 -2.512 37.245 1.00 97.38 705 CYS A N 1
ATOM 5691 C CA . CYS A 1 705 ? -10.685 -2.002 37.318 1.00 97.38 705 CYS A CA 1
ATOM 5692 C C . CYS A 1 705 ? -10.207 -2.023 38.767 1.00 97.38 705 CYS A C 1
ATOM 5694 O O . CYS A 1 705 ? -10.805 -1.373 39.626 1.00 97.38 705 CYS A O 1
ATOM 5696 N N . LYS A 1 706 ? -9.129 -2.760 39.048 1.00 96.69 706 LYS A N 1
ATOM 5697 C CA . LYS A 1 706 ? -8.579 -2.889 40.406 1.00 96.69 706 LYS A CA 1
ATOM 5698 C C . LYS A 1 706 ? -7.053 -2.795 40.431 1.00 96.69 706 LYS A C 1
ATOM 5700 O O . LYS A 1 706 ? -6.414 -3.194 39.451 1.00 96.69 706 LYS A O 1
ATOM 5705 N N . PRO A 1 707 ? -6.457 -2.352 41.551 1.00 97.25 707 PRO A N 1
ATOM 5706 C CA . PRO A 1 707 ? -5.027 -2.486 41.761 1.00 97.25 707 PRO A CA 1
ATOM 5707 C C . PRO A 1 707 ? -4.703 -3.954 42.086 1.00 97.25 707 PRO A C 1
ATOM 5709 O O . PRO A 1 707 ? -5.498 -4.659 42.709 1.00 97.25 707 PRO A O 1
ATOM 5712 N N . ASN A 1 708 ? -3.544 -4.438 41.649 1.00 94.00 708 ASN A N 1
ATOM 5713 C CA . ASN A 1 708 ? -3.109 -5.826 41.842 1.00 94.00 708 ASN A CA 1
ATOM 5714 C C . ASN A 1 708 ? -1.701 -5.948 42.451 1.00 94.00 708 ASN A C 1
ATOM 5716 O O . ASN A 1 708 ? -1.175 -7.054 42.557 1.00 94.00 708 ASN A O 1
ATOM 5720 N N . SER A 1 709 ? -1.104 -4.832 42.890 1.00 94.19 709 SER A N 1
ATOM 5721 C CA . SER A 1 709 ? 0.182 -4.815 43.593 1.00 94.19 709 SER A CA 1
ATOM 5722 C C . SER A 1 709 ? 0.110 -4.016 44.901 1.00 94.19 709 SER A C 1
ATOM 5724 O O . SER A 1 709 ? -0.659 -3.057 44.985 1.00 94.19 709 SER A O 1
ATOM 5726 N N . PRO A 1 710 ? 0.937 -4.327 45.920 1.00 96.12 710 PRO A N 1
ATOM 5727 C CA . PRO A 1 710 ? 0.943 -3.576 47.180 1.00 96.12 710 PRO A CA 1
ATOM 5728 C C . PRO A 1 710 ? 1.140 -2.062 46.999 1.00 96.12 710 PRO A C 1
ATOM 5730 O O . PRO A 1 710 ? 0.498 -1.262 47.678 1.00 96.12 710 PRO A O 1
ATOM 5733 N N . LEU A 1 711 ? 1.986 -1.662 46.042 1.00 95.75 711 LEU A N 1
ATOM 5734 C CA . LEU A 1 711 ? 2.256 -0.256 45.728 1.00 95.75 711 LEU A CA 1
ATOM 5735 C C . LEU A 1 711 ? 1.032 0.458 45.144 1.00 95.75 711 LEU A C 1
ATOM 5737 O O . LEU A 1 711 ? 0.715 1.572 45.555 1.00 95.75 711 LEU A O 1
ATOM 5741 N N . THR A 1 712 ? 0.332 -0.176 44.202 1.00 96.25 712 THR A N 1
ATOM 5742 C CA . THR A 1 712 ? -0.858 0.418 43.573 1.00 96.25 712 THR A CA 1
ATOM 5743 C C . THR A 1 712 ? -2.052 0.428 44.519 1.00 96.25 712 THR A C 1
ATOM 5745 O O . THR A 1 712 ? -2.769 1.423 44.555 1.00 96.25 712 THR A O 1
ATOM 5748 N N . ILE A 1 713 ? -2.217 -0.603 45.357 1.00 96.94 713 ILE A N 1
ATOM 5749 C CA . ILE A 1 713 ? -3.226 -0.628 46.429 1.00 96.94 713 ILE A CA 1
ATOM 5750 C C . ILE A 1 713 ? -3.016 0.562 47.371 1.00 96.94 713 ILE A C 1
ATOM 5752 O O . ILE A 1 713 ? -3.956 1.310 47.635 1.00 96.94 713 ILE A O 1
ATOM 5756 N N . LYS A 1 714 ? -1.778 0.785 47.836 1.00 96.56 714 LYS A N 1
ATOM 5757 C CA . LYS A 1 714 ? -1.447 1.942 48.677 1.00 96.56 714 LYS A CA 1
ATOM 5758 C C . LYS A 1 714 ? -1.757 3.264 47.967 1.00 96.56 714 LYS A C 1
ATOM 5760 O O . LYS A 1 714 ? -2.425 4.113 48.543 1.00 96.56 714 LYS A O 1
ATOM 5765 N N . ALA A 1 715 ? -1.350 3.413 46.705 1.00 96.06 715 ALA A N 1
ATOM 5766 C CA . ALA A 1 715 ? -1.588 4.634 45.936 1.00 96.06 715 ALA A CA 1
ATOM 5767 C C . ALA A 1 715 ? -3.084 4.954 45.748 1.00 96.06 715 ALA A C 1
ATOM 5769 O O . ALA A 1 715 ? -3.472 6.121 45.774 1.00 96.06 715 ALA A O 1
ATOM 5770 N N . ILE A 1 716 ? -3.931 3.937 45.565 1.00 97.38 716 ILE A N 1
ATOM 5771 C CA . ILE A 1 716 ? -5.388 4.111 45.497 1.00 97.38 716 ILE A CA 1
ATOM 5772 C C . ILE A 1 716 ? -5.954 4.510 46.862 1.00 97.38 716 ILE A C 1
ATOM 5774 O O . ILE A 1 716 ? -6.714 5.474 46.928 1.00 97.38 716 ILE A O 1
ATOM 5778 N N . LYS A 1 717 ? -5.537 3.854 47.951 1.00 96.50 717 LYS A N 1
ATOM 5779 C CA . LYS A 1 717 ? -5.962 4.222 49.313 1.00 96.50 717 LYS A CA 1
ATOM 5780 C C . LYS A 1 717 ? -5.579 5.661 49.674 1.00 96.50 717 LYS A C 1
ATOM 5782 O O . LYS A 1 717 ? -6.416 6.391 50.196 1.00 96.50 717 LYS A O 1
ATOM 5787 N N . ASP A 1 718 ? -4.373 6.094 49.308 1.00 96.44 718 ASP A N 1
ATOM 5788 C CA . ASP A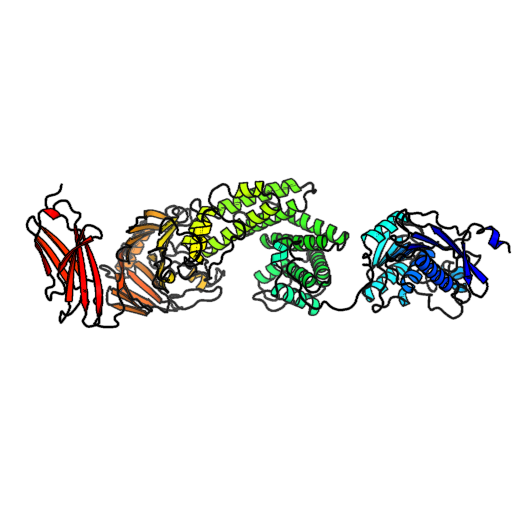 1 718 ? -3.900 7.470 49.516 1.00 96.44 718 ASP A CA 1
ATOM 5789 C C . ASP A 1 718 ? -4.707 8.503 48.702 1.00 96.44 718 ASP A C 1
ATOM 5791 O O . ASP A 1 718 ? -4.866 9.650 49.123 1.00 96.44 718 ASP A O 1
ATOM 5795 N N . LYS A 1 719 ? -5.213 8.128 47.517 1.00 96.75 719 LYS A N 1
ATOM 5796 C CA . LYS A 1 719 ? -6.132 8.976 46.740 1.00 96.75 719 LYS A CA 1
ATOM 5797 C C . LYS A 1 719 ? -7.505 9.051 47.396 1.00 96.75 719 LYS A C 1
ATOM 5799 O O . LYS A 1 719 ? -8.043 10.146 47.525 1.00 96.75 719 LYS A O 1
ATOM 5804 N N . MET A 1 720 ? -8.045 7.917 47.841 1.00 96.19 720 MET A N 1
ATOM 5805 C CA . MET A 1 720 ? -9.343 7.861 48.518 1.00 96.19 720 MET A CA 1
ATOM 5806 C C . MET A 1 720 ? -9.348 8.685 49.806 1.00 96.19 720 MET A C 1
ATOM 5808 O O . MET A 1 720 ? -10.287 9.439 50.032 1.00 96.19 720 MET A O 1
ATOM 5812 N N . SER A 1 721 ? -8.279 8.623 50.610 1.00 96.50 721 SER A N 1
ATOM 5813 C CA . SER A 1 721 ? -8.169 9.416 51.845 1.00 96.50 721 SER A CA 1
ATOM 5814 C C . SER A 1 721 ? -8.130 10.929 51.602 1.00 96.50 721 SER A C 1
ATOM 5816 O O . SER A 1 721 ? -8.297 11.703 52.538 1.00 96.50 721 SER A O 1
ATOM 5818 N N . LYS A 1 722 ? -7.857 11.352 50.363 1.00 96.69 722 LYS A N 1
ATOM 5819 C CA . LYS A 1 722 ? -7.847 12.753 49.920 1.00 96.69 722 LYS A CA 1
ATOM 5820 C C . LYS A 1 722 ? -9.075 13.115 49.080 1.00 96.69 722 LYS A C 1
ATOM 5822 O O . LYS A 1 722 ? -9.104 14.204 48.516 1.00 96.69 722 LYS A O 1
ATOM 5827 N N . GLU A 1 723 ? -10.033 12.198 48.936 1.00 94.75 723 GLU A N 1
ATOM 5828 C CA . GLU A 1 723 ? -11.197 12.333 48.047 1.00 94.75 723 GLU A CA 1
ATOM 5829 C C . GLU A 1 723 ? -10.813 12.632 46.584 1.00 94.75 723 GLU A C 1
ATOM 5831 O O . GLU A 1 723 ? -11.527 13.300 45.834 1.00 94.75 723 GLU A O 1
ATOM 5836 N N . TRP A 1 724 ? -9.650 12.143 46.150 1.00 96.88 724 TRP A N 1
ATOM 5837 C CA . TRP A 1 724 ? -9.185 12.290 44.775 1.00 96.88 724 TRP A CA 1
ATOM 5838 C C . TRP A 1 724 ? -9.752 11.188 43.885 1.00 96.88 724 TRP A C 1
ATOM 5840 O O . TRP A 1 724 ? -9.926 10.047 44.306 1.00 96.88 724 TRP A O 1
ATOM 5850 N N . VAL A 1 725 ? -9.965 11.521 42.611 1.00 97.12 725 VAL A N 1
ATOM 5851 C CA . VAL A 1 725 ? -10.445 10.572 41.598 1.00 97.12 725 VAL A CA 1
ATOM 5852 C C . VAL A 1 725 ? -9.467 9.399 41.463 1.00 97.12 725 VAL A C 1
ATOM 5854 O O . VAL A 1 725 ? -8.290 9.594 41.121 1.00 97.12 725 VAL A O 1
ATOM 5857 N N . THR A 1 726 ? -9.962 8.182 41.691 1.00 97.62 726 THR A N 1
ATOM 5858 C CA . THR A 1 726 ? -9.187 6.936 41.628 1.00 97.62 726 THR A CA 1
ATOM 5859 C C . THR A 1 726 ? -9.181 6.349 40.220 1.00 97.62 726 THR A C 1
ATOM 5861 O O . THR A 1 726 ? -8.106 6.024 39.708 1.00 97.62 726 THR A O 1
ATOM 5864 N N . TYR A 1 727 ? -10.340 6.316 39.557 1.00 98.00 727 TYR A N 1
ATOM 5865 C CA . TYR A 1 727 ? -10.528 5.787 38.200 1.00 98.00 727 TYR A CA 1
ATOM 5866 C C . TYR A 1 727 ? -11.425 6.698 37.360 1.00 98.00 727 TYR A C 1
ATOM 5868 O O . TYR A 1 727 ? -12.199 7.492 37.895 1.00 98.00 727 TYR A O 1
ATOM 5876 N N . VAL A 1 728 ? -11.334 6.571 36.036 1.00 97.38 728 VAL A N 1
ATOM 5877 C CA . VAL A 1 728 ? -12.188 7.291 35.084 1.00 97.38 728 VAL A CA 1
ATOM 5878 C C . VAL A 1 728 ? -12.697 6.330 34.015 1.00 97.38 728 VAL A C 1
ATOM 5880 O O . VAL A 1 728 ? -11.889 5.662 33.368 1.00 97.38 728 VAL A O 1
ATOM 5883 N N . THR A 1 729 ? -14.013 6.302 33.799 1.00 97.38 729 THR A N 1
ATOM 5884 C CA . THR A 1 729 ? -14.624 5.718 32.592 1.00 97.38 729 THR A CA 1
ATOM 5885 C C . THR A 1 729 ? -14.857 6.826 31.581 1.00 97.38 729 THR A C 1
ATOM 5887 O O . THR A 1 729 ? -15.427 7.858 31.935 1.00 97.38 729 THR A O 1
ATOM 5890 N N . ARG A 1 730 ? -14.411 6.640 30.339 1.00 96.94 730 ARG A N 1
ATOM 5891 C CA . ARG A 1 730 ? -14.576 7.617 29.261 1.00 96.94 730 ARG A CA 1
ATOM 5892 C C . ARG A 1 730 ? -15.396 7.046 28.129 1.00 96.94 730 ARG A C 1
ATOM 5894 O O . ARG A 1 730 ? -15.191 5.893 27.765 1.00 96.94 730 ARG A O 1
ATOM 5901 N N . PHE A 1 731 ? -16.249 7.888 27.556 1.00 98.06 731 PHE A N 1
ATOM 5902 C CA . PHE A 1 731 ? -16.867 7.656 26.260 1.00 98.06 731 PHE A CA 1
ATOM 5903 C C . PHE A 1 731 ? -16.636 8.847 25.335 1.00 98.06 731 PHE A C 1
ATOM 5905 O O . PHE A 1 731 ? -16.820 9.999 25.734 1.00 98.06 731 PHE A O 1
ATOM 5912 N N . LEU A 1 732 ? -16.242 8.558 24.102 1.00 98.19 732 LEU A N 1
ATOM 5913 C CA . LEU A 1 732 ? -16.059 9.508 23.024 1.00 98.19 732 LEU A CA 1
ATOM 5914 C C . LEU A 1 732 ? -17.257 9.411 22.076 1.00 98.19 732 LEU A C 1
ATOM 5916 O O . LEU A 1 732 ? -17.555 8.366 21.500 1.00 98.19 732 LEU A O 1
ATOM 5920 N N . ILE A 1 733 ? -17.961 10.526 21.953 1.00 98.56 733 ILE A N 1
ATOM 5921 C CA . ILE A 1 733 ? -19.243 10.649 21.268 1.00 98.56 733 ILE A CA 1
ATOM 5922 C C . ILE A 1 733 ? -19.062 11.691 20.156 1.00 98.56 733 ILE A C 1
ATOM 5924 O O . ILE A 1 733 ? -18.472 12.748 20.422 1.00 98.56 733 ILE A O 1
ATOM 5928 N N . PRO A 1 734 ? -19.519 11.433 18.919 1.00 97.31 734 PRO A N 1
ATOM 5929 C CA . PRO A 1 734 ? -19.382 12.404 17.841 1.00 97.31 734 PRO A CA 1
ATOM 5930 C C . PRO A 1 734 ? -20.202 13.677 18.124 1.00 97.31 734 PRO A C 1
ATOM 5932 O O . PRO A 1 734 ? -21.128 13.691 18.934 1.00 97.31 734 PRO A O 1
ATOM 5935 N N . LEU A 1 735 ? -19.772 14.806 17.554 1.00 95.44 735 LEU A N 1
ATOM 5936 C CA . LEU A 1 735 ? -20.267 16.137 17.943 1.00 95.44 735 LEU A CA 1
ATOM 5937 C C . LEU A 1 735 ? -21.712 16.412 17.499 1.00 95.44 735 LEU A C 1
ATOM 5939 O O . LEU A 1 735 ? -22.369 17.285 18.060 1.00 95.44 735 LEU A O 1
ATOM 5943 N N . ASP A 1 736 ? -22.185 15.678 16.498 1.00 94.31 736 ASP A N 1
ATOM 5944 C CA . ASP A 1 736 ? -23.555 15.695 15.986 1.00 94.31 736 ASP A CA 1
ATOM 5945 C C . ASP A 1 736 ? -24.561 14.998 16.920 1.00 94.31 736 ASP A C 1
ATOM 5947 O O . ASP A 1 736 ? -25.768 15.126 16.728 1.00 94.31 736 ASP A O 1
ATOM 5951 N N . ILE A 1 737 ? -24.084 14.324 17.970 1.00 97.50 737 ILE A N 1
ATOM 5952 C CA . ILE A 1 737 ? -24.914 13.737 19.020 1.00 97.50 737 ILE A CA 1
ATOM 5953 C C . ILE A 1 737 ? -25.047 14.708 20.194 1.00 97.50 737 ILE A C 1
ATOM 5955 O O . ILE A 1 737 ? -24.080 15.038 20.891 1.00 97.50 737 ILE A O 1
ATOM 5959 N N . GLU A 1 738 ? -26.278 15.128 20.473 1.00 96.06 738 GLU A N 1
ATOM 5960 C CA . GLU A 1 738 ? -26.570 15.975 21.625 1.00 96.06 738 GLU A CA 1
ATOM 5961 C C . GLU A 1 738 ? -26.542 15.142 22.916 1.00 96.06 738 GLU A C 1
ATOM 5963 O O . GLU A 1 738 ? -27.241 14.139 23.039 1.00 96.06 738 GLU A O 1
ATOM 5968 N N . VAL A 1 739 ? -25.745 15.573 23.900 1.00 96.88 739 VAL A N 1
ATOM 5969 C CA . VAL A 1 739 ? -25.593 14.879 25.191 1.00 96.88 739 VAL A CA 1
ATOM 5970 C C . VAL A 1 739 ? -26.236 15.676 26.322 1.00 96.88 739 VAL A C 1
ATOM 5972 O O . VAL A 1 739 ? -25.758 16.774 26.649 1.00 96.88 739 VAL A O 1
ATOM 5975 N N . SER A 1 740 ? -27.239 15.083 26.974 1.00 94.44 740 SER A N 1
ATOM 5976 C CA . SER A 1 740 ? -27.856 15.581 28.211 1.00 94.44 740 SER A CA 1
ATOM 5977 C C . SER A 1 740 ? -27.667 14.593 29.362 1.00 94.44 740 SER A C 1
ATOM 5979 O O . SER A 1 740 ? -27.834 13.390 29.175 1.00 94.44 740 SER A O 1
ATOM 5981 N N . ILE A 1 741 ? -27.344 15.102 30.550 1.00 93.88 741 ILE A N 1
ATOM 5982 C CA . ILE A 1 741 ? -27.069 14.305 31.751 1.00 93.88 741 ILE A CA 1
ATOM 5983 C C . ILE A 1 741 ? -28.131 14.647 32.797 1.00 93.88 741 ILE A C 1
ATOM 5985 O O . ILE A 1 741 ? -28.253 15.812 33.170 1.00 93.88 741 ILE A O 1
ATOM 5989 N N . ASP A 1 742 ? -28.858 13.639 33.270 1.00 89.50 742 ASP A N 1
ATOM 5990 C CA . ASP A 1 742 ? -29.829 13.729 34.360 1.00 89.50 742 ASP A CA 1
ATOM 5991 C C . ASP A 1 742 ? -29.529 12.647 35.408 1.00 89.50 742 ASP A C 1
ATOM 5993 O O . ASP A 1 742 ? -29.889 11.473 35.266 1.00 89.50 742 ASP A O 1
ATOM 5997 N N . GLY A 1 743 ? -28.771 13.031 36.439 1.00 90.25 743 GLY A N 1
ATOM 5998 C CA . GLY A 1 743 ? -28.244 12.098 37.433 1.00 90.25 743 GLY A CA 1
ATOM 5999 C C . GLY A 1 743 ? -27.443 10.972 36.773 1.00 90.25 743 GLY A C 1
ATOM 6000 O O . GLY A 1 743 ? -26.420 11.217 36.139 1.00 90.25 743 GLY A O 1
ATOM 6001 N N . ASN A 1 744 ? -27.939 9.742 36.908 1.00 91.06 744 ASN A N 1
ATOM 6002 C CA . ASN A 1 744 ? -27.331 8.530 36.350 1.00 91.06 744 ASN A CA 1
ATOM 6003 C C . ASN A 1 744 ? -27.886 8.135 34.971 1.00 91.06 744 ASN A C 1
ATOM 6005 O O . ASN A 1 744 ? -27.524 7.091 34.430 1.00 91.06 744 ASN A O 1
ATOM 6009 N N . LYS A 1 745 ? -28.767 8.948 34.387 1.00 92.50 745 LYS A N 1
ATOM 6010 C CA . LYS A 1 745 ? -29.304 8.737 33.044 1.00 92.50 745 LYS A CA 1
ATOM 6011 C C . LYS A 1 745 ? -28.700 9.760 32.096 1.00 92.50 745 LYS A C 1
ATOM 6013 O O . LYS A 1 745 ? -28.775 10.962 32.329 1.00 92.50 745 LYS A O 1
ATOM 6018 N N . ILE A 1 746 ? -28.102 9.285 31.013 1.00 96.62 746 ILE A N 1
ATOM 6019 C CA . ILE A 1 746 ? -27.516 10.132 29.981 1.00 96.62 746 ILE A CA 1
ATOM 6020 C C . ILE A 1 746 ? -28.282 9.866 28.698 1.00 96.62 746 ILE A C 1
ATOM 6022 O O . ILE A 1 746 ? -28.363 8.725 28.252 1.00 96.62 746 ILE A O 1
ATOM 6026 N N . LEU A 1 747 ? -28.851 10.913 28.113 1.00 96.00 747 LEU A N 1
ATOM 6027 C CA . LEU A 1 747 ? -29.491 10.825 26.808 1.00 96.00 747 LEU A CA 1
ATOM 6028 C C . LEU A 1 747 ? -28.518 11.337 25.761 1.00 96.00 747 LEU A C 1
ATOM 6030 O O . LEU A 1 747 ? -28.006 12.454 25.860 1.00 96.00 747 LEU A O 1
ATOM 6034 N N . LEU A 1 748 ? -28.282 10.495 24.767 1.00 97.38 748 LEU A N 1
ATOM 6035 C CA . LEU A 1 748 ? -27.616 10.843 23.532 1.00 97.38 748 LEU A CA 1
ATOM 6036 C C . LEU A 1 748 ? -28.707 10.981 22.479 1.00 97.38 748 LEU A C 1
ATOM 6038 O O . LEU A 1 748 ? -29.409 10.014 22.196 1.00 97.38 748 LEU A O 1
ATOM 6042 N N . LYS A 1 749 ? -28.899 12.165 21.917 1.00 96.25 749 LYS A N 1
ATOM 6043 C CA . LYS A 1 749 ? -29.940 12.413 20.924 1.00 96.25 749 LYS A CA 1
ATOM 6044 C C . LYS A 1 749 ? -29.305 12.554 19.549 1.00 96.25 749 LYS A C 1
ATOM 6046 O O . LYS A 1 749 ? -28.477 13.433 19.327 1.00 96.25 749 LYS A O 1
ATOM 6051 N N . GLY A 1 750 ? -29.691 11.642 18.665 1.00 92.31 750 GLY A N 1
ATOM 6052 C CA . GLY A 1 750 ? -29.290 11.599 17.268 1.00 92.31 750 GLY A CA 1
ATOM 6053 C C . GLY A 1 750 ? -30.364 12.161 16.344 1.00 92.31 750 GLY A C 1
ATOM 6054 O O . GLY A 1 750 ? -31.302 12.816 16.802 1.00 92.31 750 GLY A O 1
ATOM 6055 N N . ASN A 1 751 ? -30.257 11.844 15.052 1.00 88.06 751 ASN A N 1
ATOM 6056 C CA . ASN A 1 751 ? -31.207 12.313 14.042 1.00 88.06 751 ASN A CA 1
ATOM 6057 C C . ASN A 1 751 ? -32.614 11.728 14.261 1.00 88.06 751 ASN A C 1
ATOM 6059 O O . ASN A 1 751 ? -33.575 12.470 14.464 1.00 88.06 751 ASN A O 1
ATOM 6063 N N . ASP A 1 752 ? -32.718 10.395 14.293 1.00 84.50 752 ASP A N 1
ATOM 6064 C CA . ASP A 1 752 ? -34.008 9.683 14.328 1.00 84.50 752 ASP A CA 1
ATOM 6065 C C . ASP A 1 752 ? -34.269 8.934 15.641 1.00 84.50 752 ASP A C 1
ATOM 6067 O O . ASP A 1 752 ? -35.373 8.447 15.889 1.00 84.50 752 ASP A O 1
ATOM 6071 N N . LYS A 1 753 ? -33.254 8.807 16.498 1.00 89.44 753 LYS A N 1
ATOM 6072 C CA . LYS A 1 753 ? -33.305 8.016 17.732 1.00 89.44 753 LYS A CA 1
ATOM 6073 C C . LYS A 1 753 ? -32.670 8.767 18.888 1.00 89.44 753 LYS A C 1
ATOM 6075 O O . LYS A 1 753 ? -31.965 9.757 18.712 1.00 89.44 753 LYS A O 1
ATOM 6080 N N . THR A 1 754 ? -32.939 8.305 20.099 1.00 93.38 754 THR A N 1
ATOM 6081 C CA . THR A 1 754 ? -32.203 8.718 21.291 1.00 93.38 754 THR A CA 1
ATOM 6082 C C . THR A 1 754 ? -31.692 7.461 21.978 1.00 93.38 754 THR A C 1
ATOM 6084 O O . THR A 1 754 ? -32.448 6.514 22.174 1.00 93.38 754 THR A O 1
ATOM 6087 N N . LEU A 1 755 ? -30.406 7.426 22.305 1.00 96.12 755 LEU A N 1
ATOM 6088 C CA . LEU A 1 755 ? -29.807 6.366 23.102 1.00 96.12 755 LEU A CA 1
ATOM 6089 C C . LEU A 1 755 ? -29.810 6.800 24.566 1.00 96.12 755 LEU A C 1
ATOM 6091 O O . LEU A 1 755 ? -29.267 7.848 24.912 1.00 96.12 755 LEU A O 1
ATOM 6095 N N . LEU A 1 756 ? -30.408 5.990 25.427 1.00 95.44 756 LEU A N 1
ATOM 6096 C CA . LEU A 1 756 ? -30.299 6.126 26.870 1.00 95.44 756 LEU A CA 1
ATOM 6097 C C . LEU A 1 756 ? -29.108 5.300 27.349 1.00 95.44 756 LEU A C 1
ATOM 6099 O O . LEU A 1 756 ? -29.089 4.093 27.132 1.00 95.44 756 LEU A O 1
ATOM 6103 N N . ILE A 1 757 ? -28.172 5.935 28.050 1.00 96.12 757 ILE A N 1
ATOM 6104 C CA . ILE A 1 757 ? -27.177 5.274 28.896 1.00 96.12 757 ILE A CA 1
ATOM 6105 C C . ILE A 1 757 ? -27.683 5.340 30.335 1.00 96.12 757 ILE A C 1
ATOM 6107 O O . ILE A 1 757 ? -27.854 6.427 30.890 1.00 96.12 757 ILE A O 1
ATOM 6111 N N . ASN A 1 758 ? -27.910 4.184 30.946 1.00 93.62 758 ASN A N 1
ATOM 6112 C CA . ASN A 1 758 ? -28.278 4.059 32.349 1.00 93.62 758 ASN A CA 1
ATOM 6113 C C . ASN A 1 758 ? -27.066 3.588 33.162 1.00 93.62 758 ASN A C 1
ATOM 6115 O O . ASN A 1 758 ? -26.679 2.425 33.088 1.00 93.62 758 ASN A O 1
ATOM 6119 N N . ALA A 1 759 ? -26.468 4.499 33.928 1.00 92.19 759 ALA A N 1
ATOM 6120 C CA . ALA A 1 759 ? -25.337 4.260 34.817 1.00 92.19 759 ALA A CA 1
ATOM 6121 C C . ALA A 1 759 ? -25.816 3.650 36.149 1.00 92.19 759 ALA A C 1
ATOM 6123 O O . ALA A 1 759 ? -26.074 4.368 37.117 1.00 92.19 759 ALA A O 1
ATOM 6124 N N . ILE A 1 760 ? -25.974 2.325 36.195 1.00 88.81 760 ILE A N 1
ATOM 6125 C CA . ILE A 1 760 ? -26.636 1.622 37.305 1.00 88.81 760 ILE A CA 1
ATOM 6126 C C . ILE A 1 760 ? -25.882 1.866 38.615 1.00 88.81 760 ILE A C 1
ATOM 6128 O O . ILE A 1 760 ? -24.695 1.563 38.722 1.00 88.81 760 ILE A O 1
ATOM 6132 N N . ASP A 1 761 ? -26.591 2.418 39.604 1.00 85.00 761 ASP A N 1
ATOM 6133 C CA . ASP A 1 761 ? -26.086 2.710 40.950 1.00 85.00 761 ASP A CA 1
ATOM 6134 C C . ASP A 1 761 ? -24.774 3.519 40.989 1.00 85.00 761 ASP A C 1
ATOM 6136 O O . ASP A 1 761 ? -24.008 3.430 41.951 1.00 85.00 761 ASP A O 1
ATOM 6140 N N . PHE A 1 762 ? -24.500 4.336 39.964 1.00 91.81 762 PHE A N 1
ATOM 6141 C CA . PHE A 1 762 ? -23.305 5.177 39.935 1.00 91.81 762 PHE A CA 1
ATOM 6142 C C . PHE A 1 762 ? -23.347 6.239 41.043 1.00 91.81 762 PHE A C 1
ATOM 6144 O O . PHE A 1 762 ? -24.325 6.972 41.185 1.00 91.81 762 PHE A O 1
ATOM 6151 N N . LYS A 1 763 ? -22.269 6.333 41.828 1.00 89.50 763 LYS A N 1
ATOM 6152 C CA . LYS A 1 763 ? -22.138 7.274 42.961 1.00 89.50 763 LYS A CA 1
ATOM 6153 C C . LYS A 1 763 ? -21.120 8.389 42.717 1.00 89.50 763 LYS A C 1
ATOM 6155 O O . LYS A 1 763 ? -20.870 9.204 43.602 1.00 89.50 763 LYS A O 1
ATOM 6160 N N . GLY A 1 764 ? -20.477 8.382 41.553 1.00 92.44 764 GLY A N 1
ATOM 6161 C CA . GLY A 1 764 ? -19.421 9.324 41.216 1.00 92.44 764 GLY A CA 1
ATOM 6162 C C . GLY A 1 764 ? -19.942 10.624 40.609 1.00 92.44 764 GLY A C 1
ATOM 6163 O O . GLY A 1 764 ? -21.093 11.016 40.785 1.00 92.44 764 GLY A O 1
ATOM 6164 N N . LYS A 1 765 ? -19.069 11.309 39.865 1.00 94.88 765 LYS A N 1
ATOM 6165 C CA . LYS A 1 765 ? -19.410 12.553 39.154 1.00 94.88 765 LYS A CA 1
ATOM 6166 C C . LYS A 1 765 ? -19.265 12.362 37.653 1.00 94.88 765 LYS A C 1
ATOM 6168 O O . LYS A 1 765 ? -18.267 11.801 37.208 1.00 94.88 765 LYS A O 1
ATOM 6173 N N . ILE A 1 766 ? -20.234 12.858 36.888 1.00 96.50 766 ILE A N 1
ATOM 6174 C CA . ILE A 1 766 ? -20.230 12.783 35.424 1.00 96.50 766 ILE A CA 1
ATOM 6175 C C . ILE A 1 766 ? -19.889 14.159 34.858 1.00 96.50 766 ILE A C 1
ATOM 6177 O O . ILE A 1 766 ? -20.515 15.158 35.210 1.00 96.50 766 ILE A O 1
ATOM 6181 N N . TYR A 1 767 ? -18.904 14.211 33.967 1.00 95.25 767 TYR A N 1
ATOM 6182 C CA . TYR A 1 767 ? -18.488 15.430 33.283 1.00 95.25 767 TYR A CA 1
ATOM 6183 C C . TYR A 1 767 ? -18.567 15.255 31.775 1.00 95.25 767 TYR A C 1
ATOM 6185 O O . TYR A 1 767 ? -18.231 14.202 31.243 1.00 95.25 767 TYR A O 1
ATOM 6193 N N . LYS A 1 768 ? -18.945 16.325 31.076 1.00 95.31 768 LYS A N 1
ATOM 6194 C CA . LYS A 1 768 ? -18.870 16.411 29.616 1.00 95.31 768 LYS A CA 1
ATOM 6195 C C . LYS A 1 768 ? -17.873 17.495 29.222 1.00 95.31 768 LYS A C 1
ATOM 6197 O O . LYS A 1 768 ? -17.860 18.589 29.789 1.00 95.31 768 LYS A O 1
ATOM 6202 N N . SER A 1 769 ? -17.028 17.192 28.247 1.00 95.50 769 SER A N 1
ATOM 6203 C CA . SER A 1 769 ? -16.063 18.130 27.674 1.00 95.50 769 SER A CA 1
ATOM 6204 C C . SER A 1 769 ? -15.994 17.968 26.160 1.00 95.50 769 SER A C 1
ATOM 6206 O O . SER A 1 769 ? -16.328 16.914 25.634 1.00 95.50 769 SER A O 1
ATOM 6208 N N . SER A 1 770 ? -15.596 19.018 25.446 1.00 96.31 770 SER A N 1
ATOM 6209 C CA . SER A 1 770 ? -15.459 18.981 23.990 1.00 96.31 770 SER A CA 1
ATOM 6210 C C . SER A 1 770 ? -14.354 19.931 23.557 1.00 96.31 770 SER A C 1
ATOM 6212 O O . SER A 1 770 ? -14.382 21.100 23.941 1.00 96.31 770 SER A O 1
ATOM 6214 N N . GLY A 1 771 ? -13.395 19.437 22.773 1.00 94.19 771 GLY A N 1
ATOM 6215 C CA . GLY A 1 771 ? -12.348 20.257 22.171 1.00 94.19 771 GLY A CA 1
ATOM 6216 C C . GLY A 1 771 ? -11.443 21.001 23.156 1.00 94.19 771 GLY A C 1
ATOM 6217 O O . GLY A 1 771 ? -11.057 22.135 22.877 1.00 94.19 771 GLY A O 1
ATOM 6218 N N . LYS A 1 772 ? -11.134 20.430 24.328 1.00 93.88 772 LYS A N 1
ATOM 6219 C CA . LYS A 1 772 ? -10.274 21.093 25.327 1.00 93.88 772 LYS A CA 1
ATOM 6220 C C . LYS A 1 772 ? -8.805 20.761 25.083 1.00 93.88 772 LYS A C 1
ATOM 6222 O O . LYS A 1 772 ? -8.490 19.624 24.738 1.00 93.88 772 LYS A O 1
ATOM 6227 N N . LYS A 1 773 ? -7.917 21.744 25.270 1.00 91.25 773 LYS A N 1
ATOM 6228 C CA . LYS A 1 773 ? -6.451 21.569 25.250 1.00 91.25 773 LYS A CA 1
ATOM 6229 C C . LYS A 1 773 ? -5.846 21.721 26.649 1.00 91.25 773 LYS A C 1
ATOM 6231 O O . LYS A 1 773 ? -5.065 20.869 27.057 1.00 91.25 773 LYS A O 1
ATOM 6236 N N . ASP A 1 774 ? -6.304 22.716 27.409 1.00 85.56 774 ASP A N 1
ATOM 6237 C CA . ASP A 1 774 ? -5.839 23.008 28.769 1.00 85.56 774 ASP A CA 1
ATOM 6238 C C . ASP A 1 774 ? -6.890 22.680 29.849 1.00 85.56 774 ASP A C 1
ATOM 6240 O O . ASP A 1 774 ? -8.097 22.791 29.601 1.00 85.56 774 ASP A O 1
ATOM 6244 N N . PRO A 1 775 ? -6.471 22.278 31.068 1.00 84.75 775 PRO A N 1
ATOM 6245 C CA . PRO A 1 775 ? -5.111 21.855 31.441 1.00 84.75 775 PRO A CA 1
ATOM 6246 C C . PRO A 1 775 ? -4.751 20.452 30.908 1.00 84.75 775 PRO A C 1
ATOM 6248 O O . PRO A 1 775 ? -3.649 19.962 31.135 1.00 84.75 775 PRO A O 1
ATOM 6251 N N . LYS A 1 776 ? -5.695 19.767 30.248 1.00 89.25 776 LYS A N 1
ATOM 6252 C CA . LYS A 1 776 ? -5.515 18.437 29.658 1.00 89.25 776 LYS A CA 1
ATOM 6253 C C . LYS A 1 776 ? -6.304 18.339 28.353 1.00 89.25 776 LYS A C 1
ATOM 6255 O O . LYS A 1 776 ? -7.472 18.735 28.317 1.00 89.25 776 LYS A O 1
ATOM 6260 N N . ILE A 1 777 ? -5.687 17.759 27.323 1.00 94.38 777 ILE A N 1
ATOM 6261 C CA . ILE A 1 777 ? -6.311 17.532 26.015 1.00 94.38 777 ILE A CA 1
ATOM 6262 C C . ILE A 1 777 ? -7.451 16.512 26.160 1.00 94.38 777 ILE A C 1
ATOM 6264 O O . ILE A 1 777 ? -7.232 15.441 26.729 1.00 94.38 777 ILE A O 1
ATOM 6268 N N . LYS A 1 778 ? -8.664 16.858 25.699 1.00 94.44 778 LYS A N 1
ATOM 6269 C CA . LYS A 1 778 ? -9.869 16.004 25.760 1.00 94.44 778 LYS A CA 1
ATOM 6270 C C . LYS A 1 778 ? -10.891 16.347 24.675 1.00 94.44 778 LYS A C 1
ATOM 6272 O O . LYS A 1 778 ? -11.078 17.520 24.348 1.00 94.44 778 LYS A O 1
ATOM 6277 N N . GLY A 1 779 ? -11.646 15.340 24.231 1.00 96.31 779 GLY A N 1
ATOM 6278 C CA . GLY A 1 779 ? -12.796 15.524 23.339 1.00 96.31 779 GLY A CA 1
ATOM 6279 C C . GLY A 1 779 ? -12.386 15.906 21.921 1.00 96.31 779 GLY A C 1
ATOM 6280 O O . GLY A 1 779 ? -12.855 16.914 21.391 1.00 96.31 779 GLY A O 1
ATOM 6281 N N . TRP A 1 780 ? -11.493 15.112 21.335 1.00 97.69 780 TRP A N 1
ATOM 6282 C CA . TRP A 1 780 ? -11.027 15.244 19.958 1.00 97.69 780 TRP A CA 1
ATOM 6283 C C . TRP A 1 780 ? -11.111 13.888 19.258 1.00 97.69 780 TRP A C 1
ATOM 6285 O O . TRP A 1 780 ? -10.928 12.859 19.900 1.00 97.69 780 TRP A O 1
ATOM 6295 N N . THR A 1 781 ? -11.375 13.900 17.958 1.00 97.56 781 THR A N 1
ATOM 6296 C CA . THR A 1 781 ? -11.294 12.740 17.060 1.00 97.56 781 THR A CA 1
ATOM 6297 C C . THR A 1 781 ? -10.579 13.165 15.775 1.00 97.56 781 THR A C 1
ATOM 6299 O O . THR A 1 781 ? -10.445 14.360 15.494 1.00 97.56 781 THR A O 1
ATOM 6302 N N . SER A 1 782 ? -10.085 12.208 15.002 1.00 96.94 782 SER A N 1
ATOM 6303 C CA . SER A 1 782 ? -9.453 12.437 13.711 1.00 96.94 782 SER A CA 1
ATOM 6304 C C . SER A 1 782 ? -10.014 11.466 12.682 1.00 96.94 782 SER A C 1
ATOM 6306 O O . SER A 1 782 ? -9.609 10.307 12.598 1.00 96.94 782 SER A O 1
ATOM 6308 N N . GLN A 1 783 ? -10.950 11.962 11.871 1.00 94.75 783 GLN A N 1
ATOM 6309 C CA . GLN A 1 783 ? -11.461 11.221 10.720 1.00 94.75 783 GLN A CA 1
ATOM 6310 C C . GLN A 1 783 ? -10.485 11.264 9.539 1.00 94.75 783 GLN A C 1
ATOM 6312 O O . GLN A 1 783 ? -10.398 10.306 8.779 1.00 94.75 783 GLN A O 1
ATOM 6317 N N . THR A 1 784 ? -9.723 12.345 9.380 1.00 91.38 784 THR A N 1
ATOM 6318 C CA . THR A 1 784 ? -8.824 12.556 8.239 1.00 91.38 784 THR A CA 1
ATOM 6319 C C . THR A 1 784 ? -7.394 12.811 8.697 1.00 91.38 784 THR A C 1
ATOM 6321 O O . THR A 1 784 ? -7.151 13.574 9.635 1.00 91.38 784 THR A O 1
ATOM 6324 N N . ALA A 1 785 ? -6.428 12.195 8.012 1.00 85.69 785 ALA A N 1
ATOM 6325 C CA . ALA A 1 785 ? -5.012 12.369 8.320 1.00 85.69 785 ALA A CA 1
ATOM 6326 C C . ALA A 1 785 ? -4.607 13.856 8.324 1.00 85.69 785 ALA A C 1
ATOM 6328 O O . ALA A 1 785 ? -5.126 14.664 7.557 1.00 85.69 785 ALA A O 1
ATOM 6329 N N . ASN A 1 786 ? -3.681 14.214 9.210 1.00 84.25 786 ASN A N 1
ATOM 6330 C CA . ASN A 1 786 ? -3.174 15.564 9.469 1.00 84.25 786 ASN A CA 1
ATOM 6331 C C . ASN A 1 786 ? -4.215 16.586 9.954 1.00 84.25 786 ASN A C 1
ATOM 6333 O O . ASN A 1 786 ? -3.900 17.766 10.085 1.00 84.25 786 ASN A O 1
ATOM 6337 N N . SER A 1 787 ? -5.425 16.145 10.293 1.00 92.56 787 SER A N 1
ATOM 6338 C CA . SER A 1 787 ? -6.488 17.002 10.817 1.00 92.56 787 SER A CA 1
ATOM 6339 C C . SER A 1 787 ? -7.180 16.345 12.006 1.00 92.56 787 SER A C 1
ATOM 6341 O O . SER A 1 787 ? -7.128 15.128 12.188 1.00 92.56 787 SER A O 1
ATOM 6343 N N . TYR A 1 788 ? -7.806 17.156 12.846 1.00 95.25 788 TYR A N 1
ATOM 6344 C CA . TYR A 1 788 ? -8.630 16.681 13.945 1.00 95.25 788 TYR A CA 1
ATOM 6345 C C . TYR A 1 788 ? -9.798 17.632 14.161 1.00 95.25 788 TYR A C 1
ATOM 6347 O O . TYR A 1 788 ? -9.725 18.822 13.852 1.00 95.25 788 TYR A O 1
ATOM 6355 N N . GLU A 1 789 ? -10.858 17.110 14.753 1.00 96.31 789 GLU A N 1
ATOM 6356 C CA . GLU A 1 789 ? -12.081 17.842 15.036 1.00 96.31 789 GLU A CA 1
ATOM 6357 C C . GLU A 1 789 ? -12.585 17.535 16.442 1.00 96.31 789 GLU A C 1
ATOM 6359 O O . GLU A 1 789 ? -12.113 16.627 17.134 1.00 96.31 789 GLU A O 1
ATOM 6364 N N . ARG A 1 790 ? -13.525 18.356 16.902 1.00 97.69 790 ARG A N 1
ATOM 6365 C CA . ARG A 1 790 ? -14.074 18.231 18.247 1.00 97.69 790 ARG A CA 1
ATOM 6366 C C . ARG A 1 790 ? -14.985 17.012 18.321 1.00 97.69 790 ARG A C 1
ATOM 6368 O O . ARG A 1 790 ? -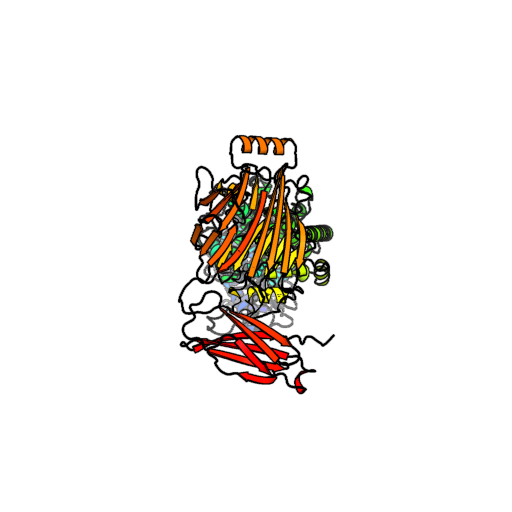15.818 16.802 17.452 1.00 97.69 790 ARG A O 1
ATOM 6375 N N . ALA A 1 791 ? -14.889 16.295 19.428 1.00 97.62 791 ALA A N 1
ATOM 6376 C CA . ALA A 1 791 ? -15.833 15.272 19.852 1.00 97.62 791 ALA A CA 1
ATOM 6377 C C . ALA A 1 791 ? -16.300 15.585 21.280 1.00 97.62 791 ALA A C 1
ATOM 6379 O O . ALA A 1 791 ? -15.696 16.405 21.983 1.00 97.62 791 ALA A O 1
ATOM 6380 N N . THR A 1 792 ? -17.378 14.957 21.729 1.00 98.12 792 THR A N 1
ATOM 6381 C CA . THR A 1 792 ? -17.810 15.023 23.126 1.00 98.12 792 THR A CA 1
ATOM 6382 C C . THR A 1 792 ? -17.155 13.887 23.905 1.00 98.12 792 THR A C 1
ATOM 6384 O O . THR A 1 792 ? -17.388 12.719 23.628 1.00 98.12 792 THR A O 1
ATOM 6387 N N . CYS A 1 793 ? -16.339 14.222 24.902 1.00 97.88 793 CYS A N 1
ATOM 6388 C CA . CYS A 1 793 ? -15.810 13.274 25.876 1.00 97.88 793 CYS A CA 1
ATOM 6389 C C . CYS A 1 793 ? -16.679 13.313 27.137 1.00 97.88 793 CYS A C 1
ATOM 6391 O O . CYS A 1 793 ? -16.711 14.331 27.840 1.00 97.88 793 CYS A O 1
ATOM 6393 N N . LEU A 1 794 ? -17.359 12.205 27.418 1.00 97.75 794 LEU A N 1
ATOM 6394 C CA . LEU A 1 794 ? -18.120 11.954 28.637 1.00 97.75 794 LEU A CA 1
ATOM 6395 C C . LEU A 1 794 ? -17.235 11.184 29.625 1.00 97.75 794 LEU A C 1
ATOM 6397 O O . LEU A 1 794 ? -16.686 10.146 29.273 1.00 97.75 794 LEU A O 1
ATOM 6401 N N . GLU A 1 795 ? -17.067 11.691 30.843 1.00 97.31 795 GLU A N 1
ATOM 6402 C CA . GLU A 1 795 ? -16.192 11.114 31.867 1.00 97.31 795 GLU A CA 1
ATOM 6403 C C . GLU A 1 795 ? -16.974 10.812 33.149 1.00 97.31 795 GLU A C 1
ATOM 6405 O O . GLU A 1 795 ? -17.552 11.718 33.749 1.00 97.31 795 GLU A O 1
ATOM 6410 N N . PHE A 1 796 ? -16.929 9.563 33.606 1.00 97.62 796 PHE A N 1
ATOM 6411 C CA . PHE A 1 796 ? -17.448 9.119 34.899 1.00 97.62 796 PHE A CA 1
ATOM 6412 C C . PHE A 1 796 ? -16.274 9.005 35.870 1.00 97.62 796 PHE A C 1
ATOM 6414 O O . PHE A 1 796 ? -15.386 8.168 35.693 1.00 97.62 796 PHE A O 1
ATOM 6421 N N . MET A 1 797 ? -16.243 9.877 36.874 1.00 97.31 797 MET A N 1
ATOM 6422 C CA . MET A 1 797 ? -15.182 9.943 37.877 1.00 97.31 797 MET A CA 1
ATOM 6423 C C . MET A 1 797 ? -15.527 9.052 39.066 1.00 97.31 797 MET A C 1
ATOM 6425 O O . MET A 1 797 ? -16.527 9.293 39.744 1.00 97.31 797 MET A O 1
ATOM 6429 N N . HIS A 1 798 ? -14.679 8.062 39.333 1.00 97.00 798 HIS A N 1
ATOM 6430 C CA . HIS A 1 798 ? -14.835 7.105 40.429 1.00 97.00 798 HIS A CA 1
ATOM 6431 C C . HIS A 1 798 ? -13.919 7.463 41.605 1.00 97.00 798 HIS A C 1
ATOM 6433 O O . HIS A 1 798 ? -12.824 7.998 41.407 1.00 97.00 798 HIS A O 1
ATOM 6439 N N . PHE A 1 799 ? -14.356 7.134 42.823 1.00 96.12 799 PHE A N 1
ATOM 6440 C CA . PHE A 1 799 ? -13.655 7.428 44.088 1.00 96.12 799 PHE A CA 1
ATOM 6441 C C . PHE A 1 799 ? -13.470 6.174 44.962 1.00 96.12 799 PHE A C 1
ATOM 6443 O O . PHE A 1 799 ? -13.207 6.261 46.157 1.00 96.12 799 PHE A O 1
ATOM 6450 N N . GLU A 1 800 ? -13.646 4.996 44.367 1.00 93.94 800 GLU A N 1
ATOM 6451 C CA . GLU A 1 800 ? -13.675 3.701 45.050 1.00 93.94 800 GLU A CA 1
ATOM 6452 C C . GLU A 1 800 ? -12.298 3.017 45.012 1.00 93.94 800 GLU A C 1
ATOM 6454 O O . GLU A 1 800 ? -11.428 3.412 44.230 1.00 93.94 800 GLU A O 1
ATOM 6459 N N . GLU A 1 801 ? -12.094 1.974 45.829 1.00 93.62 801 GLU A N 1
ATOM 6460 C CA . GLU A 1 801 ? -10.845 1.186 45.844 1.00 93.62 801 GLU A CA 1
ATOM 6461 C C . GLU A 1 801 ? -10.687 0.352 44.563 1.00 93.62 801 GLU A C 1
ATOM 6463 O O . GLU A 1 801 ? -9.594 0.217 44.007 1.00 93.62 801 GLU A O 1
ATOM 6468 N N . SER A 1 802 ? -11.800 -0.155 44.042 1.00 93.88 802 SER A N 1
ATOM 6469 C CA . SER A 1 802 ? -11.889 -0.840 42.756 1.00 93.88 802 SER A CA 1
ATOM 6470 C C . SER A 1 802 ? -13.204 -0.488 42.085 1.00 93.88 802 SER A C 1
ATOM 6472 O O . SER A 1 802 ? -14.221 -0.419 42.767 1.00 93.88 802 SER A O 1
ATOM 6474 N N . VAL A 1 803 ? -13.199 -0.356 40.764 1.00 92.75 803 VAL A N 1
ATOM 6475 C CA . VAL A 1 803 ? -14.422 -0.185 39.977 1.00 92.75 803 VAL A CA 1
ATOM 6476 C C . VAL A 1 803 ? -15.039 -1.552 39.724 1.00 92.75 803 VAL A C 1
ATOM 6478 O O . VAL A 1 803 ? -14.354 -2.444 39.224 1.00 92.75 803 VAL A O 1
ATOM 6481 N N . LYS A 1 804 ? -16.330 -1.696 40.023 1.00 92.44 804 LYS A N 1
ATOM 6482 C CA . LYS A 1 804 ? -17.218 -2.710 39.441 1.00 92.44 804 LYS A CA 1
ATOM 6483 C C . LYS A 1 804 ? -18.511 -2.006 39.056 1.00 92.44 804 LYS A C 1
ATOM 6485 O O . LYS A 1 804 ? -19.379 -1.808 39.899 1.00 92.44 804 LYS A O 1
ATOM 6490 N N . PHE A 1 805 ? -18.608 -1.597 37.802 1.00 90.75 805 PHE A N 1
ATOM 6491 C CA . PHE A 1 805 ? -19.629 -0.655 37.369 1.00 90.75 805 PHE A CA 1
ATOM 6492 C C . PHE A 1 805 ? -20.379 -1.180 36.148 1.00 90.75 805 PHE A C 1
ATOM 6494 O O . PHE A 1 805 ? -19.759 -1.680 35.210 1.00 90.75 805 PHE A O 1
ATOM 6501 N N . ASN A 1 806 ? -21.710 -1.081 36.178 1.00 92.75 806 ASN A N 1
ATOM 6502 C CA . ASN A 1 806 ? -22.571 -1.541 35.097 1.00 92.75 806 ASN A CA 1
ATOM 6503 C C . ASN A 1 806 ? -23.262 -0.364 34.419 1.00 92.75 806 ASN A C 1
ATOM 6505 O O . ASN A 1 806 ? -23.761 0.543 35.087 1.00 92.75 806 ASN A O 1
ATOM 6509 N N . PHE A 1 807 ? -23.340 -0.416 33.096 1.00 92.81 807 PHE A N 1
ATOM 6510 C CA . PHE A 1 807 ? -24.169 0.499 32.332 1.00 92.81 807 PHE A CA 1
ATOM 6511 C C . PHE A 1 807 ? -24.930 -0.243 31.245 1.00 92.81 807 PHE A C 1
ATOM 6513 O O . PHE A 1 807 ? -24.379 -1.101 30.554 1.00 92.81 807 PHE A O 1
ATOM 6520 N N . ASP A 1 808 ? -26.193 0.134 31.092 1.00 92.00 808 ASP A N 1
ATOM 6521 C CA . ASP A 1 808 ? -27.061 -0.373 30.040 1.00 92.00 808 ASP A CA 1
ATOM 6522 C C . ASP A 1 808 ? -27.284 0.727 29.021 1.00 92.00 808 ASP A C 1
ATOM 6524 O O . ASP A 1 808 ? -27.621 1.856 29.391 1.00 92.00 808 ASP A O 1
ATOM 6528 N N . ILE A 1 809 ? -27.129 0.399 27.743 1.00 94.62 809 ILE A N 1
ATOM 6529 C CA . ILE A 1 809 ? -27.544 1.277 26.657 1.00 94.62 809 ILE A CA 1
ATOM 6530 C C . ILE A 1 809 ? -28.732 0.678 25.914 1.00 94.62 809 ILE A C 1
ATOM 6532 O O . ILE A 1 809 ? -28.770 -0.518 25.619 1.00 94.62 809 ILE A O 1
ATOM 6536 N N . SER A 1 810 ? -29.723 1.522 25.643 1.00 92.19 810 SER A N 1
ATOM 6537 C CA . SER A 1 810 ? -30.959 1.142 24.959 1.00 92.19 810 SER A CA 1
ATOM 6538 C C . SER A 1 810 ? -31.508 2.309 24.152 1.00 92.19 810 SER A C 1
ATOM 6540 O O . SER A 1 810 ? -31.297 3.476 24.490 1.00 92.19 810 SER A O 1
ATOM 6542 N N . TRP A 1 811 ? -32.214 1.997 23.074 1.00 89.56 811 TRP A N 1
ATOM 6543 C CA . TRP A 1 811 ? -32.847 2.998 22.228 1.00 89.56 811 TRP A CA 1
ATOM 6544 C C . TRP A 1 811 ? -34.213 3.389 22.778 1.00 89.56 811 TRP A C 1
ATOM 6546 O O . TRP A 1 811 ? -35.052 2.536 23.054 1.00 89.56 811 TRP A O 1
ATOM 6556 N N . ILE A 1 812 ? -34.466 4.691 22.866 1.00 83.69 812 ILE A N 1
ATOM 6557 C CA . ILE A 1 812 ? -35.791 5.261 23.092 1.00 83.69 812 ILE A CA 1
ATOM 6558 C C . ILE A 1 812 ? -36.217 6.032 21.838 1.00 83.69 812 ILE A C 1
ATOM 6560 O O . ILE A 1 812 ? -35.410 6.691 21.174 1.00 83.69 812 ILE A O 1
ATOM 6564 N N . ASN A 1 813 ? -37.494 5.923 21.471 1.00 58.50 813 ASN A N 1
ATOM 6565 C CA . ASN A 1 813 ? -38.028 6.677 20.341 1.00 58.50 813 ASN A CA 1
ATOM 6566 C C . ASN A 1 813 ? -38.015 8.172 20.683 1.00 58.50 813 ASN A C 1
ATOM 6568 O O . ASN A 1 813 ? -38.489 8.575 21.746 1.00 58.50 813 ASN A O 1
ATOM 6572 N N . THR A 1 814 ? -37.478 8.995 19.781 1.00 47.31 814 THR A N 1
ATOM 6573 C CA . THR A 1 814 ? -37.591 10.452 19.871 1.00 47.31 814 THR A CA 1
ATOM 6574 C C . THR A 1 814 ? -39.071 10.808 19.826 1.00 47.31 814 THR A C 1
ATOM 6576 O O . THR A 1 814 ? -39.784 10.461 18.885 1.00 47.31 814 THR A O 1
ATOM 6579 N N . ALA A 1 815 ? -39.565 11.467 20.871 1.00 35.56 815 ALA A N 1
ATOM 6580 C CA . ALA A 1 815 ? -40.939 11.934 20.912 1.00 35.56 815 ALA A CA 1
ATOM 6581 C C . ALA A 1 815 ? -41.181 12.934 19.767 1.00 35.56 815 ALA A C 1
ATOM 6583 O O . ALA A 1 815 ? -40.817 14.106 19.851 1.00 35.56 815 ALA A O 1
ATOM 6584 N N . LYS A 1 816 ? -41.812 12.461 18.692 1.00 32.12 816 LYS A N 1
ATOM 6585 C CA . LYS A 1 816 ? -42.673 13.265 17.827 1.00 32.12 816 LYS A CA 1
ATOM 6586 C C . LYS A 1 816 ? -43.997 12.517 17.676 1.00 32.12 816 LYS A C 1
ATOM 6588 O O . LYS A 1 816 ? -44.048 11.456 17.063 1.00 32.12 816 LYS A O 1
ATOM 6593 N N . ASN A 1 817 ? -45.036 13.136 18.237 1.00 29.05 817 ASN A N 1
ATOM 6594 C CA . ASN A 1 817 ? -46.456 12.773 18.278 1.00 29.05 817 ASN A CA 1
ATOM 6595 C C . ASN A 1 817 ? -46.892 11.845 19.424 1.00 29.05 817 ASN A C 1
ATOM 6597 O O . ASN A 1 817 ? -46.709 10.630 19.376 1.00 29.05 817 ASN A O 1
ATOM 6601 N N . ASP A 1 818 ? -47.628 12.439 20.370 1.00 32.44 818 ASP A N 1
ATOM 6602 C CA . ASP A 1 818 ? -48.432 11.836 21.452 1.00 32.44 818 ASP A CA 1
ATOM 6603 C C . ASP A 1 818 ? -49.555 10.881 20.972 1.00 32.44 818 ASP A C 1
ATOM 6605 O O . ASP A 1 818 ? -50.536 10.628 21.674 1.00 32.44 818 ASP A O 1
ATOM 6609 N N . HIS A 1 819 ? -49.452 10.331 19.760 1.00 37.50 819 HIS A N 1
ATOM 6610 C CA . HIS A 1 819 ? -50.482 9.494 19.139 1.00 37.50 819 HIS A CA 1
ATOM 6611 C C . HIS A 1 819 ? -49.964 8.164 18.579 1.00 37.50 819 HIS A C 1
ATOM 6613 O O . HIS A 1 819 ? -50.731 7.437 17.946 1.00 37.50 819 HIS A O 1
ATOM 6619 N N . VAL A 1 820 ? -48.701 7.800 18.827 1.00 41.19 820 VAL A N 1
ATOM 6620 C CA . VAL A 1 820 ? -48.154 6.516 18.367 1.00 41.19 820 VAL A CA 1
ATOM 6621 C C . VAL A 1 820 ? -48.000 5.551 19.540 1.00 41.19 820 VAL A C 1
ATOM 6623 O O . VAL A 1 820 ? -47.069 5.638 20.336 1.00 41.19 820 VAL A O 1
ATOM 6626 N N . ILE A 1 821 ? -48.923 4.596 19.627 1.00 48.53 821 ILE A N 1
ATOM 6627 C CA . ILE A 1 821 ? -48.751 3.392 20.442 1.00 48.53 821 ILE A CA 1
ATOM 6628 C C . ILE A 1 821 ? -47.661 2.567 19.755 1.00 48.53 821 ILE A C 1
ATOM 6630 O O . ILE A 1 821 ? -47.847 2.148 18.617 1.00 48.53 821 ILE A O 1
ATOM 6634 N N . ASN A 1 822 ? -46.514 2.380 20.408 1.00 47.44 822 ASN A N 1
ATOM 6635 C CA . ASN A 1 822 ? -45.368 1.685 19.808 1.00 47.44 822 ASN A CA 1
ATOM 6636 C C . ASN A 1 822 ? -45.237 0.227 20.262 1.00 47.44 822 ASN A C 1
ATOM 6638 O O . ASN A 1 822 ? -44.653 -0.573 19.539 1.00 47.44 822 ASN A O 1
ATOM 6642 N N . ASP A 1 823 ? -45.787 -0.137 21.423 1.00 57.88 823 ASP A N 1
ATOM 6643 C CA . ASP A 1 823 ? -45.765 -1.516 21.907 1.00 57.88 823 ASP A CA 1
ATOM 6644 C C . ASP A 1 823 ? -46.902 -1.771 22.905 1.00 57.88 823 ASP A C 1
ATOM 6646 O O . ASP A 1 823 ? -47.382 -0.867 23.599 1.00 57.88 823 ASP A O 1
ATOM 6650 N N . PHE A 1 824 ? -47.343 -3.023 22.958 1.00 66.62 824 PHE A N 1
ATOM 6651 C CA . PHE A 1 824 ? -48.353 -3.499 23.887 1.00 66.62 824 PHE A CA 1
ATOM 6652 C C . PHE A 1 824 ? -47.984 -4.886 24.409 1.00 66.62 824 PHE A C 1
ATOM 6654 O O . PHE A 1 824 ? -47.457 -5.755 23.698 1.00 66.62 824 PHE A O 1
ATOM 6661 N N . ILE A 1 825 ? -48.287 -5.113 25.681 1.00 69.19 825 ILE A N 1
ATOM 6662 C CA . ILE A 1 825 ? -48.223 -6.444 26.264 1.00 69.19 825 ILE A CA 1
ATOM 6663 C C . ILE A 1 825 ? -49.466 -7.179 25.783 1.00 69.19 825 ILE A C 1
ATOM 6665 O O . ILE A 1 825 ? -50.576 -6.646 25.822 1.00 69.19 825 ILE A O 1
ATOM 6669 N N . PHE A 1 826 ? -49.262 -8.390 25.283 1.00 80.12 826 PHE A N 1
ATOM 6670 C CA . PHE A 1 826 ? -50.324 -9.286 24.870 1.00 80.12 826 PHE A CA 1
ATOM 6671 C C . PHE A 1 826 ? -50.062 -10.640 25.501 1.00 80.12 826 PHE A C 1
ATOM 6673 O O . PHE A 1 826 ? -48.972 -11.189 25.345 1.00 80.12 826 PHE A O 1
ATOM 6680 N N . SER A 1 827 ? -51.047 -11.149 26.224 1.00 73.50 827 SER A N 1
ATOM 6681 C CA . SER A 1 827 ? -51.004 -12.464 26.840 1.00 73.50 827 SER A CA 1
ATOM 6682 C C . SER A 1 827 ? -52.229 -13.259 26.421 1.00 73.50 827 SER A C 1
ATOM 6684 O O . SER A 1 827 ? -53.325 -12.721 26.245 1.00 73.50 827 SER A O 1
ATOM 6686 N N . ALA A 1 828 ? -52.023 -14.558 26.259 1.00 79.94 828 ALA A N 1
ATOM 6687 C CA . ALA A 1 828 ? -53.080 -15.522 26.051 1.00 79.94 828 ALA A CA 1
ATOM 6688 C C . ALA A 1 828 ? -52.861 -16.672 27.032 1.00 79.94 828 ALA A C 1
ATOM 6690 O O . ALA A 1 828 ? -51.746 -17.181 27.154 1.00 79.94 828 ALA A O 1
ATOM 6691 N N . SER A 1 829 ? -53.911 -17.059 27.741 1.00 76.94 829 SER A N 1
ATOM 6692 C CA . SER A 1 829 ? -53.927 -18.217 28.626 1.00 76.94 829 SER A CA 1
ATOM 6693 C C . SER A 1 829 ? -55.156 -19.058 28.317 1.00 76.94 829 SER A C 1
ATOM 6695 O O . SER A 1 829 ? -56.206 -18.534 27.949 1.00 76.94 829 SER A O 1
ATOM 6697 N N . ALA A 1 830 ? -55.028 -20.373 28.430 1.00 75.62 830 ALA A N 1
ATOM 6698 C CA . ALA A 1 830 ? -56.115 -21.292 28.137 1.00 75.62 830 ALA A CA 1
ATOM 6699 C C . ALA A 1 830 ? -56.327 -22.274 29.283 1.00 75.62 830 ALA A C 1
ATOM 6701 O O . ALA A 1 830 ? -55.374 -22.698 29.936 1.00 75.62 830 ALA A O 1
ATOM 6702 N N . ASN A 1 831 ? -57.587 -22.637 29.497 1.00 77.19 831 ASN A N 1
ATOM 6703 C CA . ASN A 1 831 ? -57.991 -23.790 30.292 1.00 77.19 831 ASN A CA 1
ATOM 6704 C C . ASN A 1 831 ? -58.830 -24.738 29.412 1.00 77.19 831 ASN A C 1
ATOM 6706 O O . ASN A 1 831 ? -58.927 -24.539 28.201 1.00 77.19 831 ASN A O 1
ATOM 6710 N N . ASN A 1 832 ? -59.424 -25.769 30.014 1.00 70.50 832 ASN A N 1
ATOM 6711 C CA . ASN A 1 832 ? -60.186 -26.786 29.281 1.00 70.50 832 ASN A CA 1
ATOM 6712 C C . ASN A 1 832 ? -61.489 -26.273 28.644 1.00 70.50 832 ASN A C 1
ATOM 6714 O O . ASN A 1 832 ? -62.035 -26.961 27.784 1.00 70.50 832 ASN A O 1
ATOM 6718 N N . ASP A 1 833 ? -61.960 -25.084 29.030 1.00 76.50 833 ASP A N 1
ATOM 6719 C CA . ASP A 1 833 ? -63.269 -24.557 28.637 1.00 76.50 833 ASP A CA 1
ATOM 6720 C C . ASP A 1 833 ? -63.167 -23.317 27.733 1.00 76.50 833 ASP A C 1
ATOM 6722 O O . ASP A 1 833 ? -64.070 -23.052 26.938 1.00 76.50 833 ASP A O 1
ATOM 6726 N N . PHE A 1 834 ? -62.089 -22.529 27.830 1.00 83.50 834 PHE A N 1
ATOM 6727 C CA . PHE A 1 834 ? -61.902 -21.311 27.035 1.00 83.50 834 PHE A CA 1
ATOM 6728 C C . PHE A 1 834 ? -60.444 -20.824 26.977 1.00 83.50 834 PHE A C 1
ATOM 6730 O O . PHE A 1 834 ? -59.598 -21.151 27.811 1.00 83.50 834 PHE A O 1
ATOM 6737 N N . ILE A 1 835 ? -60.173 -19.965 25.990 1.00 84.56 835 ILE A N 1
ATOM 6738 C CA . ILE A 1 835 ? -58.930 -19.206 25.829 1.00 84.56 835 ILE A CA 1
ATOM 6739 C C . ILE A 1 835 ? -59.215 -17.746 26.177 1.00 84.56 835 ILE A C 1
ATOM 6741 O O . ILE A 1 835 ? -59.978 -17.072 25.482 1.00 84.56 835 ILE A O 1
ATOM 6745 N N . ASN A 1 836 ? -58.574 -17.248 27.229 1.00 84.88 836 ASN A N 1
ATOM 6746 C CA . ASN A 1 836 ? -58.593 -15.841 27.595 1.00 84.88 836 ASN A CA 1
ATOM 6747 C C . ASN A 1 836 ? -57.405 -15.122 26.979 1.00 84.88 836 ASN A C 1
ATOM 6749 O O . ASN A 1 836 ? -56.263 -15.571 27.067 1.00 84.88 836 ASN A O 1
ATOM 6753 N N . VAL A 1 837 ? -57.671 -13.954 26.414 1.00 85.00 837 VAL A N 1
ATOM 6754 C CA . VAL A 1 837 ? -56.632 -13.074 25.903 1.00 85.00 837 VAL A CA 1
ATOM 6755 C C . VAL A 1 837 ? -56.778 -11.694 26.501 1.00 85.00 837 VAL A C 1
ATOM 6757 O O . VAL A 1 837 ? -57.888 -11.192 26.654 1.00 85.00 837 VAL A O 1
ATOM 6760 N N . SER A 1 838 ? -55.657 -11.081 26.858 1.00 79.94 838 SER A N 1
ATOM 6761 C CA . SER A 1 838 ? -55.636 -9.737 27.422 1.00 79.94 838 SER A CA 1
ATOM 6762 C C . SER A 1 838 ? -54.470 -8.941 26.867 1.00 79.94 838 SER A C 1
ATOM 6764 O O . SER A 1 838 ? -53.427 -9.487 26.501 1.00 79.94 838 SER A O 1
ATOM 6766 N N . THR A 1 839 ? -54.657 -7.634 26.780 1.00 76.44 839 THR A N 1
ATOM 6767 C CA . THR A 1 839 ? -53.637 -6.700 26.348 1.00 76.44 839 THR A CA 1
ATOM 6768 C C . THR A 1 839 ? -53.558 -5.504 27.284 1.00 76.44 839 THR A C 1
ATOM 6770 O O . THR A 1 839 ? -54.560 -5.058 27.832 1.00 76.44 839 THR A O 1
ATOM 6773 N N . SER A 1 840 ? -52.355 -4.971 27.475 1.00 70.31 840 SER A N 1
ATOM 6774 C CA . SER A 1 840 ? -52.137 -3.703 28.165 1.00 70.31 840 SER A CA 1
ATOM 6775 C C . SER A 1 840 ? -51.159 -2.835 27.378 1.00 70.31 840 SER A C 1
ATOM 6777 O O . SER A 1 840 ? -50.228 -3.326 26.736 1.00 70.31 840 SER A O 1
ATOM 6779 N N . LEU A 1 841 ? -51.406 -1.527 27.381 1.00 66.25 841 LEU A N 1
ATOM 6780 C CA . LEU A 1 841 ? -50.600 -0.551 26.650 1.00 66.25 841 LEU A CA 1
ATOM 6781 C C . LEU A 1 841 ? -49.462 -0.050 27.530 1.00 66.25 841 LEU A C 1
ATOM 6783 O O . LEU A 1 841 ? -49.673 0.262 28.702 1.00 66.25 841 LEU A O 1
ATOM 6787 N N . ILE A 1 842 ? -48.277 0.091 26.943 1.00 54.12 842 ILE A N 1
ATOM 6788 C CA . ILE A 1 842 ? -47.137 0.727 27.597 1.00 54.12 842 ILE A CA 1
ATOM 6789 C C . ILE A 1 842 ? -47.189 2.212 27.199 1.00 54.12 842 ILE A C 1
ATOM 6791 O O . ILE A 1 842 ? -46.909 2.556 26.055 1.00 54.12 842 ILE A O 1
ATOM 6795 N N . ASN A 1 843 ? -47.598 3.083 28.131 1.00 46.72 843 ASN A N 1
ATOM 6796 C CA . ASN A 1 843 ? -47.655 4.555 28.000 1.00 46.72 843 ASN A CA 1
ATOM 6797 C C . ASN A 1 843 ? -48.704 5.156 27.031 1.00 46.72 843 ASN A C 1
ATOM 6799 O O . ASN A 1 843 ? -48.357 5.968 26.177 1.00 46.72 843 ASN A O 1
ATOM 6803 N N . ALA A 1 844 ? -50.001 4.855 27.188 1.00 50.91 844 ALA A N 1
ATOM 6804 C CA . ALA A 1 844 ? -51.067 5.566 26.460 1.00 50.91 844 ALA A CA 1
ATOM 6805 C C . ALA A 1 844 ? -52.276 5.911 27.349 1.00 50.91 844 ALA A C 1
ATOM 6807 O O . ALA A 1 844 ? -52.697 5.103 28.176 1.00 50.91 844 ALA A O 1
ATOM 6808 N N . SER A 1 845 ? -52.869 7.097 27.147 1.00 48.19 845 SER A N 1
ATOM 6809 C CA . SER A 1 845 ? -54.174 7.446 27.729 1.00 48.19 845 SER A CA 1
ATOM 6810 C C . SER A 1 845 ? -55.303 6.825 26.888 1.00 48.19 845 SER A C 1
ATOM 6812 O O . SER A 1 845 ? -55.331 6.930 25.664 1.00 48.19 845 SER A O 1
ATOM 6814 N N . SER A 1 846 ? -56.213 6.108 27.547 1.00 51.75 846 SER A N 1
ATOM 6815 C CA . SER A 1 846 ? -57.082 5.056 26.990 1.00 51.75 846 SER A CA 1
ATOM 6816 C C . SER A 1 846 ? -58.297 5.511 26.169 1.00 51.75 846 SER A C 1
ATOM 6818 O O . SER A 1 846 ? -59.258 4.756 26.007 1.00 51.75 846 SER A O 1
ATOM 6820 N N . LYS A 1 847 ? -58.331 6.730 25.633 1.00 54.00 847 LYS A N 1
ATOM 6821 C CA . LYS A 1 847 ? -59.574 7.247 25.045 1.00 54.00 847 LYS A CA 1
ATOM 6822 C C . LYS A 1 847 ? -59.630 6.976 23.536 1.00 54.00 847 LYS A C 1
ATOM 6824 O O . LYS A 1 847 ? -59.283 7.843 22.747 1.00 54.00 847 LYS A O 1
ATOM 6829 N N . LYS A 1 848 ? -60.156 5.784 23.189 1.00 64.94 848 LYS A N 1
ATOM 6830 C CA . LYS A 1 848 ? -60.659 5.308 21.870 1.00 64.94 848 LYS A CA 1
ATOM 6831 C C . LYS A 1 848 ? -59.718 4.452 20.998 1.00 64.94 848 LYS A C 1
ATOM 6833 O O . LYS A 1 848 ? -59.363 4.820 19.879 1.00 64.94 848 LYS A O 1
ATOM 6838 N N . LEU A 1 849 ? -59.393 3.248 21.463 1.00 71.62 849 LEU A N 1
ATOM 6839 C CA . LEU A 1 849 ? -58.737 2.214 20.650 1.00 71.62 849 LEU A CA 1
ATOM 6840 C C . LEU A 1 849 ? -59.708 1.081 20.332 1.00 71.62 849 LEU A C 1
ATOM 6842 O O . LEU A 1 849 ? -60.615 0.811 21.115 1.00 71.62 849 LEU A O 1
ATOM 6846 N N . LYS A 1 850 ? -59.518 0.428 19.180 1.00 82.44 850 LYS A N 1
ATOM 6847 C CA . LYS A 1 850 ? -60.295 -0.748 18.770 1.00 82.44 850 LYS A CA 1
ATOM 6848 C C . LYS A 1 850 ? -59.395 -1.979 18.699 1.00 82.44 850 LYS A C 1
ATOM 6850 O O . LYS A 1 850 ? -58.366 -1.938 18.024 1.00 82.44 850 LYS A O 1
ATOM 6855 N N . TYR A 1 851 ? -59.817 -3.076 19.325 1.00 83.94 851 TYR A N 1
ATOM 6856 C CA . TYR A 1 851 ? -59.040 -4.317 19.434 1.00 83.94 851 TYR A CA 1
ATOM 6857 C C . TYR A 1 851 ? -59.688 -5.460 18.651 1.00 83.94 851 TYR A C 1
ATOM 6859 O O . TYR A 1 851 ? -60.844 -5.782 18.896 1.00 83.94 851 TYR A O 1
ATOM 6867 N N . ALA A 1 852 ? -58.969 -6.099 17.732 1.00 88.44 852 ALA A N 1
ATOM 6868 C CA . ALA A 1 852 ? -59.421 -7.321 17.068 1.00 88.44 852 ALA A CA 1
ATOM 6869 C C . ALA A 1 852 ? -58.521 -8.502 17.446 1.00 88.44 852 ALA A C 1
ATOM 6871 O O . ALA A 1 852 ? -57.300 -8.366 17.476 1.00 88.44 852 ALA A O 1
ATOM 6872 N N . PHE A 1 853 ? -59.115 -9.663 17.707 1.00 89.94 853 PHE A N 1
ATOM 6873 C CA . PHE A 1 853 ? -58.398 -10.875 18.101 1.00 89.94 853 PHE A CA 1
ATOM 6874 C C . PHE A 1 853 ? -58.711 -12.004 17.119 1.00 89.94 853 PHE A C 1
ATOM 6876 O O . PHE A 1 853 ? -59.874 -12.224 16.780 1.00 89.94 853 PHE A O 1
ATOM 6883 N N . TYR A 1 854 ? -57.684 -12.730 16.680 1.00 91.94 854 TYR A N 1
ATOM 6884 C CA . TYR A 1 854 ? -57.816 -13.873 15.775 1.00 91.94 854 TYR A CA 1
ATOM 6885 C C . TYR A 1 854 ? -57.214 -15.123 16.391 1.00 91.94 854 TYR A C 1
ATOM 6887 O O . TYR A 1 854 ? -56.023 -15.131 16.696 1.00 91.94 854 TYR A O 1
ATOM 6895 N N . LEU A 1 855 ? -58.014 -16.178 16.519 1.00 91.00 855 LEU A N 1
ATOM 6896 C CA . LEU A 1 855 ? -57.538 -17.506 16.886 1.00 91.00 855 LEU A CA 1
ATOM 6897 C C . LEU A 1 855 ? -57.069 -18.234 15.622 1.00 91.00 855 LEU A C 1
ATOM 6899 O O . LEU A 1 855 ? -57.806 -18.321 14.638 1.00 91.00 855 LEU A O 1
ATOM 6903 N N . MET A 1 856 ? -55.846 -18.751 15.649 1.00 91.12 856 MET A N 1
ATOM 6904 C CA . MET A 1 856 ? -55.146 -19.316 14.497 1.00 91.12 856 MET A CA 1
ATOM 6905 C C . MET A 1 856 ? -54.646 -20.732 14.799 1.00 91.12 856 MET A C 1
ATOM 6907 O O . MET A 1 856 ? -54.163 -20.981 15.902 1.00 91.12 856 MET A O 1
ATOM 6911 N N . ASN A 1 857 ? -54.664 -21.606 13.792 1.00 88.31 857 ASN A N 1
ATOM 6912 C CA . ASN A 1 857 ? -53.889 -22.849 13.738 1.00 88.31 857 ASN A CA 1
ATOM 6913 C C . ASN A 1 857 ? -52.890 -22.738 12.578 1.00 88.31 857 ASN A C 1
ATOM 6915 O O . ASN A 1 857 ? -53.296 -22.699 11.413 1.00 88.31 857 ASN A O 1
ATOM 6919 N N . GLY A 1 858 ? -51.600 -22.586 12.890 1.00 82.69 858 GLY A N 1
ATOM 6920 C CA . GLY A 1 858 ? -50.603 -22.135 11.911 1.00 82.69 858 GLY A CA 1
ATOM 6921 C C . GLY A 1 858 ? -51.010 -20.796 11.272 1.00 82.69 858 GLY A C 1
ATOM 6922 O O . GLY A 1 858 ? -51.167 -19.782 11.966 1.00 82.69 858 GLY A O 1
ATOM 6923 N N . ASP A 1 859 ? -51.224 -20.803 9.955 1.00 82.69 859 ASP A N 1
ATOM 6924 C CA . ASP A 1 859 ? -51.683 -19.641 9.177 1.00 82.69 859 ASP A CA 1
ATOM 6925 C C . ASP A 1 859 ? -53.193 -19.629 8.898 1.00 82.69 859 ASP A C 1
ATOM 6927 O O . ASP A 1 859 ? -53.724 -18.646 8.375 1.00 82.69 859 ASP A O 1
ATOM 6931 N N . VAL A 1 860 ? -53.916 -20.680 9.294 1.00 85.19 860 VAL A N 1
ATOM 6932 C CA . VAL A 1 860 ? -55.368 -20.768 9.115 1.00 85.19 860 VAL A CA 1
ATOM 6933 C C . VAL A 1 860 ? -56.073 -20.082 10.281 1.00 85.19 860 VAL A C 1
ATOM 6935 O O . VAL A 1 860 ? -55.883 -20.439 11.444 1.00 85.19 860 VAL A O 1
ATOM 6938 N N . LYS A 1 861 ? -56.918 -19.095 9.972 1.00 91.56 861 LYS A N 1
ATOM 6939 C CA . LYS A 1 861 ? -57.771 -18.422 10.957 1.00 91.56 861 LYS A CA 1
ATOM 6940 C C . LYS A 1 861 ? -58.977 -19.297 11.286 1.00 91.56 861 LYS A C 1
ATOM 6942 O O . LYS A 1 861 ? -59.799 -19.551 10.410 1.00 91.56 861 LYS A O 1
ATOM 6947 N N . LEU A 1 862 ? -59.082 -19.711 12.545 1.00 89.81 862 LEU A N 1
ATOM 6948 C CA . LEU A 1 862 ? -60.186 -20.520 13.058 1.00 89.81 862 LEU A CA 1
ATOM 6949 C C . LEU A 1 862 ? -61.366 -19.641 13.479 1.00 89.81 862 LEU A C 1
ATOM 6951 O O . LEU A 1 862 ? -62.496 -19.874 13.063 1.00 89.81 862 LEU A O 1
ATOM 6955 N N . GLU A 1 863 ? -61.095 -18.603 14.273 1.00 91.69 863 GLU A N 1
ATOM 6956 C CA . GLU A 1 863 ? -62.113 -17.688 14.797 1.00 91.69 863 GLU A CA 1
ATOM 6957 C C . GLU A 1 863 ? -61.609 -16.249 14.865 1.00 91.69 863 GLU A C 1
ATOM 6959 O O . GLU A 1 863 ? -60.405 -15.977 14.829 1.00 91.69 863 GLU A O 1
ATOM 6964 N N . GLN A 1 864 ? -62.549 -15.308 14.962 1.00 91.12 864 GLN A N 1
ATOM 6965 C CA . GLN A 1 864 ? -62.240 -13.893 15.085 1.00 91.12 864 GLN A CA 1
ATOM 6966 C C . GLN A 1 864 ? -63.254 -13.135 15.930 1.00 91.12 864 GLN A C 1
ATOM 6968 O O . GLN A 1 864 ? -64.457 -13.343 15.797 1.00 91.12 864 GLN A O 1
ATOM 6973 N N . ILE A 1 865 ? -62.753 -12.182 16.709 1.00 88.69 865 ILE A N 1
ATOM 6974 C CA . ILE A 1 865 ? -63.545 -11.177 17.413 1.00 88.69 865 ILE A CA 1
ATOM 6975 C C . ILE A 1 865 ? -63.093 -9.817 16.889 1.00 88.69 865 ILE A C 1
ATOM 6977 O O . ILE A 1 865 ? -61.927 -9.443 17.027 1.00 88.69 865 ILE A O 1
ATOM 6981 N N . TRP A 1 866 ? -64.001 -9.089 16.240 1.00 83.19 866 TRP A N 1
ATOM 6982 C CA . TRP A 1 866 ? -63.692 -7.794 15.637 1.00 83.19 866 TRP A CA 1
ATOM 6983 C C . TRP A 1 866 ? -63.923 -6.649 16.613 1.00 83.19 866 TRP A C 1
ATOM 6985 O O . TRP A 1 866 ? -65.026 -6.485 17.118 1.00 83.19 866 TRP A O 1
ATOM 6995 N N . TYR A 1 867 ? -62.894 -5.815 16.770 1.00 73.50 867 TYR A N 1
ATOM 6996 C CA . TYR A 1 867 ? -62.962 -4.459 17.319 1.00 73.50 867 TYR A CA 1
ATOM 6997 C C . TYR A 1 867 ? -63.857 -4.304 18.561 1.00 73.50 867 TYR A C 1
ATOM 6999 O O . TYR A 1 867 ? -64.879 -3.624 18.509 1.00 73.50 867 TYR A O 1
ATOM 7007 N N . SER A 1 868 ? -63.415 -4.882 19.681 1.00 66.19 868 SER A N 1
ATOM 7008 C CA . SER A 1 868 ? -63.954 -4.617 21.021 1.00 66.19 868 SER A CA 1
ATOM 7009 C C . SER A 1 868 ? -63.380 -3.319 21.606 1.00 66.19 868 SER A C 1
ATOM 7011 O O . SER A 1 868 ? -62.285 -2.892 21.222 1.00 66.19 868 SER A O 1
ATOM 7013 N N . SER A 1 869 ? -64.121 -2.692 22.527 1.00 66.19 869 SER A N 1
ATOM 7014 C CA . SER A 1 869 ? -63.613 -1.649 23.433 1.00 66.19 869 SER A CA 1
ATOM 7015 C C . SER A 1 869 ? -62.831 -2.229 24.612 1.00 66.19 869 SER A C 1
ATOM 7017 O O . SER A 1 869 ? -62.076 -1.506 25.262 1.00 66.19 869 SER A O 1
ATOM 7019 N N . ASP A 1 870 ? -63.003 -3.523 24.873 1.00 67.94 870 ASP A N 1
ATOM 7020 C CA . ASP A 1 870 ? -62.339 -4.216 25.962 1.00 67.94 870 ASP A CA 1
ATOM 7021 C C . ASP A 1 870 ? -60.940 -4.640 25.525 1.00 67.94 870 ASP A C 1
ATOM 7023 O O . ASP A 1 870 ? -60.725 -5.196 24.445 1.00 67.94 870 ASP A O 1
ATOM 7027 N N . PHE A 1 871 ? -59.970 -4.421 26.406 1.00 79.94 871 PHE A N 1
ATOM 7028 C CA . PHE A 1 871 ? -58.580 -4.836 26.226 1.00 79.94 871 PHE A CA 1
ATOM 7029 C C . PHE A 1 871 ? -58.388 -6.343 26.481 1.00 79.94 871 PHE A C 1
ATOM 7031 O O . PHE A 1 871 ? -57.274 -6.817 26.684 1.00 79.94 871 PHE A O 1
ATOM 7038 N N . SER A 1 872 ? -59.469 -7.117 26.481 1.00 82.50 872 SER A N 1
ATOM 7039 C CA . SER A 1 872 ? -59.460 -8.563 26.652 1.00 82.50 872 SER A CA 1
ATOM 7040 C C . SER A 1 872 ? -60.605 -9.202 25.881 1.00 82.50 872 SER A C 1
ATOM 7042 O O . SER A 1 872 ? -61.634 -8.567 25.659 1.00 82.50 872 SER A O 1
ATOM 7044 N N . ALA A 1 873 ? -60.434 -10.461 25.495 1.00 85.44 873 ALA A N 1
ATOM 7045 C CA . ALA A 1 873 ? -61.460 -11.252 24.837 1.00 85.44 873 ALA A CA 1
ATOM 7046 C C . ALA A 1 873 ? -61.373 -12.717 25.276 1.00 85.44 873 ALA A C 1
ATOM 7048 O O . ALA A 1 873 ? -60.348 -13.169 25.793 1.00 85.44 873 ALA A O 1
ATOM 7049 N N . ARG A 1 874 ? -62.457 -13.456 25.051 1.00 88.44 874 ARG A N 1
ATOM 7050 C CA . ARG A 1 874 ? -62.561 -14.880 25.359 1.00 88.44 874 ARG A CA 1
ATOM 7051 C C . ARG A 1 874 ? -63.018 -15.633 24.115 1.00 88.44 874 ARG A C 1
ATOM 7053 O O . ARG A 1 874 ? -64.015 -15.251 23.510 1.00 88.44 874 ARG A O 1
ATOM 7060 N N . PHE A 1 875 ? -62.299 -16.695 23.763 1.00 88.38 875 PHE A N 1
ATOM 7061 C CA . PHE A 1 875 ? -62.735 -17.685 22.779 1.00 88.38 875 PHE A CA 1
ATOM 7062 C C . PHE A 1 875 ? -63.169 -18.943 23.524 1.00 88.38 875 PHE A C 1
ATOM 7064 O O . PHE A 1 875 ? -62.373 -19.503 24.280 1.00 88.38 875 PHE A O 1
ATOM 7071 N N . ASP A 1 876 ? -64.408 -19.384 23.333 1.00 87.31 876 ASP A N 1
ATOM 7072 C CA . ASP A 1 876 ? -64.871 -20.633 23.937 1.00 87.31 876 ASP A CA 1
ATOM 7073 C C . ASP A 1 876 ? -64.209 -21.830 23.255 1.00 87.31 876 ASP A C 1
ATOM 7075 O O . ASP A 1 876 ? -64.054 -21.886 22.030 1.00 87.31 876 ASP A O 1
ATOM 7079 N N . PHE A 1 877 ? -63.765 -22.781 24.069 1.00 79.06 877 PHE A N 1
ATOM 7080 C CA . PHE A 1 877 ? -63.012 -23.919 23.584 1.00 79.06 877 PHE A CA 1
ATOM 7081 C C . PHE A 1 877 ? -63.954 -24.944 22.942 1.00 79.06 877 PHE A C 1
ATOM 7083 O O . PHE A 1 877 ? -64.979 -25.316 23.510 1.00 79.06 877 PHE A O 1
ATOM 7090 N N . LYS A 1 878 ? -63.603 -25.409 21.741 1.00 82.69 878 LYS A N 1
ATOM 7091 C CA . LYS A 1 878 ? -64.335 -26.452 21.012 1.00 82.69 878 LYS A CA 1
ATOM 7092 C C . LYS A 1 878 ? -63.520 -27.735 21.028 1.00 82.69 878 LYS A C 1
ATOM 7094 O O . LYS A 1 878 ? -62.299 -27.683 20.912 1.00 82.69 878 LYS A O 1
ATOM 7099 N N . ASP A 1 879 ? -64.177 -28.893 21.087 1.00 75.00 879 ASP A N 1
ATOM 7100 C CA . ASP A 1 879 ? -63.484 -30.193 21.112 1.00 75.00 879 ASP A CA 1
ATOM 7101 C C . ASP A 1 879 ? -62.516 -30.389 19.932 1.00 75.00 879 ASP A C 1
ATOM 7103 O O . ASP A 1 879 ? -61.464 -31.007 20.090 1.00 75.00 879 ASP A O 1
ATOM 7107 N N . SER A 1 880 ? -62.806 -29.776 18.778 1.00 75.94 880 SER A N 1
ATOM 7108 C CA . SER A 1 880 ? -61.938 -29.756 17.594 1.00 75.94 880 SER A CA 1
ATOM 7109 C C . SER A 1 880 ? -60.584 -29.057 17.792 1.00 75.94 880 SER A C 1
ATOM 7111 O O . SER A 1 880 ? -59.733 -29.134 16.913 1.00 75.94 880 SER A O 1
ATOM 7113 N N . TYR A 1 881 ? -60.374 -28.341 18.900 1.00 81.50 881 TYR A N 1
ATOM 7114 C CA . TYR A 1 881 ? -59.156 -27.568 19.170 1.00 81.50 881 TYR A CA 1
ATOM 7115 C C . TYR A 1 881 ? -58.114 -28.331 19.995 1.00 81.50 881 TYR A C 1
ATOM 7117 O O . TYR A 1 881 ? -56.960 -27.912 20.034 1.00 81.50 881 TYR A O 1
ATOM 7125 N N . LYS A 1 882 ? -58.480 -29.469 20.604 1.00 72.88 882 LYS A N 1
ATOM 7126 C CA . LYS A 1 882 ? -57.613 -30.247 21.514 1.00 72.88 882 LYS A CA 1
ATOM 7127 C C . LYS A 1 882 ? -56.319 -30.758 20.878 1.00 72.88 882 LYS A C 1
ATOM 7129 O O . LYS A 1 882 ? -55.349 -30.970 21.594 1.00 72.88 882 LYS A O 1
ATOM 7134 N N . THR A 1 883 ? -56.295 -30.950 19.561 1.00 75.62 883 THR A N 1
ATOM 7135 C CA . THR A 1 883 ? -55.145 -31.510 18.829 1.00 75.62 883 THR A CA 1
ATOM 7136 C C . THR A 1 883 ? -54.432 -30.488 17.941 1.00 75.62 883 THR A C 1
ATOM 7138 O O . THR A 1 883 ? -53.609 -30.879 17.116 1.00 75.62 883 THR A O 1
ATOM 7141 N N . LEU A 1 884 ? -54.778 -29.199 18.034 1.00 79.62 884 LEU A N 1
ATOM 7142 C CA . LEU A 1 884 ? -54.254 -28.153 17.149 1.00 79.62 884 LEU A CA 1
ATOM 7143 C C . LEU A 1 884 ? -53.184 -27.308 17.845 1.00 79.62 884 LEU A C 1
ATOM 7145 O O . LEU A 1 884 ? -53.265 -27.043 19.043 1.00 79.62 884 LEU A O 1
ATOM 7149 N N . GLU A 1 885 ? -52.211 -26.819 17.074 1.00 82.81 885 GLU A N 1
ATOM 7150 C CA . GLU A 1 885 ? -51.230 -25.854 17.569 1.00 82.81 885 GLU A CA 1
ATOM 7151 C C . GLU A 1 885 ? -51.815 -24.438 17.477 1.00 82.81 885 GLU A C 1
ATOM 7153 O O . GLU A 1 885 ? -51.808 -23.786 16.428 1.00 82.81 885 GLU A O 1
ATOM 7158 N N . LEU A 1 886 ? -52.369 -23.967 18.592 1.00 85.62 886 LEU A N 1
ATOM 7159 C CA . LEU A 1 886 ? -53.116 -22.716 18.630 1.00 85.62 886 LEU A CA 1
ATOM 7160 C C . LEU A 1 886 ? -52.217 -21.509 18.911 1.00 85.62 886 LEU A C 1
ATOM 7162 O O . LEU A 1 886 ? -51.319 -21.522 19.755 1.00 85.62 886 LEU A O 1
ATOM 7166 N N . SER A 1 887 ? -52.517 -20.400 18.245 1.00 87.19 887 SER A N 1
ATOM 7167 C CA . SER A 1 887 ? -51.981 -19.081 18.583 1.00 87.19 887 SER A CA 1
ATOM 7168 C C . SER A 1 887 ? -53.058 -18.020 18.435 1.00 87.19 887 SER A C 1
ATOM 7170 O O . SER A 1 887 ? -53.999 -18.189 17.664 1.00 87.19 887 SER A O 1
ATOM 7172 N N . VAL A 1 888 ? -52.920 -16.910 19.155 1.00 87.19 888 VAL A N 1
ATOM 7173 C CA . VAL A 1 888 ? -53.806 -15.756 18.985 1.00 87.19 888 VAL A CA 1
ATOM 7174 C C . VAL A 1 888 ? -53.010 -14.585 18.435 1.00 87.19 888 VAL A C 1
ATOM 7176 O O . VAL A 1 888 ? -51.884 -14.336 18.866 1.00 87.19 888 VAL A O 1
ATOM 7179 N N . ILE A 1 889 ? -53.591 -13.866 17.476 1.00 87.56 889 ILE A N 1
ATOM 7180 C CA . ILE A 1 889 ? -53.080 -12.584 16.991 1.00 87.56 889 ILE A CA 1
ATOM 7181 C C . ILE A 1 889 ? -53.982 -11.471 17.511 1.00 87.56 889 ILE A C 1
ATOM 7183 O O . ILE A 1 889 ? -55.184 -11.485 17.257 1.00 87.56 889 ILE A O 1
ATOM 7187 N N . CYS A 1 890 ? -53.402 -10.491 18.193 1.00 85.44 890 CYS A N 1
ATOM 7188 C CA . CYS A 1 890 ? -54.078 -9.249 18.548 1.00 85.44 890 CYS A CA 1
ATOM 7189 C C . CYS A 1 890 ? -53.740 -8.163 17.527 1.00 85.44 890 CYS A C 1
ATOM 7191 O O . CYS A 1 890 ? -52.575 -8.005 17.155 1.00 85.44 890 CYS A O 1
ATOM 7193 N N . PHE A 1 891 ? -54.756 -7.412 17.113 1.00 85.56 891 PHE A N 1
ATOM 7194 C CA . PHE A 1 891 ? -54.670 -6.228 16.277 1.00 85.56 891 PHE A CA 1
ATOM 7195 C C . PHE A 1 891 ? -55.234 -5.017 17.011 1.00 85.56 891 PHE A C 1
ATOM 7197 O O . PHE A 1 891 ? -56.375 -5.044 17.465 1.00 85.56 891 PHE A O 1
ATOM 7204 N N . ILE A 1 892 ? -54.475 -3.927 17.056 1.00 81.19 892 ILE A N 1
ATOM 7205 C CA . ILE A 1 892 ? -54.921 -2.661 17.650 1.00 81.19 892 ILE A CA 1
ATOM 7206 C C . ILE A 1 892 ? -55.040 -1.633 16.538 1.00 81.19 892 ILE A C 1
ATOM 7208 O O . ILE A 1 892 ? -54.086 -1.442 15.786 1.00 81.19 892 ILE A O 1
ATOM 7212 N N . ARG A 1 893 ? -56.201 -0.979 16.439 1.00 74.56 893 ARG A N 1
ATOM 7213 C CA . ARG A 1 893 ? -56.465 0.089 15.472 1.00 74.56 893 ARG A CA 1
ATOM 7214 C C . ARG A 1 893 ? -56.778 1.404 16.182 1.00 74.56 893 ARG A C 1
ATOM 7216 O O . ARG A 1 893 ? -57.655 1.448 17.047 1.00 74.56 893 ARG A O 1
ATOM 7223 N N . THR A 1 894 ? -56.085 2.470 15.788 1.00 69.56 894 THR A N 1
ATOM 7224 C CA . THR A 1 894 ? -56.337 3.844 16.262 1.00 69.56 894 THR A CA 1
ATOM 7225 C C . THR A 1 894 ? -57.366 4.565 15.375 1.00 69.56 894 THR A C 1
ATOM 7227 O O . THR A 1 894 ? -57.616 4.136 14.244 1.00 69.56 894 THR A O 1
ATOM 7230 N N . GLU A 1 895 ? -57.955 5.680 15.842 1.00 65.00 895 GLU A N 1
ATOM 7231 C CA . GLU A 1 895 ? -58.820 6.544 15.002 1.00 65.00 895 GLU A CA 1
ATOM 7232 C C . GLU A 1 895 ? -58.083 7.067 13.752 1.00 65.00 895 GLU A C 1
ATOM 7234 O O . GLU A 1 895 ? -58.700 7.238 12.704 1.00 65.00 895 GLU A O 1
ATOM 7239 N N . ALA A 1 896 ? -56.754 7.218 13.822 1.00 58.16 896 ALA A N 1
ATOM 7240 C CA . ALA A 1 896 ? -55.896 7.617 12.704 1.00 58.16 896 ALA A CA 1
ATOM 7241 C C . ALA A 1 896 ? -55.592 6.481 11.700 1.00 58.16 896 ALA A C 1
ATOM 7243 O O . ALA A 1 896 ? -54.833 6.679 10.755 1.00 58.16 896 ALA A O 1
ATOM 7244 N N . GLY A 1 897 ? -56.150 5.278 11.891 1.00 61.19 897 GLY A N 1
ATOM 7245 C CA . GLY A 1 897 ? -55.998 4.152 10.963 1.00 61.19 897 GLY A CA 1
ATOM 7246 C C . GLY A 1 897 ? -54.717 3.327 11.124 1.00 61.19 897 GLY A C 1
ATOM 7247 O O . GLY A 1 897 ? -54.533 2.368 10.379 1.00 61.19 897 GLY A O 1
ATOM 7248 N N . VAL A 1 898 ? -53.867 3.641 12.106 1.00 59.50 898 VAL A N 1
ATOM 7249 C CA . VAL A 1 898 ? -52.642 2.879 12.404 1.00 59.50 898 VAL A CA 1
ATOM 7250 C C . VAL A 1 898 ? -53.010 1.509 12.975 1.00 59.50 898 VAL A C 1
ATOM 7252 O O . VAL A 1 898 ? -53.864 1.428 13.860 1.00 59.50 898 VAL A O 1
ATOM 7255 N N . GLN A 1 899 ? -52.367 0.447 12.477 1.00 68.62 899 GLN A N 1
ATOM 7256 C CA . GLN A 1 899 ? -52.636 -0.941 12.858 1.00 68.62 899 GLN A CA 1
ATOM 7257 C C . GLN A 1 899 ? -51.373 -1.621 13.409 1.00 68.62 899 GLN A C 1
ATOM 7259 O O . GLN A 1 899 ? -50.392 -1.788 12.689 1.00 68.62 899 GLN A O 1
ATOM 7264 N N . LEU A 1 900 ? -51.410 -2.052 14.671 1.00 70.06 900 LEU A N 1
ATOM 7265 C CA . LEU A 1 900 ? -50.359 -2.868 15.299 1.00 70.06 900 LEU A CA 1
ATOM 7266 C C . LEU A 1 900 ? -50.790 -4.332 15.354 1.00 70.06 900 LEU A C 1
ATOM 7268 O O . LEU A 1 900 ? -51.990 -4.597 15.444 1.00 70.06 900 LEU A O 1
ATOM 7272 N N . ARG A 1 901 ? -49.836 -5.277 15.344 1.00 83.12 901 ARG A N 1
ATOM 7273 C CA . ARG A 1 901 ? -50.122 -6.714 15.492 1.00 83.12 901 ARG A CA 1
ATOM 7274 C C . ARG A 1 901 ? -49.096 -7.451 16.353 1.00 83.12 901 ARG A C 1
ATOM 7276 O O . ARG A 1 901 ? -47.901 -7.215 16.205 1.00 83.12 901 ARG A O 1
ATOM 7283 N N . LYS A 1 902 ? -49.550 -8.396 17.180 1.00 79.12 902 LYS A N 1
ATOM 7284 C CA . LYS A 1 902 ? -48.688 -9.302 17.967 1.00 79.12 902 LYS A CA 1
ATOM 7285 C C . LYS A 1 902 ? -49.313 -10.690 18.026 1.00 79.12 902 LYS A C 1
ATOM 7287 O O . LYS A 1 902 ? -50.529 -10.795 18.171 1.00 79.12 902 LYS A O 1
ATOM 7292 N N . ARG A 1 903 ? -48.500 -11.742 17.889 1.00 83.88 903 ARG A N 1
ATOM 7293 C CA . ARG A 1 903 ? -48.936 -13.148 17.947 1.00 83.88 903 ARG A CA 1
ATOM 7294 C C . ARG A 1 903 ? -48.342 -13.819 19.181 1.00 83.88 903 ARG A C 1
ATOM 7296 O O . ARG A 1 903 ? -47.152 -13.663 19.434 1.00 83.88 903 ARG A O 1
ATOM 7303 N N . VAL A 1 904 ? -49.154 -14.578 19.910 1.00 79.69 904 VAL A N 1
ATOM 7304 C CA . VAL A 1 904 ? -48.732 -15.376 21.072 1.00 79.69 904 VAL A CA 1
ATOM 7305 C C . VAL A 1 904 ? -49.241 -16.804 20.901 1.00 79.69 904 VAL A C 1
ATOM 7307 O O . VAL A 1 904 ? -50.403 -17.006 20.545 1.00 79.69 904 VAL A O 1
ATOM 7310 N N . LYS A 1 905 ? -48.365 -17.793 21.115 1.00 84.00 905 LYS A N 1
ATOM 7311 C CA . LYS A 1 905 ? -48.753 -19.210 21.141 1.00 84.00 905 LYS A CA 1
ATOM 7312 C C . LYS A 1 905 ? -49.532 -19.512 22.419 1.00 84.00 905 LYS A C 1
ATOM 7314 O O . LYS A 1 905 ? -49.205 -18.988 23.480 1.00 84.00 905 LYS A O 1
ATOM 7319 N N . VAL A 1 906 ? -50.560 -20.345 22.301 1.00 77.94 906 VAL A N 1
ATOM 7320 C CA . VAL A 1 906 ? -51.399 -20.762 23.424 1.00 77.94 906 VAL A CA 1
ATOM 7321 C C . VAL A 1 906 ? -51.027 -22.188 23.791 1.00 77.94 906 VAL A C 1
ATOM 7323 O O . VAL A 1 906 ? -51.167 -23.096 22.977 1.00 77.94 906 VAL A O 1
ATOM 7326 N N . HIS A 1 907 ? -50.571 -22.387 25.022 1.00 68.88 907 HIS A N 1
ATOM 7327 C CA . HIS A 1 907 ? -50.305 -23.716 25.559 1.00 68.88 907 HIS A CA 1
ATOM 7328 C C . HIS A 1 907 ? -51.532 -24.187 26.345 1.00 68.88 907 HIS A C 1
ATOM 7330 O O . HIS A 1 907 ? -51.940 -23.533 27.305 1.00 68.88 907 HIS A O 1
ATOM 7336 N N . LEU A 1 908 ? -52.140 -25.298 25.921 1.00 64.81 908 LEU A N 1
ATOM 7337 C CA . LEU A 1 908 ? -53.246 -25.920 26.646 1.00 64.81 908 LEU A CA 1
ATOM 7338 C C . LEU A 1 908 ? -52.690 -26.660 27.867 1.00 64.81 908 LEU A C 1
ATOM 7340 O O . LEU A 1 908 ? -51.804 -27.505 27.738 1.00 64.81 908 LEU A O 1
ATOM 7344 N N . LEU A 1 909 ? -53.212 -26.342 29.053 1.00 51.34 909 LEU A N 1
ATOM 7345 C CA . LEU A 1 909 ? -52.909 -27.058 30.292 1.00 51.34 909 LEU A CA 1
ATOM 7346 C C . LEU A 1 909 ? -53.491 -28.478 30.206 1.00 51.34 909 LEU A C 1
ATOM 7348 O O . LEU A 1 909 ? -54.640 -28.701 30.572 1.00 51.34 909 LEU A O 1
ATOM 7352 N N . GLY A 1 910 ? -52.710 -29.428 29.685 1.00 51.59 910 GLY A N 1
ATOM 7353 C CA . GLY A 1 910 ? -53.116 -30.835 29.597 1.00 51.59 910 GLY A CA 1
ATOM 7354 C C . GLY A 1 910 ? -52.475 -31.674 28.488 1.00 51.59 910 GLY A C 1
ATOM 7355 O O . GLY A 1 910 ? -52.682 -32.883 28.484 1.00 51.59 910 GLY A O 1
ATOM 7356 N N . ALA A 1 911 ? -51.693 -31.090 27.578 1.00 39.03 911 ALA A N 1
ATOM 7357 C CA . ALA A 1 911 ? -50.864 -31.864 26.652 1.00 39.03 911 ALA A CA 1
ATOM 7358 C C . ALA A 1 911 ? -49.437 -31.958 27.215 1.00 39.03 911 ALA A C 1
ATOM 7360 O O . ALA A 1 911 ? -48.723 -30.955 27.244 1.00 39.03 911 ALA A O 1
ATOM 7361 N N . ILE A 1 912 ? -49.086 -33.141 27.732 1.00 33.94 912 ILE A N 1
ATOM 7362 C CA . ILE A 1 912 ? -47.701 -33.542 28.035 1.00 33.94 912 ILE A CA 1
ATOM 7363 C C . ILE A 1 912 ? -46.947 -33.717 26.720 1.00 33.94 912 ILE A C 1
ATOM 7365 O O . ILE A 1 912 ? -47.535 -34.348 25.810 1.00 33.94 912 ILE A O 1
#

InterPro domains:
  IPR008929 Chondroitin AC/alginate lyase [G3DSA:1.50.10.100] (230-558)
  IPR008929 Chondroitin AC/alginate lyase [SSF48230] (338-539)
  IPR012480 Heparinase II/III-like, C-terminal [PF07940] (564-753)
  IPR029058 Alpha/Beta hydrolase fold [G3DSA:3.40.50.1820] (1-229)
  IPR029058 Alpha/Beta hydrolase fold [SSF53474] (6-219)
  IPR031680 Heparin-sulfate lyase, N-terminal [PF16889] (277-529)